Protein AF-0000000085374683 (afdb_homodimer)

Foldseek 3Di:
DPPPPPPDPPDPPPPPPPPVDKDKDWDADPVGHTAWIWIWDPDDPHDIDIDIDGDPPPDDVVVVVVPLQDFPPPPVQWDPLVVVLLVLVLVLLLLLLLLVVLLVVLLCVLLQVVNPPHDPVSSVVLVVLLVVLLVVLLVVLLQFFLLQCLQQLLLLLLVLLVLLLVLSVLSNCLNVDDNVVSSVSSSSSSSSNSNSVSSNVSSVLSVLVQTGPPPPSVRNVSSSVVSSVVSSVVSVVVSVVVVVVVPDSVVSVVSSVVSSVSSSVSSNSSSLSDQGQEDELQLLLQQLLCCVPVVDHDFSNRSSNLDDSDDPPSNQFHDHNSDDTQEGEAAQADVVVVLCQQLVNQDDPPDGDGDDDDPVNQCVLCVVAQKTKAKAADLPDPDSHHRIYMYIHGAPPHFLLRSSLSSSLVNQLSVVLSPDDSVLNVCCNVPVVSRVVSSSVSNVVSVVCSVVSVVSNVVNRHDSRDHSHDRDDHDHDDDDDPPPPPD/DPPPPPPDPPPPPPPPPPPVDKDKDWDADPVGHTAWIWIWDPDDPHDIDIDIDGDPPPDDVVVVVVPLQDFPPPPVQWDPLVVVLLVLVLVLLLLLLLLVVLLVVLLCVLLQVVNPVHDPVSSVVLVVLLVVLLVVLLVVLLAFFLLQCLQQLLLLLLVLLVLLLVLSVLSNCLNVDDNVVSSVSSSSSSSSNSNSVSSNVSSVLSVLVQTGPPPPSVRNVSSSVVSSVVSSVVSVVVSVVVVVVVPDSVVSVVSSVVSSVSSSVSSNSSSLSDQGQEDELQLLLQQLLCCVPVVDHDFSNRSSNLDDSDDPPSNQFHDHNSDDTQEGEAAQADVVVVLCQQLVNQDDPPDGDGDDDDPVNQCVLCVVAQKTKAKAADLPDPDSHHRIYMYIHGAPPHFLLRSSLRSSLVNQLSVVLSPDDSVLNVCCNVPVVSRVVSSSVSNVVSVVCSVVSVVSNVVNRHDSRDHSHDRDDHDHDDDDDPPPPVD

Sequence (974 aa):
MSTGSTQTVLETPTMLRKRSGFLVLAEYDKAGALKTKYIESAPIAGSSRVDLTLPPKRKKPCQELLDIFLPDGYPHSVTDDYAEYQIYDSLQAFAGTIAGMISSRAVWQGLGVGDSLASPTGAMLIQVTRESMGRLATITFAHLFATSIEAECKAYRMACDLLTDTAMVLDCASPYFPQEARFMVLCLSSILYSASGVVGNASKSSLSGHFAKWNNLGELNAKDASQETAISLIGMLTGTCLLYFLTDETLSWIVLFILLGVHLLLNWRGVRAVHSRQLNRQRANIALSALFSKDEVLTPLKVSQRELIFERRGGEVFRWNSGPVFGHCKYGAPLKTLLEALASGKSHEMSFQLSSVDLYTLMDVFDGEQYILWCQVSAASNDAASRVKVVVVLKEGVTPRSQLKAWFHGLLLARRLSGQEEANLVRAEFDQQAMLGHVEESLQIANEKYELYARRLASVGWNIEVPVLETRAGSRIIREPDEMRSHMSTGSTQTVLETPTMLRKRSGFLVLAEYDKAGALKTKYIESAPIAGSSRVDLTLPPKRKKPCQELLDIFLPDGYPHSVTDDYAEYQIYDSLQAFAGTIAGMISSRAVWQGLGVGDSLASPTGAMLIQVTRESMGRLATITFAHLFATSIEAECKAYRMACDLLTDTAMVLDCASPYFPQEARFMVLCLSSILYSASGVVGNASKSSLSGHFAKWNNLGELNAKDASQETAISLIGMLTGTCLLYFLTDETLSWIVLFILLGVHLLLNWRGVRAVHSRQLNRQRANIALSALFSKDEVLTPLKVSQRELIFERRGGEVFRWNSGPVFGHCKYGAPLKTLLEALASGKSHEMSFQLSSVDLYTLMDVFDGEQYILWCQVSAASNDAASRVKVVVVLKEGVTPRSQLKAWFHGLLLARRLSGQEEANLVRAEFDQQAMLGHVEESLQIANEKYELYARRLASVGWNIEVPVLETRAGSRIIREPDEMRSH

Secondary structure (DSSP, 8-state):
--------------------S-EEEEEEETTS-EEEEEEEEEEETTEEEEEEE-----S-HHHHHHHHHS-TTTTTTB-TTHHHHHHHHHHHHHHHHHHHHHHHHHHHHHTTBT-TT--HHHHHHHHHHHHHHHHHHHHHHHHHHHHHHHHTHHHHHHHHHHHHHHHHHHHHHGGGS-HHHHHHHHHHHHHHHHHHHHHHHHHHHHHHHHHBSSS-HHHHHHHHHHHHHHHHHHHHHHHHHHHHH--SHHHHHHHHHHHHHHHHHHHHHHHHH----B--HHHHHHHHHHHHHH-----HHHHHTT--SS-GGGGTEEESTT--EEEEEEET--HHHHHHHHHTT-EETTEEEE-SS-HHHHHHHTTTSSEEEEEEE-TT-SSHHHHEEEEEEEBTT--HHHHHHHHHHHHHHHHHHHTS-HHHHHHHHH-HHHHHHHHHHHHHHHHHHHHHHHHHHHHTT-BTTS-----S--EEEEEEP--TT--/--------------------S-EEEEEEETTS-EEEEEEEEEEETTEEEEEEE-----S-HHHHHHHHHS-TTTTTTB-TTHHHHHHHHHHHHHHHHHHHHHHHHHHHHHTTBT-TT--HHHHHHHHHHHHHHHHHHHHHHHHHHHHHHHHTHHHHHHHHHHHHHHHHHHHHHGGGS-HHHHHHHHHHHHHHHHHHHHHHHHHHHHHHHHHBSSS-HHHHHHHHHHHHHHHHHHHHHHHHHHHHH--SHHHHHHHHHHHHHHHHHHHHHHHHH----B--HHHHHHHHHHHHHH-----HHHHHTT--SS-GGGGTEEESTT--EEEEEEET--HHHHHHHHHTT-EETTEEEE-SS-HHHHHHHTTTSSEEEEEEE-TT-SSHHHHEEEEEEEETT--HHHHHHHHHHHHHHHHHHHTS-HHHHHHHHH-HHHHHHHHHHHHHHHHHHHHHHHHHHHHTT-BTTS-----S--EEEEEEP---TT-

InterPro domains:
  IPR006968 Root UVB sensitive family [PTHR12770] (57-472)
  IPR054549 Protein root UVB sensitive/RUS domain [PF04884] (57-294)
  IPR055412 Root UVB sensitive protein, C-terminal [PF24160] (388-470)

Structure (mmCIF, N/CA/C/O backbone):
data_AF-0000000085374683-model_v1
#
loop_
_entity.id
_entity.type
_entity.pdbx_description
1 polymer 'Vitamin B6 photo-protection and homoeostasis-domain-containing protein'
#
loop_
_atom_site.group_PDB
_atom_site.id
_atom_site.type_symbol
_atom_site.label_atom_id
_atom_site.label_alt_id
_atom_site.label_comp_id
_atom_site.label_asym_id
_atom_site.label_entity_id
_atom_site.label_seq_id
_atom_site.pdbx_PDB_ins_code
_atom_site.Cartn_x
_atom_site.Cartn_y
_atom_site.Cartn_z
_atom_site.occupancy
_atom_site.B_iso_or_equiv
_atom_site.auth_seq_id
_atom_site.auth_comp_id
_atom_site.auth_asym_id
_atom_site.auth_atom_id
_atom_site.pdbx_PDB_model_num
ATOM 1 N N . MET A 1 1 ? -59.25 64.188 33.562 1 25.34 1 MET A N 1
ATOM 2 C CA . MET A 1 1 ? -58.188 63.719 34.469 1 25.34 1 MET A CA 1
ATOM 3 C C . MET A 1 1 ? -57.875 62.25 34.312 1 25.34 1 MET A C 1
ATOM 5 O O . MET A 1 1 ? -58.312 61.406 35.094 1 25.34 1 MET A O 1
ATOM 9 N N . SER A 1 2 ? -57.906 61.688 33.062 1 29.52 2 SER A N 1
ATOM 10 C CA . SER A 1 2 ? -57.781 60.312 32.594 1 29.52 2 SER A CA 1
ATOM 11 C C . SER A 1 2 ? -56.406 59.719 32.906 1 29.52 2 SER A C 1
ATOM 13 O O . SER A 1 2 ? -55.375 60.312 32.5 1 29.52 2 SER A O 1
ATOM 15 N N . THR A 1 3 ? -56.188 59 34.094 1 30.16 3 THR A N 1
ATOM 16 C CA . THR A 1 3 ? -55.062 58.406 34.781 1 30.16 3 THR A CA 1
ATOM 17 C C . THR A 1 3 ? -54.469 57.281 33.906 1 30.16 3 THR A C 1
ATOM 19 O O . THR A 1 3 ? -55.156 56.281 33.625 1 30.16 3 THR A O 1
ATOM 22 N N . GLY A 1 4 ? -53.625 57.5 32.875 1 28.64 4 GLY A N 1
ATOM 23 C CA . GLY A 1 4 ? -52.938 56.594 31.984 1 28.64 4 GLY A CA 1
ATOM 24 C C . GLY A 1 4 ? -52.031 55.625 32.719 1 28.64 4 GLY A C 1
ATOM 25 O O . GLY A 1 4 ? -51.094 56.062 33.406 1 28.64 4 GLY A O 1
ATOM 26 N N . SER A 1 5 ? -52.438 54.375 33.156 1 31.25 5 SER A N 1
ATOM 27 C CA . SER A 1 5 ? -51.75 53.344 33.938 1 31.25 5 SER A CA 1
ATOM 28 C C . SER A 1 5 ? -50.531 52.812 33.188 1 31.25 5 SER A C 1
ATOM 30 O O . SER A 1 5 ? -50.625 52.375 32.031 1 31.25 5 SER A O 1
ATOM 32 N N . THR A 1 6 ? -49.281 53.312 33.406 1 30.36 6 THR A N 1
ATOM 33 C CA . THR A 1 6 ? -47.969 52.906 32.938 1 30.36 6 THR A CA 1
ATOM 34 C C . THR A 1 6 ? -47.656 51.469 33.344 1 30.36 6 THR A C 1
ATOM 36 O O . THR A 1 6 ? -47.438 51.188 34.531 1 30.36 6 THR A O 1
ATOM 39 N N . GLN A 1 7 ? -48.188 50.344 32.781 1 29.47 7 GLN A N 1
ATOM 40 C CA . GLN A 1 7 ? -47.812 49 33.125 1 29.47 7 GLN A CA 1
ATOM 41 C C . GLN A 1 7 ? -46.312 48.75 32.906 1 29.47 7 GLN A C 1
ATOM 43 O O . GLN A 1 7 ? -45.812 48.938 31.781 1 29.47 7 GLN A O 1
ATOM 48 N N . THR A 1 8 ? -45.438 48.812 33.906 1 31.83 8 THR A N 1
ATOM 49 C CA . THR A 1 8 ? -44.031 48.469 33.969 1 31.83 8 THR A CA 1
ATOM 50 C C . THR A 1 8 ? -43.812 47.031 33.594 1 31.83 8 THR A C 1
ATOM 52 O O . THR A 1 8 ? -44.344 46.125 34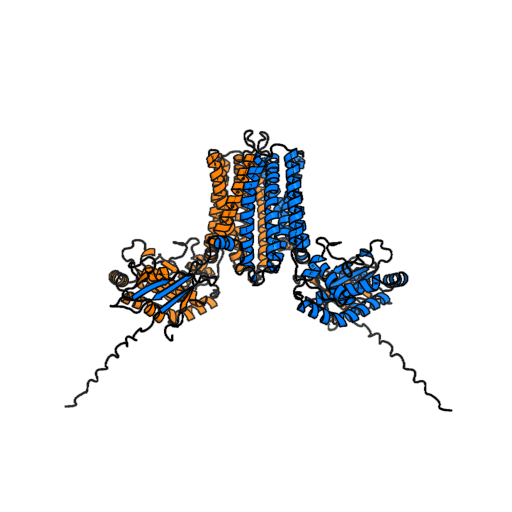.219 1 31.83 8 THR A O 1
ATOM 55 N N . VAL A 1 9 ? -43.562 46.688 32.344 1 32.81 9 VAL A N 1
ATOM 56 C CA . VAL A 1 9 ? -43.125 45.344 31.906 1 32.81 9 VAL A CA 1
ATOM 57 C C . VAL A 1 9 ? -41.938 44.875 32.75 1 32.81 9 VAL A C 1
ATOM 59 O O . VAL A 1 9 ? -40.875 45.5 32.719 1 32.81 9 VAL A O 1
ATOM 62 N N . LEU A 1 10 ? -42.094 44.219 33.938 1 30.72 10 LEU A N 1
ATOM 63 C CA . LEU A 1 10 ? -41.094 43.531 34.75 1 30.72 10 LEU A CA 1
ATOM 64 C C . LEU A 1 10 ? -40.219 42.625 33.906 1 30.72 10 LEU A C 1
ATOM 66 O O . LEU A 1 10 ? -40.719 41.781 33.125 1 30.72 10 LEU A O 1
ATOM 70 N N . GLU A 1 11 ? -39.062 43 33.656 1 30.12 11 GLU A N 1
ATOM 71 C CA . GLU A 1 11 ? -37.938 42.25 33.062 1 30.12 11 GLU A CA 1
ATOM 72 C C . GLU A 1 11 ? -37.781 40.906 33.75 1 30.12 11 GLU A C 1
ATOM 74 O O . GLU A 1 11 ? -37.688 40.812 34.969 1 30.12 11 GLU A O 1
ATOM 79 N N . THR A 1 12 ? -38.438 39.781 33.312 1 32.44 12 THR A N 1
ATOM 80 C CA . THR A 1 12 ? -38.25 38.406 33.781 1 32.44 12 THR A CA 1
ATOM 81 C C . THR A 1 12 ? -36.781 38.156 34.094 1 32.44 12 THR A C 1
ATOM 83 O O . THR A 1 12 ? -35.906 38.375 33.25 1 32.44 12 THR A O 1
ATOM 86 N N . PRO A 1 13 ? -36.344 38.188 35.406 1 32.03 13 PRO A N 1
ATOM 87 C CA . PRO A 1 13 ? -34.969 37.781 35.75 1 32.03 13 PRO A CA 1
ATOM 88 C C . PRO A 1 13 ? -34.5 36.531 35.031 1 32.03 13 PRO A C 1
ATOM 90 O O . PRO A 1 13 ? -35.312 35.656 34.719 1 32.03 13 PRO A O 1
ATOM 93 N N . THR A 1 14 ? -33.688 36.625 34.156 1 34.62 14 THR A N 1
ATOM 94 C CA . THR A 1 14 ? -32.938 35.531 33.625 1 34.62 14 THR A CA 1
ATOM 95 C C . THR A 1 14 ? -32.719 34.469 34.688 1 34.62 14 THR A C 1
ATOM 97 O O . THR A 1 14 ? -32.125 34.75 35.75 1 34.62 14 THR A O 1
ATOM 100 N N . MET A 1 15 ? -33.75 33.594 34.969 1 31.66 15 MET A N 1
ATOM 101 C CA . MET A 1 15 ? -33.656 32.406 35.812 1 31.66 15 MET A CA 1
ATOM 102 C C . MET A 1 15 ? -32.219 31.828 35.812 1 31.66 15 MET A C 1
ATOM 104 O O . MET A 1 15 ? -31.719 31.438 34.781 1 31.66 15 MET A O 1
ATOM 108 N N . LEU A 1 16 ? -31.375 32.281 36.625 1 33.66 16 LEU A N 1
ATOM 109 C CA . LEU A 1 16 ? -30.203 31.469 37 1 33.66 16 LEU A CA 1
ATOM 110 C C . LEU A 1 16 ? -30.609 30.016 37.219 1 33.66 16 LEU A C 1
ATOM 112 O O . LEU A 1 16 ? -31.25 29.703 38.25 1 33.66 16 LEU A O 1
ATOM 116 N N . ARG A 1 17 ? -31.016 29.266 36.312 1 38.19 17 ARG A N 1
ATOM 117 C CA . ARG A 1 17 ? -31.172 27.828 36.531 1 38.19 17 ARG A CA 1
ATOM 118 C C . ARG A 1 17 ? -30.125 27.312 37.5 1 38.19 17 ARG A C 1
ATOM 120 O O . ARG A 1 17 ? -28.922 27.531 37.281 1 38.19 17 ARG A O 1
ATOM 127 N N . LYS A 1 18 ? -30.453 27.172 38.75 1 42.53 18 LYS A N 1
ATOM 128 C CA . LYS A 1 18 ? -29.719 26.438 39.781 1 42.53 18 LYS A CA 1
ATOM 129 C C . LYS A 1 18 ? -28.906 25.297 39.156 1 42.53 18 LYS A C 1
ATOM 131 O O . LYS A 1 18 ? -29.484 24.375 38.594 1 42.53 18 LYS A O 1
ATOM 136 N N . ARG A 1 19 ? -27.672 25.422 38.781 1 55.28 19 ARG A N 1
ATOM 137 C CA . ARG A 1 19 ? -26.734 24.453 38.219 1 55.28 19 ARG A CA 1
ATOM 138 C C . ARG A 1 19 ? -26.531 23.281 39.188 1 55.28 19 ARG A C 1
ATOM 140 O O . ARG A 1 19 ? -25.734 23.359 40.125 1 55.28 19 ARG A O 1
ATOM 147 N N . SER A 1 20 ? -27.531 22.688 39.75 1 52.44 20 SER A N 1
ATOM 148 C CA . SER A 1 20 ? -27.344 21.703 40.812 1 52.44 20 SER A CA 1
ATOM 149 C C . SER A 1 20 ? -26.359 20.609 40.406 1 52.44 20 SER A C 1
ATOM 151 O O . SER A 1 20 ? -25.938 19.812 41.25 1 52.44 20 SER A O 1
ATOM 153 N N . GLY A 1 21 ? -25.969 20.312 39.094 1 62.09 21 GLY A N 1
ATOM 154 C CA . GLY A 1 21 ? -25.328 19.031 38.875 1 62.09 21 GLY A CA 1
ATOM 155 C C . GLY A 1 21 ? -23.938 19.141 38.312 1 62.09 21 GLY A C 1
ATOM 156 O O . GLY A 1 21 ? -23.453 20.234 38.031 1 62.09 21 GLY A O 1
ATOM 157 N N . PHE A 1 22 ? -23.094 18.094 38.531 1 79.56 22 PHE A N 1
ATOM 158 C CA . PHE A 1 22 ? -21.75 17.844 38.031 1 79.56 22 PHE A CA 1
ATOM 159 C C . PHE A 1 22 ? -21.734 17.625 36.531 1 79.56 22 PHE A C 1
ATOM 161 O O . PHE A 1 22 ? -22.688 17.094 35.969 1 79.56 22 PHE A O 1
ATOM 168 N N . LEU A 1 23 ? -20.891 18.422 35.875 1 88.94 23 LEU A N 1
ATOM 169 C CA . LEU A 1 23 ? -20.656 18.156 34.438 1 88.94 23 LEU A CA 1
ATOM 170 C C . LEU A 1 23 ? -19.453 17.234 34.281 1 88.94 23 LEU A C 1
ATOM 172 O O . LEU A 1 23 ? -18.375 17.5 34.812 1 88.94 23 LEU A O 1
ATOM 176 N N . VAL A 1 24 ? -19.75 16.078 33.656 1 91.31 24 VAL A N 1
ATOM 177 C CA . VAL A 1 24 ? -18.672 15.141 33.375 1 91.31 24 VAL A CA 1
ATOM 178 C C . VAL A 1 24 ? -18.484 15.008 31.875 1 91.31 24 VAL A C 1
ATOM 180 O O . VAL A 1 24 ? -19.438 14.688 31.141 1 91.31 24 VAL A O 1
ATOM 183 N N . LEU A 1 25 ? -17.266 15.344 31.438 1 94 25 LEU A N 1
ATOM 184 C CA . LEU A 1 25 ? -16.906 15.172 30.031 1 94 25 LEU A CA 1
ATOM 185 C C . LEU A 1 25 ? -15.789 14.148 29.875 1 94 25 LEU A C 1
ATOM 187 O O . LEU A 1 25 ? -14.805 14.18 30.625 1 94 25 LEU A O 1
ATOM 191 N N . ALA A 1 26 ? -16.016 13.203 28.969 1 93.31 26 ALA A N 1
ATOM 192 C CA . ALA A 1 26 ? -14.977 12.219 28.656 1 93.31 26 ALA A CA 1
ATOM 193 C C . ALA A 1 26 ? -14.352 12.484 27.297 1 93.31 26 ALA A C 1
ATOM 195 O O . ALA A 1 26 ? -15.062 12.797 26.328 1 93.31 26 ALA A O 1
ATOM 196 N N . GLU A 1 27 ? -13.102 12.484 27.266 1 93.62 27 GLU A N 1
ATOM 197 C CA . GLU A 1 27 ? -12.359 12.703 26.016 1 93.62 27 GLU A CA 1
ATOM 198 C C . GLU A 1 27 ? -11.734 11.406 25.516 1 93.62 27 GLU A C 1
ATOM 200 O O . GLU A 1 27 ? -11.047 10.711 26.266 1 93.62 27 GLU A O 1
ATOM 205 N N . TYR A 1 28 ? -12.008 11.125 24.219 1 87.75 28 TYR A N 1
ATOM 206 C CA . TYR A 1 28 ? -11.508 9.898 23.609 1 87.75 28 TYR A CA 1
ATOM 207 C C . TYR A 1 28 ? -10.578 10.203 22.438 1 87.75 28 TYR A C 1
ATOM 209 O O . TYR A 1 28 ? -10.672 11.273 21.828 1 87.75 28 TYR A O 1
ATOM 217 N N . ASP A 1 29 ? -9.664 9.297 22.234 1 80.12 29 ASP A N 1
ATOM 218 C CA . ASP A 1 29 ? -8.844 9.43 21.031 1 80.12 29 ASP A CA 1
ATOM 219 C C . ASP A 1 29 ? -9.57 8.867 19.812 1 80.12 29 ASP A C 1
ATOM 221 O O . ASP A 1 29 ? -10.703 8.406 19.906 1 80.12 29 ASP A O 1
ATOM 225 N N . LYS A 1 30 ? -8.969 9.117 18.656 1 70.5 30 LYS A N 1
ATOM 226 C CA . LYS A 1 30 ? -9.602 8.711 17.406 1 70.5 30 LYS A CA 1
ATOM 227 C C . LYS A 1 30 ? -9.883 7.207 17.391 1 70.5 30 LYS A C 1
ATOM 229 O O . LYS A 1 30 ? -10.789 6.742 16.703 1 70.5 30 LYS A O 1
ATOM 234 N N . ALA A 1 31 ? -9.109 6.492 18.156 1 63.62 31 ALA A N 1
ATOM 235 C CA . ALA A 1 31 ? -9.297 5.047 18.234 1 63.62 31 ALA A CA 1
ATOM 236 C C . ALA A 1 31 ? -10.406 4.688 19.234 1 63.62 31 ALA A C 1
ATOM 238 O O . ALA A 1 31 ? -10.75 3.516 19.375 1 63.62 31 ALA A O 1
ATOM 239 N N . GLY A 1 32 ? -10.938 5.652 19.906 1 73.12 32 GLY A N 1
ATOM 240 C CA . GLY A 1 32 ? -12.031 5.426 20.844 1 73.12 32 GLY A CA 1
ATOM 241 C C . GLY A 1 32 ? -11.555 5.141 22.25 1 73.12 32 GLY A C 1
ATOM 242 O O . GLY A 1 32 ? -12.344 4.723 23.109 1 73.12 32 GLY A O 1
ATOM 243 N N . ALA A 1 33 ? -10.328 5.305 22.453 1 75.19 33 ALA A N 1
ATOM 244 C CA . ALA A 1 33 ? -9.789 5.086 23.797 1 75.19 33 ALA A CA 1
ATOM 245 C C . ALA A 1 33 ? -9.953 6.336 24.656 1 75.19 33 ALA A C 1
ATOM 247 O O . ALA A 1 33 ? -9.727 7.453 24.188 1 75.19 33 ALA A O 1
ATOM 248 N N . LEU A 1 34 ? -10.375 6.059 25.922 1 85 34 LEU A N 1
ATOM 249 C CA . LEU A 1 34 ? -10.547 7.172 26.844 1 85 34 LEU A CA 1
ATOM 250 C C . LEU A 1 34 ? -9.203 7.824 27.172 1 85 34 LEU A C 1
ATOM 252 O O . LEU A 1 34 ? -8.258 7.137 27.547 1 85 34 LEU A O 1
ATOM 256 N N . LYS A 1 35 ? -9.07 9.086 26.938 1 85.44 35 LYS A N 1
ATOM 257 C CA . LYS A 1 35 ? -7.844 9.828 27.219 1 85.44 35 LYS A CA 1
ATOM 258 C C . LYS A 1 35 ? -7.914 10.5 28.594 1 85.44 35 LYS A C 1
ATOM 260 O O . LYS A 1 35 ? -7 10.359 29.406 1 85.44 35 LYS A O 1
ATOM 265 N N . THR A 1 36 ? -8.93 11.266 28.812 1 90.25 36 THR A N 1
ATOM 266 C CA . THR A 1 36 ? -9.078 12.055 30.031 1 90.25 36 THR A CA 1
ATOM 267 C C . THR A 1 36 ? -10.547 12.328 30.312 1 90.25 36 THR A C 1
ATOM 269 O O . THR A 1 36 ? -11.352 12.477 29.391 1 90.25 36 THR A O 1
ATOM 272 N N . LYS A 1 37 ? -10.859 12.195 31.594 1 91.81 37 LYS A N 1
ATOM 273 C CA . LYS A 1 37 ? -12.18 12.617 32.031 1 91.81 37 LYS A CA 1
ATOM 274 C C . LYS A 1 37 ? -12.109 13.953 32.781 1 91.81 37 LYS A C 1
ATOM 276 O O . LYS A 1 37 ? -11.188 14.195 33.562 1 91.81 37 LYS A O 1
ATOM 281 N N . TYR A 1 38 ? -12.961 14.828 32.438 1 93.12 38 TYR A N 1
ATOM 282 C CA . TYR A 1 38 ? -13.055 16.141 33.031 1 93.12 38 TYR A CA 1
ATOM 283 C C . TYR A 1 38 ? -14.32 16.266 33.875 1 93.12 38 TYR A C 1
ATOM 285 O O . TYR A 1 38 ? -15.43 16.047 33.375 1 93.12 38 TYR A O 1
ATOM 293 N N . ILE A 1 39 ? -14.172 16.594 35.125 1 91.19 39 ILE A N 1
ATOM 294 C CA . ILE A 1 39 ? -15.312 16.734 36.031 1 91.19 39 ILE A CA 1
ATOM 295 C C . ILE A 1 39 ? -15.367 18.156 36.562 1 91.19 39 ILE A C 1
ATOM 297 O O . ILE A 1 39 ? -14.438 18.609 37.25 1 91.19 39 ILE A O 1
ATOM 301 N N . GLU A 1 40 ? -16.344 18.828 36.188 1 91.69 40 GLU A N 1
ATOM 302 C CA . GLU A 1 40 ? -16.547 20.172 36.719 1 91.69 40 GLU A CA 1
ATOM 303 C C . GLU A 1 40 ? -17.484 20.141 37.938 1 91.69 40 GLU A C 1
ATOM 305 O O . GLU A 1 40 ? -18.594 19.625 37.844 1 91.69 40 GLU A O 1
ATOM 310 N N . SER A 1 41 ? -16.984 20.703 39.031 1 84.56 41 SER A N 1
ATOM 311 C CA . SER A 1 41 ? -17.781 20.781 40.25 1 84.56 41 SER A CA 1
ATOM 312 C C . SER A 1 41 ? -18.641 22.047 40.281 1 84.56 41 SER A C 1
ATOM 314 O O . SER A 1 41 ? -18.344 23.016 39.562 1 84.56 41 SER A O 1
ATOM 316 N N . ALA A 1 42 ? -19.766 22.062 41.031 1 77 42 ALA A N 1
ATOM 317 C CA . ALA A 1 42 ? -20.625 23.219 41.156 1 77 42 ALA A CA 1
ATOM 318 C C . ALA A 1 42 ? -19.859 24.422 41.688 1 77 42 ALA A C 1
ATOM 320 O O . ALA A 1 42 ? -18.984 24.281 42.531 1 77 42 ALA A O 1
ATOM 321 N N . PRO A 1 43 ? -20.109 25.578 41 1 74.94 43 PRO A N 1
ATOM 322 C CA . PRO A 1 43 ? -19.359 26.766 41.406 1 74.94 43 PRO A CA 1
ATOM 323 C C . PRO A 1 43 ? -19.531 27.094 42.906 1 74.94 43 PRO A C 1
ATOM 325 O O . PRO A 1 43 ? -20.625 26.953 43.438 1 74.94 43 PRO A O 1
ATOM 328 N N . ILE A 1 44 ? -18.438 27.156 43.625 1 65.12 44 ILE A N 1
ATOM 329 C CA . ILE A 1 44 ? -18.406 27.703 44.969 1 65.12 44 ILE A CA 1
ATOM 330 C C . ILE A 1 44 ? -17.906 29.141 44.938 1 65.12 44 ILE A C 1
ATOM 332 O O . ILE A 1 44 ? -16.781 29.406 44.5 1 65.12 44 ILE A O 1
ATOM 336 N N . ALA A 1 45 ? -18.594 30.156 45.5 1 64.88 45 ALA A N 1
ATOM 337 C CA . ALA A 1 45 ? -18.266 31.578 45.625 1 64.88 45 ALA A CA 1
ATOM 338 C C . ALA A 1 45 ? -17.891 32.156 44.25 1 64.88 45 ALA A C 1
ATOM 340 O O . ALA A 1 45 ? -16.922 32.906 44.156 1 64.88 45 ALA A O 1
ATOM 341 N N . GLY A 1 46 ? -18.484 31.656 43.062 1 66.69 46 GLY A N 1
ATOM 342 C CA . GLY A 1 46 ? -18.344 32.312 41.781 1 66.69 46 GLY A CA 1
ATOM 343 C C . GLY A 1 46 ? -17.344 31.609 40.875 1 66.69 46 GLY A C 1
ATOM 344 O O . GLY A 1 46 ? -17.219 31.953 39.688 1 66.69 46 GLY A O 1
ATOM 345 N N . SER A 1 47 ? -16.453 30.75 41.375 1 79.25 47 SER A N 1
ATOM 346 C CA . SER A 1 47 ? -15.469 30.062 40.562 1 79.25 47 SER A CA 1
ATOM 347 C C . SER A 1 47 ? -15.742 28.562 40.5 1 79.25 47 SER A C 1
ATOM 349 O O . SER A 1 47 ? -16.234 27.984 41.469 1 79.25 47 SER A O 1
ATOM 351 N N . SER A 1 48 ? -15.75 28.047 39.281 1 85.19 48 SER A N 1
ATOM 352 C CA . SER A 1 48 ? -15.93 26.609 39.156 1 85.19 48 SER A CA 1
ATOM 353 C C . SER A 1 48 ? -14.586 25.906 38.969 1 85.19 48 SER A C 1
ATOM 355 O O . SER A 1 48 ? -13.609 26.516 38.531 1 85.19 48 SER A O 1
ATOM 357 N N . ARG A 1 49 ? -14.555 24.719 39.5 1 87.5 49 ARG A N 1
ATOM 358 C CA . ARG A 1 49 ? -13.344 23.906 39.406 1 87.5 49 ARG A CA 1
ATOM 359 C C . ARG A 1 49 ? -13.555 22.688 38.531 1 87.5 49 ARG A C 1
ATOM 361 O O . ARG A 1 49 ? -14.617 22.062 38.562 1 87.5 49 ARG A O 1
ATOM 368 N N . VAL A 1 50 ? -12.609 22.484 37.594 1 91.75 50 VAL A N 1
ATOM 369 C CA . VAL A 1 50 ? -12.641 21.297 36.75 1 91.75 50 VAL A CA 1
ATOM 370 C C . VAL A 1 50 ? -11.477 20.375 37.094 1 91.75 50 VAL A C 1
ATOM 372 O O . VAL A 1 50 ? -10.32 20.797 37.062 1 91.75 50 VAL A O 1
ATOM 375 N N . ASP A 1 51 ? -11.742 19.141 37.438 1 91 51 ASP A N 1
ATOM 376 C CA . ASP A 1 51 ? -10.727 18.156 37.781 1 91 51 ASP A CA 1
ATOM 377 C C . ASP A 1 51 ? -10.523 17.156 36.656 1 91 51 ASP A C 1
ATOM 379 O O . ASP A 1 51 ? -11.492 16.75 36 1 91 51 ASP A O 1
ATOM 383 N N . LEU A 1 52 ? -9.273 16.953 36.406 1 92.19 52 LEU A N 1
ATOM 384 C CA . LEU A 1 52 ? -8.898 15.961 35.406 1 92.19 52 LEU A CA 1
ATOM 385 C C . LEU A 1 52 ? -8.656 14.594 36.031 1 92.19 52 LEU A C 1
ATOM 387 O O . LEU A 1 52 ? -7.984 14.5 37.062 1 92.19 52 LEU A O 1
ATOM 391 N N . THR A 1 53 ? -9.281 13.555 35.5 1 86.56 53 THR A N 1
ATOM 392 C CA . THR A 1 53 ? -9.016 12.188 35.938 1 86.56 53 THR A CA 1
ATOM 393 C C . THR A 1 53 ? -8.453 11.367 34.781 1 86.56 53 THR A C 1
ATOM 395 O O . THR A 1 53 ? -9.078 11.25 33.719 1 86.56 53 THR A O 1
ATOM 398 N N . LEU A 1 54 ? -7.277 10.961 34.938 1 83.81 54 LEU A N 1
ATOM 399 C CA . LEU A 1 54 ? -6.645 10.117 33.938 1 83.81 54 LEU A CA 1
ATOM 400 C C . LEU A 1 54 ? -7.082 8.664 34.094 1 83.81 54 LEU A C 1
ATOM 402 O O . LEU A 1 54 ? -7.355 8.203 35.188 1 83.81 54 LEU A O 1
ATOM 406 N N . PRO A 1 55 ? -7.312 8.148 32.844 1 75.69 55 PRO A N 1
ATOM 407 C CA . PRO A 1 55 ? -7.637 6.723 33 1 75.69 55 PRO A CA 1
ATOM 408 C C . PRO A 1 55 ? -6.543 5.934 33.688 1 75.69 55 PRO A C 1
ATOM 410 O O . PRO A 1 55 ? -5.371 6.312 33.656 1 75.69 55 PRO A O 1
ATOM 413 N N . PRO A 1 56 ? -6.949 5.078 34.656 1 59.22 56 PRO A N 1
ATOM 414 C CA . PRO A 1 56 ? -5.926 4.312 35.375 1 59.22 56 PRO A CA 1
ATOM 415 C C . PRO A 1 56 ? -4.957 3.602 34.438 1 59.22 56 PRO A C 1
ATOM 417 O O . PRO A 1 56 ? -5.363 3.102 33.375 1 59.22 56 PRO A O 1
ATOM 420 N N . LYS A 1 57 ? -3.869 4.051 34.5 1 57.94 57 LYS A N 1
ATOM 421 C CA . LYS A 1 57 ? -2.768 3.426 33.781 1 57.94 57 LYS A CA 1
ATOM 422 C C . LYS A 1 57 ? -2.75 1.916 34 1 57.94 57 LYS A C 1
ATOM 424 O O . LYS A 1 57 ? -2.154 1.435 34.969 1 57.94 57 LYS A O 1
ATOM 429 N N . ARG A 1 58 ? -3.701 1.206 33.875 1 51.91 58 ARG A N 1
ATOM 430 C CA . ARG A 1 58 ? -3.652 -0.158 34.406 1 51.91 58 ARG A CA 1
ATOM 431 C C . ARG A 1 58 ? -2.561 -0.966 33.688 1 51.91 58 ARG A C 1
ATOM 433 O O . ARG A 1 58 ? -2.297 -2.111 34.062 1 51.91 58 ARG A O 1
ATOM 440 N N . LYS A 1 59 ? -2.119 -0.514 32.469 1 58.75 59 LYS A N 1
ATOM 441 C CA . LYS A 1 59 ? -1.416 -1.659 31.906 1 58.75 59 LYS A CA 1
ATOM 442 C C . LYS A 1 59 ? 0.044 -1.686 32.344 1 58.75 59 LYS A C 1
ATOM 444 O O . LYS A 1 59 ? 0.671 -0.636 32.5 1 58.75 59 LYS A O 1
ATOM 449 N N . LYS A 1 60 ? 0.641 -2.697 32.844 1 62.53 60 LYS A N 1
ATOM 450 C CA . LYS A 1 60 ? 2.045 -2.971 33.156 1 62.53 60 LYS A CA 1
ATOM 451 C C . LYS A 1 60 ? 2.938 -2.57 31.969 1 62.53 60 LYS A C 1
ATOM 453 O O . LYS A 1 60 ? 2.555 -2.727 30.812 1 62.53 60 LYS A O 1
ATOM 458 N N . PRO A 1 61 ? 4.102 -1.845 32.188 1 59.81 61 PRO A N 1
ATOM 459 C CA . PRO A 1 61 ? 5.023 -1.431 31.141 1 59.81 61 PRO A CA 1
ATOM 460 C C . PRO A 1 61 ? 5.27 -2.529 30.109 1 59.81 61 PRO A C 1
ATOM 462 O O . PRO A 1 61 ? 5.359 -2.246 28.906 1 59.81 61 PRO A O 1
ATOM 465 N N . CYS A 1 62 ? 5.484 -3.734 30.547 1 62 62 CYS A N 1
ATOM 466 C CA . CYS A 1 62 ? 5.676 -4.848 29.625 1 62 62 CYS A CA 1
ATOM 467 C C . CYS A 1 62 ? 4.469 -5.012 28.703 1 62 62 CYS A C 1
ATOM 469 O O . CYS A 1 62 ? 4.617 -5.309 27.531 1 62 62 CYS A O 1
ATOM 471 N N . GLN A 1 63 ? 3.41 -4.754 29.297 1 65.62 63 GLN A N 1
ATOM 472 C CA . GLN A 1 63 ? 2.197 -4.859 28.5 1 65.62 63 GLN A CA 1
ATOM 473 C C . GLN A 1 63 ? 2.121 -3.742 27.453 1 65.62 63 GLN A C 1
ATOM 475 O O . GLN A 1 63 ? 1.669 -3.961 26.328 1 65.62 63 GLN A O 1
ATOM 480 N N . GLU A 1 64 ? 2.66 -2.693 27.922 1 66.38 64 GLU A N 1
ATOM 481 C CA . GLU A 1 64 ? 2.693 -1.572 26.984 1 66.38 64 GLU A CA 1
ATOM 482 C C . GLU A 1 64 ? 3.609 -1.868 25.812 1 66.38 64 GLU A C 1
ATOM 484 O O . GLU A 1 64 ? 3.299 -1.506 24.672 1 66.38 64 GLU A O 1
ATOM 489 N N . LEU A 1 65 ? 4.684 -2.471 26.094 1 66.12 65 LEU A N 1
ATOM 490 C CA . LEU A 1 65 ? 5.621 -2.832 25.047 1 66.12 65 LEU A CA 1
ATOM 491 C C . LEU A 1 65 ? 5.012 -3.879 24.109 1 66.12 65 LEU A C 1
ATOM 493 O O . LEU A 1 65 ? 5.184 -3.807 22.891 1 66.12 65 LEU A O 1
ATOM 497 N N . LEU A 1 66 ? 4.336 -4.758 24.75 1 71.19 66 LEU A N 1
ATOM 498 C CA . LEU A 1 66 ? 3.693 -5.797 23.938 1 71.19 66 LEU A CA 1
ATOM 499 C C . LEU A 1 66 ? 2.582 -5.207 23.078 1 71.19 66 LEU A C 1
ATOM 501 O O . LEU A 1 66 ? 2.33 -5.688 21.969 1 71.19 66 LEU A O 1
ATOM 505 N N . ASP A 1 67 ? 2.08 -4.211 23.625 1 73.25 67 ASP A N 1
ATOM 506 C CA . ASP A 1 67 ? 0.98 -3.562 22.906 1 73.25 67 ASP A CA 1
ATOM 507 C C . ASP A 1 67 ? 1.473 -2.877 21.641 1 73.25 67 ASP A C 1
ATOM 509 O O . ASP A 1 67 ? 0.692 -2.637 20.719 1 73.25 67 ASP A O 1
ATOM 513 N N . ILE A 1 68 ? 2.666 -2.709 21.656 1 72.12 68 ILE A N 1
ATOM 514 C CA . ILE A 1 68 ? 3.254 -2.09 20.469 1 72.12 68 ILE A CA 1
ATOM 515 C C . ILE A 1 68 ? 3.395 -3.127 19.359 1 72.12 68 ILE A C 1
ATOM 517 O O . ILE A 1 68 ? 3.332 -2.791 18.172 1 72.12 68 ILE A O 1
ATOM 521 N N . PHE A 1 69 ? 3.475 -4.32 19.781 1 81.5 69 PHE A N 1
ATOM 522 C CA . PHE A 1 69 ? 3.803 -5.348 18.812 1 81.5 69 PHE A CA 1
ATOM 523 C C . PHE A 1 69 ? 2.59 -6.223 18.516 1 81.5 69 PHE A C 1
ATOM 525 O O . PHE A 1 69 ? 2.539 -6.895 17.484 1 81.5 69 PHE A O 1
ATOM 532 N N . LEU A 1 70 ? 1.628 -6.23 19.391 1 81.62 70 LEU A N 1
ATOM 533 C CA . LEU A 1 70 ? 0.477 -7.105 19.203 1 81.62 70 LEU A CA 1
ATOM 534 C C . LEU A 1 70 ? -0.741 -6.312 18.75 1 81.62 70 LEU A C 1
ATOM 536 O O . LEU A 1 70 ? -0.912 -5.152 19.125 1 81.62 70 LEU A O 1
ATOM 540 N N . PRO A 1 71 ? -1.588 -6.949 17.938 1 82.88 71 PRO A N 1
ATOM 541 C CA . PRO A 1 71 ? -2.797 -6.262 17.469 1 82.88 71 PRO A CA 1
ATOM 542 C C . PRO A 1 71 ? -3.746 -5.91 18.625 1 82.88 71 PRO A C 1
ATOM 544 O O . PRO A 1 71 ? -3.793 -6.621 19.625 1 82.88 71 PRO A O 1
ATOM 547 N N . ASP A 1 72 ? -4.453 -4.867 18.438 1 77.19 72 ASP A N 1
ATOM 548 C CA . ASP A 1 72 ? -5.473 -4.484 19.406 1 77.19 72 ASP A CA 1
ATOM 549 C C . ASP A 1 72 ? -6.559 -5.555 19.516 1 77.19 72 ASP A C 1
ATOM 551 O O . ASP A 1 72 ? -7.047 -6.059 18.5 1 77.19 72 ASP A O 1
ATOM 555 N N . GLY A 1 73 ? -6.805 -5.863 20.781 1 77.94 73 GLY A N 1
ATOM 556 C CA . GLY A 1 73 ? -7.824 -6.883 20.984 1 77.94 73 GLY A CA 1
ATOM 557 C C . GLY A 1 73 ? -7.27 -8.297 20.953 1 77.94 73 GLY A C 1
ATOM 558 O O . GLY A 1 73 ? -8.023 -9.266 21.047 1 77.94 73 GLY A O 1
ATOM 559 N N . TYR A 1 74 ? -6.035 -8.383 20.641 1 82 74 TYR A N 1
ATOM 560 C CA . TYR A 1 74 ? -5.426 -9.711 20.688 1 82 74 TYR A CA 1
ATOM 561 C C . TYR A 1 74 ? -5.82 -10.453 21.953 1 82 74 TYR A C 1
ATOM 563 O O . TYR A 1 74 ? -5.848 -9.875 23.031 1 82 74 TYR A O 1
ATOM 571 N N . PRO A 1 75 ? -6.168 -11.703 21.812 1 85.75 75 PRO A N 1
ATOM 572 C CA . PRO A 1 75 ? -6.09 -12.609 20.656 1 85.75 75 PRO A CA 1
ATOM 573 C C . PRO A 1 75 ? -7.41 -12.711 19.891 1 85.75 75 PRO A C 1
ATOM 575 O O . PRO A 1 75 ? -7.473 -13.359 18.859 1 85.75 75 PRO A O 1
ATOM 578 N N . HIS A 1 76 ? -8.383 -11.969 20.297 1 86.25 76 HIS A N 1
ATOM 579 C CA . HIS A 1 76 ? -9.719 -12.148 19.734 1 86.25 76 HIS A CA 1
ATOM 580 C C . HIS A 1 76 ? -9.836 -11.438 18.375 1 86.25 76 HIS A C 1
ATOM 582 O O . HIS A 1 76 ? -10.742 -11.734 17.594 1 86.25 76 HIS A O 1
ATOM 588 N N . SER A 1 77 ? -8.953 -10.516 18.188 1 88.81 77 SER A N 1
ATOM 589 C CA . SER A 1 77 ? -9.031 -9.695 16.969 1 88.81 77 SER A CA 1
ATOM 590 C C . SER A 1 77 ? -8.344 -10.391 15.797 1 88.81 77 SER A C 1
ATOM 592 O O . SER A 1 77 ? -8.406 -9.906 14.664 1 88.81 77 SER A O 1
ATOM 594 N N . VAL A 1 78 ? -7.699 -11.562 16.109 1 92.56 78 VAL A N 1
ATOM 595 C CA . VAL A 1 78 ? -6.961 -12.273 15.062 1 92.56 78 VAL A CA 1
ATOM 596 C C . VAL A 1 78 ? -7.324 -13.758 15.094 1 92.56 78 VAL A C 1
ATOM 598 O O . VAL A 1 78 ? -7.941 -14.234 16.047 1 92.56 78 VAL A O 1
ATOM 601 N N . THR A 1 79 ? -6.996 -14.445 14.008 1 93.94 79 THR A N 1
ATOM 602 C CA . THR A 1 79 ? -7.25 -15.875 13.93 1 93.94 79 THR A CA 1
ATOM 603 C C . THR A 1 79 ? -6.332 -16.641 14.867 1 93.94 79 THR A C 1
ATOM 605 O O . THR A 1 79 ? -5.312 -16.109 15.32 1 93.94 79 THR A O 1
ATOM 608 N N . ASP A 1 80 ? -6.629 -17.859 15.133 1 92.69 80 ASP A N 1
ATOM 609 C CA . ASP A 1 80 ? -5.938 -18.672 16.125 1 92.69 80 ASP A CA 1
ATOM 610 C C . ASP A 1 80 ? -4.527 -19.031 15.656 1 92.69 80 ASP A C 1
ATOM 612 O O . ASP A 1 80 ? -3.646 -19.297 16.484 1 92.69 80 ASP A O 1
ATOM 616 N N . ASP A 1 81 ? -4.328 -19.047 14.414 1 95.44 81 ASP A N 1
ATOM 617 C CA . ASP A 1 81 ? -3.033 -19.453 13.883 1 95.44 81 ASP A CA 1
ATOM 618 C C . ASP A 1 81 ? -2.08 -18.266 13.781 1 95.44 81 ASP A C 1
ATOM 620 O O . ASP A 1 81 ? -0.924 -18.422 13.383 1 95.44 81 ASP A O 1
ATOM 624 N N . TYR A 1 82 ? -2.463 -17.078 14.219 1 95.5 82 TYR A N 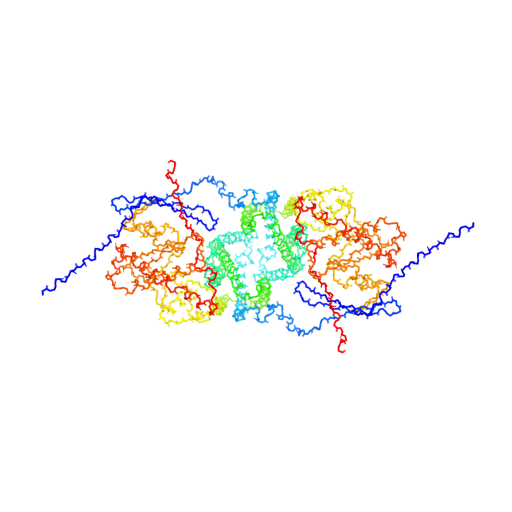1
ATOM 625 C CA . TYR A 1 82 ? -1.68 -15.859 14.094 1 95.5 82 TYR A CA 1
ATOM 626 C C . TYR A 1 82 ? -0.404 -15.938 14.922 1 95.5 82 TYR A C 1
ATOM 628 O O . TYR A 1 82 ? 0.688 -15.664 14.422 1 95.5 82 TYR A O 1
ATOM 636 N N . ALA A 1 83 ? -0.54 -16.328 16.125 1 94.62 83 ALA A N 1
ATOM 637 C CA . ALA A 1 83 ? 0.591 -16.312 17.047 1 94.62 83 ALA A CA 1
ATOM 638 C C . ALA A 1 83 ? 1.68 -17.281 16.609 1 94.62 83 ALA A C 1
ATOM 640 O O . ALA A 1 83 ? 2.863 -16.938 16.594 1 94.62 83 ALA A O 1
ATOM 641 N N . GLU A 1 84 ? 1.278 -18.438 16.312 1 96.19 84 GLU A N 1
ATOM 642 C CA . GLU A 1 84 ? 2.242 -19.438 15.867 1 96.19 84 GLU A CA 1
ATOM 643 C C . GLU A 1 84 ? 2.973 -18.984 14.609 1 96.19 84 GLU A C 1
ATOM 645 O O . GLU A 1 84 ? 4.199 -19.078 14.523 1 96.19 84 GLU A O 1
ATOM 650 N N . TYR A 1 85 ? 2.238 -18.5 13.695 1 96.69 85 TYR A N 1
ATOM 651 C CA . TYR A 1 85 ? 2.848 -17.984 12.469 1 96.69 85 TYR A CA 1
ATOM 652 C C . TYR A 1 85 ? 3.832 -16.859 12.773 1 96.69 85 TYR A C 1
ATOM 654 O O . TYR A 1 85 ? 4.949 -16.859 12.25 1 96.69 85 TYR A O 1
ATOM 662 N N . GLN A 1 86 ? 3.434 -15.93 13.609 1 95.12 86 GLN A N 1
ATOM 663 C CA . GLN A 1 86 ? 4.238 -14.742 13.898 1 95.12 86 GLN A CA 1
ATOM 664 C C . GLN A 1 86 ? 5.539 -15.117 14.602 1 95.12 86 GLN A C 1
ATOM 666 O O . GLN A 1 86 ? 6.57 -14.477 14.398 1 95.12 86 GLN A O 1
ATOM 671 N N . ILE A 1 87 ? 5.492 -16.094 15.391 1 96.38 87 ILE A N 1
ATOM 672 C CA . ILE A 1 87 ? 6.695 -16.547 16.078 1 96.38 87 ILE A CA 1
ATOM 673 C C . ILE A 1 87 ? 7.703 -17.078 15.07 1 96.38 87 ILE A C 1
ATOM 675 O O . ILE A 1 87 ? 8.867 -16.688 15.07 1 96.38 87 ILE A O 1
ATOM 679 N N . TYR A 1 88 ? 7.258 -17.969 14.234 1 97.5 88 TYR A N 1
ATOM 680 C CA . TYR A 1 88 ? 8.148 -18.516 13.211 1 97.5 88 TYR A CA 1
ATOM 681 C C . TYR A 1 88 ? 8.633 -17.422 12.266 1 97.5 88 TYR A C 1
ATOM 683 O O . TYR A 1 88 ? 9.805 -17.406 11.875 1 97.5 88 TYR A O 1
ATOM 691 N N . ASP A 1 89 ? 7.711 -16.547 11.93 1 96.31 89 ASP A N 1
ATOM 692 C CA . ASP A 1 89 ? 8.055 -15.461 11.031 1 96.31 89 ASP A CA 1
ATOM 693 C C . ASP A 1 89 ? 9.125 -14.562 11.633 1 96.31 89 ASP A C 1
ATOM 695 O O . ASP A 1 89 ? 10.055 -14.133 10.938 1 96.31 89 ASP A O 1
ATOM 699 N N . SER A 1 90 ? 9.039 -14.305 12.914 1 95.81 90 SER A N 1
ATOM 700 C CA . SER A 1 90 ? 10.016 -13.461 13.609 1 95.81 90 SER A CA 1
ATOM 701 C C . SER A 1 90 ? 11.383 -14.141 13.68 1 95.81 90 SER A C 1
ATOM 703 O O . SER A 1 90 ? 12.406 -13.516 13.406 1 95.81 90 SER A O 1
ATOM 705 N N . LEU A 1 91 ? 11.367 -15.367 13.992 1 97.25 91 LEU A N 1
ATOM 706 C CA . LEU A 1 91 ? 12.617 -16.109 14.078 1 97.25 91 LEU A CA 1
ATOM 707 C C . LEU A 1 91 ? 13.266 -16.25 12.703 1 97.25 91 LEU A C 1
ATOM 709 O O . LEU A 1 91 ? 14.492 -16.172 12.586 1 97.25 91 LEU A O 1
ATOM 713 N N . GLN A 1 92 ? 12.438 -16.484 11.742 1 97.38 92 GLN A N 1
ATOM 714 C CA . GLN A 1 92 ? 12.914 -16.562 10.367 1 97.38 92 GLN A CA 1
ATOM 715 C C . GLN A 1 92 ? 13.555 -15.25 9.93 1 97.38 92 GLN A C 1
ATOM 717 O O . GLN A 1 92 ? 14.617 -15.25 9.312 1 97.38 92 GLN A O 1
ATOM 722 N N . ALA A 1 93 ? 12.875 -14.133 10.266 1 95.75 93 ALA A N 1
ATOM 723 C CA . ALA A 1 93 ? 13.391 -12.812 9.922 1 95.75 93 ALA A CA 1
ATOM 724 C C . ALA A 1 93 ? 14.734 -12.547 10.602 1 95.75 93 ALA A C 1
ATOM 726 O O . ALA A 1 93 ? 15.617 -11.914 10.016 1 95.75 93 ALA A O 1
ATOM 727 N N . PHE A 1 94 ? 14.891 -13.055 11.789 1 96.44 94 PHE A N 1
ATOM 728 C CA . PHE A 1 94 ? 16.141 -12.938 12.539 1 96.44 94 PHE A CA 1
ATOM 729 C C . PHE A 1 94 ? 17.281 -13.617 11.797 1 96.44 94 PHE A C 1
ATOM 731 O O . PHE A 1 94 ? 18.312 -13 11.531 1 96.44 94 PHE A O 1
ATOM 738 N N . ALA A 1 95 ? 17.047 -14.797 11.453 1 97.5 95 ALA A N 1
ATOM 739 C CA . ALA A 1 95 ? 18.047 -15.555 10.719 1 97.5 95 ALA A CA 1
ATOM 740 C C . ALA A 1 95 ? 18.312 -14.922 9.352 1 97.5 95 ALA A C 1
ATOM 742 O O . ALA A 1 95 ? 19.469 -14.82 8.922 1 97.5 95 ALA A O 1
ATOM 743 N N . GLY A 1 96 ? 17.281 -14.547 8.719 1 96.81 96 GLY A N 1
ATOM 744 C CA . GLY A 1 96 ? 17.406 -13.938 7.406 1 96.81 96 GLY A CA 1
ATOM 745 C C . GLY A 1 96 ? 18.188 -12.633 7.426 1 96.81 96 GLY A C 1
ATOM 746 O O . GLY A 1 96 ? 18.953 -12.352 6.508 1 96.81 96 GLY A O 1
ATOM 747 N N . THR A 1 97 ? 18 -11.844 8.438 1 94.12 97 THR A N 1
ATOM 748 C CA . THR A 1 97 ? 18.703 -10.57 8.562 1 94.12 97 THR A CA 1
ATOM 749 C C . THR A 1 97 ? 20.203 -10.797 8.688 1 94.12 97 THR A C 1
ATOM 751 O O . THR A 1 97 ? 21 -10.125 8.023 1 94.12 97 THR A O 1
ATOM 754 N N . ILE A 1 98 ? 20.594 -11.719 9.461 1 95.75 98 ILE A N 1
ATOM 755 C CA . ILE A 1 98 ? 22 -12.023 9.648 1 95.75 98 ILE A CA 1
ATOM 756 C C . ILE A 1 98 ? 22.594 -12.547 8.344 1 95.75 98 ILE A C 1
ATOM 758 O O . ILE A 1 98 ? 23.672 -12.117 7.926 1 95.75 98 ILE A O 1
ATOM 762 N N . ALA A 1 99 ? 21.891 -13.5 7.742 1 97.06 99 ALA A N 1
ATOM 763 C CA . ALA A 1 99 ? 22.344 -14.008 6.449 1 97.06 99 ALA A CA 1
ATOM 764 C C . ALA A 1 99 ? 22.484 -12.875 5.438 1 97.06 99 ALA A C 1
ATOM 766 O O . ALA A 1 99 ? 23.422 -12.867 4.641 1 97.06 99 ALA A O 1
ATOM 767 N N . GLY A 1 100 ? 21.531 -11.969 5.484 1 94.88 100 GLY A N 1
ATOM 768 C CA . GLY A 1 100 ? 21.594 -10.812 4.602 1 94.88 100 GLY A CA 1
ATOM 769 C C . GLY A 1 100 ? 22.828 -9.961 4.805 1 94.88 100 GLY A C 1
ATOM 770 O O . GLY A 1 100 ? 23.375 -9.406 3.846 1 94.88 100 GLY A O 1
ATOM 771 N N . MET A 1 101 ? 23.297 -9.875 5.988 1 93.19 101 MET A N 1
ATOM 772 C CA . MET A 1 101 ? 24.5 -9.102 6.281 1 93.19 101 MET A CA 1
ATOM 773 C C . MET A 1 101 ? 25.734 -9.781 5.703 1 93.19 101 MET A C 1
ATOM 775 O O . MET A 1 101 ? 26.625 -9.109 5.188 1 93.19 101 MET A O 1
ATOM 779 N N . ILE A 1 102 ? 25.797 -11.031 5.797 1 94 102 ILE A N 1
ATOM 780 C CA . ILE A 1 102 ? 26.891 -11.781 5.211 1 94 102 ILE A CA 1
ATOM 781 C C . ILE A 1 102 ? 26.922 -11.57 3.699 1 94 102 ILE A C 1
ATOM 783 O O . ILE A 1 102 ? 27.984 -11.305 3.119 1 94 102 ILE A O 1
ATOM 787 N N . SER A 1 103 ? 25.766 -11.688 3.145 1 94.25 103 SER A N 1
ATOM 788 C CA . SER A 1 103 ? 25.609 -11.461 1.711 1 94.25 103 SER A CA 1
ATOM 789 C C . SER A 1 103 ? 26.016 -10.039 1.333 1 94.25 103 SER A C 1
ATOM 791 O O . SER A 1 103 ? 26.703 -9.828 0.338 1 94.25 103 SER A O 1
ATOM 793 N N . SER A 1 104 ? 25.562 -9.102 2.094 1 91.5 104 SER A N 1
ATOM 794 C CA . SER A 1 104 ? 25.859 -7.695 1.832 1 91.5 104 SER A CA 1
ATOM 795 C C . SER A 1 104 ? 27.359 -7.43 1.867 1 91.5 104 SER A C 1
ATOM 797 O O . SER A 1 104 ? 27.891 -6.676 1.044 1 91.5 104 SER A O 1
ATOM 799 N N . ARG A 1 105 ? 28.109 -7.973 2.773 1 91.06 105 ARG A N 1
ATOM 800 C CA . ARG A 1 105 ? 29.562 -7.828 2.852 1 91.06 105 ARG A CA 1
ATOM 801 C C . ARG A 1 105 ? 30.234 -8.297 1.562 1 91.06 105 ARG A C 1
ATOM 803 O O . ARG A 1 105 ? 31.125 -7.629 1.049 1 91.06 105 ARG A O 1
ATOM 810 N N . ALA A 1 106 ? 29.734 -9.383 1.099 1 90.06 106 ALA A N 1
ATOM 811 C CA . ALA A 1 106 ? 30.281 -9.922 -0.14 1 90.06 106 ALA A CA 1
ATOM 812 C C . ALA A 1 106 ? 30.016 -8.992 -1.315 1 90.06 106 ALA A C 1
ATOM 814 O O . ALA A 1 106 ? 30.859 -8.844 -2.207 1 90.06 106 ALA A O 1
ATOM 815 N N . VAL A 1 107 ? 28.859 -8.422 -1.331 1 89.75 107 VAL A N 1
ATOM 816 C CA . VAL A 1 107 ? 28.5 -7.496 -2.398 1 89.75 107 VAL A CA 1
ATOM 817 C C . VAL A 1 107 ? 29.422 -6.281 -2.367 1 89.75 107 VAL A C 1
ATOM 819 O O . VAL A 1 107 ? 29.906 -5.832 -3.41 1 89.75 107 VAL A O 1
ATOM 822 N N . TRP A 1 108 ? 29.719 -5.77 -1.196 1 88.56 108 TRP A N 1
ATOM 823 C CA . TRP A 1 108 ? 30.609 -4.621 -1.065 1 88.56 108 TRP A CA 1
ATOM 824 C C . TRP A 1 108 ? 32.031 -4.965 -1.535 1 88.56 108 TRP A C 1
ATOM 826 O O . TRP A 1 108 ? 32.688 -4.152 -2.186 1 88.56 108 TRP A O 1
ATOM 836 N N . GLN A 1 109 ? 32.438 -6.113 -1.25 1 85.62 109 GLN A N 1
ATOM 837 C CA . GLN A 1 109 ? 33.719 -6.59 -1.751 1 85.62 109 GLN A CA 1
ATOM 838 C C . GLN A 1 109 ? 33.719 -6.676 -3.273 1 85.62 109 GLN A C 1
ATOM 840 O O . GLN A 1 109 ? 34.688 -6.273 -3.924 1 85.62 109 GLN A O 1
ATOM 845 N N . GLY A 1 110 ? 32.656 -7.152 -3.738 1 84.25 110 GLY A N 1
ATOM 846 C CA . GLY A 1 110 ? 32.5 -7.297 -5.18 1 84.25 110 GLY A CA 1
ATOM 847 C C . GLY A 1 110 ? 32.438 -5.969 -5.906 1 84.25 110 GLY A C 1
ATOM 848 O O . GLY A 1 110 ? 32.844 -5.867 -7.07 1 84.25 110 GLY A O 1
ATOM 849 N N . LEU A 1 111 ? 31.969 -4.98 -5.23 1 85.88 111 LEU A N 1
ATOM 850 C CA . LEU A 1 111 ? 31.812 -3.666 -5.84 1 85.88 111 LEU A CA 1
ATOM 851 C C . LEU A 1 111 ? 33.125 -2.865 -5.742 1 85.88 111 LEU A C 1
ATOM 853 O O . LEU A 1 111 ? 33.219 -1.76 -6.281 1 85.88 111 LEU A O 1
ATOM 857 N N . GLY A 1 112 ? 34.125 -3.408 -5.059 1 83.12 112 GLY A N 1
ATOM 858 C CA . GLY A 1 112 ? 35.469 -2.84 -5.125 1 83.12 112 GLY A CA 1
ATOM 859 C C . GLY A 1 112 ? 35.875 -2.113 -3.855 1 83.12 112 GLY A C 1
ATOM 860 O O . GLY A 1 112 ? 36.812 -1.322 -3.863 1 83.12 112 GLY A O 1
ATOM 861 N N . VAL A 1 113 ? 35.094 -2.309 -2.832 1 83.69 113 VAL A N 1
ATOM 862 C CA . VAL A 1 113 ? 35.531 -1.719 -1.57 1 83.69 113 VAL A CA 1
ATOM 863 C C . VAL A 1 113 ? 36.844 -2.367 -1.117 1 83.69 113 VAL A C 1
ATOM 865 O O . VAL A 1 113 ? 36.938 -3.594 -1.076 1 83.69 113 VAL A O 1
ATOM 868 N N . GLY A 1 114 ? 37.812 -1.577 -0.875 1 81.25 114 GLY A N 1
ATOM 869 C CA . GLY A 1 114 ? 39.094 -2.07 -0.485 1 81.25 114 GLY A CA 1
ATOM 870 C C . GLY A 1 114 ? 40.031 -2.352 -1.667 1 81.25 114 GLY A C 1
ATOM 871 O O . GLY A 1 114 ? 41.156 -2.766 -1.489 1 81.25 114 GLY A O 1
ATOM 872 N N . ASP A 1 115 ? 39.438 -2.176 -2.807 1 83.44 115 ASP A N 1
ATOM 873 C CA . ASP A 1 115 ? 40.188 -2.385 -4.043 1 83.44 115 ASP A CA 1
ATOM 874 C C . ASP A 1 115 ? 40.625 -1.054 -4.648 1 83.44 115 ASP A C 1
ATOM 876 O O . ASP A 1 115 ? 39.812 -0.286 -5.141 1 83.44 115 ASP A O 1
ATOM 880 N N . SER A 1 116 ? 41.906 -0.828 -4.738 1 84.81 116 SER A N 1
ATOM 881 C CA . SER A 1 116 ? 42.438 0.439 -5.219 1 84.81 116 SER A CA 1
ATOM 882 C C . SER A 1 116 ? 42.188 0.625 -6.707 1 84.81 116 SER A C 1
ATOM 884 O O . SER A 1 116 ? 42.219 1.749 -7.211 1 84.81 116 SER A O 1
ATOM 886 N N . LEU A 1 117 ? 41.875 -0.429 -7.367 1 82 117 LEU A N 1
ATOM 887 C CA . LEU A 1 117 ? 41.656 -0.343 -8.805 1 82 117 LEU A CA 1
ATOM 888 C C . LEU A 1 117 ? 40.188 -0.057 -9.109 1 82 117 LEU A C 1
ATOM 890 O O . LEU A 1 117 ? 39.844 0.268 -10.25 1 82 117 LEU A O 1
ATOM 894 N N . ALA A 1 118 ? 39.406 -0.168 -8.039 1 84.62 118 ALA A N 1
ATOM 895 C CA . ALA A 1 118 ? 37.969 0.062 -8.258 1 84.62 118 ALA A CA 1
ATOM 896 C C . ALA A 1 118 ? 37.656 1.554 -8.328 1 84.62 118 ALA A C 1
ATOM 898 O O . ALA A 1 118 ? 38.344 2.365 -7.684 1 84.62 118 ALA A O 1
ATOM 899 N N . SER A 1 119 ? 36.719 1.962 -9.195 1 85.56 119 SER A N 1
ATOM 900 C CA . SER A 1 119 ? 36.281 3.348 -9.367 1 85.56 119 SER A CA 1
ATOM 901 C C . SER A 1 119 ? 34.906 3.576 -8.758 1 85.56 119 SER A C 1
ATOM 903 O O . SER A 1 119 ? 34 2.758 -8.938 1 85.56 119 SER A O 1
ATOM 905 N N . PRO A 1 120 ? 34.75 4.656 -8.039 1 84 120 PRO A N 1
ATOM 906 C CA . PRO A 1 120 ? 33.438 4.996 -7.516 1 84 120 PRO A CA 1
ATOM 907 C C . PRO A 1 120 ? 32.375 5.113 -8.609 1 84 120 PRO A C 1
ATOM 909 O O . PRO A 1 120 ? 31.219 4.73 -8.406 1 84 120 PRO A O 1
ATOM 912 N N . THR A 1 121 ? 32.75 5.586 -9.742 1 84 121 THR A N 1
ATOM 913 C CA . THR A 1 121 ? 31.844 5.691 -10.867 1 84 121 THR A CA 1
ATOM 914 C C . THR A 1 121 ? 31.406 4.309 -11.344 1 84 121 THR A C 1
ATOM 916 O O . THR A 1 121 ? 30.234 4.082 -11.633 1 84 121 THR A O 1
ATOM 919 N N . GLY A 1 122 ? 32.375 3.457 -11.406 1 84.31 122 GLY A N 1
ATOM 920 C CA . GLY A 1 122 ? 32.031 2.092 -11.781 1 84.31 122 GLY A CA 1
ATOM 921 C C . GLY A 1 122 ? 31.078 1.418 -10.82 1 84.31 122 GLY A C 1
ATOM 922 O O . GLY A 1 122 ? 30.125 0.771 -11.242 1 84.31 122 GLY A O 1
ATOM 923 N N . ALA A 1 123 ? 31.344 1.584 -9.531 1 85.62 123 ALA A N 1
ATOM 924 C CA . ALA A 1 123 ? 30.469 1.012 -8.516 1 85.62 123 ALA A CA 1
ATOM 925 C C . ALA A 1 123 ? 29.062 1.588 -8.617 1 85.62 123 ALA A C 1
ATOM 927 O O . ALA A 1 123 ? 28.078 0.855 -8.508 1 85.62 123 ALA A O 1
ATOM 928 N N . MET A 1 124 ? 28.984 2.82 -8.812 1 85.69 124 MET A N 1
ATOM 929 C CA . MET A 1 124 ? 27.703 3.488 -8.961 1 85.69 124 MET A CA 1
ATOM 930 C C . MET A 1 124 ? 26.938 2.943 -10.164 1 85.69 124 MET A C 1
ATOM 932 O O . MET A 1 124 ? 25.734 2.688 -10.086 1 85.69 124 MET A O 1
ATOM 936 N N . LEU A 1 125 ? 27.609 2.799 -11.234 1 83.81 125 LEU A N 1
ATOM 937 C CA . LEU A 1 125 ? 26.969 2.32 -12.453 1 83.81 125 LEU A CA 1
ATOM 938 C C . LEU A 1 125 ? 26.438 0.902 -12.266 1 83.81 125 LEU A C 1
ATOM 940 O O . LEU A 1 125 ? 25.344 0.577 -12.734 1 83.81 125 LEU A O 1
ATOM 944 N N . ILE A 1 126 ? 27.234 0.11 -11.57 1 85.38 126 ILE A N 1
ATOM 945 C CA . ILE A 1 126 ? 26.797 -1.248 -11.289 1 85.38 126 ILE A CA 1
ATOM 946 C C . ILE A 1 126 ? 25.547 -1.204 -10.398 1 85.38 126 ILE A C 1
ATOM 948 O O . ILE A 1 126 ? 24.562 -1.894 -10.672 1 85.38 126 ILE A O 1
ATOM 952 N N . GLN A 1 127 ? 25.609 -0.375 -9.445 1 86.12 127 GLN A N 1
ATOM 953 C CA . GLN A 1 127 ? 24.516 -0.296 -8.492 1 86.12 127 GLN A CA 1
ATOM 954 C C . GLN A 1 127 ? 23.25 0.234 -9.164 1 86.12 127 GLN A C 1
ATOM 956 O O . GLN A 1 127 ? 22.156 -0.272 -8.922 1 86.12 127 GLN A O 1
ATOM 961 N N . VAL A 1 128 ? 23.406 1.198 -9.961 1 82.81 128 VAL A N 1
ATOM 962 C CA . VAL A 1 128 ? 22.266 1.797 -10.633 1 82.81 128 VAL A CA 1
ATOM 963 C C . VAL A 1 128 ? 21.641 0.792 -11.609 1 82.81 128 VAL A C 1
ATOM 965 O O . VAL A 1 128 ? 20.422 0.683 -11.703 1 82.81 128 VAL A O 1
ATOM 968 N N . THR A 1 129 ? 22.453 0.161 -12.336 1 83.94 129 THR A N 1
ATOM 969 C CA . THR A 1 129 ? 21.953 -0.856 -13.258 1 83.94 129 THR A CA 1
ATOM 970 C C . THR A 1 129 ? 21.25 -1.973 -12.492 1 83.94 129 THR A C 1
ATOM 972 O O . THR A 1 129 ? 20.172 -2.43 -12.898 1 83.94 129 THR A O 1
ATOM 975 N N . ARG A 1 130 ? 21.922 -2.346 -11.43 1 88.69 130 ARG A N 1
ATOM 976 C CA . ARG A 1 130 ? 21.344 -3.354 -10.547 1 88.69 130 ARG A CA 1
ATOM 977 C C . ARG A 1 130 ? 19.969 -2.924 -10.047 1 88.69 130 ARG A C 1
ATOM 979 O O . ARG A 1 130 ? 19.016 -3.705 -10.086 1 88.69 130 ARG A O 1
ATOM 986 N N . GLU A 1 131 ? 19.844 -1.784 -9.641 1 83.62 131 GLU A N 1
ATOM 987 C CA . GLU A 1 131 ? 18.594 -1.238 -9.141 1 83.62 131 GLU A CA 1
ATOM 988 C C . GLU A 1 131 ? 17.547 -1.142 -10.258 1 83.62 131 GLU A C 1
ATOM 990 O O . GLU A 1 131 ? 16.375 -1.417 -10.039 1 83.62 131 GLU A O 1
ATOM 995 N N . SER A 1 132 ? 18 -0.748 -11.398 1 82.69 132 SER A N 1
ATOM 996 C CA . SER A 1 132 ? 17.094 -0.63 -12.539 1 82.69 132 SER A CA 1
ATOM 997 C C . SER A 1 132 ? 16.531 -1.989 -12.938 1 82.69 132 SER A C 1
ATOM 999 O O . SER A 1 132 ? 15.336 -2.115 -13.219 1 82.69 132 SER A O 1
ATOM 1001 N N . MET A 1 133 ? 17.406 -2.906 -12.961 1 86.88 133 MET A N 1
ATOM 1002 C CA . MET A 1 133 ? 16.953 -4.262 -13.273 1 86.88 133 MET A CA 1
ATOM 1003 C C . MET A 1 133 ? 15.953 -4.762 -12.234 1 86.88 133 MET A C 1
ATOM 1005 O O . MET A 1 133 ? 14.984 -5.445 -12.578 1 86.88 133 MET A O 1
ATOM 1009 N N . GLY A 1 134 ? 16.234 -4.469 -11.023 1 89.12 134 GLY A N 1
ATOM 1010 C CA . GLY A 1 134 ? 15.297 -4.82 -9.969 1 89.12 134 GLY A CA 1
ATOM 1011 C C . GLY A 1 134 ? 13.945 -4.156 -10.125 1 89.12 134 GLY A C 1
ATOM 1012 O O . GLY A 1 134 ? 12.906 -4.801 -9.961 1 89.12 134 GLY A O 1
ATOM 1013 N N . ARG A 1 135 ? 13.938 -2.957 -10.477 1 84 135 ARG A N 1
ATOM 1014 C CA . ARG A 1 135 ? 12.695 -2.219 -10.656 1 84 135 ARG A CA 1
ATOM 1015 C C . ARG A 1 135 ? 11.883 -2.789 -11.82 1 84 135 ARG A C 1
ATOM 1017 O O . ARG A 1 135 ? 10.664 -2.943 -11.719 1 84 135 ARG A O 1
ATOM 1024 N N . LEU A 1 136 ? 12.547 -3.012 -12.867 1 84.75 136 LEU A N 1
ATOM 1025 C CA . LEU A 1 136 ? 11.883 -3.609 -14.016 1 84.75 136 LEU A CA 1
ATOM 1026 C C . LEU A 1 136 ? 11.297 -4.973 -13.656 1 84.75 136 LEU A C 1
ATOM 1028 O O . LEU A 1 136 ? 10.172 -5.289 -14.047 1 84.75 136 LEU A O 1
ATOM 1032 N N . ALA A 1 137 ? 12.062 -5.668 -12.945 1 90.25 137 ALA A N 1
ATOM 1033 C CA . ALA A 1 137 ? 11.602 -6.984 -12.516 1 90.25 137 ALA A CA 1
ATOM 1034 C C . ALA A 1 137 ? 10.375 -6.863 -11.609 1 90.25 137 ALA A C 1
ATOM 1036 O O . ALA A 1 137 ? 9.445 -7.66 -11.703 1 90.25 137 ALA A O 1
ATOM 1037 N N . THR A 1 138 ? 10.422 -5.953 -10.781 1 87.19 138 THR A N 1
ATOM 1038 C CA . THR A 1 138 ? 9.297 -5.742 -9.875 1 87.19 138 THR A CA 1
ATOM 1039 C C . THR A 1 138 ? 8.008 -5.5 -10.648 1 87.19 138 THR A C 1
ATOM 1041 O O . THR A 1 138 ? 6.98 -6.113 -10.359 1 87.19 138 THR A O 1
ATOM 1044 N N . ILE A 1 139 ? 8.023 -4.699 -11.625 1 79.38 139 ILE A N 1
ATOM 1045 C CA . ILE A 1 139 ? 6.852 -4.375 -12.43 1 79.38 139 ILE A CA 1
ATOM 1046 C C . ILE A 1 139 ? 6.391 -5.617 -13.188 1 79.38 139 ILE A C 1
ATOM 1048 O O . ILE A 1 139 ? 5.199 -5.941 -13.203 1 79.38 139 ILE A O 1
ATOM 1052 N N . THR A 1 140 ? 7.324 -6.266 -13.75 1 85.19 140 THR A N 1
ATOM 1053 C CA . THR A 1 140 ? 7.012 -7.445 -14.539 1 85.19 140 THR A CA 1
ATOM 1054 C C . THR A 1 140 ? 6.387 -8.531 -13.672 1 85.19 140 THR A C 1
ATOM 1056 O O . THR A 1 140 ? 5.34 -9.086 -14.016 1 85.19 140 THR A O 1
ATOM 1059 N N . PHE A 1 141 ? 6.965 -8.758 -12.547 1 87.81 141 PHE A N 1
ATOM 1060 C CA . PHE A 1 141 ? 6.512 -9.859 -11.695 1 87.81 141 PHE A CA 1
ATOM 1061 C C . PHE A 1 141 ? 5.211 -9.5 -10.992 1 87.81 141 PHE A C 1
ATOM 1063 O O . PHE A 1 141 ? 4.391 -10.375 -10.711 1 87.81 141 PHE A O 1
ATOM 1070 N N . ALA A 1 142 ? 5.039 -8.258 -10.688 1 81 142 ALA A N 1
ATOM 1071 C CA . ALA A 1 142 ? 3.777 -7.836 -10.086 1 81 142 ALA A CA 1
ATOM 1072 C C . ALA A 1 142 ? 2.602 -8.148 -11.008 1 81 142 ALA A C 1
ATOM 1074 O O . ALA A 1 142 ? 1.536 -8.562 -10.547 1 81 142 ALA A O 1
ATOM 1075 N N . HIS A 1 143 ? 2.742 -8.008 -12.227 1 76.88 143 HIS A N 1
ATOM 1076 C CA . HIS A 1 143 ? 1.699 -8.258 -13.219 1 76.88 143 HIS A CA 1
ATOM 1077 C C . HIS A 1 143 ? 1.512 -9.758 -13.445 1 76.88 143 HIS A C 1
ATOM 1079 O O . HIS A 1 143 ? 0.383 -10.227 -13.602 1 76.88 143 HIS A O 1
ATOM 1085 N N . LEU A 1 144 ? 2.502 -10.445 -13.367 1 81.25 144 LEU A N 1
ATOM 1086 C CA . LEU A 1 144 ? 2.471 -11.844 -13.773 1 81.25 144 LEU A CA 1
ATOM 1087 C C . LEU A 1 144 ? 1.932 -12.727 -12.648 1 81.25 144 LEU A C 1
ATOM 1089 O O . LEU A 1 144 ? 1.24 -13.719 -12.906 1 81.25 144 LEU A O 1
ATOM 1093 N N . PHE A 1 145 ? 2.164 -12.32 -11.375 1 83.38 145 PHE A N 1
ATOM 1094 C CA . PHE A 1 145 ? 1.944 -13.312 -10.328 1 83.38 145 PHE A CA 1
ATOM 1095 C C . PHE A 1 145 ? 0.803 -12.891 -9.414 1 83.38 145 PHE A C 1
ATOM 1097 O O . PHE A 1 145 ? 0.419 -13.633 -8.508 1 83.38 145 PHE A O 1
ATOM 1104 N N . ALA A 1 146 ? 0.205 -11.883 -9.609 1 79.56 146 ALA A N 1
ATOM 1105 C CA . ALA A 1 146 ? -0.771 -11.352 -8.664 1 79.56 146 ALA A CA 1
ATOM 1106 C C . ALA A 1 146 ? -1.893 -12.352 -8.406 1 79.56 146 ALA A C 1
ATOM 1108 O O . ALA A 1 146 ? -2.184 -12.688 -7.258 1 79.56 146 ALA A O 1
ATOM 1109 N N . THR A 1 147 ? -2.502 -12.891 -9.414 1 80.81 147 THR A N 1
ATOM 1110 C CA . THR A 1 147 ? -3.633 -13.805 -9.281 1 80.81 147 THR A CA 1
ATOM 1111 C C . THR A 1 147 ? -3.18 -15.141 -8.711 1 80.81 147 THR A C 1
ATOM 1113 O O . THR A 1 147 ? -3.867 -15.734 -7.875 1 80.81 147 THR A O 1
ATOM 1116 N N . SER A 1 148 ? -2.105 -15.516 -9.109 1 88.94 148 SER A N 1
ATOM 1117 C CA . SER A 1 148 ? -1.597 -16.812 -8.656 1 88.94 148 SER A CA 1
ATOM 1118 C C . SER A 1 148 ? -1.255 -16.781 -7.172 1 88.94 148 SER A C 1
ATOM 1120 O O . SER A 1 148 ? -1.433 -17.781 -6.469 1 88.94 148 SER A O 1
ATOM 1122 N N . ILE A 1 149 ? -0.769 -15.719 -6.723 1 89.88 149 ILE A N 1
ATOM 1123 C CA . ILE A 1 149 ? -0.348 -15.594 -5.332 1 89.88 149 ILE A CA 1
ATOM 1124 C C . ILE A 1 149 ? -1.562 -15.695 -4.414 1 89.88 149 ILE A C 1
ATOM 1126 O O . ILE A 1 149 ? -1.501 -16.328 -3.359 1 89.88 149 ILE A O 1
ATOM 1130 N N . GLU A 1 150 ? -2.609 -15.141 -4.844 1 87.25 150 GLU A N 1
ATOM 1131 C CA . GLU A 1 150 ? -3.828 -15.195 -4.039 1 87.25 150 GLU A CA 1
ATOM 1132 C C . GLU A 1 150 ? -4.355 -16.625 -3.939 1 87.25 150 GLU A C 1
ATOM 1134 O O . GLU A 1 150 ? -4.832 -17.047 -2.883 1 87.25 150 GLU A O 1
ATOM 1139 N N . ALA A 1 151 ? -4.223 -17.266 -4.992 1 91 151 ALA A N 1
ATOM 1140 C CA . ALA A 1 151 ? -4.758 -18.625 -5.047 1 91 151 ALA A CA 1
ATOM 1141 C C . ALA A 1 151 ? -3.84 -19.609 -4.32 1 91 151 ALA A C 1
ATOM 1143 O O . ALA A 1 151 ? -4.309 -20.547 -3.682 1 91 151 ALA A O 1
ATOM 1144 N N . GLU A 1 152 ? -2.568 -19.391 -4.461 1 94.5 152 GLU A N 1
ATOM 1145 C CA . GLU A 1 152 ? -1.571 -20.281 -3.865 1 94.5 152 GLU A CA 1
ATOM 1146 C C . GLU A 1 152 ? -0.651 -19.516 -2.916 1 94.5 152 GLU A C 1
ATOM 1148 O O . GLU A 1 152 ? 0.573 -19.594 -3.035 1 94.5 152 GLU A O 1
ATOM 1153 N N . CYS A 1 153 ? -1.187 -18.891 -1.957 1 94.44 153 CYS A N 1
ATOM 1154 C CA . CYS A 1 153 ? -0.492 -17.969 -1.065 1 94.44 153 CYS A CA 1
ATOM 1155 C C . CYS A 1 153 ? 0.62 -18.672 -0.303 1 94.44 153 CYS A C 1
ATOM 1157 O O . CYS A 1 153 ? 1.734 -18.172 -0.198 1 94.44 153 CYS A O 1
ATOM 1159 N N . LYS A 1 154 ? 0.361 -19.906 0.246 1 95.19 154 LYS A N 1
ATOM 1160 C CA . LYS A 1 154 ? 1.346 -20.641 1.033 1 95.19 154 LYS A CA 1
ATOM 1161 C C . LYS A 1 154 ? 2.564 -21 0.19 1 95.19 154 LYS A C 1
ATOM 1163 O O . LYS A 1 154 ? 3.703 -20.859 0.644 1 95.19 154 LYS A O 1
ATOM 1168 N N . ALA A 1 155 ? 2.324 -21.422 -0.971 1 95.81 155 ALA A N 1
ATOM 1169 C CA . ALA A 1 155 ? 3.414 -21.781 -1.871 1 95.81 155 ALA A CA 1
ATOM 1170 C C . ALA A 1 155 ? 4.281 -20.578 -2.201 1 95.81 155 ALA A C 1
ATOM 1172 O O . ALA A 1 155 ? 5.512 -20.672 -2.201 1 95.81 155 ALA A O 1
ATOM 1173 N N . TYR A 1 156 ? 3.662 -19.516 -2.469 1 94.94 156 TYR A N 1
ATOM 1174 C CA . TYR A 1 156 ? 4.406 -18.328 -2.873 1 94.94 156 TYR A CA 1
ATOM 1175 C C . TYR A 1 156 ? 5.113 -17.688 -1.682 1 94.94 156 TYR A C 1
ATOM 1177 O O . TYR A 1 156 ? 6.184 -17.094 -1.831 1 94.94 156 TYR A O 1
ATOM 1185 N N . ARG A 1 157 ? 4.535 -17.844 -0.493 1 95.94 157 ARG A N 1
ATOM 1186 C CA . ARG A 1 157 ? 5.238 -17.375 0.701 1 95.94 157 ARG A CA 1
ATOM 1187 C C . ARG A 1 157 ? 6.543 -18.141 0.897 1 95.94 157 ARG A C 1
ATOM 1189 O O . ARG A 1 157 ? 7.562 -17.562 1.27 1 95.94 157 ARG A O 1
ATOM 1196 N N . MET A 1 158 ? 6.469 -19.391 0.64 1 96.25 158 MET A N 1
ATOM 1197 C CA . MET A 1 158 ? 7.676 -20.219 0.715 1 96.25 158 MET A CA 1
ATOM 1198 C C . MET A 1 158 ? 8.633 -19.875 -0.426 1 96.25 158 MET A C 1
ATOM 1200 O O . MET A 1 158 ? 9.844 -19.781 -0.219 1 96.25 158 MET A O 1
ATOM 1204 N N . ALA A 1 159 ? 8.094 -19.719 -1.578 1 95.38 159 ALA A N 1
ATOM 1205 C CA . ALA A 1 159 ? 8.906 -19.391 -2.748 1 95.38 159 ALA A CA 1
ATOM 1206 C C . ALA A 1 159 ? 9.641 -18.078 -2.549 1 95.38 159 ALA A C 1
ATOM 1208 O O . ALA A 1 159 ? 10.766 -17.906 -3.037 1 95.38 159 ALA A O 1
ATOM 1209 N N . CYS A 1 160 ? 9.047 -17.141 -1.873 1 96.06 160 CYS A N 1
ATOM 1210 C CA . CYS A 1 160 ? 9.648 -15.844 -1.574 1 96.06 160 CYS A CA 1
ATOM 1211 C C . CYS A 1 160 ? 11.023 -16.016 -0.934 1 96.06 160 CYS A C 1
ATOM 1213 O O . CYS A 1 160 ? 12.008 -15.422 -1.384 1 96.06 160 CYS A O 1
ATOM 1215 N N . ASP A 1 161 ? 11.062 -16.859 0.04 1 96.31 161 ASP A N 1
ATOM 1216 C CA . ASP A 1 161 ? 12.305 -17.047 0.785 1 96.31 161 ASP A CA 1
ATOM 1217 C C . ASP A 1 161 ? 13.312 -17.875 -0.02 1 96.31 161 ASP A C 1
ATOM 1219 O O . ASP A 1 161 ? 14.523 -17.672 0.097 1 96.31 161 ASP A O 1
ATOM 1223 N N . LEU A 1 162 ? 12.836 -18.75 -0.836 1 96.81 162 LEU A N 1
ATOM 1224 C CA . LEU A 1 162 ? 13.742 -19.484 -1.717 1 96.81 162 LEU A CA 1
ATOM 1225 C C . LEU A 1 162 ? 14.422 -18.531 -2.699 1 96.81 162 LEU A C 1
ATOM 1227 O O . LEU A 1 162 ? 15.625 -18.656 -2.955 1 96.81 162 LEU A O 1
ATOM 1231 N N . LEU A 1 163 ? 13.625 -17.641 -3.225 1 97.44 163 LEU A N 1
ATOM 1232 C CA . LEU A 1 163 ? 14.172 -16.641 -4.137 1 97.44 163 LEU A CA 1
ATOM 1233 C C . LEU A 1 163 ? 15.195 -15.758 -3.432 1 97.44 163 LEU A C 1
ATOM 1235 O O . LEU A 1 163 ? 16.281 -15.523 -3.955 1 97.44 163 LEU A O 1
ATOM 1239 N N . THR A 1 164 ? 14.859 -15.273 -2.254 1 97.44 164 THR A N 1
ATOM 1240 C CA . THR A 1 164 ? 15.75 -14.422 -1.478 1 97.44 164 THR A CA 1
ATOM 1241 C C . THR A 1 164 ? 17.047 -15.156 -1.142 1 97.44 164 THR A C 1
ATOM 1243 O O . THR A 1 164 ? 18.141 -14.602 -1.289 1 97.44 164 THR A O 1
ATOM 1246 N N . ASP A 1 165 ? 16.906 -16.375 -0.672 1 98.25 165 ASP A N 1
ATOM 1247 C CA . ASP A 1 165 ? 18.062 -17.172 -0.286 1 98.25 165 ASP A CA 1
ATOM 1248 C C . ASP A 1 165 ? 18.984 -17.438 -1.484 1 98.25 165 ASP A C 1
ATOM 1250 O O . ASP A 1 165 ? 20.203 -17.359 -1.367 1 98.25 165 ASP A O 1
ATOM 1254 N N . THR A 1 166 ? 18.375 -17.734 -2.604 1 98.12 166 THR A N 1
ATOM 1255 C CA . THR A 1 166 ? 19.156 -17.938 -3.816 1 98.12 166 THR A CA 1
ATOM 1256 C C . THR A 1 166 ? 19.891 -16.656 -4.199 1 98.12 166 THR A C 1
ATOM 1258 O O . THR A 1 166 ? 21.062 -16.703 -4.598 1 98.12 166 THR A O 1
ATOM 1261 N N . ALA A 1 167 ? 19.219 -15.539 -4.082 1 97.69 167 ALA A N 1
ATOM 1262 C CA . ALA A 1 167 ? 19.844 -14.25 -4.352 1 97.69 167 ALA A CA 1
ATOM 1263 C C . ALA A 1 167 ? 21.047 -14.023 -3.43 1 97.69 167 ALA A C 1
ATOM 1265 O O . ALA A 1 167 ? 22.094 -13.562 -3.873 1 97.69 167 ALA A O 1
ATOM 1266 N N . MET A 1 168 ? 20.938 -14.359 -2.18 1 97.5 168 MET A N 1
ATOM 1267 C CA . MET A 1 168 ? 22.016 -14.18 -1.208 1 97.5 168 MET A CA 1
ATOM 1268 C C . MET A 1 168 ? 23.203 -15.055 -1.552 1 97.5 168 MET A C 1
ATOM 1270 O O . MET A 1 168 ? 24.359 -14.625 -1.422 1 97.5 168 MET A O 1
ATOM 1274 N N . VAL A 1 169 ? 22.938 -16.234 -1.957 1 98 169 VAL A N 1
ATOM 1275 C CA . VAL A 1 169 ? 24 -17.141 -2.35 1 98 169 VAL A CA 1
ATOM 1276 C C . VAL A 1 169 ? 24.734 -16.578 -3.566 1 98 169 VAL A C 1
ATOM 1278 O O . VAL A 1 169 ? 25.969 -16.609 -3.621 1 98 169 VAL A O 1
ATOM 1281 N N . LEU A 1 170 ? 24 -16.078 -4.508 1 97.06 170 LEU A N 1
ATOM 1282 C CA . LEU A 1 170 ? 24.609 -15.461 -5.684 1 97.06 170 LEU A CA 1
ATOM 1283 C C . LEU A 1 170 ? 25.469 -14.266 -5.289 1 97.06 170 LEU A C 1
ATOM 1285 O O . LEU A 1 170 ? 26.578 -14.094 -5.793 1 97.06 170 LEU A O 1
ATOM 1289 N N . ASP A 1 171 ? 24.938 -13.453 -4.422 1 95.44 171 ASP A N 1
ATOM 1290 C CA . ASP A 1 171 ? 25.688 -12.305 -3.93 1 95.44 171 ASP A CA 1
ATOM 1291 C C . ASP A 1 171 ? 27 -12.742 -3.299 1 95.44 171 ASP A C 1
ATOM 1293 O O . ASP A 1 171 ? 28.062 -12.156 -3.574 1 95.44 171 ASP A O 1
ATOM 1297 N N . CYS A 1 172 ? 26.984 -13.75 -2.496 1 95.38 172 CYS A N 1
ATOM 1298 C CA . CYS A 1 172 ? 28.172 -14.234 -1.801 1 95.38 172 CYS A CA 1
ATOM 1299 C C . CYS A 1 172 ? 29.156 -14.867 -2.777 1 95.38 172 CYS A C 1
ATOM 1301 O O . CYS A 1 172 ? 30.359 -14.836 -2.551 1 95.38 172 CYS A O 1
ATOM 1303 N N . ALA A 1 173 ? 28.656 -15.375 -3.885 1 95.31 173 ALA A N 1
ATOM 1304 C CA . ALA A 1 173 ? 29.5 -16.016 -4.883 1 95.31 173 ALA A CA 1
ATOM 1305 C C . ALA A 1 173 ? 30.062 -15 -5.867 1 95.31 173 ALA A C 1
ATOM 1307 O O . ALA A 1 173 ? 30.984 -15.297 -6.621 1 95.31 173 ALA A O 1
ATOM 1308 N N . SER A 1 174 ? 29.547 -13.812 -5.879 1 92.25 174 SER A N 1
ATOM 1309 C CA . SER A 1 174 ? 29.844 -12.812 -6.898 1 92.25 174 SER A CA 1
ATOM 1310 C C . SER A 1 174 ? 31.344 -12.516 -6.965 1 92.25 174 SER A C 1
ATOM 1312 O O . SER A 1 174 ? 31.906 -12.359 -8.055 1 92.25 174 SER A O 1
ATOM 1314 N N . PRO A 1 175 ? 32.125 -12.5 -5.836 1 88.75 175 PRO A N 1
ATOM 1315 C CA . PRO A 1 175 ? 33.562 -12.172 -5.898 1 88.75 175 PRO A CA 1
ATOM 1316 C C . PRO A 1 175 ? 34.375 -13.242 -6.605 1 88.75 175 PRO A C 1
ATOM 1318 O O . PRO A 1 175 ? 35.5 -12.984 -7.008 1 88.75 175 PRO A O 1
ATOM 1321 N N . TYR A 1 176 ? 33.812 -14.414 -6.762 1 90.94 176 TYR A N 1
ATOM 1322 C CA . TYR A 1 176 ? 34.531 -15.508 -7.383 1 90.94 176 TYR A CA 1
ATOM 1323 C C . TYR A 1 176 ? 34.469 -15.414 -8.898 1 90.94 176 TYR A C 1
ATOM 1325 O O . TYR A 1 176 ? 35.25 -16.094 -9.602 1 90.94 176 TYR A O 1
ATOM 1333 N N . PHE A 1 177 ? 33.656 -14.578 -9.422 1 91 177 PHE A N 1
ATOM 1334 C CA . PHE A 1 177 ? 33.469 -14.445 -10.867 1 91 177 PHE A CA 1
ATOM 1335 C C . PHE A 1 177 ? 34.344 -13.312 -11.414 1 91 177 PHE A C 1
ATOM 1337 O O . PHE A 1 177 ? 34.625 -12.352 -10.695 1 91 177 PHE A O 1
ATOM 1344 N N . PRO A 1 178 ? 34.75 -13.547 -12.68 1 88.38 178 PRO A N 1
ATOM 1345 C CA . PRO A 1 178 ? 35.438 -12.414 -13.305 1 88.38 178 PRO A CA 1
ATOM 1346 C C . PRO A 1 178 ? 34.594 -11.156 -13.375 1 88.38 178 PRO A C 1
ATOM 1348 O O . PRO A 1 178 ? 33.375 -11.234 -13.195 1 88.38 178 PRO A O 1
ATOM 1351 N N . GLN A 1 179 ? 35.156 -10.031 -13.562 1 80.62 179 GLN A N 1
ATOM 1352 C CA . GLN A 1 179 ? 34.5 -8.727 -13.461 1 80.62 179 GLN A CA 1
ATOM 1353 C C . GLN A 1 179 ? 33.281 -8.656 -14.367 1 80.62 179 GLN A C 1
ATOM 1355 O O . GLN A 1 179 ? 32.219 -8.156 -13.953 1 80.62 179 GLN A O 1
ATOM 1360 N N . GLU A 1 180 ? 33.406 -9.117 -15.539 1 80.88 180 GLU A N 1
ATOM 1361 C CA . GLU A 1 180 ? 32.312 -9.039 -16.484 1 80.88 180 GLU A CA 1
ATOM 1362 C C . GLU A 1 180 ? 31.125 -9.914 -16.047 1 80.88 180 GLU A C 1
ATOM 1364 O O . GLU A 1 180 ? 29.969 -9.523 -16.172 1 80.88 180 GLU A O 1
ATOM 1369 N N . ALA A 1 181 ? 31.469 -11.039 -15.508 1 90.56 181 ALA A N 1
ATOM 1370 C CA . ALA A 1 181 ? 30.438 -11.969 -15.078 1 90.56 181 ALA A CA 1
ATOM 1371 C C . ALA A 1 181 ? 29.844 -11.555 -13.734 1 90.56 181 ALA A C 1
ATOM 1373 O O . ALA A 1 181 ? 28.703 -11.883 -13.422 1 90.56 181 ALA A O 1
ATOM 1374 N N . ARG A 1 182 ? 30.688 -10.859 -12.992 1 90.38 182 ARG A N 1
ATOM 1375 C CA . ARG A 1 182 ? 30.25 -10.406 -11.68 1 90.38 182 ARG A CA 1
ATOM 1376 C C . ARG A 1 182 ? 29.062 -9.461 -11.797 1 90.38 182 ARG A C 1
ATOM 1378 O O . ARG A 1 182 ? 28.109 -9.547 -11.016 1 90.38 182 ARG A O 1
ATOM 1385 N N . PHE A 1 183 ? 29.188 -8.641 -12.75 1 87.88 183 PHE A N 1
ATOM 1386 C CA . PHE A 1 183 ? 28.109 -7.684 -13.008 1 87.88 183 PHE A CA 1
ATOM 1387 C C . PHE A 1 183 ? 26.797 -8.406 -13.312 1 87.88 183 PHE A C 1
ATOM 1389 O O . PHE A 1 183 ? 25.75 -8.055 -12.766 1 87.88 183 PHE A O 1
ATOM 1396 N N . MET A 1 184 ? 26.875 -9.414 -14.102 1 92.25 184 MET A N 1
ATOM 1397 C CA . MET A 1 184 ? 25.688 -10.164 -14.484 1 92.25 184 MET A CA 1
ATOM 1398 C C . MET A 1 184 ? 25.109 -10.914 -13.289 1 92.25 184 MET A C 1
ATOM 1400 O O . MET A 1 184 ? 23.891 -10.992 -13.141 1 92.25 184 MET A O 1
ATOM 1404 N N . VAL A 1 185 ? 25.938 -11.406 -12.453 1 94.62 185 VAL A N 1
ATOM 1405 C CA . VAL A 1 185 ? 25.5 -12.148 -11.273 1 94.62 185 VAL A CA 1
ATOM 1406 C C . VAL A 1 185 ? 24.766 -11.211 -10.32 1 94.62 185 VAL A C 1
ATOM 1408 O O . VAL A 1 185 ? 23.703 -11.57 -9.789 1 94.62 185 VAL A O 1
ATOM 1411 N N . LEU A 1 186 ? 25.281 -10.031 -10.203 1 92.31 186 LEU A N 1
ATOM 1412 C CA . LEU A 1 186 ? 24.672 -9.07 -9.305 1 92.31 186 LEU A CA 1
ATOM 1413 C C . LEU A 1 186 ? 23.328 -8.594 -9.859 1 92.31 186 LEU A C 1
ATOM 1415 O O . LEU A 1 186 ? 22.375 -8.367 -9.094 1 92.31 186 LEU A O 1
ATOM 1419 N N . CYS A 1 187 ? 23.234 -8.5 -11.141 1 91.69 187 CYS A N 1
ATOM 1420 C CA . CYS A 1 187 ? 21.969 -8.133 -11.758 1 91.69 187 CYS A CA 1
ATOM 1421 C C . CYS A 1 187 ? 20.938 -9.234 -11.578 1 91.69 187 CYS A C 1
ATOM 1423 O O . CYS A 1 187 ? 19.766 -8.953 -11.289 1 91.69 187 CYS A O 1
ATOM 1425 N N . LEU A 1 188 ? 21.391 -10.438 -11.727 1 95.75 188 LEU A N 1
ATOM 1426 C CA . LEU A 1 188 ? 20.484 -11.57 -11.531 1 95.75 188 LEU A CA 1
ATOM 1427 C C . LEU A 1 188 ? 20 -11.625 -10.086 1 95.75 188 LEU A C 1
ATOM 1429 O O . LEU A 1 188 ? 18.812 -11.891 -9.836 1 95.75 188 LEU A O 1
ATOM 1433 N N . SER A 1 189 ? 20.922 -11.398 -9.156 1 96.31 189 SER A N 1
ATOM 1434 C CA . SER A 1 189 ? 20.516 -11.391 -7.758 1 96.31 189 SER A CA 1
ATOM 1435 C C . SER A 1 189 ? 19.469 -10.305 -7.492 1 96.31 189 SER A C 1
ATOM 1437 O O . SER A 1 189 ? 18.516 -10.523 -6.742 1 96.31 189 SER A O 1
ATOM 1439 N N . SER A 1 190 ? 19.641 -9.227 -8.109 1 95 190 SER A N 1
ATOM 1440 C CA . SER A 1 190 ? 18.688 -8.133 -7.941 1 95 190 SER A CA 1
ATOM 1441 C C . SER A 1 190 ? 17.312 -8.508 -8.477 1 95 190 SER A C 1
ATOM 1443 O O . SER A 1 190 ? 16.297 -8.164 -7.875 1 95 190 SER A O 1
ATOM 1445 N N . ILE A 1 191 ? 17.297 -9.141 -9.57 1 95.81 191 ILE A N 1
ATOM 1446 C CA . ILE A 1 191 ? 16.047 -9.609 -10.156 1 95.81 191 ILE A CA 1
ATOM 1447 C C . ILE A 1 191 ? 15.359 -10.578 -9.195 1 95.81 191 ILE A C 1
ATOM 1449 O O . ILE A 1 191 ? 14.148 -10.484 -8.969 1 95.81 191 ILE A O 1
ATOM 1453 N N . LEU A 1 192 ? 16.125 -11.438 -8.641 1 97.31 192 LEU A N 1
ATOM 1454 C CA . LEU A 1 192 ? 15.57 -12.406 -7.703 1 97.31 192 LEU A CA 1
ATOM 1455 C C . LEU A 1 192 ? 15.047 -11.719 -6.449 1 97.31 192 LEU A C 1
ATOM 1457 O O . LEU A 1 192 ? 13.977 -12.078 -5.945 1 97.31 192 LEU A O 1
ATOM 1461 N N . TYR A 1 193 ? 15.781 -10.719 -5.945 1 96.31 193 TYR A N 1
ATOM 1462 C CA . TYR A 1 193 ? 15.305 -9.945 -4.805 1 96.31 193 TYR A CA 1
ATOM 1463 C C . TYR A 1 193 ? 13.984 -9.258 -5.129 1 96.31 193 TYR A C 1
ATOM 1465 O O . TYR A 1 193 ? 13.078 -9.211 -4.293 1 96.31 193 TYR A O 1
ATOM 1473 N N . SER A 1 194 ? 13.914 -8.75 -6.297 1 94.12 194 SER A N 1
ATOM 1474 C CA . SER A 1 194 ? 12.703 -8.055 -6.723 1 94.12 194 SER A CA 1
ATOM 1475 C C . SER A 1 194 ? 11.516 -9.016 -6.812 1 94.12 194 SER A C 1
ATOM 1477 O O . SER A 1 194 ? 10.422 -8.695 -6.352 1 94.12 194 SER A O 1
ATOM 1479 N N . ALA A 1 195 ? 11.773 -10.094 -7.441 1 94.88 195 ALA A N 1
ATOM 1480 C CA . ALA A 1 195 ? 10.734 -11.117 -7.512 1 94.88 195 ALA A CA 1
ATOM 1481 C C . ALA A 1 195 ? 10.266 -11.523 -6.117 1 94.88 195 ALA A C 1
ATOM 1483 O O . ALA A 1 195 ? 9.062 -11.609 -5.859 1 94.88 195 ALA A O 1
ATOM 1484 N N . SER A 1 196 ? 11.219 -11.742 -5.27 1 96.5 196 SER A N 1
ATOM 1485 C CA . SER A 1 196 ? 10.906 -12.102 -3.891 1 96.5 196 SER A CA 1
ATOM 1486 C C . SER A 1 196 ? 10.102 -11 -3.199 1 96.5 196 SER A C 1
ATOM 1488 O O . SER A 1 196 ? 9.156 -11.289 -2.459 1 96.5 196 SER A O 1
ATOM 1490 N N . GLY A 1 197 ? 10.492 -9.828 -3.438 1 93.94 197 GLY A N 1
ATOM 1491 C CA . GLY A 1 197 ? 9.773 -8.703 -2.852 1 93.94 197 GLY A CA 1
ATOM 1492 C C . GLY A 1 197 ? 8.312 -8.641 -3.273 1 93.94 197 GLY A C 1
ATOM 1493 O O . GLY A 1 197 ? 7.43 -8.438 -2.439 1 93.94 197 GLY A O 1
ATOM 1494 N N . VAL A 1 198 ? 8.07 -8.844 -4.492 1 90.75 198 VAL A N 1
ATOM 1495 C CA . VAL A 1 198 ? 6.711 -8.812 -5.027 1 90.75 198 VAL A CA 1
ATOM 1496 C C . VAL A 1 198 ? 5.895 -9.953 -4.426 1 90.75 198 VAL A C 1
ATOM 1498 O O . VAL A 1 198 ? 4.809 -9.727 -3.883 1 90.75 198 VAL A O 1
ATOM 1501 N N . VAL A 1 199 ? 6.465 -11.086 -4.516 1 94.12 199 VAL A N 1
ATOM 1502 C CA . VAL A 1 199 ? 5.785 -12.281 -4.031 1 94.12 199 VAL A CA 1
ATOM 1503 C C . VAL A 1 199 ? 5.578 -12.18 -2.52 1 94.12 199 VAL A C 1
ATOM 1505 O O . VAL A 1 199 ? 4.512 -12.523 -2.01 1 94.12 199 VAL A O 1
ATOM 1508 N N . GLY A 1 200 ? 6.551 -11.719 -1.868 1 94.81 200 GLY A N 1
ATOM 1509 C CA . GLY A 1 200 ? 6.488 -11.594 -0.421 1 94.81 200 GLY A CA 1
ATOM 1510 C C . GLY A 1 200 ? 5.438 -10.602 0.047 1 94.81 200 GLY A C 1
ATOM 1511 O O . GLY A 1 200 ? 4.648 -10.906 0.941 1 94.81 200 GLY A O 1
ATOM 1512 N N . ASN A 1 201 ? 5.43 -9.477 -0.527 1 90.19 201 ASN A N 1
ATOM 1513 C CA . ASN A 1 201 ? 4.461 -8.453 -0.153 1 90.19 201 ASN A CA 1
ATOM 1514 C C . ASN A 1 201 ? 3.033 -8.898 -0.453 1 90.19 201 ASN A C 1
ATOM 1516 O O . ASN A 1 201 ? 2.133 -8.703 0.365 1 90.19 201 ASN A O 1
ATOM 1520 N N . ALA A 1 202 ? 2.867 -9.43 -1.597 1 90.62 202 ALA A N 1
ATOM 1521 C CA . ALA A 1 202 ? 1.531 -9.875 -1.982 1 90.62 202 ALA A CA 1
ATOM 1522 C C . ALA A 1 202 ? 1.041 -10.992 -1.069 1 90.62 202 ALA A C 1
ATOM 1524 O O . ALA A 1 202 ? -0.112 -10.984 -0.633 1 90.62 202 ALA A O 1
ATOM 1525 N N . SER A 1 203 ? 1.854 -11.984 -0.827 1 94.31 203 SER A N 1
ATOM 1526 C CA . SER A 1 203 ? 1.46 -13.078 0.054 1 94.31 203 SER A CA 1
ATOM 1527 C C . SER A 1 203 ? 1.224 -12.586 1.478 1 94.31 203 SER A C 1
ATOM 1529 O O . SER A 1 203 ? 0.312 -13.062 2.16 1 94.31 203 SER A O 1
ATOM 1531 N N . LYS A 1 204 ? 2.074 -11.68 1.906 1 93.44 204 LYS A N 1
ATOM 1532 C CA . LYS A 1 204 ? 1.877 -11.094 3.229 1 93.44 204 LYS A CA 1
ATOM 1533 C C . LYS A 1 204 ? 0.525 -10.391 3.322 1 93.44 204 LYS A C 1
ATOM 1535 O O . LYS A 1 204 ? -0.159 -10.484 4.344 1 93.44 204 LYS A O 1
ATOM 1540 N N . SER A 1 205 ? 0.194 -9.633 2.395 1 89.5 205 SER A N 1
ATOM 1541 C CA . SER A 1 205 ? -1.101 -8.961 2.355 1 89.5 205 SER A CA 1
ATOM 1542 C C . SER A 1 205 ? -2.248 -9.961 2.438 1 89.5 205 SER A C 1
ATOM 1544 O O . SER A 1 205 ? -3.215 -9.75 3.17 1 89.5 205 SER A O 1
ATOM 1546 N N . SER A 1 206 ? -2.137 -11.031 1.688 1 91.38 206 SER A N 1
ATOM 1547 C CA . SER A 1 206 ? -3.148 -12.078 1.717 1 91.38 206 SER A CA 1
ATOM 1548 C C . SER A 1 206 ? -3.258 -12.711 3.102 1 91.38 206 SER A C 1
ATOM 1550 O O . SER A 1 206 ? -4.363 -12.914 3.613 1 91.38 206 SER A O 1
ATOM 1552 N N . LEU A 1 207 ? -2.184 -12.977 3.723 1 94.56 207 LEU A N 1
ATOM 1553 C CA . LEU A 1 207 ? -2.17 -13.57 5.055 1 94.56 207 LEU A CA 1
ATOM 1554 C C . LEU A 1 207 ? -2.746 -12.609 6.086 1 94.56 207 LEU A C 1
ATOM 1556 O O . LEU A 1 207 ? -3.471 -13.023 6.992 1 94.56 207 LEU A O 1
ATOM 1560 N N . SER A 1 208 ? -2.375 -11.328 5.953 1 93.44 208 SER A N 1
ATOM 1561 C CA . SER A 1 208 ? -2.945 -10.328 6.852 1 93.44 208 SER A CA 1
ATOM 1562 C C . SER A 1 208 ? -4.469 -10.32 6.77 1 93.44 208 SER A C 1
ATOM 1564 O O . SER A 1 208 ? -5.148 -10.18 7.789 1 93.44 208 SER A O 1
ATOM 1566 N N . GLY A 1 209 ? -4.988 -10.445 5.559 1 91.19 209 GLY A N 1
ATOM 1567 C CA . GLY A 1 209 ? -6.426 -10.562 5.383 1 91.19 209 GLY A CA 1
ATOM 1568 C C . GLY A 1 209 ? -7.016 -11.773 6.082 1 91.19 209 GLY A C 1
ATOM 1569 O O . GLY A 1 209 ? -8.102 -11.695 6.656 1 91.19 209 GLY A O 1
ATOM 1570 N N . HIS A 1 210 ? -6.324 -12.789 6.043 1 92.88 210 HIS A N 1
ATOM 1571 C CA . HIS A 1 210 ? -6.746 -14.008 6.715 1 92.88 210 HIS A CA 1
ATOM 1572 C C . HIS A 1 210 ? -6.75 -13.836 8.227 1 92.88 210 HIS A C 1
ATOM 1574 O O . HIS A 1 210 ? -7.676 -14.281 8.906 1 92.88 210 HIS A O 1
ATOM 1580 N N . PHE A 1 211 ? -5.812 -13.172 8.781 1 94.81 211 PHE A N 1
ATOM 1581 C CA . PHE A 1 211 ? -5.637 -13.055 10.227 1 94.81 211 PHE A CA 1
ATOM 1582 C C . PHE A 1 211 ? -6.609 -12.039 10.812 1 94.81 211 PHE A C 1
ATOM 1584 O O . PHE A 1 211 ? -6.969 -12.125 11.984 1 94.81 211 PHE A O 1
ATOM 1591 N N . ALA A 1 212 ? -6.977 -11.07 10.023 1 91.44 212 ALA A N 1
ATOM 1592 C CA . ALA A 1 212 ? -7.797 -9.961 10.508 1 91.44 212 ALA A CA 1
ATOM 1593 C C . ALA A 1 212 ? -9.242 -10.414 10.727 1 91.44 212 ALA A C 1
ATOM 1595 O O . ALA A 1 212 ? -10.023 -10.492 9.781 1 91.44 212 ALA A O 1
ATOM 1596 N N . LYS A 1 213 ? -9.617 -10.594 11.93 1 88 213 LYS A N 1
ATOM 1597 C CA . LYS A 1 213 ? -10.977 -11.023 12.242 1 88 213 LYS A CA 1
ATOM 1598 C C . LYS A 1 213 ? -11.914 -9.82 12.344 1 88 213 LYS A C 1
ATOM 1600 O O . LYS A 1 213 ? -13.102 -9.922 12.008 1 88 213 LYS A O 1
ATOM 1605 N N . TRP A 1 214 ? -11.312 -8.711 12.82 1 79.12 214 TRP A N 1
ATOM 1606 C CA . TRP A 1 214 ? -12.133 -7.543 13.094 1 79.12 214 TRP A CA 1
ATOM 1607 C C . TRP A 1 214 ? -11.969 -6.492 11.992 1 79.12 214 TRP A C 1
ATOM 1609 O O . TRP A 1 214 ? -11.977 -5.293 12.273 1 79.12 214 TRP A O 1
ATOM 1619 N N . ASN A 1 215 ? -11.695 -6.848 10.867 1 79.81 215 ASN A N 1
ATOM 1620 C CA . ASN A 1 215 ? -11.445 -5.91 9.781 1 79.81 215 ASN A CA 1
ATOM 1621 C C . ASN A 1 215 ? -10.43 -4.848 10.188 1 79.81 215 ASN A C 1
ATOM 1623 O O . ASN A 1 215 ? -10.617 -3.66 9.914 1 79.81 215 ASN A O 1
ATOM 1627 N N . ASN A 1 216 ? -9.5 -5.219 10.891 1 81.62 216 ASN A N 1
ATOM 1628 C CA . ASN A 1 216 ? -8.43 -4.371 11.398 1 81.62 216 ASN A CA 1
ATOM 1629 C C . ASN A 1 216 ? -7.148 -4.535 10.594 1 81.62 216 ASN A C 1
ATOM 1631 O O . ASN A 1 216 ? -6.055 -4.605 11.156 1 81.62 216 ASN A O 1
ATOM 1635 N N . LEU A 1 217 ? -7.309 -4.656 9.297 1 84.19 217 LEU A N 1
ATOM 1636 C CA . LEU A 1 217 ? -6.199 -4.934 8.391 1 84.19 217 LEU A CA 1
ATOM 1637 C C . LEU A 1 217 ? -5.105 -3.881 8.531 1 84.19 217 LEU A C 1
ATOM 1639 O O . LEU A 1 217 ? -3.922 -4.215 8.602 1 84.19 217 LEU A O 1
ATOM 1643 N N . GLY A 1 218 ? -5.469 -2.59 8.617 1 80.06 218 GLY A N 1
ATOM 1644 C CA . GLY A 1 218 ? -4.496 -1.517 8.734 1 80.06 218 GLY A CA 1
ATOM 1645 C C . GLY A 1 218 ? -3.699 -1.575 10.023 1 80.06 218 GLY A C 1
ATOM 1646 O O . GLY A 1 218 ? -2.473 -1.438 10.008 1 80.06 218 GLY A O 1
ATOM 1647 N N . GLU A 1 219 ? -4.402 -1.764 11.062 1 79.81 219 GLU A N 1
ATOM 1648 C CA . GLU A 1 219 ? -3.762 -1.858 12.367 1 79.81 219 GLU A CA 1
ATOM 1649 C C . GLU A 1 219 ? -2.854 -3.084 12.453 1 79.81 219 GLU A C 1
ATOM 1651 O O . GLU A 1 219 ? -1.751 -3.01 13 1 79.81 219 GLU A O 1
ATOM 1656 N N . LEU A 1 220 ? -3.303 -4.133 11.898 1 87.12 220 LEU A N 1
ATOM 1657 C CA . LEU A 1 220 ? -2.521 -5.363 11.891 1 87.12 220 LEU A CA 1
ATOM 1658 C C . LEU A 1 220 ? -1.239 -5.191 11.086 1 87.12 220 LEU A C 1
ATOM 1660 O O . LEU A 1 220 ? -0.167 -5.621 11.516 1 87.12 220 LEU A O 1
ATOM 1664 N N . ASN A 1 221 ? -1.309 -4.574 10 1 85.88 221 ASN A N 1
ATOM 1665 C CA . ASN A 1 221 ? -0.144 -4.332 9.156 1 85.88 221 ASN A CA 1
ATOM 1666 C C . ASN A 1 221 ? 0.864 -3.412 9.844 1 85.88 221 ASN A C 1
ATOM 1668 O O . ASN A 1 221 ? 2.074 -3.596 9.703 1 85.88 221 ASN A O 1
ATOM 1672 N N . ALA A 1 222 ? 0.369 -2.477 10.531 1 79.38 222 ALA A N 1
ATOM 1673 C CA . ALA A 1 222 ? 1.251 -1.567 11.258 1 79.38 222 ALA A CA 1
ATOM 1674 C C . ALA A 1 222 ? 2.02 -2.307 12.352 1 79.38 222 ALA A C 1
ATOM 1676 O O . ALA A 1 222 ? 3.221 -2.092 12.523 1 79.38 222 ALA A O 1
ATOM 1677 N N . LYS A 1 223 ? 1.355 -3.127 13.055 1 83.62 223 LYS A N 1
ATOM 1678 C CA . LYS A 1 223 ? 1.993 -3.912 14.109 1 83.62 223 LYS A CA 1
ATOM 1679 C C . LYS A 1 223 ? 3.014 -4.887 13.523 1 83.62 223 LYS A C 1
ATOM 1681 O O . LYS A 1 223 ? 4.098 -5.066 14.086 1 83.62 223 LYS A O 1
ATOM 1686 N N . ASP A 1 224 ? 2.637 -5.469 12.406 1 88.62 224 ASP A N 1
ATOM 1687 C CA . ASP A 1 224 ? 3.553 -6.375 11.727 1 88.62 224 ASP A CA 1
ATOM 1688 C C . ASP A 1 224 ? 4.82 -5.648 11.281 1 88.62 224 ASP A C 1
ATOM 1690 O O . ASP A 1 224 ? 5.926 -6.18 11.422 1 88.62 224 ASP A O 1
ATOM 1694 N N . ALA A 1 225 ? 4.707 -4.477 10.812 1 83.44 225 ALA A N 1
ATOM 1695 C CA . ALA A 1 225 ? 5.852 -3.676 10.391 1 83.44 225 ALA A CA 1
ATOM 1696 C C . ALA A 1 225 ? 6.766 -3.359 11.57 1 83.44 225 ALA A C 1
ATOM 1698 O O . ALA A 1 225 ? 7.992 -3.41 11.445 1 83.44 225 ALA A O 1
ATOM 1699 N N . SER A 1 226 ? 6.145 -3.037 12.664 1 81.62 226 SER A N 1
ATOM 1700 C CA . SER A 1 226 ? 6.91 -2.762 13.875 1 81.62 226 SER A CA 1
ATOM 1701 C C . SER A 1 226 ? 7.676 -3.996 14.344 1 81.62 226 SER A C 1
ATOM 1703 O O . SER A 1 226 ? 8.836 -3.898 14.75 1 81.62 226 SER A O 1
ATOM 1705 N N . GLN A 1 227 ? 7.023 -5.086 14.258 1 87.5 227 GLN A N 1
ATOM 1706 C CA . GLN A 1 227 ? 7.676 -6.336 14.633 1 87.5 227 GLN A CA 1
ATOM 1707 C C . GLN A 1 227 ? 8.852 -6.641 13.703 1 87.5 227 GLN A C 1
ATOM 1709 O O . GLN A 1 227 ? 9.945 -6.973 14.172 1 87.5 227 GLN A O 1
ATOM 1714 N N . GLU A 1 228 ? 8.633 -6.527 12.438 1 87.25 228 GLU A N 1
ATOM 1715 C CA . GLU A 1 228 ? 9.68 -6.781 11.453 1 87.25 228 GLU A CA 1
ATOM 1716 C C . GLU A 1 228 ? 10.875 -5.867 11.672 1 87.25 228 GLU A C 1
ATOM 1718 O O . GLU A 1 228 ? 12.023 -6.309 11.57 1 87.25 228 GLU A O 1
ATOM 1723 N N . THR A 1 229 ? 10.617 -4.695 11.977 1 83.44 229 THR A N 1
ATOM 1724 C CA . THR A 1 229 ? 11.688 -3.729 12.211 1 83.44 229 THR A CA 1
ATOM 1725 C C . THR A 1 229 ? 12.477 -4.082 13.469 1 83.44 229 THR A C 1
ATOM 1727 O O . THR A 1 229 ? 13.711 -4.09 13.453 1 83.44 229 THR A O 1
ATOM 1730 N N . ALA A 1 230 ? 11.75 -4.309 14.531 1 84.75 230 ALA A N 1
ATOM 1731 C CA . ALA A 1 230 ? 12.414 -4.652 15.789 1 84.75 230 ALA A CA 1
ATOM 1732 C C . ALA A 1 230 ? 13.297 -5.883 15.625 1 84.75 230 ALA A C 1
ATOM 1734 O O . ALA A 1 230 ? 14.445 -5.895 16.062 1 84.75 230 ALA A O 1
ATOM 1735 N N . ILE A 1 231 ? 12.781 -6.863 14.984 1 91.25 231 ILE A N 1
ATOM 1736 C CA . ILE A 1 231 ? 13.508 -8.109 14.789 1 91.25 231 ILE A CA 1
ATOM 1737 C C . ILE A 1 231 ? 14.711 -7.867 13.883 1 91.25 231 ILE A C 1
ATOM 1739 O O . ILE A 1 231 ? 15.797 -8.414 14.109 1 91.25 231 ILE A O 1
ATOM 1743 N N . SER A 1 232 ? 14.508 -7.121 12.859 1 89 232 SER A N 1
ATOM 1744 C CA . SER A 1 232 ? 15.609 -6.797 11.961 1 89 232 SER A CA 1
ATOM 1745 C C . SER A 1 232 ? 16.734 -6.062 12.695 1 89 232 SER A C 1
ATOM 1747 O O . SER A 1 232 ? 17.906 -6.312 12.445 1 89 232 SER A O 1
ATOM 1749 N N . LEU A 1 233 ? 16.375 -5.176 13.602 1 86.12 233 LEU A N 1
ATOM 1750 C CA . LEU A 1 233 ? 17.375 -4.441 14.375 1 86.12 233 LEU A CA 1
ATOM 1751 C C . LEU A 1 233 ? 18.172 -5.379 15.281 1 86.12 233 LEU A C 1
ATOM 1753 O O . LEU A 1 233 ? 19.391 -5.293 15.359 1 86.12 233 LEU A O 1
ATOM 1757 N N . ILE A 1 234 ? 17.453 -6.199 15.922 1 91.31 234 ILE A N 1
ATOM 1758 C CA . ILE A 1 234 ? 18.125 -7.184 16.766 1 91.31 234 ILE A CA 1
ATOM 1759 C C . ILE A 1 234 ? 19.016 -8.086 15.914 1 91.31 234 ILE A C 1
ATOM 1761 O O . ILE A 1 234 ? 20.125 -8.422 16.312 1 91.31 234 ILE A O 1
ATOM 1765 N N . GLY A 1 235 ? 18.453 -8.516 14.781 1 93.06 235 GLY A N 1
ATOM 1766 C CA . GLY A 1 235 ? 19.25 -9.305 13.852 1 93.06 235 GLY A CA 1
ATOM 1767 C C . GLY A 1 235 ? 20.5 -8.602 13.391 1 93.06 235 GLY A C 1
ATOM 1768 O O . GLY A 1 235 ? 21.578 -9.211 13.312 1 93.06 235 GLY A O 1
ATOM 1769 N N . MET A 1 236 ? 20.391 -7.387 13.117 1 88.69 236 MET A N 1
ATOM 1770 C CA . MET A 1 236 ? 21.547 -6.605 12.672 1 88.69 236 MET A CA 1
ATOM 1771 C C . MET A 1 236 ? 22.594 -6.508 13.773 1 88.69 236 MET A C 1
ATOM 1773 O O . MET A 1 236 ? 23.797 -6.617 13.508 1 88.69 236 MET A O 1
ATOM 1777 N N . LEU A 1 237 ? 22.172 -6.234 14.984 1 88.38 237 LEU A N 1
ATOM 1778 C CA . LEU A 1 237 ? 23.094 -6.18 16.109 1 88.38 237 LEU A CA 1
ATOM 1779 C C . LEU A 1 237 ? 23.812 -7.512 16.297 1 88.38 237 LEU A C 1
ATOM 1781 O O . LEU A 1 237 ? 25.031 -7.551 16.438 1 88.38 237 LEU A O 1
ATOM 1785 N N . THR A 1 238 ? 23.031 -8.508 16.266 1 94 238 THR A N 1
ATOM 1786 C CA . THR A 1 238 ? 23.609 -9.844 16.391 1 94 238 THR A CA 1
ATOM 1787 C C . THR A 1 238 ? 24.516 -10.164 15.219 1 94 238 THR A C 1
ATOM 1789 O O . THR A 1 238 ? 25.594 -10.742 15.406 1 94 238 THR A O 1
ATOM 1792 N N . GLY A 1 239 ? 24.031 -9.852 14.031 1 93.06 239 GLY A N 1
ATOM 1793 C CA . GLY A 1 239 ? 24.844 -10.07 12.844 1 93.06 239 GLY A CA 1
ATOM 1794 C C . GLY A 1 239 ? 26.172 -9.328 12.883 1 93.06 239 GLY A C 1
ATOM 1795 O O . GLY A 1 239 ? 27.203 -9.859 12.469 1 93.06 239 GLY A O 1
ATOM 1796 N N . THR A 1 240 ? 26.219 -8.133 13.383 1 88.25 240 THR A N 1
ATOM 1797 C CA . THR A 1 240 ? 27.438 -7.352 13.516 1 88.25 240 THR A CA 1
ATOM 1798 C C . THR A 1 240 ? 28.438 -8.055 14.43 1 88.25 240 THR A C 1
ATOM 1800 O O . THR A 1 240 ? 29.625 -8.156 14.102 1 88.25 240 THR A O 1
ATOM 1803 N N . CYS A 1 241 ? 27.953 -8.531 15.484 1 90.75 241 CYS A N 1
ATOM 1804 C CA . CYS A 1 241 ? 28.812 -9.266 16.406 1 90.75 241 CYS A CA 1
ATOM 1805 C C . CYS A 1 241 ? 29.344 -10.539 15.766 1 90.75 241 CYS A C 1
ATOM 1807 O O . CYS A 1 241 ? 30.531 -10.844 15.883 1 90.75 241 CYS A O 1
ATOM 1809 N N . LEU A 1 242 ? 28.531 -11.203 15.062 1 92.75 242 LEU A N 1
ATOM 1810 C CA . LEU A 1 242 ? 28.906 -12.453 14.422 1 92.75 242 LEU A CA 1
ATOM 1811 C C . LEU A 1 242 ? 29.953 -12.219 13.344 1 92.75 242 LEU A C 1
ATOM 1813 O O . LEU A 1 242 ? 30.906 -13 13.211 1 92.75 242 LEU A O 1
ATOM 1817 N N . LEU A 1 243 ? 29.797 -11.258 12.609 1 89.75 243 LEU A N 1
ATOM 1818 C CA . LEU A 1 243 ? 30.688 -10.969 11.484 1 89.75 243 LEU A CA 1
ATOM 1819 C C . LEU A 1 243 ? 32.094 -10.633 11.977 1 89.75 243 LEU A C 1
ATOM 1821 O O . LEU A 1 243 ? 33.062 -10.797 11.242 1 89.75 243 LEU A O 1
ATOM 1825 N N . TYR A 1 244 ? 32.188 -10.102 13.18 1 86.31 244 TYR A N 1
ATOM 1826 C CA . TYR A 1 244 ? 33.469 -9.836 13.781 1 86.31 244 TYR A CA 1
ATOM 1827 C C . TYR A 1 244 ? 34.312 -11.109 13.891 1 86.31 244 TYR A C 1
ATOM 1829 O O . TYR A 1 244 ? 35.531 -11.07 13.797 1 86.31 244 TYR A O 1
ATOM 1837 N N . PHE A 1 245 ? 33.625 -12.133 13.992 1 88.19 245 PHE A N 1
ATOM 1838 C CA . PHE A 1 245 ? 34.312 -13.398 14.18 1 88.19 245 PHE A CA 1
ATOM 1839 C C . PHE A 1 245 ? 34.438 -14.156 12.859 1 88.19 245 PHE A C 1
ATOM 1841 O O . PHE A 1 245 ? 35.156 -15.156 12.773 1 88.19 245 PHE A O 1
ATOM 1848 N N . LEU A 1 246 ? 33.688 -13.75 11.859 1 89.81 246 LEU A N 1
ATOM 1849 C CA . LEU A 1 246 ? 33.688 -14.453 10.578 1 89.81 246 LEU A CA 1
ATOM 1850 C C . LEU A 1 246 ? 34.781 -13.922 9.664 1 89.81 246 LEU A C 1
ATOM 1852 O O . LEU A 1 246 ? 34.5 -13.242 8.672 1 89.81 246 LEU A O 1
ATOM 1856 N N . THR A 1 247 ? 36.031 -14.305 9.945 1 85.31 247 THR A N 1
ATOM 1857 C CA . THR A 1 247 ? 37.156 -13.805 9.172 1 85.31 247 THR A CA 1
ATOM 1858 C C . THR A 1 247 ? 37.531 -14.797 8.086 1 85.31 247 THR A C 1
ATOM 1860 O O . THR A 1 247 ? 38.156 -14.414 7.078 1 85.31 247 THR A O 1
ATOM 1863 N N . ASP A 1 248 ? 37.125 -15.969 8.25 1 90.94 248 ASP A N 1
ATOM 1864 C CA . ASP A 1 248 ? 37.438 -17.031 7.301 1 90.94 248 ASP A CA 1
ATOM 1865 C C . ASP A 1 248 ? 36.312 -17.203 6.281 1 90.94 248 ASP A C 1
ATOM 1867 O O . ASP A 1 248 ? 35.125 -17.203 6.641 1 90.94 248 ASP A O 1
ATOM 1871 N N . GLU A 1 249 ? 36.688 -17.375 5.027 1 91.06 249 GLU A N 1
ATOM 1872 C CA . GLU A 1 249 ? 35.719 -17.5 3.939 1 91.06 249 GLU A CA 1
ATOM 1873 C C . GLU A 1 249 ? 34.938 -18.797 4.055 1 91.06 249 GLU A C 1
ATOM 1875 O O . GLU A 1 249 ? 33.719 -18.797 3.863 1 91.06 249 GLU A O 1
ATOM 1880 N N . THR A 1 250 ? 35.625 -19.844 4.316 1 94.44 250 THR A N 1
ATOM 1881 C CA . THR A 1 250 ? 34.969 -21.141 4.445 1 94.44 250 THR A CA 1
ATOM 1882 C C . THR A 1 250 ? 33.969 -21.109 5.594 1 94.44 250 THR A C 1
ATOM 1884 O O . THR A 1 250 ? 32.844 -21.609 5.453 1 94.44 250 THR A O 1
ATOM 1887 N N . LEU A 1 251 ? 34.375 -20.531 6.648 1 94.5 251 LEU A N 1
ATOM 1888 C CA . LEU A 1 251 ? 33.469 -20.422 7.793 1 94.5 251 LEU A CA 1
ATOM 1889 C C . LEU A 1 251 ? 32.25 -19.562 7.441 1 94.5 251 LEU A C 1
ATOM 1891 O O . LEU A 1 251 ? 31.141 -19.859 7.875 1 94.5 251 LEU A O 1
ATOM 1895 N N . SER A 1 252 ? 32.469 -18.516 6.68 1 94.56 252 SER A N 1
ATOM 1896 C CA . SER A 1 252 ? 31.375 -17.656 6.258 1 94.56 252 SER A CA 1
ATOM 1897 C C . SER A 1 252 ? 30.344 -18.438 5.449 1 94.56 252 SER A C 1
ATOM 1899 O O . SER A 1 252 ? 29.141 -18.281 5.656 1 94.56 252 SER A O 1
ATOM 1901 N N . TRP A 1 253 ? 30.797 -19.344 4.57 1 96.62 253 TRP A N 1
ATOM 1902 C CA . TRP A 1 253 ? 29.891 -20.141 3.758 1 96.62 253 TRP A CA 1
ATOM 1903 C C . TRP A 1 253 ? 29.125 -21.141 4.621 1 96.62 253 TRP A C 1
ATOM 1905 O O . TRP A 1 253 ? 27.922 -21.344 4.434 1 96.62 253 TRP A O 1
ATOM 1915 N N . ILE A 1 254 ? 29.812 -21.688 5.551 1 97.31 254 ILE A N 1
ATOM 1916 C CA . ILE A 1 254 ? 29.172 -22.672 6.43 1 97.31 254 ILE A CA 1
ATOM 1917 C C . ILE A 1 254 ? 28.078 -21.984 7.246 1 97.31 254 ILE A C 1
ATOM 1919 O O . ILE A 1 254 ? 26.953 -22.484 7.312 1 97.31 254 ILE A O 1
ATOM 1923 N N . VAL A 1 255 ? 28.406 -20.859 7.809 1 97.31 255 VAL A N 1
ATOM 1924 C CA . VAL A 1 255 ? 27.438 -20.141 8.625 1 97.31 255 VAL A CA 1
ATOM 1925 C C . VAL A 1 255 ? 26.281 -19.672 7.762 1 97.31 255 VAL A C 1
ATOM 1927 O O . VAL A 1 255 ? 25.109 -19.75 8.172 1 97.31 255 VAL A O 1
ATOM 1930 N N . LEU A 1 256 ? 26.562 -19.219 6.559 1 97.62 256 LEU A N 1
ATOM 1931 C CA . LEU A 1 256 ? 25.531 -18.781 5.641 1 97.62 256 LEU A CA 1
ATOM 1932 C C . LEU A 1 256 ? 24.547 -19.906 5.359 1 97.62 256 LEU A C 1
ATOM 1934 O O . LEU A 1 256 ? 23.328 -19.734 5.477 1 97.62 256 LEU A O 1
ATOM 1938 N N . PHE A 1 257 ? 25.078 -21.094 5.059 1 98.19 257 PHE A N 1
ATOM 1939 C CA . PHE A 1 257 ? 24.203 -22.203 4.688 1 98.19 257 PHE A CA 1
ATOM 1940 C C . PHE A 1 257 ? 23.406 -22.688 5.887 1 98.19 257 PHE A C 1
ATOM 1942 O O . PHE A 1 257 ? 22.25 -23.109 5.742 1 98.19 257 PHE A O 1
ATOM 1949 N N . ILE A 1 258 ? 23.953 -22.594 7.059 1 98.31 258 ILE A N 1
ATOM 1950 C CA . ILE A 1 258 ? 23.219 -22.938 8.266 1 98.31 258 ILE A CA 1
ATOM 1951 C C . ILE A 1 258 ? 22.078 -21.953 8.477 1 98.31 258 ILE A C 1
ATOM 1953 O O . ILE A 1 258 ? 20.938 -22.344 8.719 1 98.31 258 ILE A O 1
ATOM 1957 N N . LEU A 1 259 ? 22.375 -20.688 8.367 1 98.25 259 LEU A N 1
ATOM 1958 C CA . LEU A 1 259 ? 21.375 -19.656 8.547 1 98.25 259 LEU A CA 1
ATOM 1959 C C . LEU A 1 259 ? 20.266 -19.781 7.512 1 98.25 259 LEU A C 1
ATOM 1961 O O . LEU A 1 259 ? 19.078 -19.656 7.84 1 98.25 259 LEU A O 1
ATOM 1965 N N . LEU A 1 260 ? 20.625 -20.078 6.25 1 98.44 260 LEU A N 1
ATOM 1966 C CA . LEU A 1 260 ? 19.625 -20.234 5.195 1 98.44 260 LEU A CA 1
ATOM 1967 C C . LEU A 1 260 ? 18.766 -21.469 5.434 1 98.44 260 LEU A C 1
ATOM 1969 O O . LEU A 1 260 ? 17.547 -21.438 5.184 1 98.44 260 LEU A O 1
ATOM 1973 N N . GLY A 1 261 ? 19.391 -22.547 5.883 1 98.38 261 GLY A N 1
ATOM 1974 C CA . GLY A 1 261 ? 18.625 -23.719 6.25 1 98.38 261 GLY A CA 1
ATOM 1975 C C . GLY A 1 261 ? 17.609 -23.453 7.344 1 98.38 261 GLY A C 1
ATOM 1976 O O . GLY A 1 261 ? 16.453 -23.859 7.234 1 98.38 261 GLY A O 1
ATOM 1977 N N . VAL A 1 262 ? 18.062 -22.734 8.336 1 98.38 262 VAL A N 1
ATOM 1978 C CA . VAL A 1 262 ? 17.172 -22.359 9.43 1 98.38 262 VAL A CA 1
ATOM 1979 C C . VAL A 1 262 ? 16.078 -21.438 8.906 1 98.38 262 VAL A C 1
ATOM 1981 O O . VAL A 1 262 ? 14.898 -21.594 9.266 1 98.38 262 VAL A O 1
ATOM 1984 N N . HIS A 1 263 ? 16.453 -20.484 8.086 1 98.12 263 HIS A N 1
ATOM 1985 C CA . HIS A 1 263 ? 15.523 -19.531 7.48 1 98.12 263 HIS A CA 1
ATOM 1986 C C . HIS A 1 263 ? 14.406 -20.234 6.727 1 98.12 263 HIS A C 1
ATOM 1988 O O . HIS A 1 263 ? 13.227 -19.953 6.934 1 98.12 263 HIS A O 1
ATOM 1994 N N . LEU A 1 264 ? 14.75 -21.266 5.953 1 98.12 264 LEU A N 1
ATOM 1995 C CA . LEU A 1 264 ? 13.773 -21.984 5.148 1 98.12 264 LEU A CA 1
ATOM 1996 C C . LEU A 1 264 ? 12.938 -22.922 6.016 1 98.12 264 LEU A C 1
ATOM 1998 O O . LEU A 1 264 ? 11.727 -23.062 5.797 1 98.12 264 LEU A O 1
ATOM 2002 N N . LEU A 1 265 ? 13.57 -23.547 6.984 1 98.19 265 LEU A N 1
ATOM 2003 C CA . LEU A 1 265 ? 12.852 -24.453 7.879 1 98.19 265 LEU A CA 1
ATOM 2004 C C . LEU A 1 265 ? 11.797 -23.688 8.68 1 98.19 265 LEU A C 1
ATOM 2006 O O . LEU A 1 265 ? 10.664 -24.156 8.82 1 98.19 265 LEU A O 1
ATOM 2010 N N . LEU A 1 266 ? 12.156 -22.578 9.172 1 98.12 266 LEU A N 1
ATOM 2011 C CA . LEU A 1 266 ? 11.227 -21.781 9.969 1 98.12 266 LEU A CA 1
ATOM 2012 C C . LEU A 1 266 ? 10.094 -21.234 9.109 1 98.12 266 LEU A C 1
ATOM 2014 O O . LEU A 1 266 ? 8.953 -21.141 9.562 1 98.12 266 LEU A O 1
ATOM 2018 N N . ASN A 1 267 ? 10.406 -20.812 7.879 1 97.31 267 ASN A N 1
ATOM 2019 C CA . ASN A 1 267 ? 9.352 -20.406 6.957 1 97.31 267 ASN A CA 1
ATOM 2020 C C . ASN A 1 267 ? 8.375 -21.562 6.691 1 97.31 267 ASN A C 1
ATOM 2022 O O . ASN A 1 267 ? 7.16 -21.359 6.68 1 97.31 267 ASN A O 1
ATOM 2026 N N . TRP A 1 268 ? 8.914 -22.75 6.492 1 97.12 268 TRP A N 1
ATOM 2027 C CA . TRP A 1 268 ? 8.094 -23.938 6.27 1 97.12 268 TRP A CA 1
ATOM 2028 C C . TRP A 1 268 ? 7.152 -24.172 7.445 1 97.12 268 TRP A C 1
ATOM 2030 O O . TRP A 1 268 ? 5.961 -24.406 7.254 1 97.12 268 TRP A O 1
ATOM 2040 N N . ARG A 1 269 ? 7.664 -24.062 8.594 1 97.5 269 ARG A N 1
ATOM 2041 C CA . ARG A 1 269 ? 6.852 -24.266 9.797 1 97.5 269 ARG A CA 1
ATOM 2042 C C . ARG A 1 269 ? 5.793 -23.172 9.914 1 97.5 269 ARG A C 1
ATOM 2044 O O . ARG A 1 269 ? 4.656 -23.438 10.312 1 97.5 269 ARG A O 1
ATOM 2051 N N . GLY A 1 270 ? 6.203 -21.953 9.609 1 96.94 270 GLY A N 1
ATOM 2052 C CA . GLY A 1 270 ? 5.258 -20.859 9.664 1 96.94 270 GLY A CA 1
ATOM 2053 C C . GLY A 1 270 ? 4.105 -21 8.688 1 96.94 270 GLY A C 1
ATOM 2054 O O . GLY A 1 270 ? 2.941 -20.859 9.062 1 96.94 270 GLY A O 1
ATOM 2055 N N . VAL A 1 271 ? 4.398 -21.328 7.469 1 96.56 271 VAL A N 1
ATOM 2056 C CA . VAL A 1 271 ? 3.391 -21.469 6.422 1 96.56 271 VAL A CA 1
ATOM 2057 C C . VAL A 1 271 ? 2.463 -22.641 6.754 1 96.56 271 VAL A C 1
ATOM 2059 O O . VAL A 1 271 ? 1.253 -22.547 6.531 1 96.56 271 VAL A O 1
ATOM 2062 N N . ARG A 1 272 ? 3.002 -23.656 7.305 1 96.38 272 ARG A N 1
ATOM 2063 C CA . ARG A 1 272 ? 2.213 -24.828 7.652 1 96.38 272 ARG A CA 1
ATOM 2064 C C . ARG A 1 272 ? 1.29 -24.547 8.836 1 96.38 272 ARG A C 1
ATOM 2066 O O . ARG A 1 272 ? 0.275 -25.219 9.016 1 96.38 272 ARG A O 1
ATOM 2073 N N . ALA A 1 273 ? 1.652 -23.594 9.594 1 96.5 273 ALA A N 1
ATOM 2074 C CA . ALA A 1 273 ? 0.847 -23.234 10.758 1 96.5 273 ALA A CA 1
ATOM 2075 C C . ALA A 1 273 ? -0.428 -22.516 10.336 1 96.5 273 ALA A C 1
ATOM 2077 O O . ALA A 1 273 ? -1.399 -22.469 11.094 1 96.5 273 ALA A O 1
ATOM 2078 N N . VAL A 1 274 ? -0.491 -21.969 9.195 1 97.06 274 VAL A N 1
ATOM 2079 C CA . VAL A 1 274 ? -1.633 -21.188 8.711 1 97.06 274 VAL A CA 1
ATOM 2080 C C . VAL A 1 274 ? -2.73 -22.141 8.227 1 97.06 274 VAL A C 1
ATOM 2082 O O . VAL A 1 274 ? -2.467 -23.047 7.445 1 97.06 274 VAL A O 1
ATOM 2085 N N . HIS A 1 275 ? -3.844 -22.016 8.75 1 96.12 275 HIS A N 1
ATOM 2086 C CA . HIS A 1 275 ? -4.984 -22.766 8.234 1 96.12 275 HIS A CA 1
ATOM 2087 C C . HIS A 1 275 ? -5.98 -21.844 7.539 1 96.12 275 HIS A C 1
ATOM 2089 O O . HIS A 1 275 ? -6.938 -21.375 8.164 1 96.12 275 HIS A O 1
ATOM 2095 N N . SER A 1 276 ? -5.805 -21.703 6.293 1 95.19 276 SER A N 1
ATOM 2096 C CA . SER A 1 276 ? -6.621 -20.812 5.465 1 95.19 276 SER A CA 1
ATOM 2097 C C . SER A 1 276 ? -8.055 -21.328 5.359 1 95.19 276 SER A C 1
ATOM 2099 O O . SER A 1 276 ? -8.289 -22.531 5.285 1 95.19 276 SER A O 1
ATOM 2101 N N . ARG A 1 277 ? -8.961 -20.422 5.277 1 96 277 ARG A N 1
ATOM 2102 C CA . ARG A 1 277 ? -10.383 -20.766 5.246 1 96 277 ARG A CA 1
ATOM 2103 C C . ARG A 1 277 ? -10.914 -20.734 3.816 1 96 277 ARG A C 1
ATOM 2105 O O . ARG A 1 277 ? -12.078 -21.078 3.576 1 96 277 ARG A O 1
ATOM 2112 N N . GLN A 1 278 ? -10.133 -20.344 2.953 1 95.38 278 GLN A N 1
ATOM 2113 C CA . GLN A 1 278 ? -10.539 -20.328 1.552 1 95.38 278 GLN A CA 1
ATOM 2114 C C . GLN A 1 278 ? -10.219 -21.656 0.874 1 95.38 278 GLN A C 1
ATOM 2116 O O . GLN A 1 278 ? -9.266 -22.344 1.25 1 95.38 278 GLN A O 1
ATOM 2121 N N . LEU A 1 279 ? -11.016 -21.969 -0.091 1 96.75 279 LEU A N 1
ATOM 2122 C CA . LEU A 1 279 ? -10.82 -23.219 -0.8 1 96.75 279 LEU A CA 1
ATOM 2123 C C . LEU A 1 279 ? -10.102 -23 -2.127 1 96.75 279 LEU A C 1
ATOM 2125 O O . LEU A 1 279 ? -10.734 -22.656 -3.131 1 96.75 279 LEU A O 1
ATOM 2129 N N . ASN A 1 280 ? -8.781 -23.172 -2.021 1 95.94 280 ASN A N 1
ATOM 2130 C CA . ASN A 1 280 ? -8.078 -23.219 -3.299 1 95.94 280 ASN A CA 1
ATOM 2131 C C . ASN A 1 280 ? -8.203 -24.594 -3.953 1 95.94 280 ASN A C 1
ATOM 2133 O O . ASN A 1 280 ? -8.977 -25.438 -3.5 1 95.94 280 ASN A O 1
ATOM 2137 N N . ARG A 1 281 ? -7.531 -24.859 -4.984 1 97.06 281 ARG A N 1
ATOM 2138 C CA . ARG A 1 281 ? -7.68 -26.094 -5.758 1 97.06 281 ARG A CA 1
ATOM 2139 C C . ARG A 1 281 ? -7.336 -27.312 -4.918 1 97.06 281 ARG A C 1
ATOM 2141 O O . ARG A 1 281 ? -8.109 -28.266 -4.848 1 97.06 281 ARG A O 1
ATOM 2148 N N . GLN A 1 282 ? -6.246 -27.266 -4.238 1 96.88 282 GLN A N 1
ATOM 2149 C CA . GLN A 1 282 ? -5.805 -28.391 -3.424 1 96.88 282 GLN A CA 1
ATOM 2150 C C . GLN A 1 282 ? -6.766 -28.656 -2.268 1 96.88 282 GLN A C 1
ATOM 2152 O O . GLN A 1 282 ? -7.148 -29.797 -2.012 1 96.88 282 GLN A O 1
ATOM 2157 N N . ARG A 1 283 ? -7.137 -27.625 -1.589 1 97.31 283 ARG A N 1
ATOM 2158 C CA . ARG A 1 283 ? -8.047 -27.766 -0.455 1 97.31 283 ARG A CA 1
ATOM 2159 C C . ARG A 1 283 ? -9.422 -28.234 -0.911 1 97.31 283 ARG A C 1
ATOM 2161 O O . ARG A 1 283 ? -10.07 -29.016 -0.218 1 97.31 283 ARG A O 1
ATOM 2168 N N . ALA A 1 284 ? -9.836 -27.734 -2.018 1 97.94 284 ALA A N 1
ATOM 2169 C CA . ALA A 1 284 ? -11.102 -28.188 -2.576 1 97.94 284 ALA A CA 1
ATOM 2170 C C . ALA A 1 284 ? -11.062 -29.688 -2.887 1 97.94 284 ALA A C 1
ATOM 2172 O O . ALA A 1 284 ? -12.023 -30.406 -2.613 1 97.94 284 ALA A O 1
ATOM 2173 N N . ASN A 1 285 ? -9.961 -30.141 -3.477 1 98.12 285 ASN A N 1
ATOM 2174 C CA . ASN A 1 285 ? -9.781 -31.562 -3.711 1 98.12 285 ASN A CA 1
ATOM 2175 C C . ASN A 1 285 ? -9.984 -32.375 -2.432 1 98.12 285 ASN A C 1
ATOM 2177 O O . ASN A 1 285 ? -10.734 -33.344 -2.428 1 98.12 285 ASN A O 1
ATOM 2181 N N . ILE A 1 286 ? -9.352 -31.938 -1.383 1 98 286 ILE A N 1
ATOM 2182 C CA . ILE A 1 286 ? -9.336 -32.688 -0.126 1 98 286 ILE A CA 1
ATOM 2183 C C . ILE A 1 286 ? -10.719 -32.656 0.514 1 98 286 ILE A C 1
ATOM 2185 O O . ILE A 1 286 ? -11.281 -33.688 0.852 1 98 286 ILE A O 1
ATOM 2189 N N . ALA A 1 287 ? -11.305 -31.484 0.645 1 98.12 287 ALA A N 1
ATOM 2190 C CA . ALA A 1 287 ? -12.57 -31.297 1.357 1 98.12 287 ALA A CA 1
ATOM 2191 C C . ALA A 1 287 ? -13.727 -31.953 0.61 1 98.12 287 ALA A C 1
ATOM 2193 O O . ALA A 1 287 ? -14.523 -32.688 1.204 1 98.12 287 ALA A O 1
ATOM 2194 N N . LEU A 1 288 ? -13.797 -31.75 -0.678 1 98.19 288 LEU A N 1
ATOM 2195 C CA . LEU A 1 288 ? -14.945 -32.219 -1.445 1 98.19 288 LEU A CA 1
ATOM 2196 C C . LEU A 1 288 ? -14.867 -33.719 -1.675 1 98.19 288 LEU A C 1
ATOM 2198 O O . LEU A 1 288 ? -15.891 -34.406 -1.669 1 98.19 288 LEU A O 1
ATOM 2202 N N . SER A 1 289 ? -13.695 -34.25 -1.921 1 98 289 SER A N 1
ATOM 2203 C CA . SER A 1 289 ? -13.57 -35.688 -2.086 1 98 289 SER A CA 1
ATOM 2204 C C . SER A 1 289 ? -13.906 -36.406 -0.792 1 98 289 SER A C 1
ATOM 2206 O O . SER A 1 289 ? -14.531 -37.469 -0.817 1 98 289 SER A O 1
ATOM 2208 N N . ALA A 1 290 ? -13.461 -35.844 0.338 1 97.75 290 ALA A N 1
ATOM 2209 C CA . ALA A 1 290 ? -13.781 -36.469 1.629 1 97.75 290 ALA A CA 1
ATOM 2210 C C . ALA A 1 290 ? -15.289 -36.438 1.882 1 97.75 290 ALA A C 1
ATOM 2212 O O . ALA A 1 290 ? -15.844 -37.438 2.389 1 97.75 290 ALA A O 1
ATOM 2213 N N . LEU A 1 291 ? -15.898 -35.375 1.576 1 97.31 291 LEU A N 1
ATOM 2214 C CA . LEU A 1 291 ? -17.344 -35.25 1.743 1 97.31 291 LEU A CA 1
ATOM 2215 C C . LEU A 1 291 ? -18.078 -36.25 0.842 1 97.31 291 LEU A C 1
ATOM 2217 O O . LEU A 1 291 ? -19.016 -36.906 1.279 1 97.31 291 LEU A O 1
ATOM 2221 N N . PHE A 1 292 ? -17.672 -36.312 -0.368 1 97.31 292 PHE A N 1
ATOM 2222 C CA . PHE A 1 292 ? -18.344 -37.156 -1.363 1 97.31 292 PHE A CA 1
ATOM 2223 C C . PHE A 1 292 ? -18.109 -38.625 -1.072 1 97.31 292 PHE A C 1
ATOM 2225 O O . PHE A 1 292 ? -19.047 -39.438 -1.151 1 97.31 292 PHE A O 1
ATOM 2232 N N . SER A 1 293 ? -16.938 -39.031 -0.734 1 96.56 293 SER A N 1
ATOM 2233 C CA . SER A 1 293 ? -16.578 -40.438 -0.615 1 96.56 293 SER A CA 1
ATOM 2234 C C . SER A 1 293 ? -16.875 -40.969 0.786 1 96.56 293 SER A C 1
ATOM 2236 O O . SER A 1 293 ? -17.312 -42.125 0.948 1 96.56 293 SER A O 1
ATOM 2238 N N . LYS A 1 294 ? -16.594 -40.094 1.805 1 96.62 294 LYS A N 1
ATOM 2239 C CA . LYS A 1 294 ? -16.672 -40.594 3.178 1 96.62 294 LYS A CA 1
ATOM 2240 C C . LYS A 1 294 ? -17.734 -39.844 3.969 1 96.62 294 LYS A C 1
ATOM 2242 O O . LYS A 1 294 ? -17.969 -40.125 5.145 1 96.62 294 LYS A O 1
ATOM 2247 N N . ASP A 1 295 ? -18.391 -38.906 3.393 1 97 295 ASP A N 1
ATOM 2248 C CA . ASP A 1 295 ? -19.359 -38.031 4.066 1 97 295 ASP A CA 1
ATOM 2249 C C . ASP A 1 295 ? -18.75 -37.375 5.289 1 97 295 ASP A C 1
ATOM 2251 O O . ASP A 1 295 ? -19.391 -37.25 6.336 1 97 295 ASP A O 1
ATOM 2255 N N . GLU A 1 296 ? -17.531 -37.062 5.105 1 97.06 296 GLU A N 1
ATOM 2256 C CA . GLU A 1 296 ? -16.797 -36.406 6.18 1 97.06 296 GLU A CA 1
ATOM 2257 C C . GLU A 1 296 ? -16.594 -34.906 5.879 1 97.06 296 GLU A C 1
ATOM 2259 O O . GLU A 1 296 ? -16.062 -34.562 4.828 1 97.06 296 GLU A O 1
ATOM 2264 N N . VAL A 1 297 ? -17.047 -34.125 6.797 1 97.69 297 VAL A N 1
ATOM 2265 C CA . VAL A 1 297 ? -16.859 -32.688 6.66 1 97.69 297 VAL A CA 1
ATOM 2266 C C . VAL A 1 297 ? -15.57 -32.25 7.367 1 97.69 297 VAL A C 1
ATOM 2268 O O . VAL A 1 297 ? -15.492 -32.281 8.594 1 97.69 297 VAL A O 1
ATOM 2271 N N . LEU A 1 298 ? -14.578 -31.922 6.668 1 97.75 298 LEU A N 1
ATOM 2272 C CA . LEU A 1 298 ? -13.281 -31.547 7.227 1 97.75 298 LEU A CA 1
ATOM 2273 C C . LEU A 1 298 ? -13.211 -30.047 7.484 1 97.75 298 LEU A C 1
ATOM 2275 O O . LEU A 1 298 ? -13.625 -29.25 6.641 1 97.75 298 LEU A O 1
ATOM 2279 N N . THR A 1 299 ? -12.695 -29.719 8.594 1 97.31 299 THR A N 1
ATOM 2280 C CA . THR A 1 299 ? -12.484 -28.312 8.945 1 97.31 299 THR A CA 1
ATOM 2281 C C . THR A 1 299 ? -11.211 -27.781 8.297 1 97.31 299 THR A C 1
ATOM 2283 O O . THR A 1 299 ? -10.367 -28.547 7.848 1 97.31 299 THR A O 1
ATOM 2286 N N . PRO A 1 300 ? -11.078 -26.438 8.281 1 97 300 PRO A N 1
ATOM 2287 C CA . PRO A 1 300 ? -9.844 -25.875 7.734 1 97 300 PRO A CA 1
ATOM 2288 C C . PRO A 1 300 ? -8.594 -26.375 8.445 1 97 300 PRO A C 1
ATOM 2290 O O . PRO A 1 300 ? -7.57 -26.625 7.805 1 97 300 PRO A O 1
ATOM 2293 N N . LEU A 1 301 ? -8.664 -26.562 9.68 1 96.44 301 LEU A N 1
ATOM 2294 C CA . LEU A 1 301 ? -7.527 -27.047 10.453 1 96.44 301 LEU A CA 1
ATOM 2295 C C . LEU A 1 301 ? -7.133 -28.453 10.016 1 96.44 301 LEU A C 1
ATOM 2297 O O . LEU A 1 301 ? -5.953 -28.734 9.789 1 96.44 301 LEU A O 1
ATOM 2301 N N . LYS A 1 302 ? -8.125 -29.312 9.836 1 96.69 302 LYS A N 1
ATOM 2302 C CA . LYS A 1 302 ? -7.859 -30.703 9.438 1 96.69 302 LYS A CA 1
ATOM 2303 C C . LYS A 1 302 ? -7.289 -30.766 8.023 1 96.69 302 LYS A C 1
ATOM 2305 O O . LYS A 1 302 ? -6.383 -31.547 7.746 1 96.69 302 LYS A O 1
ATOM 2310 N N . VAL A 1 303 ? -7.797 -29.938 7.16 1 97.25 303 VAL A N 1
ATOM 2311 C CA . VAL A 1 303 ? -7.316 -29.938 5.781 1 97.25 303 VAL A CA 1
ATOM 2312 C C . VAL A 1 303 ? -5.895 -29.375 5.734 1 97.25 303 VAL A C 1
ATOM 2314 O O . VAL A 1 303 ? -5.059 -29.859 4.965 1 97.25 303 VAL A O 1
ATOM 2317 N N . SER A 1 304 ? -5.566 -28.344 6.559 1 96.12 304 SER A N 1
ATOM 2318 C CA . SER A 1 304 ? -4.25 -27.719 6.574 1 96.12 304 SER A CA 1
ATOM 2319 C C . SER A 1 304 ? -3.164 -28.734 6.949 1 96.12 304 SER A C 1
ATOM 2321 O O . SER A 1 304 ? -2.016 -28.594 6.52 1 96.12 304 SER A O 1
ATOM 2323 N N . GLN A 1 305 ? -3.535 -29.781 7.641 1 95.44 305 GLN A N 1
ATOM 2324 C CA . GLN A 1 305 ? -2.582 -30.797 8.062 1 95.44 305 GLN A CA 1
ATOM 2325 C C . GLN A 1 305 ? -2.275 -31.766 6.922 1 95.44 305 GLN A C 1
ATOM 2327 O O . GLN A 1 305 ? -1.262 -32.469 6.949 1 95.44 305 GLN A O 1
ATOM 2332 N N . ARG A 1 306 ? -3.121 -31.719 5.918 1 95.12 306 ARG A N 1
ATOM 2333 C CA . ARG A 1 306 ? -2.963 -32.625 4.805 1 95.12 306 ARG A CA 1
ATOM 2334 C C . ARG A 1 306 ? -2.414 -31.922 3.57 1 95.12 306 ARG A C 1
ATOM 2336 O O . ARG A 1 306 ? -1.955 -32.562 2.627 1 95.12 306 ARG A O 1
ATOM 2343 N N . GLU A 1 307 ? -2.441 -30.688 3.645 1 93.81 307 GLU A N 1
ATOM 2344 C CA . GLU A 1 307 ? -2.07 -29.875 2.484 1 93.81 307 GLU A CA 1
ATOM 2345 C C . GLU A 1 307 ? -0.563 -29.906 2.25 1 93.81 307 GLU A C 1
ATOM 2347 O O . GLU A 1 307 ? 0.217 -29.953 3.201 1 93.81 307 GLU A O 1
ATOM 2352 N N . LEU A 1 308 ? -0.212 -29.906 1.008 1 94.69 308 LEU A N 1
ATOM 2353 C CA . LEU A 1 308 ? 1.169 -29.703 0.587 1 94.69 308 LEU A CA 1
ATOM 2354 C C . LEU A 1 308 ? 1.423 -28.234 0.269 1 94.69 308 LEU A C 1
ATOM 2356 O O . LEU A 1 308 ? 0.544 -27.547 -0.256 1 94.69 308 LEU A O 1
ATOM 2360 N N . ILE A 1 309 ? 2.584 -27.781 0.6 1 94.75 309 ILE A N 1
ATOM 2361 C CA . ILE A 1 309 ? 2.908 -26.391 0.289 1 94.75 309 ILE A CA 1
ATOM 2362 C C . ILE A 1 309 ? 3.1 -26.234 -1.218 1 94.75 309 ILE A C 1
ATOM 2364 O O . ILE A 1 309 ? 2.514 -25.344 -1.832 1 94.75 309 ILE A O 1
ATOM 2368 N N . PHE A 1 310 ? 3.861 -27.172 -1.749 1 93.69 310 PHE A N 1
ATOM 2369 C CA . PHE A 1 310 ? 4.051 -27.188 -3.195 1 93.69 310 PHE A CA 1
ATOM 2370 C C . PHE A 1 310 ? 3.332 -28.375 -3.824 1 93.69 310 PHE A C 1
ATOM 2372 O O . PHE A 1 310 ? 3.686 -29.516 -3.564 1 93.69 310 PHE A O 1
ATOM 2379 N N . GLU A 1 311 ? 2.297 -28.016 -4.559 1 93.56 311 GLU A N 1
ATOM 2380 C CA . GLU A 1 311 ? 1.574 -29.047 -5.297 1 93.56 311 GLU A CA 1
ATOM 2381 C C . GLU A 1 311 ? 2.105 -29.172 -6.723 1 93.56 311 GLU A C 1
ATOM 2383 O O . GLU A 1 311 ? 2.713 -28.234 -7.25 1 93.56 311 GLU A O 1
ATOM 2388 N N . ARG A 1 312 ? 1.845 -30.328 -7.242 1 91.94 312 ARG A N 1
ATOM 2389 C CA . ARG A 1 312 ? 2.297 -30.578 -8.609 1 91.94 312 ARG A CA 1
ATOM 2390 C C . ARG A 1 312 ? 1.58 -29.672 -9.594 1 91.94 312 ARG A C 1
ATOM 2392 O O . ARG A 1 312 ? 0.406 -29.344 -9.406 1 91.94 312 ARG A O 1
ATOM 2399 N N . ARG A 1 313 ? 2.336 -29.219 -10.57 1 91.75 313 ARG A N 1
ATOM 2400 C CA . ARG A 1 313 ? 1.812 -28.422 -11.672 1 91.75 313 ARG A CA 1
ATOM 2401 C C . ARG A 1 313 ? 1.123 -27.156 -11.148 1 91.75 313 ARG A C 1
ATOM 2403 O O . ARG A 1 313 ? 0.034 -26.812 -11.609 1 91.75 313 ARG A O 1
ATOM 2410 N N . GLY A 1 314 ? 1.666 -26.641 -10.086 1 88.19 314 GLY A N 1
ATOM 2411 C CA . GLY A 1 314 ? 1.129 -25.391 -9.562 1 88.19 314 GLY A CA 1
ATOM 2412 C C . GLY A 1 314 ? -0.265 -25.531 -8.984 1 88.19 314 GLY A C 1
ATOM 2413 O O . GLY A 1 314 ? -1.024 -24.562 -8.922 1 88.19 314 GLY A O 1
ATOM 2414 N N . GLY A 1 315 ? -0.651 -26.703 -8.727 1 90.06 315 GLY A N 1
ATOM 2415 C CA . GLY A 1 315 ? -1.937 -26.922 -8.086 1 90.06 315 GLY A CA 1
ATOM 2416 C C . GLY A 1 315 ? -3.041 -27.281 -9.062 1 90.06 315 GLY A C 1
ATOM 2417 O O . GLY A 1 315 ? -4.199 -27.438 -8.672 1 90.06 315 GLY A O 1
ATOM 2418 N N . GLU A 1 316 ? -2.693 -27.531 -10.266 1 94.25 316 GLU A N 1
ATOM 2419 C CA . GLU A 1 316 ? -3.719 -27.766 -11.273 1 94.25 316 GLU A CA 1
ATOM 2420 C C . GLU A 1 316 ? -4.145 -29.234 -11.297 1 94.25 316 GLU A C 1
ATOM 2422 O O . GLU A 1 316 ? -4.988 -29.625 -12.102 1 94.25 316 GLU A O 1
ATOM 2427 N N . VAL A 1 317 ? -3.707 -30 -10.391 1 96.62 317 VAL A N 1
ATOM 2428 C CA . VAL A 1 317 ? -3.918 -31.453 -10.461 1 96.62 317 VAL A CA 1
ATOM 2429 C C . VAL A 1 317 ? -5.137 -31.844 -9.625 1 96.62 317 VAL A C 1
ATOM 2431 O O . VAL A 1 317 ? -5.512 -31.125 -8.695 1 96.62 317 VAL A O 1
ATOM 2434 N N . PHE A 1 318 ? -5.758 -32.906 -9.977 1 97.5 318 PHE A N 1
ATOM 2435 C CA . PHE A 1 318 ? -6.824 -33.531 -9.195 1 97.5 318 PHE A CA 1
ATOM 2436 C C . PHE A 1 318 ? -6.273 -34.625 -8.305 1 97.5 318 PHE A C 1
ATOM 2438 O O . PHE A 1 318 ? -5.465 -35.438 -8.75 1 97.5 318 PHE A O 1
ATOM 2445 N N . ARG A 1 319 ? -6.672 -34.594 -7.109 1 96.56 319 ARG A N 1
ATOM 2446 C CA . ARG A 1 319 ? -6.406 -35.656 -6.152 1 96.56 319 ARG A CA 1
ATOM 2447 C C . ARG A 1 319 ? -7.676 -36.062 -5.402 1 96.56 319 ARG A C 1
ATOM 2449 O O . ARG A 1 319 ? -8.516 -35.188 -5.102 1 96.56 319 ARG A O 1
ATOM 2456 N N . TRP A 1 320 ? -7.773 -37.281 -5.207 1 95.94 320 TRP A N 1
ATOM 2457 C CA . TRP A 1 320 ? -8.883 -37.812 -4.426 1 95.94 320 TRP A CA 1
ATOM 2458 C C . TRP A 1 320 ? -8.43 -38.219 -3.027 1 95.94 320 TRP A C 1
ATOM 2460 O O . TRP A 1 320 ? -7.574 -39.094 -2.879 1 95.94 320 TRP A O 1
ATOM 2470 N N . ASN A 1 321 ? -8.953 -37.531 -2.014 1 94.69 321 ASN A N 1
ATOM 2471 C CA . ASN A 1 321 ? -8.609 -37.781 -0.619 1 94.69 321 ASN A CA 1
ATOM 2472 C C . ASN A 1 321 ? -7.102 -37.781 -0.399 1 94.69 321 ASN A C 1
ATOM 2474 O O . ASN A 1 321 ? -6.551 -38.688 0.196 1 94.69 321 ASN A O 1
ATOM 2478 N N . SER A 1 322 ? -6.445 -36.875 -0.943 1 93.25 322 SER A N 1
ATOM 2479 C CA . SER A 1 322 ? -5.008 -36.656 -0.796 1 93.25 322 SER A CA 1
ATOM 2480 C C . SER A 1 322 ? -4.215 -37.812 -1.393 1 93.25 322 SER A C 1
ATOM 2482 O O . SER A 1 322 ? -3.096 -38.094 -0.958 1 93.25 322 SER A O 1
ATOM 2484 N N . GLY A 1 323 ? -4.805 -38.5 -2.283 1 94.44 323 GLY A N 1
ATOM 2485 C CA . GLY A 1 323 ? -4.16 -39.625 -2.936 1 94.44 323 GLY A CA 1
ATOM 2486 C C . GLY A 1 323 ? -3.33 -39.219 -4.137 1 94.44 323 GLY A C 1
ATOM 2487 O O . GLY A 1 323 ? -2.92 -38.062 -4.258 1 94.44 323 GLY A O 1
ATOM 2488 N N . PRO A 1 324 ? -3.016 -40.188 -4.969 1 95.12 324 PRO A N 1
ATOM 2489 C CA . PRO A 1 324 ? -2.203 -39.906 -6.156 1 95.12 324 PRO A CA 1
ATOM 2490 C C . PRO A 1 324 ? -2.928 -39.031 -7.168 1 95.12 324 PRO A C 1
ATOM 2492 O O . PRO A 1 324 ? -4.16 -38.969 -7.18 1 95.12 324 PRO A O 1
ATOM 2495 N N . VAL A 1 325 ? -2.17 -38.375 -7.973 1 96.38 325 VAL A N 1
ATOM 2496 C CA . VAL A 1 325 ? -2.703 -37.531 -9.031 1 96.38 325 VAL A CA 1
ATOM 2497 C C . VAL A 1 325 ? -3.387 -38.375 -10.094 1 96.38 325 VAL A C 1
ATOM 2499 O O . VAL A 1 325 ? -2.881 -39.438 -10.461 1 96.38 325 VAL A O 1
ATOM 2502 N N . PHE A 1 326 ? -4.574 -37.969 -10.547 1 95 326 PHE A N 1
ATOM 2503 C CA . PHE A 1 326 ? -5.266 -38.781 -11.539 1 95 326 PHE A CA 1
ATOM 2504 C C . PHE A 1 326 ? -5.785 -37.906 -12.68 1 95 326 PHE A C 1
ATOM 2506 O O . PHE A 1 326 ? -6.539 -38.406 -13.531 1 95 326 PHE A O 1
ATOM 2513 N N . GLY A 1 327 ? -5.371 -36.688 -12.75 1 96.19 327 GLY A N 1
ATOM 2514 C CA . GLY A 1 327 ? -5.738 -35.75 -13.797 1 96.19 327 GLY A CA 1
ATOM 2515 C C . GLY A 1 327 ? -5.387 -34.312 -13.461 1 96.19 327 GLY A C 1
ATOM 2516 O O . GLY A 1 327 ? -4.852 -34.031 -12.383 1 96.19 327 GLY A O 1
ATOM 2517 N N . HIS A 1 328 ? -5.613 -33.406 -14.398 1 96.94 328 HIS A N 1
ATOM 2518 C CA . HIS A 1 328 ? -5.383 -32 -14.141 1 96.94 328 HIS A CA 1
ATOM 2519 C C . HIS A 1 328 ? -6.457 -31.141 -14.797 1 96.94 328 HIS A C 1
ATOM 2521 O O . HIS A 1 328 ? -7.27 -31.641 -15.578 1 96.94 328 HIS A O 1
ATOM 2527 N N . CYS A 1 329 ? -6.496 -29.938 -14.367 1 97.19 329 CYS A N 1
ATOM 2528 C CA . CYS A 1 329 ? -7.555 -29.047 -14.82 1 97.19 329 CYS A CA 1
ATOM 2529 C C . CYS A 1 329 ? -6.988 -27.688 -15.227 1 97.19 329 CYS A C 1
ATOM 2531 O O . CYS A 1 329 ? -6.23 -27.078 -14.477 1 97.19 329 CYS A O 1
ATOM 2533 N N . LYS A 1 330 ? -7.27 -27.328 -16.469 1 96.19 330 LYS A N 1
ATOM 2534 C CA . LYS A 1 330 ? -7.078 -25.922 -16.859 1 96.19 330 LYS A CA 1
ATOM 2535 C C . LYS A 1 330 ? -8.297 -25.094 -16.5 1 96.19 330 LYS A C 1
ATOM 2537 O O . LYS A 1 330 ? -9.242 -24.984 -17.281 1 96.19 330 LYS A O 1
ATOM 2542 N N . TYR A 1 331 ? -8.219 -24.5 -15.305 1 96.19 331 TYR A N 1
ATOM 2543 C CA . TYR A 1 331 ? -9.359 -23.812 -14.719 1 96.19 331 TYR A CA 1
ATOM 2544 C C . TYR A 1 331 ? -9.398 -22.344 -15.164 1 96.19 331 TYR A C 1
ATOM 2546 O O . TYR A 1 331 ? -8.391 -21.641 -15.094 1 96.19 331 TYR A O 1
ATOM 2554 N N . GLY A 1 332 ? -10.523 -21.891 -15.555 1 94.31 332 GLY A N 1
ATOM 2555 C CA . GLY A 1 332 ? -10.664 -20.516 -16.047 1 94.31 332 GLY A CA 1
ATOM 2556 C C . GLY A 1 332 ? -9.906 -20.266 -17.344 1 94.31 332 GLY A C 1
ATOM 2557 O O . GLY A 1 332 ? -9.289 -19.219 -17.5 1 94.31 332 GLY A O 1
ATOM 2558 N N . ALA A 1 333 ? -9.891 -21.188 -18.188 1 94.44 333 ALA A N 1
ATOM 2559 C CA . ALA A 1 333 ? -9.148 -21.109 -19.438 1 94.44 333 ALA A CA 1
ATOM 2560 C C . ALA A 1 333 ? -9.938 -20.328 -20.5 1 94.44 333 ALA A C 1
ATOM 2562 O O . ALA A 1 333 ? -11.164 -20.203 -20.406 1 94.44 333 ALA A O 1
ATOM 2563 N N . PRO A 1 334 ? -9.172 -19.812 -21.422 1 93.88 334 PRO A N 1
ATOM 2564 C CA . PRO A 1 334 ? -9.883 -19.219 -22.562 1 93.88 334 PRO A CA 1
ATOM 2565 C C . PRO A 1 334 ? -10.68 -20.234 -23.359 1 93.88 334 PRO A C 1
ATOM 2567 O O . PRO A 1 334 ? -10.328 -21.422 -23.391 1 93.88 334 PRO A O 1
ATOM 2570 N N . LEU A 1 335 ? -11.703 -19.719 -23.984 1 95.38 335 LEU A N 1
ATOM 2571 C CA . LEU A 1 335 ? -12.57 -20.594 -24.766 1 95.38 335 LEU A CA 1
ATOM 2572 C C . LEU A 1 335 ? -11.781 -21.297 -25.875 1 95.38 335 LEU A C 1
ATOM 2574 O O . LEU A 1 335 ? -12.094 -22.422 -26.25 1 95.38 335 LEU A O 1
ATOM 2578 N N . LYS A 1 336 ? -10.781 -20.641 -26.359 1 93.75 336 LYS A N 1
ATOM 2579 C CA . LYS A 1 336 ? -9.922 -21.219 -27.391 1 93.75 336 LYS A CA 1
ATOM 2580 C C . LYS A 1 336 ? -9.367 -22.562 -26.953 1 93.75 336 LYS A C 1
ATOM 2582 O O . LYS A 1 336 ? -9.273 -23.5 -27.766 1 93.75 336 LYS A O 1
ATOM 2587 N N . THR A 1 337 ? -8.984 -22.688 -25.719 1 93.56 337 THR A N 1
ATOM 2588 C CA . THR A 1 337 ? -8.43 -23.922 -25.188 1 93.56 337 THR A CA 1
ATOM 2589 C C . THR A 1 337 ? -9.469 -25.031 -25.219 1 93.56 337 THR A C 1
ATOM 2591 O O . THR A 1 337 ? -9.148 -26.188 -25.547 1 93.56 337 THR A O 1
ATOM 2594 N N . LEU A 1 338 ? -10.648 -24.688 -24.859 1 94.94 338 LEU A N 1
ATOM 2595 C CA . LEU A 1 338 ? -11.727 -25.656 -24.891 1 94.94 338 LEU A CA 1
ATOM 2596 C C . LEU A 1 338 ? -12.023 -26.094 -26.328 1 94.94 338 LEU A C 1
ATOM 2598 O O . LEU A 1 338 ? -12.234 -27.281 -26.594 1 94.94 338 LEU A O 1
ATOM 2602 N N . LEU A 1 339 ? -12.031 -25.172 -27.266 1 93.88 339 LEU A N 1
ATOM 2603 C CA . LEU A 1 339 ? -12.289 -25.453 -28.672 1 93.88 339 LEU A CA 1
ATOM 2604 C C . LEU A 1 339 ? -11.188 -26.344 -29.25 1 93.88 339 LEU A C 1
ATOM 2606 O O . LEU A 1 339 ? -11.453 -27.188 -30.109 1 93.88 339 LEU A O 1
ATOM 2610 N N . GLU A 1 340 ? -10.008 -26.078 -28.844 1 92.69 340 GLU A N 1
ATOM 2611 C CA . GLU A 1 340 ? -8.906 -26.922 -29.281 1 92.69 340 GLU A CA 1
ATOM 2612 C C . GLU A 1 340 ? -9.117 -28.375 -28.844 1 92.69 340 GLU A C 1
ATOM 2614 O O . GLU A 1 340 ? -8.805 -29.312 -29.594 1 92.69 340 GLU A O 1
ATOM 2619 N N . ALA A 1 341 ? -9.602 -28.531 -27.641 1 90.75 341 ALA A N 1
ATOM 2620 C CA . ALA A 1 341 ? -9.875 -29.875 -27.125 1 90.75 341 ALA A CA 1
ATOM 2621 C C . ALA A 1 341 ? -11.008 -30.547 -27.891 1 90.75 341 ALA A C 1
ATOM 2623 O O . ALA A 1 341 ? -10.969 -31.75 -28.125 1 90.75 341 ALA A O 1
ATOM 2624 N N . LEU A 1 342 ? -12.016 -29.781 -28.297 1 90.81 342 LEU A N 1
ATOM 2625 C CA . LEU A 1 342 ? -13.164 -30.312 -29.016 1 90.81 342 LEU A CA 1
ATOM 2626 C C . LEU A 1 342 ? -12.797 -30.625 -30.469 1 90.81 342 LEU A C 1
ATOM 2628 O O . LEU A 1 342 ? -13.344 -31.547 -31.062 1 90.81 342 LEU A O 1
ATOM 2632 N N . ALA A 1 343 ? -11.969 -29.766 -31.031 1 88.56 343 ALA A N 1
ATOM 2633 C CA . ALA A 1 343 ? -11.609 -29.906 -32.438 1 88.56 343 ALA A CA 1
ATOM 2634 C C . ALA A 1 343 ? -10.648 -31.078 -32.656 1 88.56 343 ALA A C 1
ATOM 2636 O O . ALA A 1 343 ? -10.492 -31.562 -33.781 1 88.56 343 ALA A O 1
ATOM 2637 N N . SER A 1 344 ? -10.148 -31.641 -31.641 1 76.25 344 SER A N 1
ATOM 2638 C CA . SER A 1 344 ? -9.266 -32.812 -31.688 1 76.25 344 SER A CA 1
ATOM 2639 C C . SER A 1 344 ? -8.219 -32.656 -32.781 1 76.25 344 SER A C 1
ATOM 2641 O O . SER A 1 344 ? -8.062 -33.562 -33.625 1 76.25 344 SER A O 1
ATOM 2643 N N . GLY A 1 345 ? -7.609 -31.516 -32.906 1 72.69 345 GLY A N 1
ATOM 2644 C CA . GLY A 1 345 ? -6.484 -31.328 -33.812 1 72.69 345 GLY A CA 1
ATOM 2645 C C . GLY A 1 345 ? -6.871 -30.641 -35.125 1 72.69 345 GLY A C 1
ATOM 2646 O O . GLY A 1 345 ? -6 -30.25 -35.906 1 72.69 345 GLY A O 1
ATOM 2647 N N . LYS A 1 346 ? -8.156 -30.516 -35.469 1 77.81 346 LYS A N 1
ATOM 2648 C CA . LYS A 1 346 ? -8.578 -29.844 -36.719 1 77.81 346 LYS A CA 1
ATOM 2649 C C . LYS A 1 346 ? -8.789 -28.344 -36.469 1 77.81 346 LYS A C 1
ATOM 2651 O O . LYS A 1 346 ? -9.922 -27.859 -36.469 1 77.81 346 LYS A O 1
ATOM 2656 N N . SER A 1 347 ? -7.676 -27.781 -36.125 1 81.69 347 SER A N 1
ATOM 2657 C CA . SER A 1 347 ? -7.738 -26.344 -35.812 1 81.69 347 SER A CA 1
ATOM 2658 C C . SER A 1 347 ? -6.828 -25.547 -36.75 1 81.69 347 SER A C 1
ATOM 2660 O O . SER A 1 347 ? -5.781 -26.047 -37.188 1 81.69 347 SER A O 1
ATOM 2662 N N . HIS A 1 348 ? -7.32 -24.469 -37.219 1 81.38 348 HIS A N 1
ATOM 2663 C CA . HIS A 1 348 ? -6.539 -23.453 -37.938 1 81.38 348 HIS A CA 1
ATOM 2664 C C . HIS A 1 348 ? -6.355 -22.203 -37.094 1 81.38 348 HIS A C 1
ATOM 2666 O O . HIS A 1 348 ? -6.84 -22.141 -35.938 1 81.38 348 HIS A O 1
ATOM 2672 N N . GLU A 1 349 ? -5.57 -21.359 -37.594 1 76.88 349 GLU A N 1
ATOM 2673 C CA . GLU A 1 349 ? -5.199 -20.172 -36.844 1 76.88 349 GLU A CA 1
ATOM 2674 C C . GLU A 1 349 ? -6.434 -19.406 -36.375 1 76.88 349 GLU A C 1
ATOM 2676 O O . GLU A 1 349 ? -6.488 -18.938 -35.25 1 76.88 349 GLU A O 1
ATOM 2681 N N . MET A 1 350 ? -7.48 -19.406 -37.156 1 84.44 350 MET A N 1
ATOM 2682 C CA . MET A 1 350 ? -8.617 -18.578 -36.812 1 84.44 350 MET A CA 1
ATOM 2683 C C . MET A 1 350 ? -9.922 -19.344 -36.938 1 84.44 350 MET A C 1
ATOM 2685 O O . MET A 1 350 ? -11 -18.75 -37.062 1 84.44 350 MET A O 1
ATOM 2689 N N . SER A 1 351 ? -9.773 -20.672 -36.906 1 88.81 351 SER A N 1
ATOM 2690 C CA . SER A 1 351 ? -10.992 -21.453 -37 1 88.81 351 SER A CA 1
ATOM 2691 C C . SER A 1 351 ? -10.805 -22.844 -36.438 1 88.81 351 SER A C 1
ATOM 2693 O O . SER A 1 351 ? -9.68 -23.375 -36.406 1 88.81 351 SER A O 1
ATOM 2695 N N . PHE A 1 352 ? -11.867 -23.359 -35.938 1 91 352 PHE A N 1
ATOM 2696 C CA . PHE A 1 352 ? -11.898 -24.719 -35.406 1 91 352 PHE A CA 1
ATOM 2697 C C . PHE A 1 352 ? -13 -25.547 -36.094 1 91 352 PHE A C 1
ATOM 2699 O O . PHE A 1 352 ? -14.102 -25.047 -36.312 1 91 352 PHE A O 1
ATOM 2706 N N . GLN A 1 353 ? -12.625 -26.719 -36.5 1 88.81 353 GLN A N 1
ATOM 2707 C CA . GLN A 1 353 ? -13.625 -27.656 -36.969 1 88.81 353 GLN A CA 1
ATOM 2708 C C . GLN A 1 353 ? -14.016 -28.656 -35.875 1 88.81 353 GLN A C 1
ATOM 2710 O O . GLN A 1 353 ? -13.188 -29.438 -35.438 1 88.81 353 GLN A O 1
ATOM 2715 N N . LEU A 1 354 ? -15.219 -28.547 -35.531 1 88.56 354 LEU A N 1
ATOM 2716 C CA . LEU A 1 354 ? -15.672 -29.406 -34.438 1 88.56 354 LEU A CA 1
ATOM 2717 C C . LEU A 1 354 ? -16.297 -30.672 -34.969 1 88.56 354 LEU A C 1
ATOM 2719 O O . LEU A 1 354 ? -16.906 -30.672 -36.062 1 88.56 354 LEU A O 1
ATOM 2723 N N . SER A 1 355 ? -16.078 -31.703 -34.312 1 79.69 355 SER A N 1
ATOM 2724 C CA . SER A 1 355 ? -16.5 -33.031 -34.781 1 79.69 355 SER A CA 1
ATOM 2725 C C . SER A 1 355 ? -17.938 -33.312 -34.375 1 79.69 355 SER A C 1
ATOM 2727 O O . SER A 1 355 ? -18.875 -32.625 -34.812 1 79.69 355 SER A O 1
ATOM 2729 N N . SER A 1 356 ? -18.156 -34.219 -33.469 1 82.12 356 SER A N 1
ATOM 2730 C CA . SER A 1 356 ? -19.469 -34.75 -33.156 1 82.12 356 SER A CA 1
ATOM 2731 C C . SER A 1 356 ? -20.203 -33.844 -32.156 1 82.12 356 SER A C 1
ATOM 2733 O O . SER A 1 356 ? -21.438 -33.75 -32.188 1 82.12 356 SER A O 1
ATOM 2735 N N . VAL A 1 357 ? -19.469 -33.281 -31.25 1 89.56 357 VAL A N 1
ATOM 2736 C CA . VAL A 1 357 ? -20.078 -32.375 -30.281 1 89.56 357 VAL A CA 1
ATOM 2737 C C . VAL A 1 357 ? -19.703 -30.922 -30.625 1 89.56 357 VAL A C 1
ATOM 2739 O O . VAL A 1 357 ? -18.531 -30.562 -30.641 1 89.56 357 VAL A O 1
ATOM 2742 N N . ASP A 1 358 ? -20.672 -30.156 -30.891 1 89.25 358 ASP A N 1
ATOM 2743 C CA . ASP A 1 358 ? -20.375 -28.766 -31.25 1 89.25 358 ASP A CA 1
ATOM 2744 C C . ASP A 1 358 ? -20.547 -27.859 -30.031 1 89.25 358 ASP A C 1
ATOM 2746 O O . ASP A 1 358 ? -20.906 -28.312 -28.953 1 89.25 358 ASP A O 1
ATOM 2750 N N . LEU A 1 359 ? -20.203 -26.641 -30.234 1 92.19 359 LEU A N 1
ATOM 2751 C CA . LEU A 1 359 ? -20.203 -25.656 -29.156 1 92.19 359 LEU A CA 1
ATOM 2752 C C . LEU A 1 359 ? -21.625 -25.359 -28.703 1 92.19 359 LEU A C 1
ATOM 2754 O O . LEU A 1 359 ? -21.875 -25.109 -27.516 1 92.19 359 LEU A O 1
ATOM 2758 N N . TYR A 1 360 ? -22.531 -25.328 -29.594 1 90.75 360 TYR A N 1
ATOM 2759 C CA . TYR A 1 360 ? -23.938 -25.078 -29.297 1 90.75 360 TYR A CA 1
ATOM 2760 C C . TYR A 1 360 ? -24.469 -26.125 -28.328 1 90.75 360 TYR A C 1
ATOM 2762 O O . TYR A 1 360 ? -25.172 -25.797 -27.359 1 90.75 360 TYR A O 1
ATOM 2770 N N . THR A 1 361 ? -24.219 -27.391 -28.656 1 91.69 361 THR A N 1
ATOM 2771 C CA . THR A 1 361 ? -24.656 -28.5 -27.797 1 91.69 361 THR A CA 1
ATOM 2772 C C . THR A 1 361 ? -24.094 -28.344 -26.391 1 91.69 361 THR A C 1
ATOM 2774 O O . THR A 1 361 ? -24.812 -28.531 -25.391 1 91.69 361 THR A O 1
ATOM 2777 N N . LEU A 1 362 ? -22.859 -28.047 -26.328 1 94.38 362 LEU A N 1
ATOM 2778 C CA . LEU A 1 362 ? -22.234 -27.859 -25.031 1 94.38 362 LEU A CA 1
ATOM 2779 C C . LEU A 1 362 ? -22.859 -26.703 -24.266 1 94.38 362 LEU A C 1
ATOM 2781 O O . LEU A 1 362 ? -23.109 -26.812 -23.062 1 94.38 362 LEU A O 1
ATOM 2785 N N . MET A 1 363 ? -23.062 -25.562 -24.953 1 94.75 363 MET A N 1
ATOM 2786 C CA . MET A 1 363 ? -23.672 -24.406 -24.328 1 94.75 363 MET A CA 1
ATOM 2787 C C . MET A 1 363 ? -25.078 -24.719 -23.844 1 94.75 363 MET A C 1
ATOM 2789 O O . MET A 1 363 ? -25.531 -24.188 -22.828 1 94.75 363 MET A O 1
ATOM 2793 N N . ASP A 1 364 ? -25.688 -25.578 -24.5 1 93.81 364 ASP A N 1
ATOM 2794 C CA . ASP A 1 364 ? -27.031 -25.984 -24.125 1 93.81 364 ASP A CA 1
ATOM 2795 C C . ASP A 1 364 ? -27.016 -26.859 -22.859 1 93.81 364 ASP A C 1
ATOM 2797 O O . ASP A 1 364 ? -27.844 -26.688 -21.969 1 93.81 364 ASP A O 1
ATOM 2801 N N . VAL A 1 365 ? -26.141 -27.781 -22.859 1 96.31 365 VAL A N 1
ATOM 2802 C CA . VAL A 1 365 ? -26 -28.656 -21.688 1 96.31 365 VAL A CA 1
ATOM 2803 C C . VAL A 1 365 ? -25.719 -27.828 -20.453 1 96.31 365 VAL A C 1
ATOM 2805 O O . VAL A 1 365 ? -26.234 -28.109 -19.375 1 96.31 365 VAL A O 1
ATOM 2808 N N . PHE A 1 366 ? -24.953 -26.75 -20.562 1 97.81 366 PHE A N 1
ATOM 2809 C CA . PHE A 1 366 ? -24.531 -25.938 -19.422 1 97.81 366 PHE A CA 1
ATOM 2810 C C . PHE A 1 366 ? -25.359 -24.656 -19.359 1 97.81 366 PHE A C 1
ATOM 2812 O O . PHE A 1 366 ? -24.906 -23.656 -18.797 1 97.81 366 PHE A O 1
ATOM 2819 N N . ASP A 1 367 ? -26.453 -24.594 -19.906 1 95.44 367 ASP A N 1
ATOM 2820 C CA . ASP A 1 367 ? -27.281 -23.406 -19.969 1 95.44 367 ASP A CA 1
ATOM 2821 C C . ASP A 1 367 ? -27.625 -22.891 -18.562 1 95.44 367 ASP A C 1
ATOM 2823 O O . ASP A 1 367 ? -27.656 -21.688 -18.328 1 95.44 367 ASP A O 1
ATOM 2827 N N . GLY A 1 368 ? -27.812 -23.781 -17.625 1 95.56 368 GLY A N 1
ATOM 2828 C CA . GLY A 1 368 ? -28.172 -23.391 -16.266 1 95.56 368 GLY A CA 1
ATOM 2829 C C . GLY A 1 368 ? -26.969 -23.172 -15.375 1 95.56 368 GLY A C 1
ATOM 2830 O O . GLY A 1 368 ? -27.125 -22.844 -14.188 1 95.56 368 GLY A O 1
ATOM 2831 N N . GLU A 1 369 ? -25.859 -23.391 -15.992 1 97.5 369 GLU A N 1
ATOM 2832 C CA . GLU A 1 369 ? -24.625 -23.266 -15.219 1 97.5 369 GLU A CA 1
ATOM 2833 C C . GLU A 1 369 ? -23.875 -21.984 -15.586 1 97.5 369 GLU A C 1
ATOM 2835 O O . GLU A 1 369 ? -24.094 -21.406 -16.656 1 97.5 369 GLU A O 1
ATOM 2840 N N . GLN A 1 370 ? -23.016 -21.531 -14.727 1 98 370 GLN A N 1
ATOM 2841 C CA . GLN A 1 370 ? -22.25 -20.312 -14.977 1 98 370 GLN A CA 1
ATOM 2842 C C . GLN A 1 370 ? -20.844 -20.641 -15.461 1 98 370 GLN A C 1
ATOM 2844 O O . GLN A 1 370 ? -19.906 -19.859 -15.281 1 98 370 GLN A O 1
ATOM 2849 N N . TYR A 1 371 ? -20.688 -21.828 -15.93 1 98.12 371 TYR A N 1
ATOM 2850 C CA . TYR A 1 371 ? -19.438 -22.297 -16.516 1 98.12 371 TYR A CA 1
ATOM 2851 C C . TYR A 1 371 ? -19.719 -23.344 -17.594 1 98.12 371 TYR A C 1
ATOM 2853 O O . TYR A 1 371 ? -20.844 -23.797 -17.75 1 98.12 371 TYR A O 1
ATOM 2861 N N . ILE A 1 372 ? -18.75 -23.609 -18.422 1 98 372 ILE A N 1
ATOM 2862 C CA . ILE A 1 372 ? -18.766 -24.75 -19.328 1 98 372 ILE A CA 1
ATOM 2863 C C . ILE A 1 372 ? -17.531 -25.609 -19.078 1 98 372 ILE A C 1
ATOM 2865 O O . ILE A 1 372 ? -16.5 -25.109 -18.594 1 98 372 ILE A O 1
ATOM 2869 N N . LEU A 1 373 ? -17.656 -26.844 -19.344 1 97.81 373 LEU A N 1
ATOM 2870 C CA . LEU A 1 373 ? -16.594 -27.781 -19.016 1 97.81 373 LEU A CA 1
ATOM 2871 C C . LEU A 1 373 ? -16.484 -28.859 -20.094 1 97.81 373 LEU A C 1
ATOM 2873 O O . LEU A 1 373 ? -17.484 -29.297 -20.656 1 97.81 373 LEU A O 1
ATOM 2877 N N . TRP A 1 374 ? -15.297 -29.156 -20.453 1 96.88 374 TRP A N 1
ATOM 2878 C CA . TRP A 1 374 ? -15.008 -30.281 -21.344 1 96.88 374 TRP A CA 1
ATOM 2879 C C . TRP A 1 374 ? -13.781 -31.047 -20.859 1 96.88 374 TRP A C 1
ATOM 2881 O O . TRP A 1 374 ? -13.102 -30.625 -19.938 1 96.88 374 TRP A O 1
ATOM 2891 N N . CYS A 1 375 ? -13.617 -32.219 -21.391 1 96 375 CYS A N 1
ATOM 2892 C CA . CYS A 1 375 ? -12.508 -33.062 -20.938 1 96 375 CYS A CA 1
ATOM 2893 C C . CYS A 1 375 ? -11.836 -33.75 -22.125 1 96 375 CYS A C 1
ATOM 2895 O O . CYS A 1 375 ? -12.5 -34.094 -23.094 1 96 375 CYS A O 1
ATOM 2897 N N . GLN A 1 376 ? -10.562 -33.844 -22.062 1 93.44 376 GLN A N 1
ATOM 2898 C CA . GLN A 1 376 ? -9.75 -34.594 -23 1 93.44 376 GLN A CA 1
ATOM 2899 C C . GLN A 1 376 ? -9 -35.75 -22.312 1 93.44 376 GLN A C 1
ATOM 2901 O O . GLN A 1 376 ? -8.398 -35.531 -21.25 1 93.44 376 GLN A O 1
ATOM 2906 N N . VAL A 1 377 ? -9.156 -36.875 -22.875 1 94 377 VAL A N 1
ATOM 2907 C CA . VAL A 1 377 ? -8.492 -38.062 -22.297 1 94 377 VAL A CA 1
ATOM 2908 C C . VAL A 1 377 ? -7.336 -38.5 -23.203 1 94 377 VAL A C 1
ATOM 2910 O O . VAL A 1 377 ? -7.453 -38.469 -24.438 1 94 377 VAL A O 1
ATOM 2913 N N . SER A 1 378 ? -6.223 -38.719 -22.609 1 91.5 378 SER A N 1
ATOM 2914 C CA . SER A 1 378 ? -5.078 -39.344 -23.266 1 91.5 378 SER A CA 1
ATOM 2915 C C . SER A 1 378 ? -4.711 -40.656 -22.594 1 91.5 378 SER A C 1
ATOM 2917 O O . SER A 1 378 ? -3.818 -40.719 -21.75 1 91.5 378 SER A O 1
ATOM 2919 N N . ALA A 1 379 ? -5.281 -41.656 -23.094 1 86.25 379 ALA A N 1
ATOM 2920 C CA . ALA A 1 379 ? -5.148 -42.969 -22.469 1 86.25 379 ALA A CA 1
ATOM 2921 C C . ALA A 1 379 ? -3.707 -43.469 -22.547 1 86.25 379 ALA A C 1
ATOM 2923 O O . ALA A 1 379 ? -3.25 -44.219 -21.672 1 86.25 379 ALA A O 1
ATOM 2924 N N . ALA A 1 380 ? -2.965 -43 -23.531 1 85.38 380 ALA A N 1
ATOM 2925 C CA . ALA A 1 380 ? -1.616 -43.531 -23.781 1 85.38 380 ALA A CA 1
ATOM 2926 C C . ALA A 1 380 ? -0.586 -42.75 -22.953 1 85.38 380 ALA A C 1
ATOM 2928 O O . ALA A 1 380 ? 0.579 -43.156 -22.875 1 85.38 380 ALA A O 1
ATOM 2929 N N . SER A 1 381 ? -1.025 -41.781 -22.25 1 88.81 381 SER A N 1
ATOM 2930 C CA . SER A 1 381 ? -0.07 -40.969 -21.5 1 88.81 381 SER A CA 1
ATOM 2931 C C . SER A 1 381 ? 0.476 -41.719 -20.297 1 88.81 381 SER A C 1
ATOM 2933 O O . SER A 1 381 ? -0.273 -42.406 -19.594 1 88.81 381 SER A O 1
ATOM 2935 N N . ASN A 1 382 ? 1.765 -41.594 -20.062 1 87.38 382 ASN A N 1
ATOM 2936 C CA . ASN A 1 382 ? 2.414 -42.25 -18.922 1 87.38 382 ASN A CA 1
ATOM 2937 C C . ASN A 1 382 ? 2.309 -41.406 -17.656 1 87.38 382 ASN A C 1
ATOM 2939 O O . ASN A 1 382 ? 2.512 -41.906 -16.562 1 87.38 382 ASN A O 1
ATOM 2943 N N . ASP A 1 383 ? 2.023 -40.219 -17.812 1 89.06 383 ASP A N 1
ATOM 2944 C CA . ASP A 1 383 ? 1.833 -39.312 -16.688 1 89.06 383 ASP A CA 1
ATOM 2945 C C . ASP A 1 383 ? 0.372 -39.281 -16.25 1 89.06 383 ASP A C 1
ATOM 2947 O O . ASP A 1 383 ? -0.502 -38.875 -17 1 89.06 383 ASP A O 1
ATOM 2951 N N . ALA A 1 384 ? 0.128 -39.781 -15.016 1 86.38 384 ALA A N 1
ATOM 2952 C CA . ALA A 1 384 ? -1.227 -39.906 -14.477 1 86.38 384 ALA A CA 1
ATOM 2953 C C . ALA A 1 384 ? -1.936 -38.531 -14.531 1 86.38 384 ALA A C 1
ATOM 2955 O O . ALA A 1 384 ? -3.145 -38.469 -14.766 1 86.38 384 ALA A O 1
ATOM 2956 N N . ALA A 1 385 ? -1.163 -37.562 -14.398 1 88.62 385 ALA A N 1
ATOM 2957 C CA . ALA A 1 385 ? -1.731 -36.188 -14.391 1 88.62 385 ALA A CA 1
ATOM 2958 C C . ALA A 1 385 ? -2.199 -35.812 -15.789 1 88.62 385 ALA A C 1
ATOM 2960 O O . ALA A 1 385 ? -3.066 -34.938 -15.93 1 88.62 385 ALA A O 1
ATOM 2961 N N . SER A 1 386 ? -1.654 -36.438 -16.766 1 90.88 386 SER A N 1
ATOM 2962 C CA . SER A 1 386 ? -1.927 -36.031 -18.141 1 90.88 386 SER A CA 1
ATOM 2963 C C . SER A 1 386 ? -2.965 -36.938 -18.797 1 90.88 386 SER A C 1
ATOM 2965 O O . SER A 1 386 ? -3.408 -36.656 -19.922 1 90.88 386 SER A O 1
ATOM 2967 N N . ARG A 1 387 ? -3.404 -37.938 -18.109 1 91.81 387 ARG A N 1
ATOM 2968 C CA . ARG A 1 387 ? -4.352 -38.875 -18.688 1 91.81 387 ARG A CA 1
ATOM 2969 C C . ARG A 1 387 ? -5.719 -38.219 -18.875 1 91.81 387 ARG A C 1
ATOM 2971 O O . ARG A 1 387 ? -6.422 -38.531 -19.844 1 91.81 387 ARG A O 1
ATOM 2978 N N . VAL A 1 388 ? -6.039 -37.406 -17.891 1 95.31 388 VAL A N 1
ATOM 2979 C CA . VAL A 1 388 ? -7.32 -36.719 -17.953 1 95.31 388 VAL A CA 1
ATOM 2980 C C . VAL A 1 388 ? -7.09 -35.219 -17.844 1 95.31 388 VAL A C 1
ATOM 2982 O O . VAL A 1 388 ? -6.52 -34.75 -16.859 1 95.31 388 VAL A O 1
ATOM 2985 N N . LYS A 1 389 ? -7.441 -34.5 -18.875 1 96.62 389 LYS A N 1
ATOM 2986 C CA . LYS A 1 389 ? -7.34 -33.062 -18.891 1 96.62 389 LYS A CA 1
ATOM 2987 C C . LYS A 1 389 ? -8.719 -32.406 -18.938 1 96.62 389 LYS A C 1
ATOM 2989 O O . LYS A 1 389 ? -9.422 -32.5 -19.953 1 96.62 389 LYS A O 1
ATOM 2994 N N . VAL A 1 390 ? -9.086 -31.781 -17.844 1 97.88 390 VAL A N 1
ATOM 2995 C CA . VAL A 1 390 ? -10.367 -31.078 -17.781 1 97.88 390 VAL A CA 1
ATOM 2996 C C . VAL A 1 390 ? -10.148 -29.594 -18.062 1 97.88 390 VAL A C 1
ATOM 2998 O O . VAL A 1 390 ? -9.18 -29 -17.594 1 97.88 390 VAL A O 1
ATOM 3001 N N . VAL A 1 391 ? -10.961 -29 -18.906 1 97.62 391 VAL A N 1
ATOM 3002 C CA . VAL A 1 391 ? -10.906 -27.578 -19.234 1 97.62 391 VAL A CA 1
ATOM 3003 C C . VAL A 1 391 ? -12.188 -26.891 -18.766 1 97.62 391 VAL A C 1
ATOM 3005 O O . VAL A 1 391 ? -13.289 -27.312 -19.125 1 97.62 391 VAL A O 1
ATOM 3008 N N . VAL A 1 392 ? -12.039 -25.938 -17.953 1 98 392 VAL A N 1
ATOM 3009 C CA . VAL A 1 392 ? -13.188 -25.203 -17.438 1 98 392 VAL A CA 1
ATOM 3010 C C . VAL A 1 392 ? -13.141 -23.766 -17.938 1 98 392 VAL A C 1
ATOM 3012 O O . VAL A 1 392 ? -12.133 -23.078 -17.781 1 98 392 VAL A O 1
ATOM 3015 N N . VAL A 1 393 ? -14.18 -23.297 -18.531 1 97.81 393 VAL A N 1
ATOM 3016 C CA . VAL A 1 393 ? -14.352 -21.922 -19 1 97.81 393 VAL A CA 1
ATOM 3017 C C . VAL A 1 393 ? -15.477 -21.25 -18.219 1 97.81 393 VAL A C 1
ATOM 3019 O O . VAL A 1 393 ? -16.547 -21.844 -18.016 1 97.81 393 VAL A O 1
ATOM 3022 N N . LEU A 1 394 ? -15.258 -20.109 -17.797 1 97.5 394 LEU A N 1
ATOM 3023 C CA . LEU A 1 394 ? -16.203 -19.422 -16.922 1 97.5 394 LEU A CA 1
ATOM 3024 C C . LEU A 1 394 ? -17.016 -18.391 -17.688 1 97.5 394 LEU A C 1
ATOM 3026 O O . LEU A 1 394 ? -16.484 -17.703 -18.562 1 97.5 394 LEU A O 1
ATOM 3030 N N . LYS A 1 395 ? -18.281 -18.297 -17.328 1 97.06 395 LYS A N 1
ATOM 3031 C CA . LYS A 1 395 ? -19.188 -17.328 -17.953 1 97.06 395 LYS A CA 1
ATOM 3032 C C . LYS A 1 395 ? -19.141 -15.992 -17.219 1 97.06 395 LYS A C 1
ATOM 3034 O O . LYS A 1 395 ? -18.656 -15.922 -16.078 1 97.06 395 LYS A O 1
ATOM 3039 N N . GLU A 1 396 ? -19.578 -14.984 -17.891 1 94.38 396 GLU A N 1
ATOM 3040 C CA . GLU A 1 396 ? -19.688 -13.672 -17.266 1 94.38 396 GLU A CA 1
ATOM 3041 C C . GLU A 1 396 ? -20.656 -13.703 -16.094 1 94.38 396 GLU A C 1
ATOM 3043 O O . GLU A 1 396 ? -21.75 -14.289 -16.188 1 94.38 396 GLU A O 1
ATOM 3048 N N . GLY A 1 397 ? -20.281 -13.117 -14.977 1 91.31 397 GLY A N 1
ATOM 3049 C CA . GLY A 1 397 ? -21.141 -13.055 -13.805 1 91.31 397 GLY A CA 1
ATOM 3050 C C . GLY A 1 397 ? -21.016 -14.273 -12.906 1 91.31 397 GLY A C 1
ATOM 3051 O O . GLY A 1 397 ? -21.797 -14.438 -11.969 1 91.31 397 GLY A O 1
ATOM 3052 N N . VAL A 1 398 ? -20.109 -15.102 -13.18 1 95.19 398 VAL A N 1
ATOM 3053 C CA . VAL A 1 398 ? -19.938 -16.312 -12.391 1 95.19 398 VAL A CA 1
ATOM 3054 C C . VAL A 1 398 ? -19.719 -15.953 -10.922 1 95.19 398 VAL A C 1
ATOM 3056 O O . VAL A 1 398 ? -18.984 -15.016 -10.609 1 95.19 398 VAL A O 1
ATOM 3059 N N . THR A 1 399 ? -20.406 -16.562 -10.031 1 95.5 399 THR A N 1
ATOM 3060 C CA . THR A 1 399 ? -20.281 -16.359 -8.594 1 95.5 399 THR A CA 1
ATOM 3061 C C . THR A 1 399 ? -19.203 -17.266 -8.008 1 95.5 399 THR A C 1
ATOM 3063 O O . THR A 1 399 ? -18.828 -18.281 -8.617 1 95.5 399 THR A O 1
ATOM 3066 N N . PRO A 1 400 ? -18.75 -16.906 -6.84 1 95.06 400 PRO A N 1
ATOM 3067 C CA . PRO A 1 400 ? -17.766 -17.766 -6.176 1 95.06 400 PRO A CA 1
ATOM 3068 C C . PRO A 1 400 ? -18.297 -19.188 -5.918 1 95.06 400 PRO A C 1
ATOM 3070 O O . PRO A 1 400 ? -17.547 -20.156 -6.082 1 95.06 400 PRO A O 1
ATOM 3073 N N . ARG A 1 401 ? -19.484 -19.25 -5.633 1 95.88 401 ARG A N 1
ATOM 3074 C CA . ARG A 1 401 ? -20.094 -20.562 -5.383 1 95.88 401 ARG A CA 1
ATOM 3075 C C . ARG A 1 401 ? -20.109 -21.406 -6.648 1 95.88 401 ARG A C 1
ATOM 3077 O O . ARG A 1 401 ? -19.828 -22.609 -6.605 1 95.88 401 ARG A O 1
ATOM 3084 N N . SER A 1 402 ? -20.438 -20.75 -7.699 1 96.94 402 SER A N 1
ATOM 3085 C CA . SER A 1 402 ? -20.484 -21.469 -8.969 1 96.94 402 SER A CA 1
ATOM 3086 C C . SER A 1 402 ? -19.078 -21.859 -9.43 1 96.94 402 SER A C 1
ATOM 3088 O O . SER A 1 402 ? -18.906 -22.891 -10.086 1 96.94 402 SER A O 1
ATOM 3090 N N . GLN A 1 403 ? -18.141 -21.078 -9.133 1 97.31 403 GLN A N 1
ATOM 3091 C CA . GLN A 1 403 ? -16.766 -21.422 -9.453 1 97.31 403 GLN A CA 1
ATOM 3092 C C . GLN A 1 403 ? -16.328 -22.688 -8.727 1 97.31 403 GLN A C 1
ATOM 3094 O O . GLN A 1 403 ? -15.672 -23.547 -9.312 1 97.31 403 GLN A O 1
ATOM 3099 N N . LEU A 1 404 ? -16.625 -22.75 -7.492 1 97.88 404 LEU A N 1
ATOM 3100 C CA . LEU A 1 404 ? -16.297 -23.938 -6.719 1 97.88 404 LEU A CA 1
ATOM 3101 C C . LEU A 1 404 ? -17.047 -25.156 -7.262 1 97.88 404 LEU A C 1
ATOM 3103 O O . LEU A 1 404 ? -16.5 -26.266 -7.281 1 97.88 404 LEU A O 1
ATOM 3107 N N . LYS A 1 405 ? -18.266 -24.938 -7.668 1 98.31 405 LYS A N 1
ATOM 3108 C CA . LYS A 1 405 ? -19.047 -26.031 -8.266 1 98.31 405 LYS A CA 1
ATOM 3109 C C . LYS A 1 405 ? -18.359 -26.562 -9.523 1 98.31 405 LYS A C 1
ATOM 3111 O O . LYS A 1 405 ? -18.344 -27.766 -9.766 1 98.31 405 LYS A O 1
ATOM 3116 N N . ALA A 1 406 ? -17.875 -25.641 -10.312 1 98.44 406 ALA A N 1
ATOM 3117 C CA . ALA A 1 406 ? -17.188 -26.031 -11.531 1 98.44 406 ALA A CA 1
ATOM 3118 C C . ALA A 1 406 ? -15.992 -26.938 -11.219 1 98.44 406 ALA A C 1
ATOM 3120 O O . ALA A 1 406 ? -15.766 -27.938 -11.914 1 98.44 406 ALA A O 1
ATOM 3121 N N . TRP A 1 407 ? -15.234 -26.578 -10.211 1 98.25 407 TRP A N 1
ATOM 3122 C CA . TRP A 1 407 ? -14.102 -27.406 -9.812 1 98.25 407 TRP A CA 1
ATOM 3123 C C . TRP A 1 407 ? -14.578 -28.766 -9.32 1 98.25 407 TRP A C 1
ATOM 3125 O O . TRP A 1 407 ? -13.992 -29.797 -9.672 1 98.25 407 TRP A O 1
ATOM 3135 N N . PHE A 1 408 ? -15.625 -28.797 -8.539 1 98.31 408 PHE A N 1
ATOM 3136 C CA . PHE A 1 408 ? -16.188 -30.031 -8.023 1 98.31 408 PHE A CA 1
ATOM 3137 C C . PHE A 1 408 ? -16.625 -30.938 -9.172 1 98.31 408 PHE A C 1
ATOM 3139 O O . PHE A 1 408 ? -16.344 -32.156 -9.148 1 98.31 408 PHE A O 1
ATOM 3146 N N . HIS A 1 409 ? -17.312 -30.312 -10.07 1 98.62 409 HIS A N 1
ATOM 3147 C CA . HIS A 1 409 ? -17.75 -31.047 -11.258 1 98.62 409 HIS A CA 1
ATOM 3148 C C . HIS A 1 409 ? -16.562 -31.672 -11.977 1 98.62 409 HIS A C 1
ATOM 3150 O O . HIS A 1 409 ? -16.594 -32.844 -12.352 1 98.62 409 HIS A O 1
ATOM 3156 N N . GLY A 1 410 ? -15.539 -30.859 -12.227 1 98.56 410 GLY A N 1
ATOM 3157 C CA . GLY A 1 410 ? -14.328 -31.391 -12.844 1 98.56 410 GLY A CA 1
ATOM 3158 C C . GLY A 1 410 ? -13.711 -32.531 -12.07 1 98.56 410 GLY A C 1
ATOM 3159 O O . GLY A 1 410 ? -13.25 -33.5 -12.656 1 98.56 410 GLY A O 1
ATOM 3160 N N . LEU A 1 411 ? -13.664 -32.406 -10.781 1 98.25 411 LEU A N 1
ATOM 3161 C CA . LEU A 1 411 ? -13.125 -33.438 -9.898 1 98.25 411 LEU A CA 1
ATOM 3162 C C . LEU A 1 411 ? -13.898 -34.75 -10.047 1 98.25 411 LEU A C 1
ATOM 3164 O O . LEU A 1 411 ? -13.305 -35.812 -10.148 1 98.25 411 LEU A O 1
ATOM 3168 N N . LEU A 1 412 ? -15.242 -34.625 -10.047 1 98.12 412 LEU A N 1
ATOM 3169 C CA . LEU A 1 412 ? -16.109 -35.781 -10.195 1 98.12 412 LEU A CA 1
ATOM 3170 C C . LEU A 1 412 ? -15.891 -36.438 -11.547 1 98.12 412 LEU A C 1
ATOM 3172 O O . LEU A 1 412 ? -15.805 -37.688 -11.633 1 98.12 412 LEU A O 1
ATOM 3176 N N . LEU A 1 413 ? -15.828 -35.625 -12.555 1 98.12 413 LEU A N 1
ATOM 3177 C CA . LEU A 1 413 ? -15.641 -36.156 -13.906 1 98.12 413 LEU A CA 1
ATOM 3178 C C . LEU A 1 413 ? -14.312 -36.906 -14.023 1 98.12 413 LEU A C 1
ATOM 3180 O O . LEU A 1 413 ? -14.273 -38 -14.562 1 98.12 413 LEU A O 1
ATOM 3184 N N . ALA A 1 414 ? -13.273 -36.281 -13.555 1 97.31 414 ALA A N 1
ATOM 3185 C CA . ALA A 1 414 ? -11.953 -36.906 -13.602 1 97.31 414 ALA A CA 1
ATOM 3186 C C . ALA A 1 414 ? -11.938 -38.219 -12.836 1 97.31 414 ALA A C 1
ATOM 3188 O O . ALA A 1 414 ? -11.336 -39.188 -13.273 1 97.31 414 ALA A O 1
ATOM 3189 N N . ARG A 1 415 ? -12.555 -38.219 -11.688 1 95.94 415 ARG A N 1
ATOM 3190 C CA . ARG A 1 415 ? -12.617 -39.438 -10.875 1 95.94 415 ARG A CA 1
ATOM 3191 C C . ARG A 1 415 ? -13.367 -40.562 -11.609 1 95.94 415 ARG A C 1
ATOM 3193 O O . ARG A 1 415 ? -12.945 -41.719 -11.578 1 95.94 415 ARG A O 1
ATOM 3200 N N . ARG A 1 416 ? -14.492 -40.188 -12.227 1 94.81 416 ARG A N 1
ATOM 3201 C CA . ARG A 1 416 ? -15.297 -41.125 -12.992 1 94.81 416 ARG A CA 1
ATOM 3202 C C . ARG A 1 416 ? -14.492 -41.75 -14.133 1 94.81 416 ARG A C 1
ATOM 3204 O O . ARG A 1 416 ? -14.508 -42.969 -14.336 1 94.81 416 ARG A O 1
ATOM 3211 N N . LEU A 1 417 ? -13.781 -40.938 -14.789 1 95.06 417 LEU A N 1
ATOM 3212 C CA . LEU A 1 417 ? -13.016 -41.375 -15.953 1 95.06 417 LEU A CA 1
ATOM 3213 C C . LEU A 1 417 ? -11.805 -42.188 -15.523 1 95.06 417 LEU A C 1
ATOM 3215 O O . LEU A 1 417 ? -11.461 -43.188 -16.172 1 95.06 417 LEU A O 1
ATOM 3219 N N . SER A 1 418 ? -11.133 -41.75 -14.492 1 90.44 418 SER A N 1
ATOM 3220 C CA . SER A 1 418 ? -9.938 -42.438 -14.016 1 90.44 418 SER A CA 1
ATOM 3221 C C . SER A 1 418 ? -10.281 -43.844 -13.5 1 90.44 418 SER A C 1
ATOM 3223 O O . SER A 1 418 ? -9.43 -44.75 -13.484 1 90.44 418 SER A O 1
ATOM 3225 N N . GLY A 1 419 ? -11.484 -44.062 -13.07 1 86.69 419 GLY A N 1
ATOM 3226 C CA . GLY A 1 419 ? -11.914 -45.344 -12.547 1 86.69 419 GLY A CA 1
ATOM 3227 C C . GLY A 1 419 ? -12.398 -46.312 -13.633 1 86.69 419 GLY A C 1
ATOM 3228 O O . GLY A 1 419 ? -12.648 -47.469 -13.367 1 86.69 419 GLY A O 1
ATOM 3229 N N . GLN A 1 420 ? -12.477 -45.812 -14.828 1 86.94 420 GLN A N 1
ATOM 3230 C CA . GLN A 1 420 ? -12.969 -46.625 -15.938 1 86.94 420 GLN A CA 1
ATOM 3231 C C . GLN A 1 420 ? -11.898 -47.625 -16.391 1 86.94 420 GLN A C 1
ATOM 3233 O O . GLN A 1 420 ? -10.703 -47.375 -16.219 1 86.94 420 GLN A O 1
ATOM 3238 N N . GLU A 1 421 ? -12.406 -48.719 -16.969 1 87.38 421 GLU A N 1
ATOM 3239 C CA . GLU A 1 421 ? -11.492 -49.656 -17.625 1 87.38 421 GLU A CA 1
ATOM 3240 C C . GLU A 1 421 ? -10.82 -49 -18.828 1 87.38 421 GLU A C 1
ATOM 3242 O O . GLU A 1 421 ? -11.328 -48.031 -19.391 1 87.38 421 GLU A O 1
ATOM 3247 N N . GLU A 1 422 ? -9.711 -49.562 -19.156 1 86.88 422 GLU A N 1
ATOM 3248 C CA . GLU A 1 422 ? -8.898 -49 -20.234 1 86.88 422 GLU A CA 1
ATOM 3249 C C . GLU A 1 422 ? -9.703 -48.906 -21.531 1 86.88 422 GLU A C 1
ATOM 3251 O O . GLU A 1 422 ? -9.602 -47.906 -22.25 1 86.88 422 GLU A O 1
ATOM 3256 N N . ALA A 1 423 ? -10.523 -49.844 -21.766 1 87.19 423 ALA A N 1
ATOM 3257 C CA . ALA A 1 423 ? -11.328 -49.875 -23 1 87.19 423 ALA A CA 1
ATOM 3258 C C . ALA A 1 423 ? -12.312 -48.719 -23.031 1 87.19 423 ALA A C 1
ATOM 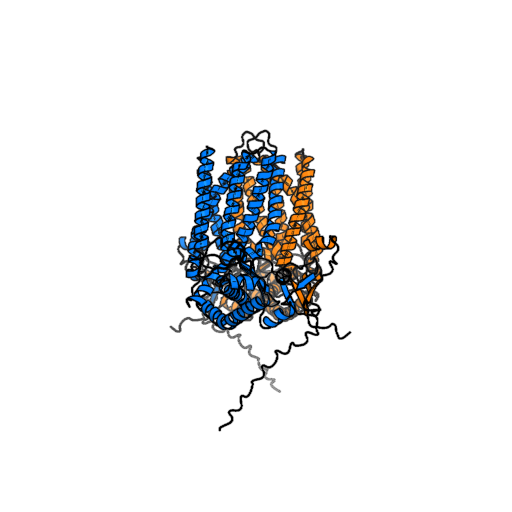3260 O O . ALA A 1 423 ? -12.523 -48.094 -24.078 1 87.19 423 ALA A O 1
ATOM 3261 N N . ASN A 1 424 ? -12.883 -48.469 -21.906 1 86.88 424 ASN A N 1
ATOM 3262 C CA . ASN A 1 424 ? -13.852 -47.406 -21.812 1 86.88 424 ASN A CA 1
ATOM 3263 C C . ASN A 1 424 ? -13.172 -46.031 -21.859 1 86.88 424 ASN A C 1
ATOM 3265 O O . ASN A 1 424 ? -13.742 -45.062 -22.375 1 86.88 424 ASN A O 1
ATOM 3269 N N . LEU A 1 425 ? -12.008 -46 -21.359 1 89 425 LEU A N 1
ATOM 3270 C CA . LEU A 1 425 ? -11.258 -44.75 -21.422 1 89 425 LEU A CA 1
ATOM 3271 C C . LEU A 1 425 ? -10.867 -44.406 -22.844 1 89 425 LEU A C 1
ATOM 3273 O O . LEU A 1 425 ? -10.906 -43.25 -23.25 1 89 425 LEU A O 1
ATOM 3277 N N . VAL A 1 426 ? -10.453 -45.438 -23.547 1 89 426 VAL A N 1
ATOM 3278 C CA . VAL A 1 426 ? -10.102 -45.25 -24.953 1 89 426 VAL A CA 1
ATOM 3279 C C . VAL A 1 426 ? -11.336 -44.812 -25.75 1 89 426 VAL A C 1
ATOM 3281 O O . VAL A 1 426 ? -11.234 -43.969 -26.625 1 89 426 VAL A O 1
ATOM 3284 N N . ARG A 1 427 ? -12.438 -45.344 -25.422 1 88.5 427 ARG A N 1
ATOM 3285 C CA . ARG A 1 427 ? -13.68 -44.938 -26.062 1 88.5 427 ARG A CA 1
ATOM 3286 C C . ARG A 1 427 ? -13.961 -43.469 -25.797 1 88.5 427 ARG A C 1
ATOM 3288 O O . ARG A 1 427 ? -14.375 -42.719 -26.703 1 88.5 427 ARG A O 1
ATOM 3295 N N . ALA A 1 428 ? -13.805 -43.094 -24.578 1 88.38 428 ALA A N 1
ATOM 3296 C CA . ALA A 1 428 ? -14.039 -41.719 -24.203 1 88.38 428 ALA A CA 1
ATOM 3297 C C . ALA A 1 428 ? -13.07 -40.781 -24.922 1 88.38 428 ALA A C 1
ATOM 3299 O O . ALA A 1 428 ? -13.391 -39.594 -25.156 1 88.38 428 ALA A O 1
ATOM 3300 N N . GLU A 1 429 ? -11.914 -41.219 -25.219 1 89.25 429 GLU A N 1
ATOM 3301 C CA . GLU A 1 429 ? -10.906 -40.438 -25.906 1 89.25 429 GLU A CA 1
ATOM 3302 C C . GLU A 1 429 ? -11.32 -40.156 -27.344 1 89.25 429 GLU A C 1
ATOM 3304 O O . GLU A 1 429 ? -11.117 -39.031 -27.844 1 89.25 429 GLU A O 1
ATOM 3309 N N . PHE A 1 430 ? -11.984 -41.125 -28 1 87.88 430 PHE A N 1
ATOM 3310 C CA . PHE A 1 430 ? -12.203 -41 -29.438 1 87.88 430 PHE A CA 1
ATOM 3311 C C . PHE A 1 430 ? -13.68 -40.75 -29.734 1 87.88 430 PHE A C 1
ATOM 3313 O O . PHE A 1 430 ? -14.023 -40.25 -30.812 1 87.88 430 PHE A O 1
ATOM 3320 N N . ASP A 1 431 ? -14.516 -41.094 -28.797 1 91.19 431 ASP A N 1
ATOM 3321 C CA . ASP A 1 431 ? -15.945 -40.875 -28.969 1 91.19 431 ASP A CA 1
ATOM 3322 C C . ASP A 1 431 ? -16.422 -39.656 -28.156 1 91.19 431 ASP A C 1
ATOM 3324 O O . ASP A 1 431 ? -16.703 -39.812 -26.953 1 91.19 431 ASP A O 1
ATOM 3328 N N . GLN A 1 432 ? -16.703 -38.594 -28.781 1 91.88 432 GLN A N 1
ATOM 3329 C CA . GLN A 1 432 ? -17.094 -37.375 -28.109 1 91.88 432 GLN A CA 1
ATOM 3330 C C . GLN A 1 432 ? -18.5 -37.469 -27.5 1 91.88 432 GLN A C 1
ATOM 3332 O O . GLN A 1 432 ? -18.781 -36.875 -26.484 1 91.88 432 GLN A O 1
ATOM 3337 N N . GLN A 1 433 ? -19.281 -38.219 -28.172 1 92 433 GLN A N 1
ATOM 3338 C CA . GLN A 1 433 ? -20.609 -38.406 -27.625 1 92 433 GLN A CA 1
ATOM 3339 C C . GLN A 1 433 ? -20.562 -39.188 -26.312 1 92 433 GLN A C 1
ATOM 3341 O O . GLN A 1 433 ? -21.344 -38.906 -25.391 1 92 433 GLN A O 1
ATOM 3346 N N . ALA A 1 434 ? -19.703 -40.156 -26.281 1 93.25 434 ALA A N 1
ATOM 3347 C CA . ALA A 1 434 ? -19.516 -40.875 -25.031 1 93.25 434 ALA A CA 1
ATOM 3348 C C . ALA A 1 434 ? -19 -39.938 -23.938 1 93.25 434 ALA A C 1
ATOM 3350 O O . ALA A 1 434 ? -19.438 -40.031 -22.797 1 93.25 434 ALA A O 1
ATOM 3351 N N . MET A 1 435 ? -18.062 -39.125 -24.312 1 94.75 435 MET A N 1
ATOM 3352 C CA . MET A 1 435 ? -17.531 -38.156 -23.359 1 94.75 435 MET A CA 1
ATOM 3353 C C . MET A 1 435 ? -18.625 -37.219 -22.875 1 94.75 435 MET A C 1
ATOM 3355 O O . MET A 1 435 ? -18.703 -36.906 -21.688 1 94.75 435 MET A O 1
ATOM 3359 N N . LEU A 1 436 ? -19.438 -36.719 -23.828 1 95.94 436 LEU A N 1
ATOM 3360 C CA . LEU A 1 436 ? -20.547 -35.844 -23.453 1 95.94 436 LEU A CA 1
ATOM 3361 C C . LEU A 1 436 ? -21.453 -36.5 -22.438 1 95.94 436 LEU A C 1
ATOM 3363 O O . LEU A 1 436 ? -21.953 -35.875 -21.516 1 95.94 436 LEU A O 1
ATOM 3367 N N . GLY A 1 437 ? -21.656 -37.781 -22.625 1 95.69 437 GLY A N 1
ATOM 3368 C CA . GLY A 1 437 ? -22.422 -38.531 -21.641 1 95.69 437 GLY A CA 1
ATOM 3369 C C . GLY A 1 437 ? -21.812 -38.5 -20.25 1 95.69 437 GLY A C 1
ATOM 3370 O O . GLY A 1 437 ? -22.531 -38.344 -19.266 1 95.69 437 GLY A O 1
ATOM 3371 N N . HIS A 1 438 ? -20.547 -38.719 -20.188 1 96.69 438 HIS A N 1
ATOM 3372 C CA . HIS A 1 438 ? -19.844 -38.656 -18.906 1 96.69 438 HIS A CA 1
ATOM 3373 C C . HIS A 1 438 ? -19.953 -37.281 -18.297 1 96.69 438 HIS A C 1
ATOM 3375 O O . HIS A 1 438 ? -20.141 -37.125 -17.094 1 96.69 438 HIS A O 1
ATOM 3381 N N . VAL A 1 439 ? -19.797 -36.219 -19.125 1 97.88 439 VAL A N 1
ATOM 3382 C CA . VAL A 1 439 ? -19.891 -34.844 -18.688 1 97.88 439 VAL A CA 1
ATOM 3383 C C . VAL A 1 439 ? -21.297 -34.562 -18.109 1 97.88 439 VAL A C 1
ATOM 3385 O O . VAL A 1 439 ? -21.422 -34 -17.031 1 97.88 439 VAL A O 1
ATOM 3388 N N . GLU A 1 440 ? -22.297 -35 -18.812 1 97.69 440 GLU A N 1
ATOM 3389 C CA . GLU A 1 440 ? -23.672 -34.781 -18.391 1 97.69 440 GLU A CA 1
ATOM 3390 C C . GLU A 1 440 ? -23.984 -35.531 -17.094 1 97.69 440 GLU A C 1
ATOM 3392 O O . GLU A 1 440 ? -24.656 -35 -16.203 1 97.69 440 GLU A O 1
ATOM 3397 N N . GLU A 1 441 ? -23.531 -36.75 -17.031 1 97.12 441 GLU A N 1
ATOM 3398 C CA . GLU A 1 441 ? -23.766 -37.531 -15.82 1 97.12 441 GLU A CA 1
ATOM 3399 C C . GLU A 1 441 ? -23.094 -36.906 -14.609 1 97.12 441 GLU A C 1
ATOM 3401 O O . GLU A 1 441 ? -23.688 -36.844 -13.523 1 97.12 441 GLU A O 1
ATOM 3406 N N . SER A 1 442 ? -21.859 -36.562 -14.758 1 97.81 442 SER A N 1
ATOM 3407 C CA . SER A 1 442 ? -21.156 -35.906 -13.648 1 97.81 442 SER A CA 1
ATOM 3408 C C . SER A 1 442 ? -21.812 -34.562 -13.297 1 97.81 442 SER A C 1
ATOM 3410 O O . SER A 1 442 ? -21.828 -34.188 -12.125 1 97.81 442 SER A O 1
ATOM 3412 N N . LEU A 1 443 ? -22.281 -33.812 -14.281 1 98.44 443 LEU A N 1
ATOM 3413 C CA . LEU A 1 443 ? -22.984 -32.562 -14.039 1 98.44 443 LEU A CA 1
ATOM 3414 C C . LEU A 1 443 ? -24.25 -32.812 -13.203 1 98.44 443 LEU A C 1
ATOM 3416 O O . LEU A 1 443 ? -24.547 -32.031 -12.297 1 98.44 443 LEU A O 1
ATOM 3420 N N . GLN A 1 444 ? -24.938 -33.844 -13.531 1 98.06 444 GLN A N 1
ATOM 3421 C CA . GLN A 1 444 ? -26.141 -34.188 -12.773 1 98.06 444 GLN A CA 1
ATOM 3422 C C . GLN A 1 444 ? -25.812 -34.438 -11.312 1 98.06 444 GLN A C 1
ATOM 3424 O O . GLN A 1 444 ? -26.516 -33.969 -10.414 1 98.06 444 GLN A O 1
ATOM 3429 N N . ILE A 1 445 ? -24.828 -35.188 -11.117 1 97.94 445 ILE A N 1
ATOM 3430 C CA . ILE A 1 445 ? -24.406 -35.5 -9.75 1 97.94 445 ILE A CA 1
ATOM 3431 C C . ILE A 1 445 ? -24 -34.188 -9.039 1 97.94 445 ILE A C 1
ATOM 3433 O O . ILE A 1 445 ? -24.359 -33.969 -7.883 1 97.94 445 ILE A O 1
ATOM 3437 N N . ALA A 1 446 ? -23.172 -33.375 -9.672 1 98.12 446 ALA A N 1
ATOM 3438 C CA . ALA A 1 446 ? -22.766 -32.094 -9.102 1 98.12 446 ALA A CA 1
ATOM 3439 C C . ALA A 1 446 ? -23.969 -31.234 -8.742 1 98.12 446 ALA A C 1
ATOM 3441 O O . ALA A 1 446 ? -23.984 -30.609 -7.688 1 98.12 446 ALA A O 1
ATOM 3442 N N . ASN A 1 447 ? -24.938 -31.172 -9.633 1 97.81 447 ASN A N 1
ATOM 3443 C CA . ASN A 1 447 ? -26.141 -30.391 -9.398 1 97.81 447 ASN A CA 1
ATOM 3444 C C . ASN A 1 447 ? -26.906 -30.906 -8.188 1 97.81 447 ASN A C 1
ATOM 3446 O O . ASN A 1 447 ? -27.5 -30.109 -7.449 1 97.81 447 ASN A O 1
ATOM 3450 N N . GLU A 1 448 ? -26.844 -32.094 -8.016 1 97.62 448 GLU A N 1
ATOM 3451 C CA . GLU A 1 448 ? -27.609 -32.719 -6.945 1 97.62 448 GLU A CA 1
ATOM 3452 C C . GLU A 1 448 ? -26.922 -32.531 -5.594 1 97.62 448 GLU A C 1
ATOM 3454 O O . GLU A 1 448 ? -27.594 -32.312 -4.582 1 97.62 448 GLU A O 1
ATOM 3459 N N . LYS A 1 449 ? -25.672 -32.562 -5.582 1 97.56 449 LYS A N 1
ATOM 3460 C CA . LYS A 1 449 ? -24.969 -32.719 -4.309 1 97.56 449 LYS A CA 1
ATOM 3461 C C . LYS A 1 449 ? -24.281 -31.406 -3.904 1 97.56 449 LYS A C 1
ATOM 3463 O O . LYS A 1 449 ? -24.109 -31.141 -2.717 1 97.56 449 LYS A O 1
ATOM 3468 N N . TYR A 1 450 ? -23.922 -30.578 -4.762 1 97.56 450 TYR A N 1
ATOM 3469 C CA . TYR A 1 450 ? -23 -29.469 -4.523 1 97.56 450 TYR A CA 1
ATOM 3470 C C . TYR A 1 450 ? -23.578 -28.5 -3.498 1 97.56 450 TYR A C 1
ATOM 3472 O O . TYR A 1 450 ? -22.859 -28.047 -2.59 1 97.56 450 TYR A O 1
ATOM 3480 N N . GLU A 1 451 ? -24.844 -28.125 -3.645 1 97.12 451 GLU A N 1
ATOM 3481 C CA . GLU A 1 451 ? -25.422 -27.125 -2.752 1 97.12 451 GLU A CA 1
ATOM 3482 C C . GLU A 1 451 ? -25.359 -27.594 -1.299 1 97.12 451 GLU A C 1
ATOM 3484 O O . GLU A 1 451 ? -25.062 -26.797 -0.402 1 97.12 451 GLU A O 1
ATOM 3489 N N . LEU A 1 452 ? -25.688 -28.797 -1.138 1 97.25 452 LEU A N 1
ATOM 3490 C CA . LEU A 1 452 ? -25.609 -29.359 0.205 1 97.25 452 LEU A CA 1
ATOM 3491 C C . LEU A 1 452 ? -24.172 -29.344 0.714 1 97.25 452 LEU A C 1
ATOM 3493 O O . LEU A 1 452 ? -23.922 -28.984 1.865 1 97.25 452 LEU A O 1
ATOM 3497 N N . TYR A 1 453 ? -23.297 -29.781 -0.084 1 97.75 453 TYR A N 1
ATOM 3498 C CA . TYR A 1 453 ? -21.891 -29.844 0.295 1 97.75 453 TYR A CA 1
ATOM 3499 C C . TYR A 1 453 ? -21.359 -28.453 0.613 1 97.75 453 TYR A C 1
ATOM 3501 O O . TYR A 1 453 ? -20.625 -28.266 1.592 1 97.75 453 TYR A O 1
ATOM 3509 N N . ALA A 1 454 ? -21.688 -27.484 -0.209 1 97.38 454 ALA A N 1
ATOM 3510 C CA . ALA A 1 454 ? -21.266 -26.094 0.011 1 97.38 454 ALA A CA 1
ATOM 3511 C C . ALA A 1 454 ? -21.766 -25.578 1.355 1 97.38 454 ALA A C 1
ATOM 3513 O O . ALA A 1 454 ? -21.016 -24.922 2.088 1 97.38 454 ALA A O 1
ATOM 3514 N N . ARG A 1 455 ? -22.953 -25.844 1.712 1 96.81 455 ARG A N 1
ATOM 3515 C CA . ARG A 1 455 ? -23.531 -25.422 2.977 1 96.81 455 ARG A CA 1
ATOM 3516 C C . ARG A 1 455 ? -22.844 -26.094 4.156 1 96.81 455 ARG A C 1
ATOM 3518 O O . ARG A 1 455 ? -22.578 -25.453 5.18 1 96.81 455 ARG A O 1
ATOM 3525 N N . ARG A 1 456 ? -22.625 -27.328 3.977 1 97.5 456 ARG A N 1
ATOM 3526 C CA . ARG A 1 456 ? -21.969 -28.078 5.043 1 97.5 456 ARG A CA 1
ATOM 3527 C C . ARG A 1 456 ? -20.547 -27.547 5.27 1 97.5 456 ARG A C 1
ATOM 3529 O O . ARG A 1 456 ? -20.109 -27.438 6.414 1 97.5 456 ARG A O 1
ATOM 3536 N N . LEU A 1 457 ? -19.891 -27.281 4.238 1 97.81 457 LEU A N 1
ATOM 3537 C CA . LEU A 1 457 ? -18.547 -26.719 4.363 1 97.81 457 LEU A CA 1
ATOM 3538 C C . LEU A 1 457 ? -18.578 -25.344 5.023 1 97.81 457 LEU A C 1
ATOM 3540 O O . LEU A 1 457 ? -17.75 -25.047 5.891 1 97.81 457 LEU A O 1
ATOM 3544 N N . ALA A 1 458 ? -19.516 -24.547 4.586 1 97.06 458 ALA A N 1
ATOM 3545 C CA . ALA A 1 458 ? -19.656 -23.219 5.172 1 97.06 458 ALA A CA 1
ATOM 3546 C C . ALA A 1 458 ? -19.938 -23.312 6.668 1 97.06 458 ALA A C 1
ATOM 3548 O O . ALA A 1 458 ? -19.469 -22.469 7.445 1 97.06 458 ALA A O 1
ATOM 3549 N N . SER A 1 459 ? -20.594 -24.281 7.102 1 96.5 459 SER A N 1
ATOM 3550 C CA . SER A 1 459 ? -21.016 -24.422 8.492 1 96.5 459 SER A CA 1
ATOM 3551 C C . SER A 1 459 ? -19.828 -24.75 9.398 1 96.5 459 SER A C 1
ATOM 3553 O O . SER A 1 459 ? -19.875 -24.5 10.602 1 96.5 459 SER A O 1
ATOM 3555 N N . VAL A 1 460 ? -18.828 -25.281 8.789 1 96.5 460 VAL A N 1
ATOM 3556 C CA . VAL A 1 460 ? -17.703 -25.672 9.625 1 96.5 460 VAL A CA 1
ATOM 3557 C C . VAL A 1 460 ? -16.594 -24.641 9.516 1 96.5 460 VAL A C 1
ATOM 3559 O O . VAL A 1 460 ? -15.461 -24.891 9.93 1 96.5 460 VAL A O 1
ATOM 3562 N N . GLY A 1 461 ? -16.781 -23.562 8.82 1 94.81 461 GLY A N 1
ATOM 3563 C CA . GLY A 1 461 ? -15.844 -22.453 8.914 1 94.81 461 GLY A CA 1
ATOM 3564 C C . GLY A 1 461 ? -15.219 -22.094 7.582 1 94.81 461 GLY A C 1
ATOM 3565 O O . GLY A 1 461 ? -14.453 -21.125 7.488 1 94.81 461 GLY A O 1
ATOM 3566 N N . TRP A 1 462 ? -15.57 -22.812 6.508 1 96.88 462 TRP A N 1
ATOM 3567 C CA . TRP A 1 462 ? -15.016 -22.484 5.199 1 96.88 462 TRP A CA 1
ATOM 3568 C C . TRP A 1 462 ? -15.672 -21.219 4.637 1 96.88 462 TRP A C 1
ATOM 3570 O O . TRP A 1 462 ? -16.875 -21.031 4.773 1 96.88 462 TRP A O 1
ATOM 3580 N N . ASN A 1 463 ? -14.836 -20.391 4.105 1 95.06 463 ASN A N 1
ATOM 3581 C CA . ASN A 1 463 ? -15.336 -19.234 3.381 1 95.06 463 ASN A CA 1
ATOM 3582 C C . ASN A 1 463 ? -15.562 -19.547 1.903 1 95.06 463 ASN A C 1
ATOM 3584 O O . ASN A 1 463 ? -14.617 -19.516 1.11 1 95.06 463 ASN A O 1
ATOM 3588 N N . ILE A 1 464 ? -16.703 -19.703 1.491 1 94.5 464 ILE A N 1
ATOM 3589 C CA . ILE A 1 464 ? -17 -20.141 0.129 1 94.5 464 ILE A CA 1
ATOM 3590 C C . ILE A 1 464 ? -17.344 -18.922 -0.727 1 94.5 464 ILE A C 1
ATOM 3592 O O . ILE A 1 464 ? -17.641 -19.047 -1.917 1 94.5 464 ILE A O 1
ATOM 3596 N N . GLU A 1 465 ? -17.219 -17.75 -0.18 1 92.25 465 GLU A N 1
ATOM 3597 C CA . GLU A 1 465 ? -17.594 -16.531 -0.886 1 92.25 465 GLU A CA 1
ATOM 3598 C C . GLU A 1 465 ? -16.391 -15.859 -1.532 1 92.25 465 GLU A C 1
ATOM 3600 O O . GLU A 1 465 ? -16.516 -14.867 -2.248 1 92.25 465 GLU A O 1
ATOM 3605 N N . VAL A 1 466 ? -15.281 -16.391 -1.287 1 88.44 466 VAL A N 1
ATOM 3606 C CA . VAL A 1 466 ? -14.07 -15.844 -1.878 1 88.44 466 VAL A CA 1
ATOM 3607 C C . VAL A 1 466 ? -13.5 -16.828 -2.9 1 88.44 466 VAL A C 1
ATOM 3609 O O . VAL A 1 466 ? -13.094 -17.938 -2.545 1 88.44 466 VAL A O 1
ATOM 3612 N N . PRO A 1 467 ? -13.492 -16.359 -4.152 1 89.56 467 PRO A N 1
ATOM 3613 C CA . PRO A 1 467 ? -12.992 -17.25 -5.199 1 89.56 467 PRO A CA 1
ATOM 3614 C C . PRO A 1 467 ? -11.469 -17.281 -5.289 1 89.56 467 PRO A C 1
ATOM 3616 O O . PRO A 1 467 ? -10.852 -16.234 -5.496 1 89.56 467 PRO A O 1
ATOM 3619 N N . VAL A 1 468 ? -10.82 -18.469 -5.07 1 92.5 468 VAL A N 1
ATOM 3620 C CA . VAL A 1 468 ? -9.367 -18.547 -5.156 1 92.5 468 VAL A CA 1
ATOM 3621 C C . VAL A 1 468 ? -8.961 -19.75 -6 1 92.5 468 VAL A C 1
ATOM 3623 O O . VAL A 1 468 ? -7.98 -20.438 -5.695 1 92.5 468 VAL A O 1
ATOM 3626 N N . LEU A 1 469 ? -9.719 -20 -7.055 1 95.12 469 LEU A N 1
ATOM 3627 C CA . LEU A 1 469 ? -9.43 -21.172 -7.871 1 95.12 469 LEU A CA 1
ATOM 3628 C C . LEU A 1 469 ? -8.688 -20.781 -9.141 1 95.12 469 LEU A C 1
ATOM 3630 O O . LEU A 1 469 ? -8.023 -21.609 -9.766 1 95.12 469 LEU A O 1
ATOM 3634 N N . GLU A 1 470 ? -8.828 -19.594 -9.547 1 92.56 470 GLU A N 1
ATOM 3635 C CA . GLU A 1 470 ? -8.125 -19.109 -10.734 1 92.56 470 GLU A CA 1
ATOM 3636 C C . GLU A 1 470 ? -6.699 -18.672 -10.398 1 92.56 470 GLU A C 1
ATOM 3638 O O . GLU A 1 470 ? -6.473 -17.969 -9.406 1 92.56 470 GLU A O 1
ATOM 3643 N N . THR A 1 471 ? -5.723 -19.094 -11.164 1 89.38 471 THR A N 1
ATOM 3644 C CA . THR A 1 471 ? -4.328 -18.734 -10.93 1 89.38 471 THR A CA 1
ATOM 3645 C C . THR A 1 471 ? -3.824 -17.797 -12.016 1 89.38 471 THR A C 1
ATOM 3647 O O . THR A 1 471 ? -2.658 -17.391 -12 1 89.38 471 THR A O 1
ATOM 3650 N N . ARG A 1 472 ? -4.59 -17.547 -12.922 1 83.12 472 ARG A N 1
ATOM 3651 C CA . ARG A 1 472 ? -4.285 -16.562 -13.969 1 83.12 472 ARG A CA 1
ATOM 3652 C C . ARG A 1 472 ? -5.457 -15.617 -14.188 1 83.12 472 ARG A C 1
ATOM 3654 O O . ARG A 1 472 ? -6.582 -15.906 -13.766 1 83.12 472 ARG A O 1
ATOM 3661 N N . ALA A 1 473 ? -5.059 -14.492 -14.773 1 77.94 473 ALA A N 1
ATOM 3662 C CA . ALA A 1 473 ? -6.141 -13.57 -15.117 1 77.94 473 ALA A CA 1
ATOM 3663 C C . ALA A 1 473 ? -7.109 -14.219 -16.094 1 77.94 473 ALA A C 1
ATOM 3665 O O . ALA A 1 473 ? -6.711 -14.641 -17.188 1 77.94 473 ALA A O 1
ATOM 3666 N N . GLY A 1 474 ? -8.242 -14.531 -15.641 1 76.25 474 GLY A N 1
ATOM 3667 C CA . GLY A 1 474 ? -9.164 -15.336 -16.422 1 76.25 474 GLY A CA 1
ATOM 3668 C C . GLY A 1 474 ? -9.977 -14.508 -17.406 1 76.25 474 GLY A C 1
ATOM 3669 O O . GLY A 1 474 ? -9.781 -13.305 -17.531 1 76.25 474 GLY A O 1
ATOM 3670 N N . SER A 1 475 ? -10.625 -15.234 -18.281 1 88.06 475 SER A N 1
ATOM 3671 C CA . SER A 1 475 ? -11.555 -14.664 -19.25 1 88.06 475 SER A CA 1
ATOM 3672 C C . SER A 1 475 ? -12.984 -15.109 -18.969 1 88.06 475 SER A C 1
ATOM 3674 O O . SER A 1 475 ? -13.211 -16.078 -18.25 1 88.06 475 SER A O 1
ATOM 3676 N N . ARG A 1 476 ? -13.883 -14.289 -19.391 1 94.62 476 ARG A N 1
ATOM 3677 C CA . ARG A 1 476 ? -15.305 -14.57 -19.234 1 94.62 476 ARG A CA 1
ATOM 3678 C C . ARG A 1 476 ? -16.016 -14.609 -20.578 1 94.62 476 ARG A C 1
ATOM 3680 O O . ARG A 1 476 ? -15.734 -13.789 -21.453 1 94.62 476 ARG A O 1
ATOM 3687 N N . ILE A 1 477 ? -16.906 -15.523 -20.688 1 95.5 477 ILE A N 1
ATOM 3688 C CA . ILE A 1 477 ? -17.641 -15.625 -21.953 1 95.5 477 ILE A CA 1
ATOM 3689 C C . ILE A 1 477 ? -19.094 -15.211 -21.75 1 95.5 477 ILE A C 1
ATOM 3691 O O . ILE A 1 477 ? -19.656 -15.398 -20.656 1 95.5 477 ILE A O 1
ATOM 3695 N N . ILE A 1 478 ? -19.609 -14.648 -22.812 1 94.62 478 ILE A N 1
ATOM 3696 C CA . ILE A 1 478 ? -21 -14.227 -22.844 1 94.62 478 ILE A CA 1
ATOM 3697 C C . ILE A 1 478 ? -21.641 -14.656 -24.156 1 94.62 478 ILE A C 1
ATOM 3699 O O . ILE A 1 478 ? -21.016 -14.539 -25.219 1 94.62 478 ILE A O 1
ATOM 3703 N N . ARG A 1 479 ? -22.844 -15.18 -24.047 1 92.62 479 ARG A N 1
ATOM 3704 C CA . ARG A 1 479 ? -23.609 -15.5 -25.25 1 92.62 479 ARG A CA 1
ATOM 3705 C C . ARG A 1 479 ? -24.312 -14.266 -25.797 1 92.62 479 ARG A C 1
ATOM 3707 O O . ARG A 1 479 ? -25.078 -13.609 -25.078 1 92.62 479 ARG A O 1
ATOM 3714 N N . GLU A 1 480 ? -23.984 -13.883 -26.953 1 88.94 480 GLU A N 1
ATOM 3715 C CA . GLU A 1 480 ? -24.656 -12.734 -27.578 1 88.94 480 GLU A CA 1
ATOM 3716 C C . GLU A 1 480 ? -25.953 -13.156 -28.25 1 88.94 480 GLU A C 1
ATOM 3718 O O . GLU A 1 480 ? -26.047 -14.234 -28.844 1 88.94 480 GLU A O 1
ATOM 3723 N N . PRO A 1 481 ? -27.016 -12.203 -28.109 1 78.88 481 PRO A N 1
ATOM 3724 C CA . PRO A 1 481 ? -28.297 -12.531 -28.734 1 78.88 481 PRO A CA 1
ATOM 3725 C C . PRO A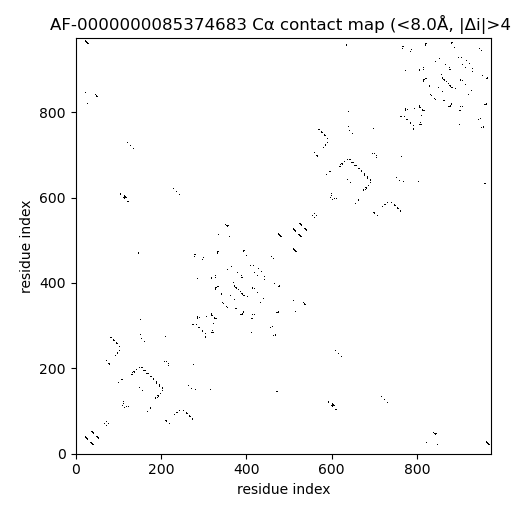 1 481 ? -28.234 -12.539 -30.25 1 78.88 481 PRO A C 1
ATOM 3727 O O . PRO A 1 481 ? -27.391 -11.859 -30.844 1 78.88 481 PRO A O 1
ATOM 3730 N N . ASP A 1 482 ? -28.969 -13.344 -31 1 62.5 482 ASP A N 1
ATOM 3731 C CA . ASP A 1 482 ? -29.078 -13.516 -32.438 1 62.5 482 ASP A CA 1
ATOM 3732 C C . ASP A 1 482 ? -29.516 -12.219 -33.125 1 62.5 482 ASP A C 1
ATOM 3734 O O . ASP A 1 482 ? -30.656 -11.789 -32.969 1 62.5 482 ASP A O 1
ATOM 3738 N N . GLU A 1 483 ? -29.016 -11.117 -33 1 52.62 483 GLU A N 1
ATOM 3739 C CA . GLU A 1 483 ? -29.562 -9.984 -33.75 1 52.62 483 GLU A CA 1
ATOM 3740 C C . GLU A 1 483 ? -29.422 -10.18 -35.25 1 52.62 483 GLU A C 1
ATOM 3742 O O . GLU A 1 483 ? -29.844 -9.336 -36.031 1 52.62 483 GLU A O 1
ATOM 3747 N N . MET A 1 484 ? -28.672 -11.016 -35.906 1 43.44 484 MET A N 1
ATOM 3748 C CA . MET A 1 484 ? -28.469 -10.766 -37.344 1 43.44 484 MET A CA 1
ATOM 3749 C C . MET A 1 484 ? -29.781 -10.867 -38.125 1 43.44 484 MET A C 1
ATOM 3751 O O . MET A 1 484 ? -29.797 -10.727 -39.344 1 43.44 484 MET A O 1
ATOM 3755 N N . ARG A 1 485 ? -30.922 -11.562 -37.781 1 38.72 485 ARG A N 1
ATOM 3756 C CA . ARG A 1 485 ? -31.844 -11.562 -38.906 1 38.72 485 ARG A CA 1
ATOM 3757 C C . ARG A 1 485 ? -32.375 -10.164 -39.188 1 38.72 485 ARG A C 1
ATOM 3759 O O . ARG A 1 485 ? -33.125 -9.953 -40.156 1 38.72 485 ARG A O 1
ATOM 3766 N N . SER A 1 486 ? -32.625 -9.305 -38.156 1 35.78 486 SER A N 1
ATOM 3767 C CA . SER A 1 486 ? -33.594 -8.383 -38.688 1 35.78 486 SER A CA 1
ATOM 3768 C C . SER A 1 486 ? -32.969 -7.426 -39.719 1 35.78 486 SER A C 1
ATOM 3770 O O . SER A 1 486 ? -33.656 -6.543 -40.25 1 35.78 486 SER A O 1
ATOM 3772 N N . HIS A 1 487 ? -31.641 -7.305 -39.969 1 30.62 487 HIS A N 1
ATOM 3773 C CA . HIS A 1 487 ? -31.516 -6.512 -41.188 1 30.62 487 HIS A CA 1
ATOM 3774 C C . HIS A 1 487 ? -31.5 -7.406 -42.438 1 30.62 487 HIS A C 1
ATOM 3776 O O . HIS A 1 487 ? -30.938 -8.508 -42.375 1 30.62 487 HIS A O 1
ATOM 3782 N N . MET B 1 1 ? -59.281 -66.875 -24.266 1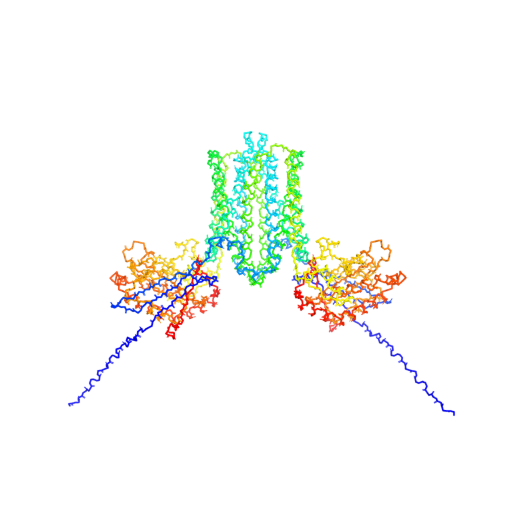 25.64 1 MET B N 1
ATOM 3783 C CA . MET B 1 1 ? -58.531 -66.438 -25.422 1 25.64 1 MET B CA 1
ATOM 3784 C C . MET B 1 1 ? -58.312 -64.938 -25.328 1 25.64 1 MET B C 1
ATOM 3786 O O . MET B 1 1 ? -59 -64.125 -26.016 1 25.64 1 MET B O 1
ATOM 3790 N N . SER B 1 2 ? -58 -64.312 -24.172 1 30.03 2 SER B N 1
ATOM 3791 C CA . SER B 1 2 ? -57.906 -62.906 -23.781 1 30.03 2 SER B CA 1
ATOM 3792 C C . SER B 1 2 ? -56.719 -62.25 -24.469 1 30.03 2 SER B C 1
ATOM 3794 O O . SER B 1 2 ? -55.594 -62.719 -24.375 1 30.03 2 SER B O 1
ATOM 3796 N N . THR B 1 3 ? -56.938 -61.531 -25.656 1 30.44 3 THR B N 1
ATOM 3797 C CA . THR B 1 3 ? -56.062 -60.844 -26.594 1 30.44 3 THR B CA 1
ATOM 3798 C C . THR B 1 3 ? -55.344 -59.688 -25.906 1 30.44 3 THR B C 1
ATOM 3800 O O . THR B 1 3 ? -56 -58.75 -25.438 1 30.44 3 THR B O 1
ATOM 3803 N N . GLY B 1 4 ? -54.25 -59.875 -25.125 1 28.89 4 GLY B N 1
ATOM 3804 C CA . GLY B 1 4 ? -53.406 -58.906 -24.422 1 28.89 4 GLY B CA 1
ATOM 3805 C C . GLY B 1 4 ? -52.781 -57.875 -25.344 1 28.89 4 GLY B C 1
ATOM 3806 O O . GLY B 1 4 ? -52 -58.25 -26.234 1 28.89 4 GLY B O 1
ATOM 3807 N N . SER B 1 5 ? -53.375 -56.719 -25.656 1 31.56 5 SER B N 1
ATOM 3808 C CA . SER B 1 5 ? -52.969 -55.625 -26.562 1 31.56 5 SER B CA 1
ATOM 3809 C C . SER B 1 5 ? -51.625 -55.031 -26.125 1 31.56 5 SER B C 1
ATOM 3811 O O . SER B 1 5 ? -51.469 -54.656 -24.969 1 31.56 5 SER B O 1
ATOM 3813 N N . THR B 1 6 ? -50.469 -55.406 -26.719 1 30.06 6 THR B N 1
ATOM 3814 C CA . THR B 1 6 ? -49.094 -54.938 -26.609 1 30.06 6 THR B CA 1
ATOM 3815 C C . THR B 1 6 ? -48.969 -53.469 -27 1 30.06 6 THR B C 1
ATOM 3817 O O . THR B 1 6 ? -49.094 -53.125 -28.172 1 30.06 6 THR B O 1
ATOM 3820 N N . GLN B 1 7 ? -49.469 -52.438 -26.266 1 29.41 7 GLN B N 1
ATOM 3821 C CA . GLN B 1 7 ? -49.25 -51.062 -26.625 1 29.41 7 GLN B CA 1
ATOM 3822 C C . GLN B 1 7 ? -47.75 -50.719 -26.734 1 29.41 7 GLN B C 1
ATOM 3824 O O . GLN B 1 7 ? -47.031 -50.906 -25.75 1 29.41 7 GLN B O 1
ATOM 3829 N N . THR B 1 8 ? -47.156 -50.781 -27.922 1 32.03 8 THR B N 1
ATOM 3830 C CA . THR B 1 8 ? -45.812 -50.344 -28.281 1 32.03 8 THR B CA 1
ATOM 3831 C C . THR B 1 8 ? -45.562 -48.875 -27.922 1 32.03 8 THR B C 1
ATOM 3833 O O . THR B 1 8 ? -46.281 -48 -28.391 1 32.03 8 THR B O 1
ATOM 3836 N N . VAL B 1 9 ? -45.094 -48.562 -26.75 1 32.5 9 VAL B N 1
ATOM 3837 C CA . VAL B 1 9 ? -44.625 -47.219 -26.359 1 32.5 9 VAL B CA 1
ATOM 3838 C C . VAL B 1 9 ? -43.656 -46.688 -27.391 1 32.5 9 VAL B C 1
ATOM 3840 O O . VAL B 1 9 ? -42.562 -47.281 -27.594 1 32.5 9 VAL B O 1
ATOM 3843 N N . LEU B 1 10 ? -44.094 -46.062 -28.547 1 31.09 10 LEU B N 1
ATOM 3844 C CA . LEU B 1 10 ? -43.312 -45.344 -29.516 1 31.09 10 LEU B CA 1
ATOM 3845 C C . LEU B 1 10 ? -42.375 -44.375 -28.828 1 31.09 10 LEU B C 1
ATOM 3847 O O . LEU B 1 10 ? -42.812 -43.531 -28.016 1 31.09 10 LEU B O 1
ATOM 3851 N N . GLU B 1 11 ? -41.156 -44.688 -28.688 1 30.25 11 GLU B N 1
ATOM 3852 C CA . GLU B 1 11 ? -40.031 -43.875 -28.281 1 30.25 11 GLU B CA 1
ATOM 3853 C C . GLU B 1 11 ? -40.031 -42.531 -29.031 1 30.25 11 GLU B C 1
ATOM 3855 O O . GLU B 1 11 ? -40.094 -42.531 -30.266 1 30.25 11 GLU B O 1
ATOM 3860 N N . THR B 1 12 ? -40.688 -41.438 -28.562 1 32.53 12 THR B N 1
ATOM 3861 C CA . THR B 1 12 ? -40.656 -40.094 -29.125 1 32.53 12 THR B CA 1
ATOM 3862 C C . THR B 1 12 ? -39.25 -39.781 -29.609 1 32.53 12 THR B C 1
ATOM 3864 O O . THR B 1 12 ? -38.281 -39.906 -28.875 1 32.53 12 THR B O 1
ATOM 3867 N N . PRO B 1 13 ? -39 -39.812 -30.969 1 31.8 13 PRO B N 1
ATOM 3868 C CA . PRO B 1 13 ? -37.688 -39.375 -31.5 1 31.8 13 PRO B CA 1
ATOM 3869 C C . PRO B 1 13 ? -37.219 -38.094 -30.844 1 31.8 13 PRO B C 1
ATOM 3871 O O . PRO B 1 13 ? -38 -37.25 -30.453 1 31.8 13 PRO B O 1
ATOM 3874 N N . THR B 1 14 ? -36.281 -38.094 -30.078 1 34.47 14 THR B N 1
ATOM 3875 C CA . THR B 1 14 ? -35.531 -36.938 -29.672 1 34.47 14 THR B CA 1
ATOM 3876 C C . THR B 1 14 ? -35.5 -35.906 -30.797 1 34.47 14 THR B C 1
ATOM 3878 O O . THR B 1 14 ? -35 -36.188 -31.891 1 34.47 14 THR B O 1
ATOM 3881 N N . MET B 1 15 ? -36.594 -35.094 -31 1 31.81 15 MET B N 1
ATOM 3882 C CA . MET B 1 15 ? -36.656 -33.938 -31.891 1 31.81 15 MET B CA 1
ATOM 3883 C C . MET B 1 15 ? -35.281 -33.281 -32.031 1 31.81 15 MET B C 1
ATOM 3885 O O . MET B 1 15 ? -34.719 -32.844 -31.047 1 31.81 15 MET B O 1
ATOM 3889 N N . LEU B 1 16 ? -34.5 -33.656 -32.938 1 34.06 16 LEU B N 1
ATOM 3890 C CA . LEU B 1 16 ? -33.406 -32.812 -33.438 1 34.06 16 LEU B CA 1
ATOM 3891 C C . LEU B 1 16 ? -33.906 -31.375 -33.625 1 34.06 16 LEU B C 1
ATOM 3893 O O . LEU B 1 16 ? -34.656 -31.094 -34.562 1 34.06 16 LEU B O 1
ATOM 3897 N N . ARG B 1 17 ? -34.219 -30.625 -32.656 1 37.72 17 ARG B N 1
ATOM 3898 C CA . ARG B 1 17 ? -34.438 -29.188 -32.844 1 37.72 17 ARG B CA 1
ATOM 3899 C C . ARG B 1 17 ? -33.5 -28.625 -33.938 1 37.72 17 ARG B C 1
ATOM 3901 O O . ARG B 1 17 ? -32.312 -28.828 -33.875 1 37.72 17 ARG B O 1
ATOM 3908 N N . LYS B 1 18 ? -34 -28.484 -35.156 1 42.38 18 LYS B N 1
ATOM 3909 C CA . LYS B 1 18 ? -33.375 -27.719 -36.25 1 42.38 18 LYS B CA 1
ATOM 3910 C C . LYS B 1 18 ? -32.562 -26.547 -35.719 1 42.38 18 LYS B C 1
ATOM 3912 O O . LYS B 1 18 ? -33.094 -25.641 -35.094 1 42.38 18 LYS B O 1
ATOM 3917 N N . ARG B 1 19 ? -31.297 -26.641 -35.469 1 55.16 19 ARG B N 1
ATOM 3918 C CA . ARG B 1 19 ? -30.328 -25.625 -35.031 1 55.16 19 ARG B CA 1
ATOM 3919 C C . ARG B 1 19 ? -30.297 -24.453 -36 1 55.16 19 ARG B C 1
ATOM 3921 O O . ARG B 1 19 ? -29.609 -24.516 -37 1 55.16 19 ARG B O 1
ATOM 3928 N N . SER B 1 20 ? -31.359 -23.859 -36.438 1 52.5 20 SER B N 1
ATOM 3929 C CA . SER B 1 20 ? -31.328 -22.875 -37.5 1 52.5 20 SER B CA 1
ATOM 3930 C C . SER B 1 20 ? -30.359 -21.75 -37.188 1 52.5 20 SER B C 1
ATOM 3932 O O . SER B 1 20 ? -30.062 -20.906 -38.062 1 52.5 20 SER B O 1
ATOM 3934 N N . GLY B 1 21 ? -29.797 -21.484 -35.969 1 62.16 21 GLY B N 1
ATOM 3935 C CA . GLY B 1 21 ? -29.188 -20.172 -35.781 1 62.16 21 GLY B CA 1
ATOM 3936 C C . GLY B 1 21 ? -27.734 -20.25 -35.375 1 62.16 21 GLY B C 1
ATOM 3937 O O . GLY B 1 21 ? -27.188 -21.344 -35.188 1 62.16 21 GLY B O 1
ATOM 3938 N N . PHE B 1 22 ? -26.953 -19.188 -35.719 1 79.75 22 PHE B N 1
ATOM 3939 C CA . PHE B 1 22 ? -25.547 -18.906 -35.375 1 79.75 22 PHE B CA 1
ATOM 3940 C C . PHE B 1 22 ? -25.375 -18.688 -33.906 1 79.75 22 PHE B C 1
ATOM 3942 O O . PHE B 1 22 ? -26.25 -18.156 -33.219 1 79.75 22 PHE B O 1
ATOM 3949 N N . LEU B 1 23 ? -24.422 -19.469 -33.344 1 89 23 LEU B N 1
ATOM 3950 C CA . LEU B 1 23 ? -24.031 -19.188 -31.953 1 89 23 LEU B CA 1
ATOM 3951 C C . LEU B 1 23 ? -22.844 -18.234 -31.922 1 89 23 LEU B C 1
ATOM 3953 O O . LEU B 1 23 ? -21.828 -18.469 -32.594 1 89 23 LEU B O 1
ATOM 3957 N N . VAL B 1 24 ? -23.109 -17.078 -31.266 1 91.31 24 VAL B N 1
ATOM 3958 C CA . VAL B 1 24 ? -22.031 -16.109 -31.109 1 91.31 24 VAL B CA 1
ATOM 3959 C C . VAL B 1 24 ? -21.656 -15.969 -29.641 1 91.31 24 VAL B C 1
ATOM 3961 O O . VAL B 1 24 ? -22.516 -15.68 -28.812 1 91.31 24 VAL B O 1
ATOM 3964 N N . LEU B 1 25 ? -20.391 -16.281 -29.359 1 94.06 25 LEU B N 1
ATOM 3965 C CA . LEU B 1 25 ? -19.875 -16.109 -28.016 1 94.06 25 LEU B CA 1
ATOM 3966 C C . LEU B 1 25 ? -18.766 -15.039 -28 1 94.06 25 LEU B C 1
ATOM 3968 O O . LEU B 1 25 ? -17.891 -15.047 -28.844 1 94.06 25 LEU B O 1
ATOM 3972 N N . ALA B 1 26 ? -18.906 -14.102 -27.047 1 93.44 26 ALA B N 1
ATOM 3973 C CA . ALA B 1 26 ? -17.875 -13.086 -26.859 1 93.44 26 ALA B CA 1
ATOM 3974 C C . ALA B 1 26 ? -17.094 -13.336 -25.578 1 93.44 26 ALA B C 1
ATOM 3976 O O . ALA B 1 26 ? -17.672 -13.664 -24.547 1 93.44 26 ALA B O 1
ATOM 3977 N N . GLU B 1 27 ? -15.836 -13.297 -25.703 1 93.69 27 GLU B N 1
ATOM 3978 C CA . GLU B 1 27 ? -14.953 -13.492 -24.562 1 93.69 27 GLU B CA 1
ATOM 3979 C C . GLU B 1 27 ? -14.305 -12.18 -24.125 1 93.69 27 GLU B C 1
ATOM 3981 O O . GLU B 1 27 ? -13.734 -11.469 -24.953 1 93.69 27 GLU B O 1
ATOM 3986 N N . TYR B 1 28 ? -14.43 -11.906 -22.812 1 87.81 28 TYR B N 1
ATOM 3987 C CA . TYR B 1 28 ? -13.898 -10.664 -22.25 1 87.81 28 TYR B CA 1
ATOM 3988 C C . TYR B 1 28 ? -12.828 -10.945 -21.203 1 87.81 28 TYR B C 1
ATOM 3990 O O . TYR B 1 28 ? -12.82 -12.008 -20.594 1 87.81 28 TYR B O 1
ATOM 3998 N N . ASP B 1 29 ? -11.922 -10.016 -21.109 1 80.25 29 ASP B N 1
ATOM 3999 C CA . ASP B 1 29 ? -10.961 -10.125 -20.016 1 80.25 29 ASP B CA 1
ATOM 4000 C C . ASP B 1 29 ? -11.547 -9.586 -18.703 1 80.25 29 ASP B C 1
ATOM 4002 O O . ASP B 1 29 ? -12.703 -9.164 -18.672 1 80.25 29 ASP B O 1
ATOM 4006 N N . LYS B 1 30 ? -10.805 -9.828 -17.641 1 70.44 30 LYS B N 1
ATOM 4007 C CA . LYS B 1 30 ? -11.289 -9.438 -16.312 1 70.44 30 LYS B CA 1
ATOM 4008 C C . LYS B 1 30 ? -11.609 -7.945 -16.266 1 70.44 30 LYS B C 1
ATOM 4010 O O . LYS B 1 30 ? -12.438 -7.508 -15.461 1 70.44 30 LYS B O 1
ATOM 4015 N N . ALA B 1 31 ? -10.961 -7.211 -17.125 1 63.66 31 ALA B N 1
ATOM 4016 C CA . ALA B 1 31 ? -11.188 -5.77 -17.172 1 63.66 31 ALA B CA 1
ATOM 4017 C C . ALA B 1 31 ? -12.414 -5.438 -18.016 1 63.66 31 ALA B C 1
ATOM 4019 O O . ALA B 1 31 ? -12.805 -4.273 -18.125 1 63.66 31 ALA B O 1
ATOM 4020 N N . GLY B 1 32 ? -13 -6.422 -18.641 1 73.38 32 GLY B N 1
ATOM 4021 C CA . GLY B 1 32 ? -14.203 -6.223 -19.422 1 73.38 32 GLY B CA 1
ATOM 4022 C C . GLY B 1 32 ? -13.914 -5.922 -20.891 1 73.38 32 GLY B C 1
ATOM 4023 O O . GLY B 1 32 ? -14.812 -5.52 -21.625 1 73.38 32 GLY B O 1
ATOM 4024 N N . ALA B 1 33 ? -12.711 -6.035 -21.234 1 75.19 33 ALA B N 1
ATOM 4025 C CA . ALA B 1 33 ? -12.352 -5.801 -22.625 1 75.19 33 ALA B CA 1
ATOM 4026 C C . ALA B 1 33 ? -12.578 -7.055 -23.469 1 75.19 33 ALA B C 1
ATOM 4028 O O . ALA B 1 33 ? -12.258 -8.164 -23.031 1 75.19 33 ALA B O 1
ATOM 4029 N N . LEU B 1 34 ? -13.164 -6.785 -24.672 1 85.12 34 LEU B N 1
ATOM 4030 C CA . LEU B 1 34 ? -13.406 -7.902 -25.578 1 85.12 34 LEU B CA 1
ATOM 4031 C C . LEU B 1 34 ? -12.102 -8.516 -26.062 1 85.12 34 LEU B C 1
ATOM 4033 O O . LEU B 1 34 ? -11.219 -7.801 -26.547 1 85.12 34 LEU B O 1
ATOM 4037 N N . LYS B 1 35 ? -11.898 -9.781 -25.859 1 85.44 35 LYS B N 1
ATOM 4038 C CA . LYS B 1 35 ? -10.695 -10.492 -26.281 1 85.44 35 LYS B CA 1
ATOM 4039 C C . LYS B 1 35 ? -10.914 -11.164 -27.641 1 85.44 35 LYS B C 1
ATOM 4041 O O . LYS B 1 35 ? -10.117 -10.992 -28.562 1 85.44 35 LYS B O 1
ATOM 4046 N N . THR B 1 36 ? -11.93 -11.953 -27.734 1 90.38 36 THR B N 1
ATOM 4047 C CA . THR B 1 36 ? -12.195 -12.742 -28.938 1 90.38 36 THR B CA 1
ATOM 4048 C C . THR B 1 36 ? -13.688 -13.062 -29.047 1 90.38 36 THR B C 1
ATOM 4050 O O . THR B 1 36 ? -14.367 -13.242 -28.031 1 90.38 36 THR B O 1
ATOM 4053 N N . LYS B 1 37 ? -14.141 -12.938 -30.281 1 91.94 37 LYS B N 1
ATOM 4054 C CA . LYS B 1 37 ? -15.5 -13.406 -30.562 1 91.94 37 LYS B CA 1
ATOM 4055 C C . LYS B 1 37 ? -15.477 -14.742 -31.297 1 91.94 37 LYS B C 1
ATOM 4057 O O . LYS B 1 37 ? -14.648 -14.953 -32.188 1 91.94 37 LYS B O 1
ATOM 4062 N N . TYR B 1 38 ? -16.266 -15.641 -30.844 1 93.12 38 TYR B N 1
ATOM 4063 C CA . TYR B 1 38 ? -16.391 -16.953 -31.453 1 93.12 38 TYR B CA 1
ATOM 4064 C C . TYR B 1 38 ? -17.734 -17.125 -32.125 1 93.12 38 TYR B C 1
ATOM 4066 O O . TYR B 1 38 ? -18.781 -16.938 -31.5 1 93.12 38 TYR B O 1
ATOM 4074 N N . ILE B 1 39 ? -17.734 -17.438 -33.406 1 91.12 39 ILE B N 1
ATOM 4075 C CA . ILE B 1 39 ? -18.953 -17.594 -34.156 1 91.12 39 ILE B CA 1
ATOM 4076 C C . ILE B 1 39 ? -19.047 -19.016 -34.719 1 91.12 39 ILE B C 1
ATOM 4078 O O . ILE B 1 39 ? -18.188 -19.453 -35.5 1 91.12 39 ILE B O 1
ATOM 4082 N N . GLU B 1 40 ? -19.953 -19.734 -34.188 1 91.75 40 GLU B N 1
ATOM 4083 C CA . GLU B 1 40 ? -20.172 -21.078 -34.719 1 91.75 40 GLU B CA 1
ATOM 4084 C C . GLU B 1 40 ? -21.25 -21.078 -35.812 1 91.75 40 GLU B C 1
ATOM 4086 O O . GLU B 1 40 ? -22.359 -20.578 -35.594 1 91.75 40 GLU B O 1
ATOM 4091 N N . SER B 1 41 ? -20.875 -21.609 -36.969 1 84.62 41 SER B N 1
ATOM 4092 C CA . SER B 1 41 ? -21.797 -21.719 -38.094 1 84.62 41 SER B CA 1
ATOM 4093 C C . SER B 1 41 ? -22.609 -23.016 -38 1 84.62 41 SER B C 1
ATOM 4095 O O . SER B 1 41 ? -22.203 -23.969 -37.344 1 84.62 41 SER B O 1
ATOM 4097 N N . ALA B 1 42 ? -23.797 -23.062 -38.594 1 77.31 42 ALA B N 1
ATOM 4098 C CA . ALA B 1 42 ? -24.656 -24.25 -38.656 1 77.31 42 ALA B CA 1
ATOM 4099 C C . ALA B 1 42 ? -23.906 -25.438 -39.25 1 77.31 42 ALA B C 1
ATOM 4101 O O . ALA B 1 42 ? -23.141 -25.266 -40.219 1 77.31 42 ALA B O 1
ATOM 4102 N N . PRO B 1 43 ? -24.047 -26.594 -38.562 1 75.31 43 PRO B N 1
ATOM 4103 C CA . PRO B 1 43 ? -23.328 -27.766 -39.062 1 75.31 43 PRO B CA 1
ATOM 4104 C C . PRO B 1 43 ? -23.656 -28.109 -40.5 1 75.31 43 PRO B C 1
ATOM 4106 O O . PRO B 1 43 ? -24.797 -28 -40.938 1 75.31 43 PRO B O 1
ATOM 4109 N N . ILE B 1 44 ? -22.656 -28.125 -41.344 1 65.25 44 ILE B N 1
ATOM 4110 C CA . ILE B 1 44 ? -22.766 -28.672 -42.719 1 65.25 44 ILE B CA 1
ATOM 4111 C C . ILE B 1 44 ? -22.234 -30.094 -42.75 1 65.25 44 ILE B C 1
ATOM 4113 O O . ILE B 1 44 ? -21.062 -30.328 -42.438 1 65.25 44 ILE B O 1
ATOM 4117 N N . ALA B 1 45 ? -22.969 -31.141 -43.219 1 64.88 45 ALA B N 1
ATOM 4118 C CA . ALA B 1 45 ? -22.625 -32.562 -43.344 1 64.88 45 ALA B CA 1
ATOM 4119 C C . ALA B 1 45 ? -22.062 -33.125 -42.062 1 64.88 45 ALA B C 1
ATOM 4121 O O . ALA B 1 45 ? -21.062 -33.844 -42.062 1 64.88 45 ALA B O 1
ATOM 4122 N N . GLY B 1 46 ? -22.531 -32.625 -40.812 1 66.75 46 GLY B N 1
ATOM 4123 C CA . GLY B 1 46 ? -22.203 -33.25 -39.562 1 66.75 46 GLY B CA 1
ATOM 4124 C C . GLY B 1 46 ? -21.125 -32.531 -38.781 1 66.75 46 GLY B C 1
ATOM 4125 O O . GLY B 1 46 ? -20.859 -32.875 -37.625 1 66.75 46 GLY B O 1
ATOM 4126 N N . SER B 1 47 ? -20.344 -31.656 -39.375 1 79.12 47 SER B N 1
ATOM 4127 C CA . SER B 1 47 ? -19.266 -30.938 -38.688 1 79.12 47 SER B CA 1
ATOM 4128 C C . SER B 1 47 ? -19.594 -29.438 -38.594 1 79.12 47 SER B C 1
ATOM 4130 O O . SER B 1 47 ? -20.203 -28.875 -39.5 1 79.12 47 SER B O 1
ATOM 4132 N N . SER B 1 48 ? -19.453 -28.922 -37.406 1 85.38 48 SER B N 1
ATOM 4133 C CA . SER B 1 48 ? -19.656 -27.484 -37.219 1 85.38 48 SER B CA 1
ATOM 4134 C C . SER B 1 48 ? -18.328 -26.75 -37.188 1 85.38 48 SER B C 1
ATOM 4136 O O . SER B 1 48 ? -17.281 -27.328 -36.875 1 85.38 48 SER B O 1
ATOM 4138 N N . ARG B 1 49 ? -18.391 -25.547 -37.75 1 87.69 49 ARG B N 1
ATOM 4139 C CA . ARG B 1 49 ? -17.203 -24.703 -37.812 1 87.69 49 ARG B CA 1
ATOM 4140 C C . ARG B 1 49 ? -17.344 -23.5 -36.875 1 87.69 49 ARG B C 1
ATOM 4142 O O . ARG B 1 49 ? -18.422 -22.906 -36.812 1 87.69 49 ARG B O 1
ATOM 4149 N N . VAL B 1 50 ? -16.297 -23.266 -36.062 1 91.75 50 VAL B N 1
ATOM 4150 C CA . VAL B 1 50 ? -16.266 -22.078 -35.219 1 91.75 50 VAL B CA 1
ATOM 4151 C C . VAL B 1 50 ? -15.188 -21.125 -35.719 1 91.75 50 VAL B C 1
ATOM 4153 O O . VAL B 1 50 ? -14.016 -21.516 -35.812 1 91.75 50 VAL B O 1
ATOM 4156 N N . ASP B 1 51 ? -15.531 -19.906 -36 1 91.06 51 ASP B N 1
ATOM 4157 C CA . ASP B 1 51 ? -14.594 -18.875 -36.469 1 91.06 51 ASP B CA 1
ATOM 4158 C C . ASP B 1 51 ? -14.289 -17.875 -35.344 1 91.06 51 ASP B C 1
ATOM 4160 O O . ASP B 1 51 ? -15.18 -17.5 -34.594 1 91.06 51 ASP B O 1
ATOM 4164 N N . LEU B 1 52 ? -13.016 -17.625 -35.281 1 92.25 52 LEU B N 1
ATOM 4165 C CA . LEU B 1 52 ? -12.562 -16.641 -34.312 1 92.25 52 LEU B CA 1
ATOM 4166 C C . LEU B 1 52 ? -12.438 -15.266 -34.969 1 92.25 52 LEU B C 1
ATOM 4168 O O . LEU B 1 52 ? -11.906 -15.141 -36.062 1 92.25 52 LEU B O 1
ATOM 4172 N N . THR B 1 53 ? -13.016 -14.234 -34.344 1 86.69 53 THR B N 1
ATOM 4173 C CA . THR B 1 53 ? -12.852 -12.852 -34.781 1 86.69 53 THR B CA 1
ATOM 4174 C C . THR B 1 53 ? -12.172 -12.016 -33.719 1 86.69 53 THR B C 1
ATOM 4176 O O . THR B 1 53 ? -12.672 -11.922 -32.594 1 86.69 53 THR B O 1
ATOM 4179 N N . LEU B 1 54 ? -11.039 -11.594 -34 1 83.88 54 LEU B N 1
ATOM 4180 C CA . LEU B 1 54 ? -10.312 -10.734 -33.062 1 83.88 54 LEU B CA 1
ATOM 4181 C C . LEU B 1 54 ? -10.805 -9.289 -33.156 1 83.88 54 LEU B C 1
ATOM 4183 O O . LEU B 1 54 ? -11.227 -8.844 -34.219 1 83.88 54 LEU B O 1
ATOM 4187 N N . PRO B 1 55 ? -10.93 -8.781 -31.922 1 75.31 55 PRO B N 1
ATOM 4188 C CA . PRO B 1 55 ? -11.305 -7.367 -32 1 75.31 55 PRO B CA 1
ATOM 4189 C C . PRO B 1 55 ? -10.328 -6.547 -32.844 1 75.31 55 PRO B C 1
ATOM 4191 O O . PRO B 1 55 ? -9.148 -6.895 -32.938 1 75.31 55 PRO B O 1
ATOM 4194 N N . PRO B 1 56 ? -10.859 -5.715 -33.75 1 58.56 56 PRO B N 1
ATOM 4195 C CA . PRO B 1 56 ? -9.953 -4.926 -34.594 1 58.56 56 PRO B CA 1
ATOM 4196 C C . PRO B 1 56 ? -8.875 -4.203 -33.781 1 58.56 56 PRO B C 1
ATOM 4198 O O . PRO B 1 56 ? -9.156 -3.691 -32.719 1 58.56 56 PRO B O 1
ATOM 4201 N N . LYS B 1 57 ? -7.816 -4.613 -33.906 1 57.78 57 LYS B N 1
ATOM 4202 C CA . LYS B 1 57 ? -6.633 -3.984 -33.312 1 57.78 57 LYS B CA 1
ATOM 4203 C C . LYS B 1 57 ? -6.625 -2.48 -33.594 1 57.78 57 LYS B C 1
ATOM 4205 O O . LYS B 1 57 ? -6.121 -2.027 -34.625 1 57.78 57 LYS B O 1
ATOM 4210 N N . ARG B 1 58 ? -7.551 -1.79 -33.375 1 53.94 58 ARG B N 1
ATOM 4211 C CA . ARG B 1 58 ? -7.512 -0.446 -33.938 1 53.94 58 ARG B CA 1
ATOM 4212 C C . ARG B 1 58 ? -6.359 0.364 -33.375 1 53.94 58 ARG B C 1
ATOM 4214 O O . ARG B 1 58 ? -6.156 1.522 -33.719 1 53.94 58 ARG B O 1
ATOM 4221 N N . LYS B 1 59 ? -5.867 -0.071 -32.156 1 58.53 59 LYS B N 1
ATOM 4222 C CA . LYS B 1 59 ? -5.125 1.089 -31.656 1 58.53 59 LYS B CA 1
ATOM 4223 C C . LYS B 1 59 ? -3.729 1.145 -32.281 1 58.53 59 LYS B C 1
ATOM 4225 O O . LYS B 1 59 ? -3.113 0.107 -32.531 1 58.53 59 LYS B O 1
ATOM 4230 N N . LYS B 1 60 ? -3.295 2.201 -32.844 1 61.53 60 LYS B N 1
ATOM 4231 C CA . LYS B 1 60 ? -1.943 2.527 -33.312 1 61.53 60 LYS B CA 1
ATOM 4232 C C . LYS B 1 60 ? -0.911 2.182 -32.219 1 61.53 60 LYS B C 1
ATOM 4234 O O . LYS B 1 60 ? -1.172 2.336 -31.031 1 61.53 60 LYS B O 1
ATOM 4239 N N . PRO B 1 61 ? 0.219 1.464 -32.594 1 59.62 61 PRO B N 1
ATOM 4240 C CA . PRO B 1 61 ? 1.271 1.09 -31.641 1 59.62 61 PRO B CA 1
ATOM 4241 C C . PRO B 1 61 ? 1.59 2.203 -30.641 1 59.62 61 PRO B C 1
ATOM 4243 O O . PRO B 1 61 ? 1.822 1.933 -29.469 1 59.62 61 PRO B O 1
ATOM 4246 N N . CYS B 1 62 ? 1.711 3.41 -31.109 1 61.75 62 CYS B N 1
ATOM 4247 C CA . CYS B 1 62 ? 1.969 4.535 -30.219 1 61.75 62 CYS B CA 1
ATOM 4248 C C . CYS B 1 62 ? 0.867 4.664 -29.172 1 61.75 62 CYS B C 1
ATOM 4250 O O . CYS B 1 62 ? 1.141 4.977 -28.016 1 61.75 62 CYS B O 1
ATOM 4252 N N . GLN B 1 63 ? -0.246 4.375 -29.656 1 64.94 63 GLN B N 1
ATOM 4253 C CA . GLN B 1 63 ? -1.361 4.453 -28.719 1 64.94 63 GLN B CA 1
ATOM 4254 C C . GLN B 1 63 ? -1.281 3.336 -27.672 1 64.94 63 GLN B C 1
ATOM 4256 O O . GLN B 1 63 ? -1.606 3.547 -26.5 1 64.94 63 GLN B O 1
ATOM 4261 N N . GLU B 1 64 ? -0.774 2.295 -28.203 1 65.81 64 GLU B N 1
ATOM 4262 C CA . GLU B 1 64 ? -0.601 1.181 -27.281 1 65.81 64 GLU B CA 1
ATOM 4263 C C . GLU B 1 64 ? 0.438 1.508 -26.203 1 65.81 64 GLU B C 1
ATOM 4265 O O . GLU B 1 64 ? 0.272 1.145 -25.047 1 65.81 64 GLU B O 1
ATOM 4270 N N . LEU B 1 65 ? 1.454 2.139 -26.625 1 65.69 65 LEU B N 1
ATOM 4271 C CA . LEU B 1 65 ? 2.496 2.529 -25.688 1 65.69 65 LEU B CA 1
ATOM 4272 C C . LEU B 1 65 ? 1.971 3.561 -24.688 1 65.69 65 LEU B C 1
ATOM 4274 O O . LEU B 1 65 ? 2.287 3.5 -23.5 1 65.69 65 LEU B O 1
ATOM 4278 N N . LEU B 1 66 ? 1.194 4.414 -25.25 1 70.62 66 LEU B N 1
ATOM 4279 C CA . LEU B 1 66 ? 0.617 5.434 -24.375 1 70.62 66 LEU B CA 1
ATOM 4280 C C . LEU B 1 66 ? -0.366 4.812 -23.391 1 70.62 66 LEU B C 1
ATOM 4282 O O . LEU B 1 66 ? -0.503 5.289 -22.25 1 70.62 66 LEU B O 1
ATOM 4286 N N . ASP B 1 67 ? -0.902 3.797 -23.875 1 72.56 67 ASP B N 1
ATOM 4287 C CA . ASP B 1 67 ? -1.892 3.115 -23.047 1 72.56 67 ASP B CA 1
ATOM 4288 C C . ASP B 1 67 ? -1.234 2.449 -21.828 1 72.56 67 ASP B C 1
ATOM 4290 O O . ASP B 1 67 ? -1.896 2.182 -20.828 1 72.56 67 ASP B O 1
ATOM 4294 N N . ILE B 1 68 ? -0.041 2.332 -22 1 71.88 68 ILE B N 1
ATOM 4295 C CA . ILE B 1 68 ? 0.699 1.732 -20.891 1 71.88 68 ILE B CA 1
ATOM 4296 C C . ILE B 1 68 ? 0.936 2.775 -19.797 1 71.88 68 ILE B C 1
ATOM 4298 O O . ILE B 1 68 ? 1.02 2.439 -18.609 1 71.88 68 ILE B O 1
ATOM 4302 N N . PHE B 1 69 ? 0.931 3.969 -20.219 1 81.12 69 PHE B N 1
ATOM 4303 C CA . PHE B 1 69 ? 1.341 5.004 -19.281 1 81.12 69 PHE B CA 1
ATOM 4304 C C . PHE B 1 69 ? 0.144 5.84 -18.844 1 81.12 69 PHE B C 1
ATOM 4306 O O . PHE B 1 69 ? 0.195 6.516 -17.812 1 81.12 69 PHE B O 1
ATOM 4313 N N . LEU B 1 70 ? -0.913 5.816 -19.609 1 81.06 70 LEU B N 1
ATOM 4314 C CA . LEU B 1 70 ? -2.059 6.656 -19.281 1 81.06 70 LEU B CA 1
ATOM 4315 C C . LEU B 1 70 ? -3.188 5.828 -18.688 1 81.06 70 LEU B C 1
ATOM 4317 O O . LEU B 1 70 ? -3.365 4.66 -19.047 1 81.06 70 LEU B O 1
ATOM 4321 N N . PRO B 1 71 ? -3.955 6.434 -17.781 1 82.44 71 PRO B N 1
ATOM 4322 C CA . PRO B 1 71 ? -5.078 5.707 -17.188 1 82.44 71 PRO B CA 1
ATOM 4323 C C . PRO B 1 71 ? -6.148 5.328 -18.203 1 82.44 71 PRO B C 1
ATOM 4325 O O . PRO B 1 71 ? -6.336 6.035 -19.203 1 82.44 71 PRO B O 1
ATOM 4328 N N . ASP B 1 72 ? -6.785 4.266 -17.938 1 77.06 72 ASP B N 1
ATOM 4329 C CA . ASP B 1 72 ? -7.898 3.85 -18.781 1 77.06 72 ASP B CA 1
ATOM 4330 C C . ASP B 1 72 ? -9.023 4.887 -18.766 1 77.06 72 ASP B C 1
ATOM 4332 O O . ASP B 1 72 ? -9.406 5.375 -17.703 1 77.06 72 ASP B O 1
ATOM 4336 N N . GLY B 1 73 ? -9.422 5.191 -19.984 1 77.88 73 GLY B N 1
ATOM 4337 C CA . GLY B 1 73 ? -10.492 6.18 -20.078 1 77.88 73 GLY B CA 1
ATOM 4338 C C . GLY B 1 73 ? -9.984 7.605 -20.094 1 77.88 73 GLY B C 1
ATOM 4339 O O . GLY B 1 73 ? -10.773 8.555 -20.094 1 77.88 73 GLY B O 1
ATOM 4340 N N . TYR B 1 74 ? -8.727 7.727 -19.938 1 81.94 74 TYR B N 1
ATOM 4341 C CA . TYR B 1 74 ? -8.164 9.07 -20.047 1 81.94 74 TYR B CA 1
ATOM 4342 C C . TYR B 1 74 ? -8.734 9.805 -21.25 1 81.94 74 TYR B C 1
ATOM 4344 O O . TYR B 1 74 ? -8.875 9.219 -22.328 1 81.94 74 TYR B O 1
ATOM 4352 N N . PRO B 1 75 ? -9.109 11.031 -21.062 1 85.31 75 PRO B N 1
ATOM 4353 C CA . PRO B 1 75 ? -8.922 11.938 -19.938 1 85.31 75 PRO B CA 1
ATOM 4354 C C . PRO B 1 75 ? -10.141 12 -19.016 1 85.31 75 PRO B C 1
ATOM 4356 O O . PRO B 1 75 ? -10.102 12.648 -17.969 1 85.31 75 PRO B O 1
ATOM 4359 N N . HIS B 1 76 ? -11.141 11.25 -19.297 1 86.12 76 HIS B N 1
ATOM 4360 C CA . HIS B 1 76 ? -12.398 11.383 -18.578 1 86.12 76 HIS B CA 1
ATOM 4361 C C . HIS B 1 76 ? -12.336 10.672 -17.219 1 86.12 76 HIS B C 1
ATOM 4363 O O . HIS B 1 76 ? -13.141 10.945 -16.328 1 86.12 76 HIS B O 1
ATOM 4369 N N . SER B 1 77 ? -11.406 9.773 -17.125 1 88.5 77 SER B N 1
ATOM 4370 C CA . SER B 1 77 ? -11.312 8.953 -15.922 1 88.5 77 SER B CA 1
ATOM 4371 C C . SER B 1 77 ? -10.508 9.672 -14.836 1 88.5 77 SER B C 1
ATOM 4373 O O . SER B 1 77 ? -10.422 9.188 -13.711 1 88.5 77 SER B O 1
ATOM 4375 N N . VAL B 1 78 ? -9.938 10.867 -15.219 1 92.44 78 VAL B N 1
ATOM 4376 C CA . VAL B 1 78 ? -9.102 11.594 -14.273 1 92.44 78 VAL B CA 1
ATOM 4377 C C . VAL B 1 78 ? -9.508 13.07 -14.25 1 92.44 78 VAL B C 1
ATOM 4379 O O . VAL B 1 78 ? -10.25 13.523 -15.125 1 92.44 78 VAL B O 1
ATOM 4382 N N . THR B 1 79 ? -9.078 13.766 -13.219 1 93.88 79 THR B N 1
ATOM 4383 C CA . THR B 1 79 ? -9.367 15.195 -13.109 1 93.88 79 THR B CA 1
ATOM 4384 C C . THR B 1 79 ? -8.586 15.984 -14.156 1 93.88 79 THR B C 1
ATOM 4386 O O . THR B 1 79 ? -7.617 15.484 -14.727 1 93.88 79 THR B O 1
ATOM 4389 N N . ASP B 1 80 ? -8.953 17.188 -14.375 1 92.69 80 ASP B N 1
ATOM 4390 C CA . ASP B 1 80 ? -8.406 18.031 -15.438 1 92.69 80 ASP B CA 1
ATOM 4391 C C . ASP B 1 80 ? -6.965 18.438 -15.148 1 92.69 80 ASP B C 1
ATOM 4393 O O . ASP B 1 80 ? -6.199 18.734 -16.062 1 92.69 80 ASP B O 1
ATOM 4397 N N . ASP B 1 81 ? -6.621 18.453 -13.938 1 95.44 81 ASP B N 1
ATOM 4398 C CA . ASP B 1 81 ? -5.281 18.906 -13.57 1 95.44 81 ASP B CA 1
ATOM 4399 C C . ASP B 1 81 ? -4.289 17.75 -13.586 1 95.44 81 ASP B C 1
ATOM 4401 O O . ASP B 1 81 ? -3.098 17.938 -13.328 1 95.44 81 ASP B O 1
ATOM 4405 N N . TYR B 1 82 ? -4.688 16.547 -13.969 1 95.44 82 TYR B N 1
ATOM 4406 C CA . TYR B 1 82 ? -3.859 15.344 -13.938 1 95.44 82 TYR B CA 1
ATOM 4407 C C . TYR B 1 82 ? -2.693 15.461 -14.914 1 95.44 82 TYR B C 1
ATOM 4409 O O . TYR B 1 82 ? -1.542 15.219 -14.547 1 95.44 82 TYR B O 1
ATOM 4417 N N . ALA B 1 83 ? -2.988 15.852 -16.078 1 94.5 83 ALA B N 1
ATOM 4418 C CA . ALA B 1 83 ? -1.976 15.859 -17.141 1 94.5 83 ALA B CA 1
ATOM 4419 C C . ALA B 1 83 ? -0.871 16.875 -16.828 1 94.5 83 ALA B C 1
ATOM 4421 O O . ALA B 1 83 ? 0.315 16.562 -16.969 1 94.5 83 ALA B O 1
ATOM 4422 N N . GLU B 1 84 ? -1.272 18.016 -16.5 1 96.06 84 GLU B N 1
ATOM 4423 C CA . GLU B 1 84 ? -0.292 19.047 -16.172 1 96.06 84 GLU B CA 1
ATOM 4424 C C . GLU B 1 84 ? 0.597 18.609 -15 1 96.06 84 GLU B C 1
ATOM 4426 O O . GLU B 1 84 ? 1.82 18.75 -15.07 1 96.06 84 GLU B O 1
ATOM 4431 N N . TYR B 1 85 ? -0.01 18.109 -14 1 96.62 85 TYR B N 1
ATOM 4432 C CA . TYR B 1 85 ? 0.758 17.625 -12.859 1 96.62 85 TYR B CA 1
ATOM 4433 C C . TYR B 1 85 ? 1.731 16.531 -13.281 1 96.62 85 TYR B C 1
ATOM 4435 O O . TYR B 1 85 ? 2.904 16.547 -12.898 1 96.62 85 TYR B O 1
ATOM 4443 N N . GLN B 1 86 ? 1.267 15.57 -14.07 1 95.06 86 GLN B N 1
ATOM 4444 C CA . GLN B 1 86 ? 2.064 14.414 -14.453 1 95.06 86 GLN B CA 1
ATOM 4445 C C . GLN B 1 86 ? 3.262 14.828 -15.305 1 95.06 86 GLN B C 1
ATOM 4447 O O . GLN B 1 86 ? 4.328 14.219 -15.227 1 95.06 86 GLN B O 1
ATOM 4452 N N . ILE B 1 87 ? 3.098 15.805 -16.094 1 96.31 87 ILE B N 1
ATOM 4453 C CA . ILE B 1 87 ? 4.195 16.297 -16.922 1 96.31 87 ILE B CA 1
ATOM 4454 C C . ILE B 1 87 ? 5.297 16.859 -16.031 1 96.31 87 ILE B C 1
ATOM 4456 O O . ILE B 1 87 ? 6.465 16.5 -16.172 1 96.31 87 ILE B O 1
ATOM 4460 N N . TYR B 1 88 ? 4.93 17.734 -15.141 1 97.5 88 TYR B N 1
ATOM 4461 C CA . TYR B 1 88 ? 5.918 18.312 -14.234 1 97.5 88 TYR B CA 1
ATOM 4462 C C . TYR B 1 88 ? 6.547 17.234 -13.359 1 97.5 88 TYR B C 1
ATOM 4464 O O . TYR B 1 88 ? 7.754 17.266 -13.109 1 97.5 88 TYR B O 1
ATOM 4472 N N . ASP B 1 89 ? 5.695 16.344 -12.922 1 96.38 89 ASP B N 1
ATOM 4473 C CA . ASP B 1 89 ? 6.172 15.266 -12.062 1 96.38 89 ASP B CA 1
ATOM 4474 C C . ASP B 1 89 ? 7.195 14.398 -12.789 1 96.38 89 ASP B C 1
ATOM 4476 O O . ASP B 1 89 ? 8.211 14 -12.211 1 96.38 89 ASP B O 1
ATOM 4480 N N . SER B 1 90 ? 6.961 14.133 -14.055 1 95.75 90 SER B N 1
ATOM 4481 C CA . SER B 1 90 ? 7.871 13.32 -14.852 1 95.75 90 SER B CA 1
ATOM 4482 C C . SER B 1 90 ? 9.195 14.039 -15.086 1 95.75 90 SER B C 1
ATOM 4484 O O . SER B 1 90 ? 10.266 13.445 -14.938 1 95.75 90 SER B O 1
ATOM 4486 N N . LEU B 1 91 ? 9.109 15.266 -15.398 1 97.19 91 LEU B N 1
ATOM 4487 C CA . LEU B 1 91 ? 10.32 16.047 -15.633 1 97.19 91 LEU B CA 1
ATOM 4488 C C . LEU B 1 91 ? 11.125 16.203 -14.344 1 97.19 91 LEU B C 1
ATOM 4490 O O . LEU B 1 91 ? 12.359 16.172 -14.367 1 97.19 91 LEU B O 1
ATOM 4494 N N . GLN B 1 92 ? 10.398 16.422 -13.289 1 97.44 92 GLN B N 1
ATOM 4495 C CA . GLN B 1 92 ? 11.031 16.516 -11.977 1 97.44 92 GLN B CA 1
ATOM 4496 C C . GLN B 1 92 ? 11.758 15.227 -11.625 1 97.44 92 GLN B C 1
ATOM 4498 O O . GLN B 1 92 ? 12.891 15.258 -11.141 1 97.44 92 GLN B O 1
ATOM 4503 N N . ALA B 1 93 ? 11.094 14.086 -11.875 1 95.75 93 ALA B N 1
ATOM 4504 C CA . ALA B 1 93 ? 11.688 12.781 -11.602 1 95.75 93 ALA B CA 1
ATOM 4505 C C . ALA B 1 93 ? 12.945 12.562 -12.43 1 95.75 93 ALA B C 1
ATOM 4507 O O . ALA B 1 93 ? 13.914 11.961 -11.961 1 95.75 93 ALA B O 1
ATOM 4508 N N . PHE B 1 94 ? 12.945 13.07 -13.625 1 96.44 94 PHE B N 1
ATOM 4509 C CA . PHE B 1 94 ? 14.094 12.984 -14.516 1 96.44 94 PHE B CA 1
ATOM 4510 C C . PHE B 1 94 ? 15.297 13.703 -13.922 1 96.44 94 PHE B C 1
ATOM 4512 O O . PHE B 1 94 ? 16.375 13.117 -13.781 1 96.44 94 PHE B O 1
ATOM 4519 N N . ALA B 1 95 ? 15.062 14.875 -13.555 1 97.5 95 ALA B N 1
ATOM 4520 C CA . ALA B 1 95 ? 16.125 15.664 -12.938 1 97.5 95 ALA B CA 1
ATOM 4521 C C . ALA B 1 95 ? 16.578 15.047 -11.617 1 97.5 95 ALA B C 1
ATOM 4523 O O . ALA B 1 95 ? 17.766 14.984 -11.336 1 97.5 95 ALA B O 1
ATOM 4524 N N . GLY B 1 96 ? 15.633 14.633 -10.875 1 96.81 96 GLY B N 1
ATOM 4525 C CA . GLY B 1 96 ? 15.938 14.031 -9.586 1 96.81 96 GLY B CA 1
ATOM 4526 C C . GLY B 1 96 ? 16.75 12.758 -9.703 1 96.81 96 GLY B C 1
ATOM 4527 O O . GLY B 1 96 ? 17.641 12.5 -8.883 1 96.81 96 GLY B O 1
ATOM 4528 N N . THR B 1 97 ? 16.453 11.961 -10.68 1 94.19 97 THR B N 1
ATOM 4529 C CA . THR B 1 97 ? 17.188 10.711 -10.891 1 94.19 97 THR B CA 1
ATOM 4530 C C . THR B 1 97 ? 18.656 10.984 -11.188 1 94.19 97 THR B C 1
ATOM 4532 O O . THR B 1 97 ? 19.547 10.344 -10.625 1 94.19 97 THR B O 1
ATOM 4535 N N . ILE B 1 98 ? 18.922 11.914 -12 1 95.75 98 ILE B N 1
ATOM 4536 C CA . ILE B 1 98 ? 20.281 12.258 -12.359 1 95.75 98 ILE B CA 1
ATOM 4537 C C . ILE B 1 98 ? 21.016 12.812 -11.141 1 95.75 98 ILE B C 1
ATOM 4539 O O . ILE B 1 98 ? 22.156 12.414 -10.852 1 95.75 98 ILE B O 1
ATOM 4543 N N . ALA B 1 99 ? 20.359 13.734 -10.453 1 97.06 99 ALA B N 1
ATOM 4544 C CA . ALA B 1 99 ? 20.938 14.258 -9.227 1 97.06 99 ALA B CA 1
ATOM 4545 C C . ALA B 1 99 ? 21.234 13.141 -8.234 1 97.06 99 ALA B C 1
ATOM 4547 O O . ALA B 1 99 ? 22.266 13.156 -7.559 1 97.06 99 ALA B O 1
ATOM 4548 N N . GLY B 1 100 ? 20.312 12.195 -8.164 1 94.94 100 GLY B N 1
ATOM 4549 C CA . GLY B 1 100 ? 20.516 11.047 -7.297 1 94.94 100 GLY B CA 1
ATOM 4550 C C . GLY B 1 100 ? 21.75 10.227 -7.648 1 94.94 100 GLY B C 1
ATOM 4551 O O . GLY B 1 100 ? 22.422 9.695 -6.762 1 94.94 100 GLY B O 1
ATOM 4552 N N . MET B 1 101 ? 22.062 10.156 -8.883 1 93.25 101 MET B N 1
ATOM 4553 C CA . MET B 1 101 ? 23.25 9.43 -9.32 1 93.25 101 MET B CA 1
ATOM 4554 C C . MET B 1 101 ? 24.531 10.148 -8.891 1 93.25 101 MET B C 1
ATOM 4556 O O . MET B 1 101 ? 25.5 9.508 -8.492 1 93.25 101 MET B O 1
ATOM 4560 N N . ILE B 1 102 ? 24.531 11.398 -8.992 1 94.06 102 ILE B N 1
ATOM 4561 C CA . ILE B 1 102 ? 25.672 12.18 -8.539 1 94.06 102 ILE B CA 1
ATOM 4562 C C . ILE B 1 102 ? 25.891 11.977 -7.039 1 94.06 102 ILE B C 1
ATOM 4564 O O . ILE B 1 102 ? 27.016 11.75 -6.59 1 94.06 102 ILE B O 1
ATOM 4568 N N . SER B 1 103 ? 24.797 12.062 -6.355 1 94.25 103 SER B N 1
ATOM 4569 C CA . SER B 1 103 ? 24.828 11.836 -4.914 1 94.25 103 SER B CA 1
ATOM 4570 C C . SER B 1 103 ? 25.312 10.43 -4.586 1 94.25 103 SER B C 1
ATOM 4572 O O . SER B 1 103 ? 26.125 10.242 -3.682 1 94.25 103 SER B O 1
ATOM 4574 N N . SER B 1 104 ? 24.812 9.477 -5.281 1 91.56 104 SER B N 1
ATOM 4575 C CA . SER B 1 104 ? 25.172 8.086 -5.059 1 91.56 104 SER B CA 1
ATOM 4576 C C . SER B 1 104 ? 26.672 7.863 -5.273 1 91.56 104 SER B C 1
ATOM 4578 O O . SER B 1 104 ? 27.312 7.129 -4.52 1 91.56 104 SER B O 1
ATOM 4580 N N . ARG B 1 105 ? 27.297 8.438 -6.262 1 91.06 105 ARG B N 1
ATOM 4581 C CA . ARG B 1 105 ? 28.719 8.336 -6.512 1 91.06 105 ARG B CA 1
ATOM 4582 C C . ARG B 1 105 ? 29.531 8.82 -5.312 1 91.06 105 ARG B C 1
ATOM 4584 O O . ARG B 1 105 ? 30.5 8.188 -4.91 1 91.06 105 ARG B O 1
ATOM 4591 N N . ALA B 1 106 ? 29.062 9.891 -4.793 1 89.81 106 ALA B N 1
ATOM 4592 C CA . ALA B 1 106 ? 29.75 10.453 -3.627 1 89.81 106 ALA B CA 1
ATOM 4593 C C . ALA B 1 106 ? 29.641 9.508 -2.432 1 89.81 106 ALA B C 1
ATOM 4595 O O . ALA B 1 106 ? 30.594 9.391 -1.646 1 89.81 106 ALA B O 1
ATOM 4596 N N . VAL B 1 107 ? 28.516 8.906 -2.271 1 89.69 107 VAL B N 1
ATOM 4597 C CA . VAL B 1 107 ? 28.312 7.965 -1.17 1 89.69 107 VAL B CA 1
ATOM 4598 C C . VAL B 1 107 ? 29.266 6.785 -1.315 1 89.69 107 VAL B C 1
ATOM 4600 O O . VAL B 1 107 ? 29.875 6.352 -0.339 1 89.69 107 VAL B O 1
ATOM 4603 N N . TRP B 1 108 ? 29.438 6.281 -2.523 1 88.56 108 TRP B N 1
ATOM 4604 C CA . TRP B 1 108 ? 30.344 5.16 -2.764 1 88.56 108 TRP B CA 1
ATOM 4605 C C . TRP B 1 108 ? 31.781 5.551 -2.463 1 88.56 108 TRP B C 1
ATOM 4607 O O . TRP B 1 108 ? 32.531 4.758 -1.897 1 88.56 108 TRP B O 1
ATOM 4617 N N . GLN B 1 109 ? 32.125 6.703 -2.785 1 85.56 109 GLN B N 1
ATOM 4618 C CA . GLN B 1 109 ? 33.438 7.219 -2.438 1 85.56 109 GLN B CA 1
ATOM 4619 C C . GLN B 1 109 ? 33.625 7.309 -0.924 1 85.56 109 GLN B C 1
ATOM 4621 O O . GLN B 1 109 ? 34.656 6.941 -0.393 1 85.56 109 GLN B O 1
ATOM 4626 N N . GLY B 1 110 ? 32.594 7.758 -0.34 1 84.12 110 GLY B N 1
ATOM 4627 C CA . GLY B 1 110 ? 32.625 7.898 1.107 1 84.12 110 GLY B CA 1
ATOM 4628 C C . GLY B 1 110 ? 32.688 6.57 1.837 1 84.12 110 GLY B C 1
ATOM 4629 O O . GLY B 1 110 ? 33.219 6.484 2.939 1 84.12 110 GLY B O 1
ATOM 4630 N N . LEU B 1 111 ? 32.156 5.566 1.22 1 85.88 111 LEU B N 1
ATOM 4631 C CA . LEU B 1 111 ? 32.125 4.246 1.84 1 85.88 111 LEU B CA 1
ATOM 4632 C C . LEU B 1 111 ? 33.438 3.492 1.588 1 85.88 111 LEU B C 1
ATOM 4634 O O . LEU B 1 111 ? 33.625 2.391 2.105 1 85.88 111 LEU B O 1
ATOM 4638 N N . GLY B 1 112 ? 34.344 4.066 0.792 1 83.12 112 GLY B N 1
ATOM 4639 C CA . GLY B 1 112 ? 35.688 3.539 0.698 1 83.12 112 GLY B CA 1
ATOM 4640 C C . GLY B 1 112 ? 35.969 2.824 -0.612 1 83.12 112 GLY B C 1
ATOM 4641 O O . GLY B 1 112 ? 36.938 2.062 -0.721 1 83.12 112 GLY B O 1
ATOM 4642 N N . VAL B 1 113 ? 35.062 3.002 -1.541 1 83.69 113 VAL B N 1
ATOM 4643 C CA . VAL B 1 113 ? 35.375 2.422 -2.846 1 83.69 113 VAL B CA 1
ATOM 4644 C C . VAL B 1 113 ? 36.594 3.107 -3.451 1 83.69 113 VAL B C 1
ATOM 4646 O O . VAL B 1 113 ? 36.656 4.336 -3.504 1 83.69 113 VAL B O 1
ATOM 4649 N N . GLY B 1 114 ? 37.562 2.35 -3.816 1 80.94 114 GLY B N 1
ATOM 4650 C CA . GLY B 1 114 ? 38.781 2.881 -4.359 1 80.94 114 GLY B CA 1
ATOM 4651 C C . GLY B 1 114 ? 39.812 3.189 -3.297 1 80.94 114 GLY B C 1
ATOM 4652 O O . GLY B 1 114 ? 40.938 3.629 -3.609 1 80.94 114 GLY B O 1
ATOM 4653 N N . ASP B 1 115 ? 39.406 3.01 -2.084 1 83.44 115 ASP B N 1
ATOM 4654 C CA . ASP B 1 115 ? 40.281 3.24 -0.95 1 83.44 115 ASP B CA 1
ATOM 4655 C C . ASP B 1 115 ? 40.844 1.923 -0.406 1 83.44 115 ASP B C 1
ATOM 4657 O O . ASP B 1 115 ? 40.094 1.129 0.176 1 83.44 115 ASP B O 1
ATOM 4661 N N . SER B 1 116 ? 42.125 1.733 -0.469 1 84.75 116 SER B N 1
ATOM 4662 C CA . SER B 1 116 ? 42.75 0.484 -0.062 1 84.75 116 SER B CA 1
ATOM 4663 C C . SER B 1 116 ? 42.656 0.29 1.449 1 84.75 116 SER B C 1
ATOM 4665 O O . SER B 1 116 ? 42.781 -0.833 1.943 1 84.75 116 SER B O 1
ATOM 4667 N N . LEU B 1 117 ? 42.406 1.34 2.145 1 81.94 117 LEU B N 1
ATOM 4668 C CA . LEU B 1 117 ? 42.375 1.247 3.6 1 81.94 117 LEU B CA 1
ATOM 4669 C C . LEU B 1 117 ? 40.969 0.914 4.078 1 81.94 117 LEU B C 1
ATOM 4671 O O . LEU B 1 117 ? 40.75 0.578 5.246 1 81.94 117 LEU B O 1
ATOM 4675 N N . ALA B 1 118 ? 40.031 0.996 3.111 1 84.62 118 ALA B N 1
ATOM 4676 C CA . ALA B 1 118 ? 38.656 0.718 3.492 1 84.62 118 ALA B CA 1
ATOM 4677 C C . ALA B 1 118 ? 38.406 -0.784 3.6 1 84.62 118 ALA B C 1
ATOM 4679 O O . ALA B 1 118 ? 39.031 -1.573 2.877 1 84.62 118 ALA B O 1
ATOM 4680 N N . SER B 1 119 ? 37.594 -1.219 4.578 1 85.62 119 SER B N 1
ATOM 4681 C CA . SER B 1 119 ? 37.219 -2.617 4.793 1 85.62 119 SER B CA 1
ATOM 4682 C C . SER B 1 119 ? 35.781 -2.891 4.355 1 85.62 119 SER B C 1
ATOM 4684 O O . SER B 1 119 ? 34.875 -2.104 4.652 1 85.62 119 SER B O 1
ATOM 4686 N N . PRO B 1 120 ? 35.594 -3.977 3.654 1 84.12 120 PRO B N 1
ATOM 4687 C CA . PRO B 1 120 ? 34.219 -4.355 3.291 1 84.12 120 PRO B CA 1
ATOM 4688 C C . PRO B 1 120 ? 33.312 -4.5 4.508 1 84.12 120 PRO B C 1
ATOM 4690 O O . PRO B 1 120 ? 32.125 -4.152 4.438 1 84.12 120 PRO B O 1
ATOM 4693 N N . THR B 1 121 ? 33.844 -4.957 5.586 1 84.12 121 THR B N 1
ATOM 4694 C CA . THR B 1 121 ? 33.062 -5.09 6.812 1 84.12 121 THR B CA 1
ATOM 4695 C C . THR B 1 121 ? 32.656 -3.719 7.344 1 84.12 121 THR B C 1
ATOM 4697 O O . THR B 1 121 ? 31.516 -3.527 7.773 1 84.12 121 THR B O 1
ATOM 4700 N N . GLY B 1 122 ? 33.594 -2.838 7.281 1 84.38 122 GLY B N 1
ATOM 4701 C CA . GLY B 1 122 ? 33.25 -1.481 7.695 1 84.38 122 GLY B CA 1
ATOM 4702 C C . GLY B 1 122 ? 32.188 -0.842 6.855 1 84.38 122 GLY B C 1
ATOM 4703 O O . GLY B 1 122 ? 31.25 -0.225 7.395 1 84.38 122 GLY B O 1
ATOM 4704 N N . ALA B 1 123 ? 32.281 -0.999 5.547 1 85.75 123 ALA B N 1
ATOM 4705 C CA . ALA B 1 123 ? 31.281 -0.456 4.645 1 85.75 123 ALA B CA 1
ATOM 4706 C C . ALA B 1 123 ? 29.906 -1.076 4.914 1 85.75 123 ALA B C 1
ATOM 4708 O O . ALA B 1 123 ? 28.891 -0.375 4.926 1 85.75 123 ALA B O 1
ATOM 4709 N N . MET B 1 124 ? 29.891 -2.312 5.117 1 85.75 124 MET B N 1
ATOM 4710 C CA . MET B 1 124 ? 28.656 -3.02 5.422 1 85.75 124 MET B CA 1
ATOM 4711 C C . MET B 1 124 ? 28.031 -2.494 6.711 1 85.75 124 MET B C 1
ATOM 4713 O O . MET B 1 124 ? 26.828 -2.275 6.773 1 85.75 124 MET B O 1
ATOM 4717 N N . LEU B 1 125 ? 28.812 -2.326 7.688 1 83.94 125 LEU B N 1
ATOM 4718 C CA . LEU B 1 125 ? 28.312 -1.863 8.977 1 83.94 125 LEU B CA 1
ATOM 4719 C C . LEU B 1 125 ? 27.719 -0.464 8.852 1 83.94 125 LEU B C 1
ATOM 4721 O O . LEU B 1 125 ? 26.672 -0.173 9.453 1 83.94 125 LEU B O 1
ATOM 4725 N N . ILE B 1 126 ? 28.406 0.35 8.062 1 85.25 126 ILE B N 1
ATOM 4726 C CA . ILE B 1 126 ? 27.875 1.692 7.836 1 85.25 126 ILE B CA 1
ATOM 4727 C C . ILE B 1 126 ? 26.547 1.606 7.105 1 85.25 126 ILE B C 1
ATOM 4729 O O . ILE B 1 126 ? 25.578 2.266 7.492 1 85.25 126 ILE B O 1
ATOM 4733 N N . GLN B 1 127 ? 26.516 0.773 6.148 1 86 127 GLN B N 1
ATOM 4734 C CA . GLN B 1 127 ? 25.312 0.656 5.336 1 86 127 GLN B CA 1
ATOM 4735 C C . GLN B 1 127 ? 24.156 0.088 6.152 1 86 127 GLN B C 1
ATOM 4737 O O . GLN B 1 127 ? 23.016 0.557 6.039 1 86 127 GLN B O 1
ATOM 4742 N N . VAL B 1 128 ? 24.438 -0.865 6.926 1 82.75 128 VAL B N 1
ATOM 4743 C CA . VAL B 1 128 ? 23.406 -1.499 7.727 1 82.75 128 VAL B CA 1
ATOM 4744 C C . VAL B 1 128 ? 22.875 -0.511 8.766 1 82.75 128 VAL B C 1
ATOM 4746 O O . VAL B 1 128 ? 21.672 -0.443 9.008 1 82.75 128 VAL B O 1
ATOM 4749 N N . THR B 1 129 ? 23.75 0.147 9.398 1 83.88 129 THR B N 1
ATOM 4750 C CA . THR B 1 129 ? 23.328 1.15 10.367 1 83.88 129 THR B CA 1
ATOM 4751 C C . THR B 1 129 ? 22.5 2.24 9.695 1 83.88 129 THR B C 1
ATOM 4753 O O . THR B 1 129 ? 21.469 2.662 10.227 1 83.88 129 THR B O 1
ATOM 4756 N N . ARG B 1 130 ? 23.016 2.631 8.57 1 88.75 130 ARG B N 1
ATOM 4757 C CA . ARG B 1 130 ? 22.312 3.617 7.762 1 88.75 130 ARG B CA 1
ATOM 4758 C C . ARG B 1 130 ? 20.906 3.141 7.43 1 88.75 130 ARG B C 1
ATOM 4760 O O . ARG B 1 130 ? 19.938 3.891 7.582 1 88.75 130 ARG B O 1
ATOM 4767 N N . GLU B 1 131 ? 20.766 2.004 7.031 1 83.62 131 GLU B N 1
ATOM 4768 C CA . GLU B 1 131 ? 19.484 1.416 6.688 1 83.62 131 GLU B CA 1
ATOM 4769 C C . GLU B 1 131 ? 18.578 1.289 7.918 1 83.62 131 GLU B C 1
ATOM 4771 O O . GLU B 1 131 ? 17.375 1.528 7.84 1 83.62 131 GLU B O 1
ATOM 4776 N N . SER B 1 132 ? 19.172 0.903 9 1 82.56 132 SER B N 1
ATOM 4777 C CA . SER B 1 132 ? 18.422 0.758 10.242 1 82.56 132 SER B CA 1
ATOM 4778 C C . SER B 1 132 ? 17.859 2.1 10.711 1 82.56 132 SER B C 1
ATOM 4780 O O . SER B 1 132 ? 16.703 2.188 11.125 1 82.56 132 SER B O 1
ATOM 4782 N N . MET B 1 133 ? 18.688 3.049 10.625 1 86.88 133 MET B N 1
ATOM 4783 C CA . MET B 1 133 ? 18.234 4.387 11 1 86.88 133 MET B CA 1
ATOM 4784 C C . MET B 1 133 ? 17.109 4.859 10.086 1 86.88 133 MET B C 1
ATOM 4786 O O . MET B 1 133 ? 16.172 5.512 10.539 1 86.88 133 MET B O 1
ATOM 4790 N N . GLY B 1 134 ? 17.266 4.57 8.844 1 89.25 134 GLY B N 1
ATOM 4791 C CA . GLY B 1 134 ? 16.203 4.891 7.906 1 89.25 134 GLY B CA 1
ATOM 4792 C C . GLY B 1 134 ? 14.898 4.188 8.219 1 89.25 134 GLY B C 1
ATOM 4793 O O . GLY B 1 134 ? 13.828 4.801 8.18 1 89.25 134 GLY B O 1
ATOM 4794 N N . ARG B 1 135 ? 14.969 2.986 8.562 1 84.06 135 ARG B N 1
ATOM 4795 C CA . ARG B 1 135 ? 13.773 2.211 8.891 1 84.06 135 ARG B CA 1
ATOM 4796 C C . ARG B 1 135 ? 13.094 2.758 10.141 1 84.06 135 ARG B C 1
ATOM 4798 O O . ARG B 1 135 ? 11.867 2.875 10.18 1 84.06 135 ARG B O 1
ATOM 4805 N N . LEU B 1 136 ? 13.867 3 11.102 1 84.94 136 LEU B N 1
ATOM 4806 C CA . LEU B 1 136 ? 13.32 3.578 12.328 1 84.94 136 LEU B CA 1
ATOM 4807 C C . LEU B 1 136 ? 12.664 4.922 12.047 1 84.94 136 LEU B C 1
ATOM 4809 O O . LEU B 1 136 ? 11.578 5.207 12.57 1 84.94 136 LEU B O 1
ATOM 4813 N N . ALA B 1 137 ? 13.32 5.648 11.242 1 90.38 137 ALA B N 1
ATOM 4814 C CA . ALA B 1 137 ? 12.766 6.949 10.875 1 90.38 137 ALA B CA 1
ATOM 4815 C C . ALA B 1 137 ? 11.445 6.789 10.117 1 90.38 137 ALA B C 1
ATOM 4817 O O . ALA B 1 137 ? 10.508 7.559 10.328 1 90.38 137 ALA B O 1
ATOM 4818 N N . THR B 1 138 ? 11.422 5.879 9.297 1 87.31 138 THR B N 1
ATOM 4819 C CA . THR B 1 138 ? 10.203 5.629 8.531 1 87.31 138 THR B CA 1
ATOM 4820 C C . THR B 1 138 ? 9.023 5.348 9.453 1 87.31 138 THR B C 1
ATOM 4822 O O . THR B 1 138 ? 7.949 5.926 9.297 1 87.31 138 THR B O 1
ATOM 4825 N N . ILE B 1 139 ? 9.18 4.555 10.406 1 79.44 139 ILE B N 1
ATOM 4826 C CA . ILE B 1 139 ? 8.125 4.195 11.344 1 79.44 139 ILE B CA 1
ATOM 4827 C C . ILE B 1 139 ? 7.719 5.422 12.156 1 79.44 139 ILE B C 1
ATOM 4829 O O . ILE B 1 139 ? 6.527 5.703 12.312 1 79.44 139 ILE B O 1
ATOM 4833 N N . THR B 1 140 ? 8.688 6.09 12.602 1 85.25 140 THR B N 1
ATOM 4834 C CA . THR B 1 140 ? 8.438 7.262 13.438 1 85.25 140 THR B CA 1
ATOM 4835 C C . THR B 1 140 ? 7.68 8.328 12.648 1 85.25 140 THR B C 1
ATOM 4837 O O . THR B 1 140 ? 6.664 8.852 13.117 1 85.25 140 THR B O 1
ATOM 4840 N N . PHE B 1 141 ? 8.109 8.57 11.461 1 88 141 PHE B N 1
ATOM 4841 C CA . PHE B 1 141 ? 7.531 9.648 10.672 1 88 141 PHE B CA 1
ATOM 4842 C C . PHE B 1 141 ? 6.168 9.25 10.125 1 88 141 PHE B C 1
ATOM 4844 O O . PHE B 1 141 ? 5.293 10.102 9.945 1 88 141 PHE B O 1
ATOM 4851 N N . ALA B 1 142 ? 5.996 8.008 9.844 1 81.19 142 ALA B N 1
ATOM 4852 C CA . ALA B 1 142 ? 4.688 7.543 9.391 1 81.19 142 ALA B CA 1
ATOM 4853 C C . ALA B 1 142 ? 3.613 7.82 10.438 1 81.19 142 ALA B C 1
ATOM 4855 O O . ALA B 1 142 ? 2.488 8.195 10.102 1 81.19 142 ALA B O 1
ATOM 4856 N N . HIS B 1 143 ? 3.895 7.699 11.641 1 77.19 143 HIS B N 1
ATOM 4857 C CA . HIS B 1 143 ? 2.963 7.922 12.734 1 77.19 143 HIS B CA 1
ATOM 4858 C C . HIS B 1 143 ? 2.762 9.414 12.992 1 77.19 143 HIS B C 1
ATOM 4860 O O . HIS B 1 143 ? 1.646 9.852 13.281 1 77.19 143 HIS B O 1
ATOM 4866 N N . LEU B 1 144 ? 3.719 10.125 12.805 1 81.44 144 LEU B N 1
ATOM 4867 C CA . LEU B 1 144 ? 3.697 11.523 13.219 1 81.44 144 LEU B CA 1
ATOM 4868 C C . LEU B 1 144 ? 3.002 12.391 12.172 1 81.44 144 LEU B C 1
ATOM 4870 O O . LEU B 1 144 ? 2.32 13.359 12.508 1 81.44 144 LEU B O 1
ATOM 4874 N N . PHE B 1 145 ? 3.088 11.992 10.875 1 83.38 145 PHE B N 1
ATOM 4875 C CA . PHE B 1 145 ? 2.715 12.977 9.859 1 83.38 145 PHE B CA 1
ATOM 4876 C C . PHE B 1 145 ? 1.484 12.516 9.086 1 83.38 145 PHE B C 1
ATOM 4878 O O . PHE B 1 145 ? 0.975 13.242 8.234 1 83.38 145 PHE B O 1
ATOM 4885 N N . ALA B 1 146 ? 0.953 11.492 9.359 1 79.44 146 ALA B N 1
ATOM 4886 C CA . ALA B 1 146 ? -0.111 10.93 8.539 1 79.44 146 ALA B CA 1
ATOM 4887 C C . ALA B 1 146 ? -1.285 11.898 8.414 1 79.44 146 ALA B C 1
ATOM 4889 O O . ALA B 1 146 ? -1.725 12.219 7.309 1 79.44 146 ALA B O 1
ATOM 4890 N N . THR B 1 147 ? -1.79 12.422 9.492 1 81.19 147 THR B N 1
ATOM 4891 C CA . THR B 1 147 ? -2.957 13.297 9.484 1 81.19 147 THR B CA 1
ATOM 4892 C C . THR B 1 147 ? -2.615 14.648 8.875 1 81.19 147 THR B C 1
ATOM 4894 O O . THR B 1 147 ? -3.412 15.211 8.125 1 81.19 147 THR B O 1
ATOM 4897 N N . SER B 1 148 ? -1.516 15.055 9.133 1 89.12 148 SER B N 1
ATOM 4898 C CA . SER B 1 148 ? -1.104 16.359 8.625 1 89.12 148 SER B CA 1
ATOM 4899 C C . SER B 1 148 ? -0.941 16.344 7.113 1 89.12 148 SER B C 1
ATOM 4901 O O . SER B 1 148 ? -1.23 17.328 6.438 1 89.12 148 SER B O 1
ATOM 4903 N N . ILE B 1 149 ? -0.475 15.289 6.613 1 90.06 149 ILE B N 1
ATOM 4904 C CA . ILE B 1 149 ? -0.22 15.172 5.18 1 90.06 149 ILE B CA 1
ATOM 4905 C C . ILE B 1 149 ? -1.54 15.227 4.414 1 90.06 149 ILE B C 1
ATOM 4907 O O . ILE B 1 149 ? -1.626 15.867 3.361 1 90.06 149 ILE B O 1
ATOM 4911 N N . GLU B 1 150 ? -2.51 14.648 4.965 1 87.44 150 GLU B N 1
ATOM 4912 C CA . GLU B 1 150 ? -3.816 14.664 4.316 1 87.44 150 GLU B CA 1
ATOM 4913 C C . GLU B 1 150 ? -4.398 16.078 4.277 1 87.44 150 GLU B C 1
ATOM 4915 O O . GLU B 1 150 ? -5.016 16.469 3.285 1 87.44 150 GLU B O 1
ATOM 4920 N N . ALA B 1 151 ? -4.16 16.734 5.305 1 91.25 151 ALA B N 1
ATOM 4921 C CA . ALA B 1 151 ? -4.727 18.078 5.422 1 91.25 151 ALA B CA 1
ATOM 4922 C C . ALA B 1 151 ? -3.934 19.078 4.59 1 91.25 151 ALA B C 1
ATOM 4924 O O . ALA B 1 151 ? -4.508 20.016 4.016 1 91.25 151 ALA B O 1
ATOM 4925 N N . GLU B 1 152 ? -2.652 18.906 4.57 1 94.62 152 GLU B N 1
ATOM 4926 C CA . GLU B 1 152 ? -1.761 19.828 3.865 1 94.62 152 GLU B CA 1
ATOM 4927 C C . GLU B 1 152 ? -0.935 19.078 2.812 1 94.62 152 GLU B C 1
ATOM 4929 O O . GLU B 1 152 ? 0.292 19.203 2.789 1 94.62 152 GLU B O 1
ATOM 4934 N N . CYS B 1 153 ? -1.562 18.438 1.929 1 94.5 153 CYS B N 1
ATOM 4935 C CA . CYS B 1 153 ? -0.949 17.531 0.961 1 94.5 153 CYS B CA 1
ATOM 4936 C C . CYS B 1 153 ? 0.043 18.281 0.073 1 94.5 153 CYS B C 1
ATOM 4938 O O . CYS B 1 153 ? 1.152 17.797 -0.162 1 94.5 153 CYS B O 1
ATOM 4940 N N . LYS B 1 154 ? -0.323 19.5 -0.438 1 95.25 154 LYS B N 1
ATOM 4941 C CA . LYS B 1 154 ? 0.539 20.266 -1.337 1 95.25 154 LYS B CA 1
ATOM 4942 C C . LYS B 1 154 ? 1.838 20.656 -0.644 1 95.25 154 LYS B C 1
ATOM 4944 O O . LYS B 1 154 ? 2.918 20.562 -1.228 1 95.25 154 LYS B O 1
ATOM 4949 N N . ALA B 1 155 ? 1.722 21.078 0.539 1 95.88 155 ALA B N 1
ATOM 4950 C CA . ALA B 1 155 ? 2.9 21.469 1.303 1 95.88 155 ALA B CA 1
ATOM 4951 C C . ALA B 1 155 ? 3.838 20.297 1.526 1 95.88 155 ALA B C 1
ATOM 4953 O O . ALA B 1 155 ? 5.055 20.422 1.381 1 95.88 155 ALA B O 1
ATOM 4954 N N . TYR B 1 156 ? 3.297 19.203 1.861 1 95 156 TYR B N 1
ATOM 4955 C CA . TYR B 1 156 ? 4.121 18.047 2.176 1 95 156 TYR B CA 1
ATOM 4956 C C . TYR B 1 156 ? 4.703 17.438 0.908 1 95 156 TYR B C 1
ATOM 4958 O O . TYR B 1 156 ? 5.805 16.875 0.928 1 95 156 TYR B O 1
ATOM 4966 N N . ARG B 1 157 ? 3.975 17.562 -0.195 1 96 157 ARG B N 1
ATOM 4967 C CA . ARG B 1 157 ? 4.547 17.125 -1.464 1 96 157 ARG B CA 1
ATOM 4968 C C . ARG B 1 157 ? 5.793 17.922 -1.812 1 96 157 ARG B C 1
ATOM 4970 O O . ARG B 1 157 ? 6.777 17.375 -2.303 1 96 157 ARG B O 1
ATOM 4977 N N . MET B 1 158 ? 5.707 19.172 -1.549 1 96.25 158 MET B N 1
ATOM 4978 C CA . MET B 1 158 ? 6.871 20.031 -1.764 1 96.25 158 MET B CA 1
ATOM 4979 C C . MET B 1 158 ? 7.961 19.734 -0.744 1 96.25 158 MET B C 1
ATOM 4981 O O . MET B 1 158 ? 9.141 19.672 -1.092 1 96.25 158 MET B O 1
ATOM 4985 N N . ALA B 1 159 ? 7.574 19.547 0.459 1 95.38 159 ALA B N 1
ATOM 4986 C CA . ALA B 1 159 ? 8.531 19.25 1.524 1 95.38 159 ALA B CA 1
ATOM 4987 C C . ALA B 1 159 ? 9.273 17.953 1.238 1 95.38 159 ALA B C 1
ATOM 4989 O O . ALA B 1 159 ? 10.453 17.812 1.587 1 95.38 159 ALA B O 1
ATOM 4990 N N . CYS B 1 160 ? 8.641 17 0.631 1 96.12 160 CYS B N 1
ATOM 4991 C CA . CYS B 1 160 ? 9.25 15.734 0.26 1 96.12 160 CYS B CA 1
ATOM 4992 C C . CYS B 1 160 ? 10.531 15.953 -0.537 1 96.12 160 CYS B C 1
ATOM 4994 O O . CYS B 1 160 ? 11.578 15.391 -0.206 1 96.12 160 CYS B O 1
ATOM 4996 N N . ASP B 1 161 ? 10.422 16.797 -1.495 1 96.38 161 ASP B N 1
ATOM 4997 C CA . ASP B 1 161 ? 11.562 17.016 -2.381 1 96.38 161 ASP B CA 1
ATOM 4998 C C . ASP B 1 161 ? 12.633 17.875 -1.694 1 96.38 161 ASP B C 1
ATOM 5000 O O . ASP B 1 161 ? 13.828 17.703 -1.952 1 96.38 161 ASP B O 1
ATOM 5004 N N . LEU B 1 162 ? 12.227 18.734 -0.834 1 96.81 162 LEU B N 1
ATOM 5005 C CA . LEU B 1 162 ? 13.203 19.5 -0.064 1 96.81 162 LEU B CA 1
ATOM 5006 C C . LEU B 1 162 ? 14.023 18.562 0.827 1 96.81 162 LEU B C 1
ATOM 5008 O O . LEU B 1 162 ? 15.242 18.734 0.938 1 96.81 162 LEU B O 1
ATOM 5012 N N . LEU B 1 163 ? 13.328 17.656 1.439 1 97.44 163 LEU B N 1
ATOM 5013 C CA . LEU B 1 163 ? 14.016 16.672 2.279 1 97.44 163 LEU B CA 1
ATOM 5014 C C . LEU B 1 163 ? 14.969 15.82 1.451 1 97.44 163 LEU B C 1
ATOM 5016 O O . LEU B 1 163 ? 16.125 15.617 1.838 1 97.44 163 LEU B O 1
ATOM 5020 N N . THR B 1 164 ? 14.516 15.32 0.322 1 97.5 164 THR B N 1
ATOM 5021 C CA . THR B 1 164 ? 15.336 14.492 -0.559 1 97.5 164 THR B CA 1
ATOM 5022 C C . THR B 1 164 ? 16.562 15.266 -1.044 1 97.5 164 THR B C 1
ATOM 5024 O O . THR B 1 164 ? 17.672 14.742 -1.029 1 97.5 164 THR B O 1
ATOM 5027 N N . ASP B 1 165 ? 16.312 16.484 -1.489 1 98.25 165 ASP B N 1
ATOM 5028 C CA . ASP B 1 165 ? 17.406 17.312 -2.01 1 98.25 165 ASP B CA 1
ATOM 5029 C C . ASP B 1 165 ? 18.438 17.609 -0.929 1 98.25 165 ASP B C 1
ATOM 5031 O O . ASP B 1 165 ? 19.641 17.578 -1.193 1 98.25 165 ASP B O 1
ATOM 5035 N N . THR B 1 166 ? 17.953 17.891 0.25 1 98.12 166 THR B N 1
ATOM 5036 C CA . THR B 1 166 ? 18.875 18.125 1.36 1 98.12 166 THR B CA 1
ATOM 5037 C C . THR B 1 166 ? 19.703 16.859 1.647 1 98.12 166 THR B C 1
ATOM 5039 O O . THR B 1 166 ? 20.906 16.953 1.904 1 98.12 166 THR B O 1
ATOM 5042 N N . ALA B 1 167 ? 19.047 15.727 1.616 1 97.69 167 ALA B N 1
ATOM 5043 C CA . ALA B 1 167 ? 19.75 14.453 1.808 1 97.69 167 ALA B CA 1
ATOM 5044 C C . ALA B 1 167 ? 20.828 14.266 0.75 1 97.69 167 ALA B C 1
ATOM 5046 O O . ALA B 1 167 ? 21.953 13.836 1.062 1 97.69 167 ALA B O 1
ATOM 5047 N N . MET B 1 168 ? 20.562 14.594 -0.474 1 97.56 168 MET B N 1
ATOM 5048 C CA . MET B 1 168 ? 21.516 14.445 -1.568 1 97.56 168 MET B CA 1
ATOM 5049 C C . MET B 1 168 ? 22.719 15.359 -1.37 1 97.56 168 MET B C 1
ATOM 5051 O O . MET B 1 168 ? 23.859 14.961 -1.638 1 97.56 168 MET B O 1
ATOM 5055 N N . VAL B 1 169 ? 22.453 16.531 -0.939 1 98 169 VAL B N 1
ATOM 5056 C CA . VAL B 1 169 ? 23.547 17.469 -0.678 1 98 169 VAL B CA 1
ATOM 5057 C C . VAL B 1 169 ? 24.438 16.938 0.441 1 98 169 VAL B C 1
ATOM 5059 O O . VAL B 1 169 ? 25.656 17 0.348 1 98 169 VAL B O 1
ATOM 5062 N N . LEU B 1 170 ? 23.828 16.406 1.463 1 97.06 170 LEU B N 1
ATOM 5063 C CA . LEU B 1 170 ? 24.594 15.812 2.557 1 97.06 170 LEU B CA 1
ATOM 5064 C C . LEU B 1 170 ? 25.438 14.641 2.062 1 97.06 170 LEU B C 1
ATOM 5066 O O . LEU B 1 170 ? 26.594 14.508 2.428 1 97.06 170 LEU B O 1
ATOM 5070 N N . ASP B 1 171 ? 24.828 13.812 1.268 1 95.44 171 ASP B N 1
ATOM 5071 C CA . ASP B 1 171 ? 25.547 12.688 0.686 1 95.44 171 ASP B CA 1
ATOM 5072 C C . ASP B 1 171 ? 26.766 13.164 -0.097 1 95.44 171 ASP B C 1
ATOM 5074 O O . ASP B 1 171 ? 27.859 12.617 0.049 1 95.44 171 ASP B O 1
ATOM 5078 N N . CYS B 1 172 ? 26.625 14.172 -0.882 1 95.38 172 CYS B N 1
ATOM 5079 C CA . CYS B 1 172 ? 27.703 14.695 -1.714 1 95.38 172 CYS B CA 1
ATOM 5080 C C . CYS B 1 172 ? 28.766 15.352 -0.86 1 95.38 172 CYS B C 1
ATOM 5082 O O . CYS B 1 172 ? 29.953 15.367 -1.232 1 95.38 172 CYS B O 1
ATOM 5084 N N . ALA B 1 173 ? 28.391 15.852 0.297 1 95.31 173 ALA B N 1
ATOM 5085 C CA . ALA B 1 173 ? 29.344 16.516 1.186 1 95.31 173 ALA B CA 1
ATOM 5086 C C . ALA B 1 173 ? 30.047 15.523 2.098 1 95.31 173 ALA B C 1
ATOM 5088 O O . ALA B 1 173 ? 31.047 15.852 2.732 1 95.31 173 ALA B O 1
ATOM 5089 N N . SER B 1 174 ? 29.578 14.32 2.16 1 92.25 174 SER B N 1
ATOM 5090 C CA . SER B 1 174 ? 30.031 13.336 3.139 1 92.25 174 SER B CA 1
ATOM 5091 C C . SER B 1 174 ? 31.531 13.086 3.025 1 92.25 174 SER B C 1
ATOM 5093 O O . SER B 1 174 ? 32.219 12.961 4.035 1 92.25 174 SER B O 1
ATOM 5095 N N . PRO B 1 175 ? 32.156 13.094 1.812 1 88.75 175 PRO B N 1
ATOM 5096 C CA . PRO B 1 175 ? 33.594 12.812 1.699 1 88.75 175 PRO B CA 1
ATOM 5097 C C . PRO B 1 175 ? 34.469 13.906 2.305 1 88.75 175 PRO B C 1
ATOM 5099 O O . PRO B 1 175 ? 35.656 13.695 2.568 1 88.75 175 PRO B O 1
ATOM 5102 N N . TYR B 1 176 ? 33.875 15.07 2.525 1 90.88 176 TYR B N 1
ATOM 5103 C CA . TYR B 1 176 ? 34.656 16.188 3.051 1 90.88 176 TYR B CA 1
ATOM 5104 C C . TYR B 1 176 ? 34.781 16.094 4.566 1 90.88 176 TYR B C 1
ATOM 5106 O O . TYR B 1 176 ? 35.594 16.797 5.172 1 90.88 176 TYR B O 1
ATOM 5114 N N . PHE B 1 177 ? 34.031 15.227 5.188 1 90.94 177 PHE B N 1
ATOM 5115 C CA . PHE B 1 177 ? 34.062 15.094 6.641 1 90.94 177 PHE B CA 1
ATOM 5116 C C . PHE B 1 177 ? 35 13.992 7.074 1 90.94 177 PHE B C 1
ATOM 5118 O O . PHE B 1 177 ? 35.25 13.039 6.324 1 90.94 177 PHE B O 1
ATOM 5125 N N . PRO B 1 178 ? 35.562 14.234 8.289 1 88.44 178 PRO B N 1
ATOM 5126 C CA . PRO B 1 178 ? 36.375 13.125 8.828 1 88.44 178 PRO B CA 1
ATOM 5127 C C . PRO B 1 178 ? 35.562 11.844 8.992 1 88.44 178 PRO B C 1
ATOM 5129 O O . PRO B 1 178 ? 34.312 11.883 8.961 1 88.44 178 PRO B O 1
ATOM 5132 N N . GLN B 1 179 ? 36.188 10.758 9.109 1 80.81 179 GLN B N 1
ATOM 5133 C CA . GLN B 1 179 ? 35.562 9.43 9.078 1 80.81 179 GLN B CA 1
ATOM 5134 C C . GLN B 1 179 ? 34.469 9.312 10.117 1 80.81 179 GLN B C 1
ATOM 5136 O O . GLN B 1 179 ? 33.375 8.781 9.828 1 80.81 179 GLN B O 1
ATOM 5141 N N . GLU B 1 180 ? 34.719 9.773 11.273 1 81.06 180 GLU B N 1
ATOM 5142 C CA . GLU B 1 180 ? 33.719 9.664 12.344 1 81.06 180 GLU B CA 1
ATOM 5143 C C . GLU B 1 180 ? 32.5 10.5 12.047 1 81.06 180 GLU B C 1
ATOM 5145 O O . GLU B 1 180 ? 31.359 10.07 12.305 1 81.06 180 GLU B O 1
ATOM 5150 N N . ALA B 1 181 ? 32.719 11.633 11.484 1 90.56 181 ALA B N 1
ATOM 5151 C CA . ALA B 1 181 ? 31.609 12.531 11.18 1 90.56 181 ALA B CA 1
ATOM 5152 C C . ALA B 1 181 ? 30.891 12.094 9.914 1 90.56 181 ALA B C 1
ATOM 5154 O O . ALA B 1 181 ? 29.703 12.391 9.75 1 90.56 181 ALA B O 1
ATOM 5155 N N . ARG B 1 182 ? 31.656 11.422 9.078 1 90.38 182 ARG B N 1
ATOM 5156 C CA . ARG B 1 182 ? 31.062 10.961 7.828 1 90.38 182 ARG B CA 1
ATOM 5157 C C . ARG B 1 182 ? 29.938 9.977 8.086 1 90.38 182 ARG B C 1
ATOM 5159 O O . ARG B 1 182 ? 28.891 10.031 7.43 1 90.38 182 ARG B O 1
ATOM 5166 N N . PHE B 1 183 ? 30.188 9.164 9.023 1 88 183 PHE B N 1
ATOM 5167 C CA . PHE B 1 183 ? 29.188 8.172 9.398 1 88 183 PHE B CA 1
ATOM 5168 C C . PHE B 1 183 ? 27.906 8.852 9.867 1 88 183 PHE B C 1
ATOM 5170 O O . PHE B 1 183 ? 26.812 8.469 9.445 1 88 183 PHE B O 1
ATOM 5177 N N . MET B 1 184 ? 28.047 9.859 10.633 1 92.19 184 MET B N 1
ATOM 5178 C CA . MET B 1 184 ? 26.891 10.578 11.164 1 92.19 184 MET B CA 1
ATOM 5179 C C . MET B 1 184 ? 26.141 11.305 10.047 1 92.19 184 MET B C 1
ATOM 5181 O O . MET B 1 184 ? 24.906 11.344 10.047 1 92.19 184 MET B O 1
ATOM 5185 N N . VAL B 1 185 ? 26.859 11.812 9.117 1 94.62 185 VAL B N 1
ATOM 5186 C CA . VAL B 1 185 ? 26.266 12.539 8 1 94.62 185 VAL B CA 1
ATOM 5187 C C . VAL B 1 185 ? 25.438 11.586 7.141 1 94.62 185 VAL B C 1
ATOM 5189 O O . VAL B 1 185 ? 24.328 11.906 6.742 1 94.62 185 VAL B O 1
ATOM 5192 N N . LEU B 1 186 ? 25.984 10.43 6.957 1 92.31 186 LEU B N 1
ATOM 5193 C CA . LEU B 1 186 ? 25.281 9.445 6.137 1 92.31 186 LEU B CA 1
ATOM 5194 C C . LEU B 1 186 ? 24.047 8.93 6.844 1 92.31 186 LEU B C 1
ATOM 5196 O O . LEU B 1 186 ? 23.016 8.672 6.203 1 92.31 186 LEU B O 1
ATOM 5200 N N . CYS B 1 187 ? 24.109 8.828 8.125 1 91.69 187 CYS B N 1
ATOM 5201 C CA . CYS B 1 187 ? 22.938 8.422 8.891 1 91.69 187 CYS B CA 1
ATOM 5202 C C . CYS B 1 187 ? 21.844 9.492 8.836 1 91.69 187 CYS B C 1
ATOM 5204 O O . CYS B 1 187 ? 20.656 9.18 8.688 1 91.69 187 CYS B O 1
ATOM 5206 N N . LEU B 1 188 ? 22.281 10.703 8.938 1 95.75 188 LEU B N 1
ATOM 5207 C CA . LEU B 1 188 ? 21.328 11.805 8.852 1 95.75 188 LEU B CA 1
ATOM 5208 C C . LEU B 1 188 ? 20.672 11.852 7.477 1 95.75 188 LEU B C 1
ATOM 5210 O O . LEU B 1 188 ? 19.453 12.078 7.371 1 95.75 188 LEU B O 1
ATOM 5214 N N . SER B 1 189 ? 21.484 11.648 6.445 1 96.38 189 SER B N 1
ATOM 5215 C CA . SER B 1 189 ? 20.906 11.625 5.102 1 96.38 189 SER B CA 1
ATOM 5216 C C . SER B 1 189 ? 19.875 10.508 4.961 1 96.38 189 SER B C 1
ATOM 5218 O O . SER B 1 189 ? 18.844 10.695 4.328 1 96.38 189 SER B O 1
ATOM 5220 N N . SER B 1 190 ? 20.156 9.438 5.555 1 95.06 190 SER B N 1
ATOM 5221 C CA . SER B 1 190 ? 19.219 8.312 5.496 1 95.06 190 SER B CA 1
ATOM 5222 C C . SER B 1 190 ? 17.906 8.648 6.191 1 95.06 190 SER B C 1
ATOM 5224 O O . SER B 1 190 ? 16.828 8.273 5.715 1 95.06 190 SER B O 1
ATOM 5226 N N . ILE B 1 191 ? 18 9.281 7.277 1 95.81 191 ILE B N 1
ATOM 5227 C CA . ILE B 1 191 ? 16.812 9.711 8.008 1 95.81 191 ILE B CA 1
ATOM 5228 C C . ILE B 1 191 ? 15.992 10.664 7.141 1 95.81 191 ILE B C 1
ATOM 5230 O O . ILE B 1 191 ? 14.766 10.531 7.062 1 95.81 191 ILE B O 1
ATOM 5234 N N . LEU B 1 192 ? 16.656 11.539 6.496 1 97.38 192 LEU B N 1
ATOM 5235 C CA . LEU B 1 192 ? 15.969 12.492 5.633 1 97.38 192 LEU B CA 1
ATOM 5236 C C . LEU B 1 192 ? 15.312 11.781 4.453 1 97.38 192 LEU B C 1
ATOM 5238 O O . LEU B 1 192 ? 14.18 12.102 4.082 1 97.38 192 LEU B O 1
ATOM 5242 N N . TYR B 1 193 ? 16.016 10.805 3.863 1 96.38 193 TYR B N 1
ATOM 5243 C CA . TYR B 1 193 ? 15.43 10.023 2.787 1 96.38 193 TYR B CA 1
ATOM 5244 C C . TYR B 1 193 ? 14.18 9.289 3.266 1 96.38 193 TYR B C 1
ATOM 5246 O O . TYR B 1 193 ? 13.18 9.219 2.547 1 96.38 193 TYR B O 1
ATOM 5254 N N . SER B 1 194 ? 14.266 8.773 4.43 1 94.19 194 SER B N 1
ATOM 5255 C CA . SER B 1 194 ? 13.133 8.047 4.992 1 94.19 194 SER B CA 1
ATOM 5256 C C . SER B 1 194 ? 11.938 8.969 5.227 1 94.19 194 SER B C 1
ATOM 5258 O O . SER B 1 194 ? 10.805 8.617 4.898 1 94.19 194 SER B O 1
ATOM 5260 N N . ALA B 1 195 ? 12.234 10.055 5.824 1 94.88 195 ALA B N 1
ATOM 5261 C CA . ALA B 1 195 ? 11.18 11.047 6.023 1 94.88 195 ALA B CA 1
ATOM 5262 C C . ALA B 1 195 ? 10.539 11.438 4.695 1 94.88 195 ALA B C 1
ATOM 5264 O O . ALA B 1 195 ? 9.312 11.492 4.582 1 94.88 195 ALA B O 1
ATOM 5265 N N . SER B 1 196 ? 11.367 11.688 3.738 1 96.44 196 SER B N 1
ATOM 5266 C CA . SER B 1 196 ? 10.891 12.039 2.406 1 96.44 196 SER B CA 1
ATOM 5267 C C . SER B 1 196 ? 10.039 10.914 1.812 1 96.44 196 SER B C 1
ATOM 5269 O O . SER B 1 196 ? 9.008 11.172 1.193 1 96.44 196 SER B O 1
ATOM 5271 N N . GLY B 1 197 ? 10.484 9.75 2.008 1 94 197 GLY B N 1
ATOM 5272 C CA . GLY B 1 197 ? 9.742 8.602 1.506 1 94 197 GLY B CA 1
ATOM 5273 C C . GLY B 1 197 ? 8.344 8.5 2.1 1 94 197 GLY B C 1
ATOM 5274 O O . GLY B 1 197 ? 7.375 8.266 1.378 1 94 197 GLY B O 1
ATOM 5275 N N . VAL B 1 198 ? 8.242 8.688 3.34 1 90.88 198 VAL B N 1
ATOM 5276 C CA . VAL B 1 198 ? 6.961 8.617 4.035 1 90.88 198 VAL B CA 1
ATOM 5277 C C . VAL B 1 198 ? 6.039 9.727 3.537 1 90.88 198 VAL B C 1
ATOM 5279 O O . VAL B 1 198 ? 4.906 9.469 3.127 1 90.88 198 VAL B O 1
ATOM 5282 N N . VAL B 1 199 ? 6.586 10.875 3.557 1 94.19 199 VAL B N 1
ATOM 5283 C CA . VAL B 1 199 ? 5.816 12.055 3.156 1 94.19 199 VAL B CA 1
ATOM 5284 C C . VAL B 1 199 ? 5.434 11.938 1.681 1 94.19 199 VAL B C 1
ATOM 5286 O O . VAL B 1 199 ? 4.305 12.25 1.301 1 94.19 199 VAL B O 1
ATOM 5289 N N . GLY B 1 200 ? 6.332 11.508 0.918 1 94.81 200 GLY B N 1
ATOM 5290 C CA . GLY B 1 200 ? 6.102 11.375 -0.512 1 94.81 200 GLY B CA 1
ATOM 5291 C C . GLY B 1 200 ? 5.039 10.352 -0.853 1 94.81 200 GLY B C 1
ATOM 5292 O O . GLY B 1 200 ? 4.137 10.625 -1.65 1 94.81 200 GLY B O 1
ATOM 5293 N N . ASN B 1 201 ? 5.137 9.227 -0.281 1 90.19 201 ASN B N 1
ATOM 5294 C CA . ASN B 1 201 ? 4.16 8.172 -0.539 1 90.19 201 ASN B CA 1
ATOM 5295 C C . ASN B 1 201 ? 2.764 8.57 -0.07 1 90.19 201 ASN B C 1
ATOM 5297 O O . ASN B 1 201 ? 1.779 8.336 -0.774 1 90.19 201 ASN B O 1
ATOM 5301 N N . ALA B 1 202 ? 2.721 9.094 1.084 1 90.81 202 ALA B N 1
ATOM 5302 C CA . ALA B 1 202 ? 1.427 9.5 1.627 1 90.81 202 ALA B CA 1
ATOM 5303 C C . ALA B 1 202 ? 0.797 10.602 0.779 1 90.81 202 ALA B C 1
ATOM 5305 O O . ALA B 1 202 ? -0.4 10.562 0.485 1 90.81 202 ALA B O 1
ATOM 5306 N N . SER B 1 203 ? 1.549 11.617 0.441 1 94.38 203 SER B N 1
ATOM 5307 C CA . SER B 1 203 ? 1.018 12.695 -0.386 1 94.38 203 SER B CA 1
ATOM 5308 C C . SER B 1 203 ? 0.627 12.188 -1.771 1 94.38 203 SER B C 1
ATOM 5310 O O . SER B 1 203 ? -0.375 12.625 -2.338 1 94.38 203 SER B O 1
ATOM 5312 N N . LYS B 1 204 ? 1.451 11.312 -2.297 1 93.5 204 LYS B N 1
ATOM 5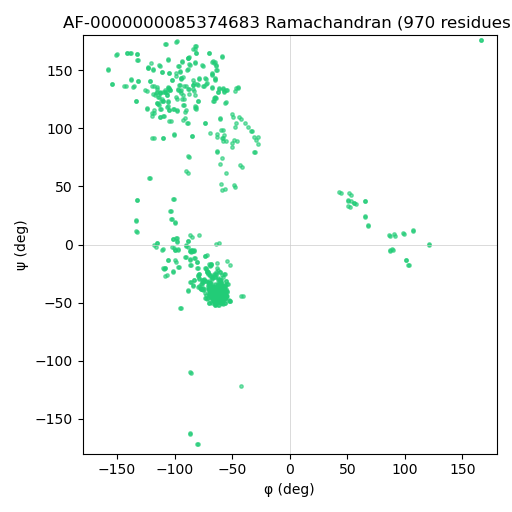313 C CA . LYS B 1 204 ? 1.117 10.711 -3.586 1 93.5 204 LYS B CA 1
ATOM 5314 C C . LYS B 1 204 ? -0.214 9.961 -3.518 1 93.5 204 LYS B C 1
ATOM 5316 O O . LYS B 1 204 ? -1.016 10.031 -4.449 1 93.5 204 LYS B O 1
ATOM 5321 N N . SER B 1 205 ? -0.415 9.211 -2.551 1 89.5 205 SER B N 1
ATOM 5322 C CA . SER B 1 205 ? -1.674 8.5 -2.357 1 89.5 205 SER B CA 1
ATOM 5323 C C . SER B 1 205 ? -2.854 9.461 -2.303 1 89.5 205 SER B C 1
ATOM 5325 O O . SER B 1 205 ? -3.895 9.219 -2.916 1 89.5 205 SER B O 1
ATOM 5327 N N . SER B 1 206 ? -2.684 10.539 -1.573 1 91.44 206 SER B N 1
ATOM 5328 C CA . SER B 1 206 ? -3.725 11.562 -1.479 1 91.44 206 SER B CA 1
ATOM 5329 C C . SER B 1 206 ? -4.02 12.18 -2.842 1 91.44 206 SER B C 1
ATOM 5331 O O . SER B 1 206 ? -5.18 12.352 -3.213 1 91.44 206 SER B O 1
ATOM 5333 N N . LEU B 1 207 ? -3.041 12.469 -3.586 1 94.56 207 LEU B N 1
ATOM 5334 C CA . LEU B 1 207 ? -3.205 13.062 -4.91 1 94.56 207 LEU B CA 1
ATOM 5335 C C . LEU B 1 207 ? -3.871 12.078 -5.867 1 94.56 207 LEU B C 1
ATOM 5337 O O . LEU B 1 207 ? -4.711 12.469 -6.68 1 94.56 207 LEU B O 1
ATOM 5341 N N . SER B 1 208 ? -3.447 10.812 -5.781 1 93.38 208 SER B N 1
ATOM 5342 C CA . SER B 1 208 ? -4.09 9.797 -6.605 1 93.38 208 SER B CA 1
ATOM 5343 C C . SER B 1 208 ? -5.59 9.742 -6.344 1 93.38 208 SER B C 1
ATOM 5345 O O . SER B 1 208 ? -6.383 9.57 -7.273 1 93.38 208 SER B O 1
ATOM 5347 N N . GLY B 1 209 ? -5.961 9.859 -5.082 1 91.12 209 GLY B N 1
ATOM 5348 C CA . GLY B 1 209 ? -7.371 9.93 -4.734 1 91.12 209 GLY B CA 1
ATOM 5349 C C . GLY B 1 209 ? -8.078 11.117 -5.355 1 91.12 209 GLY B C 1
ATOM 5350 O O . GLY B 1 209 ? -9.227 11.008 -5.793 1 91.12 209 GLY B O 1
ATOM 5351 N N . HIS B 1 210 ? -7.422 12.148 -5.402 1 92.88 210 HIS B N 1
ATOM 5352 C CA . HIS B 1 210 ? -7.957 13.359 -6.02 1 92.88 210 HIS B CA 1
ATOM 5353 C C . HIS B 1 210 ? -8.133 13.18 -7.523 1 92.88 210 HIS B C 1
ATOM 5355 O O . HIS B 1 210 ? -9.148 13.594 -8.086 1 92.88 210 HIS B O 1
ATOM 5361 N N . PHE B 1 211 ? -7.254 12.539 -8.18 1 94.75 211 PHE B N 1
ATOM 5362 C CA . PHE B 1 211 ? -7.242 12.422 -9.633 1 94.75 211 PHE B CA 1
ATOM 5363 C C . PHE B 1 211 ? -8.25 11.375 -10.094 1 94.75 211 PHE B C 1
ATOM 5365 O O . PHE B 1 211 ? -8.758 11.453 -11.219 1 94.75 211 PHE B O 1
ATOM 5372 N N . ALA B 1 212 ? -8.484 10.406 -9.273 1 91.31 212 ALA B N 1
ATOM 5373 C CA . ALA B 1 212 ? -9.328 9.273 -9.656 1 91.31 212 ALA B CA 1
ATOM 5374 C C . ALA B 1 212 ? -10.797 9.672 -9.695 1 91.31 212 ALA B C 1
ATOM 5376 O O . ALA B 1 212 ? -11.461 9.734 -8.664 1 91.31 212 ALA B O 1
ATOM 5377 N N . LYS B 1 213 ? -11.312 9.844 -10.852 1 87.94 213 LYS B N 1
ATOM 5378 C CA . LYS B 1 213 ? -12.711 10.219 -10.992 1 87.94 213 LYS B CA 1
ATOM 5379 C C . LYS B 1 213 ? -13.617 8.992 -10.984 1 87.94 213 LYS B C 1
ATOM 5381 O O . LYS B 1 213 ? -14.758 9.055 -10.508 1 87.94 213 LYS B O 1
ATOM 5386 N N . TRP B 1 214 ? -13.039 7.91 -11.523 1 79.06 214 TRP B N 1
ATOM 5387 C CA . TRP B 1 214 ? -13.859 6.711 -11.703 1 79.06 214 TRP B CA 1
ATOM 5388 C C . TRP B 1 214 ? -13.531 5.672 -10.633 1 79.06 214 TRP B C 1
ATOM 5390 O O . TRP B 1 214 ? -13.539 4.469 -10.906 1 79.06 214 TRP B O 1
ATOM 5400 N N . ASN B 1 215 ? -13.133 6.023 -9.547 1 79.56 215 ASN B N 1
ATOM 5401 C CA . ASN B 1 215 ? -12.719 5.098 -8.5 1 79.56 215 ASN B CA 1
ATOM 5402 C C . ASN B 1 215 ? -11.719 4.066 -9.023 1 79.56 215 ASN B C 1
ATOM 5404 O O . ASN B 1 215 ? -11.844 2.875 -8.734 1 79.56 215 ASN B O 1
ATOM 5408 N N . ASN B 1 216 ? -10.906 4.477 -9.836 1 81.38 216 ASN B N 1
ATOM 5409 C CA . ASN B 1 216 ? -9.883 3.662 -10.477 1 81.38 216 ASN B CA 1
ATOM 5410 C C . ASN B 1 216 ? -8.516 3.865 -9.82 1 81.38 216 ASN B C 1
ATOM 5412 O O . ASN B 1 216 ? -7.5 3.973 -10.516 1 81.38 216 ASN B O 1
ATOM 5416 N N . LEU B 1 217 ? -8.531 3.98 -8.516 1 84.12 217 LEU B N 1
ATOM 5417 C CA . LEU B 1 217 ? -7.328 4.289 -7.75 1 84.12 217 LEU B CA 1
ATOM 5418 C C . LEU B 1 217 ? -6.227 3.271 -8.023 1 84.12 217 LEU B C 1
ATOM 5420 O O . LEU B 1 217 ? -5.07 3.641 -8.234 1 84.12 217 LEU B O 1
ATOM 5424 N N . GLY B 1 218 ? -6.555 1.977 -8.062 1 79.94 218 GLY B N 1
ATOM 5425 C CA . GLY B 1 218 ? -5.57 0.933 -8.305 1 79.94 218 GLY B CA 1
ATOM 5426 C C . GLY B 1 218 ? -4.93 1.014 -9.672 1 79.94 218 GLY B C 1
ATOM 5427 O O . GLY B 1 218 ? -3.709 0.915 -9.805 1 79.94 218 GLY B O 1
ATOM 5428 N N . GLU B 1 219 ? -5.758 1.19 -10.617 1 79.69 219 GLU B N 1
ATOM 5429 C CA . GLU B 1 219 ? -5.281 1.304 -11.992 1 79.69 219 GLU B CA 1
ATOM 5430 C C . GLU B 1 219 ? -4.426 2.555 -12.18 1 79.69 219 GLU B C 1
ATOM 5432 O O . GLU B 1 219 ? -3.391 2.512 -12.852 1 79.69 219 GLU B O 1
ATOM 5437 N N . LEU B 1 220 ? -4.84 3.596 -11.578 1 86.88 220 LEU B N 1
ATOM 5438 C CA . LEU B 1 220 ? -4.098 4.848 -11.656 1 86.88 220 LEU B CA 1
ATOM 5439 C C . LEU B 1 220 ? -2.725 4.715 -11.008 1 86.88 220 LEU B C 1
ATOM 5441 O O . LEU B 1 220 ? -1.724 5.176 -11.555 1 86.88 220 LEU B O 1
ATOM 5445 N N . ASN B 1 221 ? -2.646 4.078 -9.93 1 85.75 221 ASN B N 1
ATOM 5446 C CA . ASN B 1 221 ? -1.384 3.869 -9.234 1 85.75 221 ASN B CA 1
ATOM 5447 C C . ASN B 1 221 ? -0.438 2.98 -10.031 1 85.75 221 ASN B C 1
ATOM 5449 O O . ASN B 1 221 ? 0.774 3.201 -10.039 1 85.75 221 ASN B O 1
ATOM 5453 N N . ALA B 1 222 ? -0.983 2.035 -10.664 1 79.19 222 ALA B N 1
ATOM 5454 C CA . ALA B 1 222 ? -0.167 1.152 -11.492 1 79.19 222 ALA B CA 1
ATOM 5455 C C . ALA B 1 222 ? 0.446 1.914 -12.664 1 79.19 222 ALA B C 1
ATOM 5457 O O . ALA B 1 222 ? 1.624 1.735 -12.977 1 79.19 222 ALA B O 1
ATOM 5458 N N . LYS B 1 223 ? -0.319 2.709 -13.281 1 83.56 223 LYS B N 1
ATOM 5459 C CA . LYS B 1 223 ? 0.166 3.51 -14.398 1 83.56 223 LYS B CA 1
ATOM 5460 C C . LYS B 1 223 ? 1.218 4.516 -13.945 1 83.56 223 LYS B C 1
ATOM 5462 O O . LYS B 1 223 ? 2.223 4.727 -14.625 1 83.56 223 LYS B O 1
ATOM 5467 N N . ASP B 1 224 ? 0.95 5.094 -12.781 1 88.5 224 ASP B N 1
ATOM 5468 C CA . ASP B 1 224 ? 1.912 6.031 -12.211 1 88.5 224 ASP B CA 1
ATOM 5469 C C . ASP B 1 224 ? 3.246 5.344 -11.93 1 88.5 224 ASP B C 1
ATOM 5471 O O . ASP B 1 224 ? 4.309 5.906 -12.195 1 88.5 224 ASP B O 1
ATOM 5475 N N . ALA B 1 225 ? 3.229 4.168 -11.445 1 83.31 225 ALA B N 1
ATOM 5476 C CA . ALA B 1 225 ? 4.441 3.404 -11.164 1 83.31 225 ALA B CA 1
ATOM 5477 C C . ALA B 1 225 ? 5.215 3.113 -12.445 1 83.31 225 ALA B C 1
ATOM 5479 O O . ALA B 1 225 ? 6.445 3.197 -12.469 1 83.31 225 ALA B O 1
ATOM 5480 N N . SER B 1 226 ? 4.48 2.768 -13.461 1 81.31 226 SER B N 1
ATOM 5481 C CA . SER B 1 226 ? 5.105 2.51 -14.758 1 81.31 226 SER B CA 1
ATOM 5482 C C . SER B 1 226 ? 5.77 3.768 -15.305 1 81.31 226 SER B C 1
ATOM 5484 O O . SER B 1 226 ? 6.875 3.703 -15.852 1 81.31 226 SER B O 1
ATOM 5486 N N . GLN B 1 227 ? 5.098 4.844 -15.156 1 87.38 227 GLN B N 1
ATOM 5487 C CA . GLN B 1 227 ? 5.664 6.113 -15.602 1 87.38 227 GLN B CA 1
ATOM 5488 C C . GLN B 1 227 ? 6.93 6.453 -14.828 1 87.38 227 GLN B C 1
ATOM 5490 O O . GLN B 1 227 ? 7.949 6.82 -15.414 1 87.38 227 GLN B O 1
ATOM 5495 N N . GLU B 1 228 ? 6.859 6.336 -13.539 1 87.25 228 GLU B N 1
ATOM 5496 C CA . GLU B 1 228 ? 8 6.629 -12.68 1 87.25 228 GLU B CA 1
ATOM 5497 C C . GLU B 1 228 ? 9.195 5.75 -13.039 1 87.25 228 GLU B C 1
ATOM 5499 O O . GLU B 1 228 ? 10.336 6.223 -13.07 1 87.25 228 GLU B O 1
ATOM 5504 N N . THR B 1 229 ? 8.945 4.57 -13.32 1 83.25 229 THR B N 1
ATOM 5505 C CA . THR B 1 229 ? 10.016 3.639 -13.68 1 83.25 229 THR B CA 1
ATOM 5506 C C . THR B 1 229 ? 10.633 4.008 -15.023 1 83.25 229 THR B C 1
ATOM 5508 O O . THR B 1 229 ? 11.852 4.051 -15.156 1 83.25 229 THR B O 1
ATOM 5511 N N . ALA B 1 230 ? 9.773 4.215 -15.984 1 84.62 230 ALA B N 1
ATOM 5512 C CA . ALA B 1 230 ? 10.266 4.574 -17.312 1 84.62 230 ALA B CA 1
ATOM 5513 C C . ALA B 1 230 ? 11.125 5.832 -17.25 1 84.62 230 ALA B C 1
ATOM 5515 O O . ALA B 1 230 ? 12.211 5.875 -17.844 1 84.62 230 ALA B O 1
ATOM 5516 N N . ILE B 1 231 ? 10.664 6.797 -16.562 1 91.25 231 ILE B N 1
ATOM 5517 C CA . ILE B 1 231 ? 11.375 8.062 -16.453 1 91.25 231 ILE B CA 1
ATOM 5518 C C . ILE B 1 231 ? 12.688 7.859 -15.695 1 91.25 231 ILE B C 1
ATOM 5520 O O . ILE B 1 231 ? 13.719 8.438 -16.062 1 91.25 231 ILE B O 1
ATOM 5524 N N . SER B 1 232 ? 12.625 7.109 -14.664 1 89 232 SER B N 1
ATOM 5525 C CA . SER B 1 232 ? 13.844 6.82 -13.898 1 89 232 SER B CA 1
ATOM 5526 C C . SER B 1 232 ? 14.883 6.117 -14.766 1 89 232 SER B C 1
ATOM 5528 O O . SER B 1 232 ? 16.078 6.398 -14.656 1 89 232 SER B O 1
ATOM 5530 N N . LEU B 1 233 ? 14.461 5.223 -15.625 1 86.12 233 LEU B N 1
ATOM 5531 C CA . LEU B 1 233 ? 15.375 4.516 -16.516 1 86.12 233 LEU B CA 1
ATOM 5532 C C . LEU B 1 233 ? 16.016 5.477 -17.5 1 86.12 233 LEU B C 1
ATOM 5534 O O . LEU B 1 233 ? 17.234 5.422 -17.734 1 86.12 233 LEU B O 1
ATOM 5538 N N . ILE B 1 234 ? 15.211 6.273 -18.062 1 91.19 234 ILE B N 1
ATOM 5539 C CA . ILE B 1 234 ? 15.742 7.273 -18.984 1 91.19 234 ILE B CA 1
ATOM 5540 C C . ILE B 1 234 ? 16.688 8.211 -18.234 1 91.19 234 ILE B C 1
ATOM 5542 O O . ILE B 1 234 ? 17.75 8.578 -18.75 1 91.19 234 ILE B O 1
ATOM 5546 N N . GLY B 1 235 ? 16.25 8.617 -17.047 1 93.06 235 GLY B N 1
ATOM 5547 C CA . GLY B 1 235 ? 17.125 9.445 -16.219 1 93.06 235 GLY B CA 1
ATOM 5548 C C . GLY B 1 235 ? 18.453 8.781 -15.906 1 93.06 235 GLY B C 1
ATOM 5549 O O . GLY B 1 235 ? 19.5 9.422 -15.953 1 93.06 235 GLY B O 1
ATOM 5550 N N . MET B 1 236 ? 18.422 7.562 -15.625 1 88.69 236 MET B N 1
ATOM 5551 C CA . MET B 1 236 ? 19.641 6.82 -15.32 1 88.69 236 MET B CA 1
ATOM 5552 C C . MET B 1 236 ? 20.547 6.75 -16.547 1 88.69 236 MET B C 1
ATOM 5554 O O . MET B 1 236 ? 21.766 6.902 -16.422 1 88.69 236 MET B O 1
ATOM 5558 N N . LEU B 1 237 ? 20 6.461 -17.688 1 88.5 237 LEU B N 1
ATOM 5559 C CA . LEU B 1 237 ? 20.781 6.434 -18.922 1 88.5 237 LEU B CA 1
ATOM 5560 C C . LEU B 1 237 ? 21.422 7.789 -19.188 1 88.5 237 LEU B C 1
ATOM 5562 O O . LEU B 1 237 ? 22.625 7.863 -19.469 1 88.5 237 LEU B O 1
ATOM 5566 N N . THR B 1 238 ? 20.625 8.75 -19.047 1 94 238 THR B N 1
ATOM 5567 C CA . THR B 1 238 ? 21.141 10.109 -19.25 1 94 238 THR B CA 1
ATOM 5568 C C . THR B 1 238 ? 22.188 10.453 -18.203 1 94 238 THR B C 1
ATOM 5570 O O . THR B 1 238 ? 23.203 11.062 -18.5 1 94 238 THR B O 1
ATOM 5573 N N . GLY B 1 239 ? 21.844 10.125 -16.953 1 93.12 239 GLY B N 1
ATOM 5574 C CA . GLY B 1 239 ? 22.781 10.367 -15.875 1 93.12 239 GLY B CA 1
ATOM 5575 C C . GLY B 1 239 ? 24.125 9.672 -16.078 1 93.12 239 GLY B C 1
ATOM 5576 O O . GLY B 1 239 ? 25.172 10.242 -15.789 1 93.12 239 GLY B O 1
ATOM 5577 N N . THR B 1 240 ? 24.141 8.484 -16.578 1 88.31 240 THR B N 1
ATOM 5578 C CA . THR B 1 240 ? 25.359 7.742 -16.859 1 88.31 240 THR B CA 1
ATOM 5579 C C . THR B 1 240 ? 26.219 8.477 -17.891 1 88.31 240 THR B C 1
ATOM 5581 O O . THR B 1 240 ? 27.438 8.617 -17.703 1 88.31 240 THR B O 1
ATOM 5584 N N . CYS B 1 241 ? 25.594 8.938 -18.875 1 90.75 241 CYS B N 1
ATOM 5585 C CA . CYS B 1 241 ? 26.312 9.695 -19.906 1 90.75 241 CYS B CA 1
ATOM 5586 C C . CYS B 1 241 ? 26.875 10.984 -19.312 1 90.75 241 CYS B C 1
ATOM 5588 O O . CYS B 1 241 ? 28.031 11.336 -19.578 1 90.75 241 CYS B O 1
ATOM 5590 N N . LEU B 1 242 ? 26.125 11.625 -18.516 1 92.69 242 LEU B N 1
ATOM 5591 C CA . LEU B 1 242 ? 26.547 12.891 -17.922 1 92.69 242 LEU B CA 1
ATOM 5592 C C . LEU B 1 242 ? 27.719 12.688 -16.984 1 92.69 242 LEU B C 1
ATOM 5594 O O . LEU B 1 242 ? 28.656 13.5 -16.953 1 92.69 242 LEU B O 1
ATOM 5598 N N . LEU B 1 243 ? 27.688 11.719 -16.234 1 89.69 243 LEU B N 1
ATOM 5599 C CA . LEU B 1 243 ? 28.719 11.461 -15.234 1 89.69 243 LEU B CA 1
ATOM 5600 C C . LEU B 1 243 ? 30.062 11.172 -15.891 1 89.69 243 LEU B C 1
ATOM 5602 O O . LEU B 1 243 ? 31.109 11.367 -15.273 1 89.69 243 LEU B O 1
ATOM 5606 N N . TYR B 1 244 ? 30.031 10.641 -17.094 1 86.31 244 TYR B N 1
ATOM 5607 C CA . TYR B 1 244 ? 31.25 10.422 -17.844 1 86.31 244 TYR B CA 1
ATOM 5608 C C . TYR B 1 244 ? 32 11.727 -18.062 1 86.31 244 TYR B C 1
ATOM 5610 O O . TYR B 1 244 ? 33.25 11.734 -18.109 1 86.31 244 TYR B O 1
ATOM 5618 N N . PHE B 1 245 ? 31.281 12.727 -18.062 1 88.19 245 PHE B N 1
ATOM 5619 C CA . PHE B 1 245 ? 31.906 14.016 -18.328 1 88.19 245 PHE B CA 1
ATOM 5620 C C . PHE B 1 245 ? 32.156 14.781 -17.031 1 88.19 245 PHE B C 1
ATOM 5622 O O . PHE B 1 245 ? 32.844 15.805 -17.031 1 88.19 245 PHE B O 1
ATOM 5629 N N . LEU B 1 246 ? 31.562 14.344 -15.945 1 89.81 246 LEU B N 1
ATOM 5630 C CA . LEU B 1 246 ? 31.688 15.047 -14.672 1 89.81 246 LEU B CA 1
ATOM 5631 C C . LEU B 1 246 ? 32.906 14.555 -13.891 1 89.81 246 LEU B C 1
ATOM 5633 O O . LEU B 1 246 ? 32.75 13.859 -12.883 1 89.81 246 LEU B O 1
ATOM 5637 N N . THR B 1 247 ? 34.062 14.992 -14.32 1 85.12 247 THR B N 1
ATOM 5638 C CA . THR B 1 247 ? 35.312 14.523 -13.695 1 85.12 247 THR B CA 1
ATOM 5639 C C . THR B 1 247 ? 35.781 15.531 -12.656 1 85.12 247 THR B C 1
ATOM 5641 O O . THR B 1 247 ? 36.531 15.18 -11.727 1 85.12 247 THR B O 1
ATOM 5644 N N . ASP B 1 248 ? 35.312 16.688 -12.766 1 90.94 248 ASP B N 1
ATOM 5645 C CA . ASP B 1 248 ? 35.719 17.766 -11.859 1 90.94 248 ASP B CA 1
ATOM 5646 C C . ASP B 1 248 ? 34.719 17.906 -10.711 1 90.94 248 ASP B C 1
ATOM 5648 O O . ASP B 1 248 ? 33.5 17.875 -10.922 1 90.94 248 ASP B O 1
ATOM 5652 N N . GLU B 1 249 ? 35.25 18.078 -9.508 1 91.06 249 GLU B N 1
ATOM 5653 C CA . GLU B 1 249 ? 34.406 18.188 -8.312 1 91.06 249 GLU B CA 1
ATOM 5654 C C . GLU B 1 249 ? 33.562 19.453 -8.328 1 91.06 249 GLU B C 1
ATOM 5656 O O . GLU B 1 249 ? 32.375 19.422 -7.992 1 91.06 249 GLU B O 1
ATOM 5661 N N . THR B 1 250 ? 34.188 20.531 -8.688 1 94.44 250 THR B N 1
ATOM 5662 C CA . THR B 1 250 ? 33.469 21.797 -8.734 1 94.44 250 THR B CA 1
ATOM 5663 C C . THR B 1 250 ? 32.344 21.734 -9.75 1 94.44 250 THR B C 1
ATOM 5665 O O . THR B 1 250 ? 31.234 22.203 -9.477 1 94.44 250 THR B O 1
ATOM 5668 N N . LEU B 1 251 ? 32.656 21.172 -10.844 1 94.56 251 LEU B N 1
ATOM 5669 C CA . LEU B 1 251 ? 31.609 21.031 -11.867 1 94.56 251 LEU B CA 1
ATOM 5670 C C . LEU B 1 251 ? 30.484 20.125 -11.375 1 94.56 251 LEU B C 1
ATOM 5672 O O . LEU B 1 251 ? 29.312 20.391 -11.672 1 94.56 251 LEU B O 1
ATOM 5676 N N . SER B 1 252 ? 30.812 19.109 -10.648 1 94.56 252 SER B N 1
ATOM 5677 C CA . SER B 1 252 ? 29.797 18.203 -10.094 1 94.56 252 SER B CA 1
ATOM 5678 C C . SER B 1 252 ? 28.844 18.953 -9.172 1 94.56 252 SER B C 1
ATOM 5680 O O . SER B 1 252 ? 27.641 18.75 -9.227 1 94.56 252 SER B O 1
ATOM 5682 N N . TRP B 1 253 ? 29.391 19.875 -8.352 1 96.62 253 TRP B N 1
ATOM 5683 C CA . TRP B 1 253 ? 28.562 20.641 -7.434 1 96.62 253 TRP B CA 1
ATOM 5684 C C . TRP B 1 253 ? 27.672 21.609 -8.195 1 96.62 253 TRP B C 1
ATOM 5686 O O . TRP B 1 253 ? 26.484 21.781 -7.863 1 96.62 253 TRP B O 1
ATOM 5696 N N . ILE B 1 254 ? 28.219 22.188 -9.211 1 97.31 254 ILE B N 1
ATOM 5697 C CA . ILE B 1 254 ? 27.453 23.141 -10.008 1 97.31 254 ILE B CA 1
ATOM 5698 C C . ILE B 1 254 ? 26.281 22.422 -10.688 1 97.31 254 ILE B C 1
ATOM 5700 O O . ILE B 1 254 ? 25.141 22.891 -10.617 1 97.31 254 ILE B O 1
ATOM 5704 N N . VAL B 1 255 ? 26.594 21.312 -11.289 1 97.25 255 VAL B N 1
ATOM 5705 C CA . VAL B 1 255 ? 25.547 20.547 -11.984 1 97.25 255 VAL B CA 1
ATOM 5706 C C . VAL B 1 255 ? 24.516 20.047 -10.984 1 97.25 255 VAL B C 1
ATOM 5708 O O . VAL B 1 255 ? 23.312 20.094 -11.25 1 97.25 255 VAL B O 1
ATOM 5711 N N . LEU B 1 256 ? 24.953 19.609 -9.82 1 97.62 256 LEU B N 1
ATOM 5712 C CA . LEU B 1 256 ? 24.047 19.141 -8.789 1 97.62 256 LEU B CA 1
ATOM 5713 C C . LEU B 1 256 ? 23.062 20.25 -8.391 1 97.62 256 LEU B C 1
ATOM 5715 O O . LEU B 1 256 ? 21.844 20.031 -8.359 1 97.62 256 LEU B O 1
ATOM 5719 N N . PHE B 1 257 ? 23.594 21.422 -8.156 1 98.19 257 PHE B N 1
ATOM 5720 C CA . PHE B 1 257 ? 22.75 22.516 -7.684 1 98.19 257 PHE B CA 1
ATOM 5721 C C . PHE B 1 257 ? 21.781 22.969 -8.781 1 98.19 257 PHE B C 1
ATOM 5723 O O . PHE B 1 257 ? 20.656 23.359 -8.5 1 98.19 257 PHE B O 1
ATOM 5730 N N . ILE B 1 258 ? 22.188 22.891 -9.992 1 98.31 258 ILE B N 1
ATOM 5731 C CA . ILE B 1 258 ? 21.297 23.219 -11.102 1 98.31 258 ILE B CA 1
ATOM 5732 C C . ILE B 1 258 ? 20.172 22.188 -11.172 1 98.31 258 ILE B C 1
ATOM 5734 O O . ILE B 1 258 ? 19 22.547 -11.281 1 98.31 258 ILE B O 1
ATOM 5738 N N . LEU B 1 259 ? 20.531 20.938 -11.109 1 98.31 259 LEU B N 1
ATOM 5739 C CA . LEU B 1 259 ? 19.547 19.859 -11.172 1 98.31 259 LEU B CA 1
ATOM 5740 C C . LEU B 1 259 ? 18.562 19.969 -10.008 1 98.31 259 LEU B C 1
ATOM 5742 O O . LEU B 1 259 ? 17.359 19.797 -10.195 1 98.31 259 LEU B O 1
ATOM 5746 N N . LEU B 1 260 ? 19.062 20.281 -8.797 1 98.44 260 LEU B N 1
ATOM 5747 C CA . LEU B 1 260 ? 18.188 20.406 -7.629 1 98.44 260 LEU B CA 1
ATOM 5748 C C . LEU B 1 260 ? 17.266 21.609 -7.766 1 98.44 260 LEU B C 1
ATOM 5750 O O . LEU B 1 260 ? 16.094 21.547 -7.375 1 98.44 260 LEU B O 1
ATOM 5754 N N . GLY B 1 261 ? 17.797 22.703 -8.281 1 98.38 261 GLY B N 1
ATOM 5755 C CA . GLY B 1 261 ? 16.969 23.859 -8.555 1 98.38 261 GLY B CA 1
ATOM 5756 C C . GLY B 1 261 ? 15.828 23.547 -9.523 1 98.38 261 GLY B C 1
ATOM 5757 O O . GLY B 1 261 ? 14.68 23.922 -9.273 1 98.38 261 GLY B O 1
ATOM 5758 N N . VAL B 1 262 ? 16.188 22.844 -10.562 1 98.38 262 VAL B N 1
ATOM 5759 C CA . VAL B 1 262 ? 15.188 22.438 -11.547 1 98.38 262 VAL B CA 1
ATOM 5760 C C . VAL B 1 262 ? 14.188 21.484 -10.898 1 98.38 262 VAL B C 1
ATOM 5762 O O . VAL B 1 262 ? 12.977 21.594 -11.109 1 98.38 262 VAL B O 1
ATOM 5765 N N . HIS B 1 263 ? 14.688 20.547 -10.125 1 98.12 263 HIS B N 1
ATOM 5766 C CA . HIS B 1 263 ? 13.875 19.562 -9.414 1 98.12 263 HIS B CA 1
ATOM 5767 C C . HIS B 1 263 ? 12.836 20.25 -8.539 1 98.12 263 HIS B C 1
ATOM 5769 O O . HIS B 1 263 ? 11.648 19.922 -8.602 1 98.12 263 HIS B O 1
ATOM 5775 N N . LEU B 1 264 ? 13.234 21.281 -7.805 1 98.12 264 LEU B N 1
ATOM 5776 C CA . LEU B 1 264 ? 12.336 21.984 -6.891 1 98.12 264 LEU B CA 1
ATOM 5777 C C . LEU B 1 264 ? 11.367 22.891 -7.652 1 98.12 264 LEU B C 1
ATOM 5779 O O . LEU B 1 264 ? 10.195 22.984 -7.293 1 98.12 264 LEU B O 1
ATOM 5783 N N . LEU B 1 265 ? 11.867 23.531 -8.688 1 98.19 265 LEU B N 1
ATOM 5784 C CA . LEU B 1 265 ? 11.023 24.406 -9.492 1 98.19 265 LEU B CA 1
ATOM 5785 C C . LEU B 1 265 ? 9.906 23.609 -10.164 1 98.19 265 LEU B C 1
ATOM 5787 O O . LEU B 1 265 ? 8.75 24.047 -10.164 1 98.19 265 LEU B O 1
ATOM 5791 N N . LEU B 1 266 ? 10.234 22.516 -10.695 1 98.12 266 LEU B N 1
ATOM 5792 C CA . LEU B 1 266 ? 9.242 21.688 -11.375 1 98.12 266 LEU B CA 1
ATOM 5793 C C . LEU B 1 266 ? 8.242 21.109 -10.383 1 98.12 266 LEU B C 1
ATOM 5795 O O . LEU B 1 266 ? 7.055 20.984 -10.703 1 98.12 266 LEU B O 1
ATOM 5799 N N . ASN B 1 267 ? 8.703 20.703 -9.203 1 97.38 267 ASN B N 1
ATOM 5800 C CA . ASN B 1 267 ? 7.777 20.266 -8.164 1 97.38 267 ASN B CA 1
ATOM 5801 C C . ASN B 1 267 ? 6.809 21.375 -7.785 1 97.38 267 ASN B C 1
ATOM 5803 O O . ASN B 1 267 ? 5.609 21.141 -7.625 1 97.38 267 ASN B O 1
ATOM 5807 N N . TRP B 1 268 ? 7.336 22.578 -7.652 1 97.12 268 TRP B N 1
ATOM 5808 C CA . TRP B 1 268 ? 6.516 23.75 -7.332 1 97.12 268 TRP B CA 1
ATOM 5809 C C . TRP B 1 268 ? 5.434 23.953 -8.383 1 97.12 268 TRP B C 1
ATOM 5811 O O . TRP B 1 268 ? 4.262 24.156 -8.055 1 97.12 268 TRP B O 1
ATOM 5821 N N . ARG B 1 269 ? 5.797 23.859 -9.602 1 97.44 269 ARG B N 1
ATOM 5822 C CA . ARG B 1 269 ? 4.84 24.031 -10.688 1 97.44 269 ARG B CA 1
ATOM 5823 C C . ARG B 1 269 ? 3.811 22.906 -10.688 1 97.44 269 ARG B C 1
ATOM 5825 O O . ARG B 1 269 ? 2.629 23.141 -10.945 1 97.44 269 ARG B O 1
ATOM 5832 N N . GLY B 1 270 ? 4.297 21.703 -10.43 1 96.94 270 GLY B N 1
ATOM 5833 C CA . GLY B 1 270 ? 3.387 20.562 -10.383 1 96.94 270 GLY B CA 1
ATOM 5834 C C . GLY B 1 270 ? 2.355 20.688 -9.273 1 96.94 270 GLY B C 1
ATOM 5835 O O . GLY B 1 270 ? 1.16 20.484 -9.508 1 96.94 270 GLY B O 1
ATOM 5836 N N . VAL B 1 271 ? 2.779 21.016 -8.094 1 96.56 271 VAL B N 1
ATOM 5837 C CA . VAL B 1 271 ? 1.899 21.125 -6.938 1 96.56 271 VAL B CA 1
ATOM 5838 C C . VAL B 1 271 ? 0.903 22.266 -7.148 1 96.56 271 VAL B C 1
ATOM 5840 O O . VAL B 1 271 ? -0.269 22.141 -6.781 1 96.56 271 VAL B O 1
ATOM 5843 N N . ARG B 1 272 ? 1.346 23.297 -7.758 1 96.38 272 ARG B N 1
ATOM 5844 C CA . ARG B 1 272 ? 0.484 24.438 -8.008 1 96.38 272 ARG B CA 1
ATOM 5845 C C . ARG B 1 272 ? -0.565 24.125 -9.07 1 96.38 272 ARG B C 1
ATOM 5847 O O . ARG B 1 272 ? -1.621 24.766 -9.117 1 96.38 272 ARG B O 1
ATOM 5854 N N . ALA B 1 273 ? -0.268 23.203 -9.867 1 96.5 273 ALA B N 1
ATOM 5855 C CA . ALA B 1 273 ? -1.196 22.812 -10.922 1 96.5 273 ALA B CA 1
ATOM 5856 C C . ALA B 1 273 ? -2.387 22.047 -10.359 1 96.5 273 ALA B C 1
ATOM 5858 O O . ALA B 1 273 ? -3.441 21.969 -10.992 1 96.5 273 ALA B O 1
ATOM 5859 N N . VAL B 1 274 ? -2.295 21.5 -9.219 1 97.06 274 VAL B N 1
ATOM 5860 C CA . VAL B 1 274 ? -3.344 20.688 -8.609 1 97.06 274 VAL B CA 1
ATOM 5861 C C . VAL B 1 274 ? -4.406 21.594 -7.992 1 97.06 274 VAL B C 1
ATOM 5863 O O . VAL B 1 274 ? -4.082 22.516 -7.25 1 97.06 274 VAL B O 1
ATOM 5866 N N . HIS B 1 275 ? -5.574 21.438 -8.375 1 96.19 275 HIS B N 1
ATOM 5867 C CA . HIS B 1 275 ? -6.672 22.156 -7.73 1 96.19 275 HIS B CA 1
ATOM 5868 C C . HIS B 1 275 ? -7.547 21.203 -6.922 1 96.19 275 HIS B C 1
ATOM 5870 O O . HIS B 1 275 ? -8.555 20.703 -7.426 1 96.19 275 HIS B O 1
ATOM 5876 N N . SER B 1 276 ? -7.227 21.062 -5.707 1 95.19 276 SER B N 1
ATOM 5877 C CA . SER B 1 276 ? -7.91 20.156 -4.785 1 95.19 276 SER B CA 1
ATOM 5878 C C . SER B 1 276 ? -9.336 20.625 -4.512 1 95.19 276 SER B C 1
ATOM 5880 O O . SER B 1 276 ? -9.594 21.828 -4.402 1 95.19 276 SER B O 1
ATOM 5882 N N . ARG B 1 277 ? -10.195 19.703 -4.328 1 96 277 ARG B N 1
ATOM 5883 C CA . ARG B 1 277 ? -11.609 20.016 -4.125 1 96 277 ARG B CA 1
ATOM 5884 C C . ARG B 1 277 ? -11.969 19.969 -2.643 1 96 277 ARG B C 1
ATOM 5886 O O . ARG B 1 277 ? -13.102 20.281 -2.264 1 96 277 ARG B O 1
ATOM 5893 N N . GLN B 1 278 ? -11.07 19.594 -1.887 1 95.38 278 GLN B N 1
ATOM 5894 C CA . GLN B 1 278 ? -11.305 19.578 -0.446 1 95.38 278 GLN B CA 1
ATOM 5895 C C . GLN B 1 278 ? -10.945 20.922 0.19 1 95.38 278 GLN B C 1
ATOM 5897 O O . GLN B 1 278 ? -10.07 21.625 -0.299 1 95.38 278 GLN B O 1
ATOM 5902 N N . LEU B 1 279 ? -11.633 21.203 1.241 1 96.75 279 LEU B N 1
ATOM 5903 C CA . LEU B 1 279 ? -11.391 22.469 1.923 1 96.75 279 LEU B CA 1
ATOM 5904 C C . LEU B 1 279 ? -10.508 22.266 3.154 1 96.75 279 LEU B C 1
ATOM 5906 O O . LEU B 1 279 ? -11.008 21.922 4.227 1 96.75 279 LEU B O 1
ATOM 5910 N N . ASN B 1 280 ? -9.227 22.484 2.896 1 95.94 280 ASN B N 1
ATOM 5911 C CA . ASN B 1 280 ? -8.375 22.547 4.082 1 95.94 280 ASN B CA 1
ATOM 5912 C C . ASN B 1 280 ? -8.461 23.922 4.75 1 95.94 280 ASN B C 1
ATOM 5914 O O . ASN B 1 280 ? -9.312 24.734 4.391 1 95.94 280 ASN B O 1
ATOM 5918 N N . ARG B 1 281 ? -7.684 24.219 5.688 1 97.12 281 ARG B N 1
ATOM 5919 C CA . ARG B 1 281 ? -7.777 25.438 6.477 1 97.12 281 ARG B CA 1
ATOM 5920 C C . ARG B 1 281 ? -7.57 26.672 5.605 1 97.12 281 ARG B C 1
ATOM 5922 O O . ARG B 1 281 ? -8.375 27.609 5.637 1 97.12 281 ARG B O 1
ATOM 5929 N N . GLN B 1 282 ? -6.578 26.656 4.797 1 96.88 282 GLN B N 1
ATOM 5930 C CA . GLN B 1 282 ? -6.27 27.797 3.936 1 96.88 282 GLN B CA 1
ATOM 5931 C C . GLN B 1 282 ? -7.371 28.016 2.9 1 96.88 282 GLN B C 1
ATOM 5933 O O . GLN B 1 282 ? -7.816 29.141 2.693 1 96.88 282 GLN B O 1
ATOM 5938 N N . ARG B 1 283 ? -7.789 26.984 2.277 1 97.31 283 ARG B N 1
ATOM 5939 C CA . ARG B 1 283 ? -8.828 27.078 1.262 1 97.31 283 ARG B CA 1
ATOM 5940 C C . ARG B 1 283 ? -10.156 27.516 1.88 1 97.31 283 ARG B C 1
ATOM 5942 O O . ARG B 1 283 ? -10.914 28.281 1.27 1 97.31 283 ARG B O 1
ATOM 5949 N N . ALA B 1 284 ? -10.414 27 3.025 1 97.94 284 ALA B N 1
ATOM 5950 C CA . ALA B 1 284 ? -11.625 27.422 3.736 1 97.94 284 ALA B CA 1
ATOM 5951 C C . ALA B 1 284 ? -11.586 28.922 4.035 1 97.94 284 ALA B C 1
ATOM 5953 O O . ALA B 1 284 ? -12.602 29.609 3.883 1 97.94 284 ALA B O 1
ATOM 5954 N N . ASN B 1 285 ? -10.445 29.406 4.484 1 98.12 285 ASN B N 1
ATOM 5955 C CA . ASN B 1 285 ? -10.281 30.844 4.691 1 98.12 285 ASN B CA 1
ATOM 5956 C C . ASN B 1 285 ? -10.664 31.641 3.447 1 98.12 285 ASN B C 1
ATOM 5958 O O . ASN B 1 285 ? -11.438 32.594 3.529 1 98.12 285 ASN B O 1
ATOM 5962 N N . ILE B 1 286 ? -10.141 31.219 2.334 1 98 286 ILE B N 1
ATOM 5963 C CA . ILE B 1 286 ? -10.297 31.953 1.083 1 98 286 ILE B CA 1
ATOM 5964 C C . ILE B 1 286 ? -11.75 31.859 0.613 1 98 286 ILE B C 1
ATOM 5966 O O . ILE B 1 286 ? -12.383 32.875 0.341 1 98 286 ILE B O 1
ATOM 5970 N N . ALA B 1 287 ? -12.312 30.688 0.557 1 98.12 287 ALA B N 1
ATOM 5971 C CA . ALA B 1 287 ? -13.648 30.453 0.001 1 98.12 287 ALA B CA 1
ATOM 5972 C C . ALA B 1 287 ? -14.727 31.078 0.88 1 98.12 287 ALA B C 1
ATOM 5974 O O . ALA B 1 287 ? -15.609 31.781 0.385 1 98.12 287 ALA B O 1
ATOM 5975 N N . LEU B 1 288 ? -14.633 30.891 2.17 1 98.19 288 LEU B N 1
ATOM 5976 C CA . LEU B 1 288 ? -15.695 31.328 3.07 1 98.19 288 LEU B CA 1
ATOM 5977 C C . LEU B 1 288 ? -15.641 32.844 3.287 1 98.19 288 LEU B C 1
ATOM 5979 O O . LEU B 1 288 ? -16.672 33.5 3.402 1 98.19 288 LEU B O 1
ATOM 5983 N N . SER B 1 289 ? -14.453 33.375 3.381 1 98 289 SER B N 1
ATOM 5984 C CA . SER B 1 289 ? -14.359 34.844 3.529 1 98 289 SER B CA 1
ATOM 5985 C C . SER B 1 289 ? -14.867 35.562 2.283 1 98 289 SER B C 1
ATOM 5987 O O . SER B 1 289 ? -15.523 36.594 2.383 1 98 289 SER B O 1
ATOM 5989 N N . ALA B 1 290 ? -14.547 35 1.113 1 97.75 290 ALA B N 1
ATOM 5990 C CA . ALA B 1 290 ? -15.039 35.594 -0.132 1 97.75 290 ALA B CA 1
ATOM 5991 C C . ALA B 1 290 ? -16.562 35.531 -0.204 1 97.75 290 ALA B C 1
ATOM 5993 O O . ALA B 1 290 ? -17.203 36.469 -0.645 1 97.75 290 ALA B O 1
ATOM 5994 N N . LEU B 1 291 ? -17.094 34.438 0.179 1 97.31 291 LEU B N 1
ATOM 5995 C CA . LEU B 1 291 ? -18.547 34.281 0.185 1 97.31 291 LEU B CA 1
ATOM 5996 C C . LEU B 1 291 ? -19.203 35.25 1.166 1 97.31 291 LEU B C 1
ATOM 5998 O O . LEU B 1 291 ? -20.203 35.875 0.844 1 97.31 291 LEU B O 1
ATOM 6002 N N . PHE B 1 292 ? -18.656 35.312 2.312 1 97.31 292 PHE B N 1
ATOM 6003 C CA . PHE B 1 292 ? -19.219 36.125 3.381 1 97.31 292 PHE B CA 1
ATOM 6004 C C . PHE B 1 292 ? -19.078 37.625 3.064 1 97.31 292 PHE B C 1
ATOM 6006 O O . PHE B 1 292 ? -20.031 38.406 3.252 1 97.31 292 PHE B O 1
ATOM 6013 N N . SER B 1 293 ? -17.969 38.062 2.588 1 96.56 293 SER B N 1
ATOM 6014 C CA . SER B 1 293 ? -17.672 39.5 2.43 1 96.56 293 SER B CA 1
ATOM 6015 C C . SER B 1 293 ? -18.156 40 1.073 1 96.56 293 SER B C 1
ATOM 6017 O O . SER B 1 293 ? -18.625 41.125 0.964 1 96.56 293 SER B O 1
ATOM 6019 N N . LYS B 1 294 ? -17.953 39.156 0.03 1 96.62 294 LYS B N 1
ATOM 6020 C CA . LYS B 1 294 ? -18.219 39.625 -1.323 1 96.62 294 LYS B CA 1
ATOM 6021 C C . LYS B 1 294 ? -19.344 38.844 -1.982 1 96.62 294 LYS B C 1
ATOM 6023 O O . LYS B 1 294 ? -19.719 39.125 -3.123 1 96.62 294 LYS B O 1
ATOM 6028 N N . ASP B 1 295 ? -19.891 37.875 -1.326 1 97.06 295 ASP B N 1
ATOM 6029 C CA . ASP B 1 295 ? -20.922 37 -1.877 1 97.06 295 ASP B CA 1
ATOM 6030 C C . ASP B 1 295 ? -20.438 36.344 -3.164 1 97.06 295 ASP B C 1
ATOM 6032 O O . ASP B 1 295 ? -21.188 36.188 -4.125 1 97.06 295 ASP B O 1
ATOM 6036 N N . GLU B 1 296 ? -19.188 36.062 -3.133 1 97.06 296 GLU B N 1
ATOM 6037 C CA . GLU B 1 296 ? -18.562 35.438 -4.285 1 97.06 296 GLU B CA 1
ATOM 6038 C C . GLU B 1 296 ? -18.281 33.969 -4.012 1 97.06 296 GLU B C 1
ATOM 6040 O O . GLU B 1 296 ? -17.625 33.625 -3.029 1 97.06 296 GLU B O 1
ATOM 6045 N N . VAL B 1 297 ? -18.828 33.125 -4.871 1 97.69 297 VAL B N 1
ATOM 6046 C CA . VAL B 1 297 ? -18.578 31.703 -4.762 1 97.69 297 VAL B CA 1
ATOM 6047 C C . VAL B 1 297 ? -17.359 31.328 -5.617 1 97.69 297 VAL B C 1
ATOM 6049 O O . VAL B 1 297 ? -17.438 31.359 -6.848 1 97.69 297 VAL B O 1
ATOM 6052 N N . LEU B 1 298 ? -16.297 31.016 -5.039 1 97.69 298 LEU B N 1
ATOM 6053 C CA . LEU B 1 298 ? -15.062 30.688 -5.746 1 97.69 298 LEU B CA 1
ATOM 6054 C C . LEU B 1 298 ? -14.977 29.188 -6.004 1 97.69 298 LEU B C 1
ATOM 6056 O O . LEU B 1 298 ? -15.266 28.375 -5.121 1 97.69 298 LEU B O 1
ATOM 6060 N N . THR B 1 299 ? -14.578 28.844 -7.172 1 97.31 299 THR B N 1
ATOM 6061 C CA . THR B 1 299 ? -14.367 27.453 -7.539 1 97.31 299 THR B CA 1
ATOM 6062 C C . THR B 1 299 ? -13.008 26.969 -7.051 1 97.31 299 THR B C 1
ATOM 6064 O O . THR B 1 299 ? -12.141 27.766 -6.703 1 97.31 299 THR B O 1
ATOM 6067 N N . PRO B 1 300 ? -12.836 25.641 -7.047 1 97 300 PRO B N 1
ATOM 6068 C CA . PRO B 1 300 ? -11.531 25.109 -6.656 1 97 300 PRO B CA 1
ATOM 6069 C C . PRO B 1 300 ? -10.391 25.656 -7.516 1 97 300 PRO B C 1
ATOM 6071 O O . PRO B 1 300 ? -9.305 25.938 -7 1 97 300 PRO B O 1
ATOM 6074 N N . LEU B 1 301 ? -10.617 25.828 -8.727 1 96.38 301 LEU B N 1
ATOM 6075 C CA . LEU B 1 301 ? -9.594 26.359 -9.633 1 96.38 301 LEU B CA 1
ATOM 6076 C C . LEU B 1 301 ? -9.195 27.766 -9.242 1 96.38 301 LEU B C 1
ATOM 6078 O O . LEU B 1 301 ? -8.008 28.078 -9.164 1 96.38 301 LEU B O 1
ATOM 6082 N N . LYS B 1 302 ? -10.18 28.609 -8.945 1 96.62 302 LYS B N 1
ATOM 6083 C CA . LYS B 1 302 ? -9.906 30 -8.578 1 96.62 302 LYS B CA 1
ATOM 6084 C C . LYS B 1 302 ? -9.172 30.078 -7.246 1 96.62 302 LYS B C 1
ATOM 6086 O O . LYS B 1 302 ? -8.266 30.891 -7.086 1 96.62 302 LYS B O 1
ATOM 6091 N N . VAL B 1 303 ? -9.547 29.25 -6.328 1 97.25 303 VAL B N 1
ATOM 6092 C CA . VAL B 1 303 ? -8.906 29.266 -5.02 1 97.25 303 VAL B CA 1
ATOM 6093 C C . VAL B 1 303 ? -7.473 28.75 -5.145 1 97.25 303 VAL B C 1
ATOM 6095 O O . VAL B 1 303 ? -6.566 29.25 -4.48 1 97.25 303 VAL B O 1
ATOM 6098 N N . SER B 1 304 ? -7.219 27.719 -6 1 96.12 304 SER B N 1
ATOM 6099 C CA . SER B 1 304 ? -5.895 27.141 -6.176 1 96.12 304 SER B CA 1
ATOM 6100 C C . SER B 1 304 ? -4.895 28.172 -6.68 1 96.12 304 SER B C 1
ATOM 6102 O O . SER B 1 304 ? -3.697 28.078 -6.391 1 96.12 304 SER B O 1
ATOM 6104 N N . GLN B 1 305 ? -5.379 29.203 -7.32 1 95.44 305 GLN B N 1
ATOM 6105 C CA . GLN B 1 305 ? -4.516 30.25 -7.852 1 95.44 305 GLN B CA 1
ATOM 6106 C C . GLN B 1 305 ? -4.102 31.234 -6.758 1 95.44 305 GLN B C 1
ATOM 6108 O O . GLN B 1 305 ? -3.115 31.953 -6.906 1 95.44 305 GLN B O 1
ATOM 6113 N N . ARG B 1 306 ? -4.824 31.156 -5.664 1 95.12 306 ARG B N 1
ATOM 6114 C CA . ARG B 1 306 ? -4.559 32.094 -4.578 1 95.12 306 ARG B CA 1
ATOM 6115 C C . ARG B 1 306 ? -3.842 31.406 -3.424 1 95.12 306 ARG B C 1
ATOM 6117 O O . ARG B 1 306 ? -3.291 32.062 -2.543 1 95.12 306 ARG B O 1
ATOM 6124 N N . GLU B 1 307 ? -3.842 30.156 -3.488 1 93.81 307 GLU B N 1
ATOM 6125 C CA . GLU B 1 307 ? -3.312 29.359 -2.383 1 93.81 307 GLU B CA 1
ATOM 6126 C C . GLU B 1 307 ? -1.789 29.438 -2.326 1 93.81 307 GLU B C 1
ATOM 6128 O O . GLU B 1 307 ? -1.126 29.5 -3.363 1 93.81 307 GLU B O 1
ATOM 6133 N N . LEU B 1 308 ? -1.303 29.469 -1.137 1 94.75 308 LEU B N 1
ATOM 6134 C CA . LEU B 1 308 ? 0.124 29.297 -0.88 1 94.75 308 LEU B CA 1
ATOM 6135 C C . LEU B 1 308 ? 0.46 27.844 -0.597 1 94.75 308 LEU B C 1
ATOM 6137 O O . LEU B 1 308 ? -0.331 27.125 0.024 1 94.75 308 LEU B O 1
ATOM 6141 N N . ILE B 1 309 ? 1.59 27.438 -1.051 1 94.69 309 ILE B N 1
ATOM 6142 C CA . ILE B 1 309 ? 1.991 26.062 -0.778 1 94.69 309 ILE B CA 1
ATOM 6143 C C . ILE B 1 309 ? 2.367 25.922 0.695 1 94.69 309 ILE B C 1
ATOM 6145 O O . ILE B 1 309 ? 1.884 25.016 1.379 1 94.69 309 ILE B O 1
ATOM 6149 N N . PHE B 1 310 ? 3.17 26.875 1.123 1 93.69 310 PHE B N 1
ATOM 6150 C CA . PHE B 1 310 ? 3.533 26.891 2.535 1 93.69 310 PHE B CA 1
ATOM 6151 C C . PHE B 1 310 ? 2.859 28.062 3.246 1 93.69 310 PHE B C 1
ATOM 6153 O O . PHE B 1 310 ? 3.148 29.219 2.955 1 93.69 310 PHE B O 1
ATOM 6160 N N . GLU B 1 311 ? 1.933 27.672 4.09 1 93.56 311 GLU B N 1
ATOM 6161 C CA . GLU B 1 311 ? 1.271 28.688 4.91 1 93.56 311 GLU B CA 1
ATOM 6162 C C . GLU B 1 311 ? 1.963 28.844 6.262 1 93.56 311 GLU B C 1
ATOM 6164 O O . GLU B 1 311 ? 2.668 27.938 6.711 1 93.56 311 GLU B O 1
ATOM 6169 N N . ARG B 1 312 ? 1.733 30 6.816 1 91.88 312 ARG B N 1
ATOM 6170 C CA . ARG B 1 312 ? 2.334 30.266 8.117 1 91.88 312 ARG B CA 1
ATOM 6171 C C . ARG B 1 312 ? 1.766 29.328 9.188 1 91.88 312 ARG B C 1
ATOM 6173 O O . ARG B 1 312 ? 0.588 28.969 9.133 1 91.88 312 ARG B O 1
ATOM 6180 N N . ARG B 1 313 ? 2.645 28.922 10.078 1 91.56 313 ARG B N 1
ATOM 6181 C CA . ARG B 1 313 ? 2.271 28.094 11.227 1 91.56 313 ARG B CA 1
ATOM 6182 C C . ARG B 1 313 ? 1.568 26.828 10.789 1 91.56 313 ARG B C 1
ATOM 6184 O O . ARG B 1 313 ? 0.551 26.438 11.367 1 91.56 313 ARG B O 1
ATOM 6191 N N . GLY B 1 314 ? 2.006 26.312 9.664 1 88.19 314 GLY B N 1
ATOM 6192 C CA . GLY B 1 314 ? 1.453 25.047 9.211 1 88.19 314 GLY B CA 1
ATOM 6193 C C . GLY B 1 314 ? -0.003 25.141 8.797 1 88.19 314 GLY B C 1
ATOM 6194 O O . GLY B 1 314 ? -0.729 24.141 8.812 1 88.19 314 GLY B O 1
ATOM 6195 N N . GLY B 1 315 ? -0.459 26.297 8.594 1 90.06 315 GLY B N 1
ATOM 6196 C CA . GLY B 1 315 ? -1.817 26.469 8.102 1 90.06 315 GLY B CA 1
ATOM 6197 C C . GLY B 1 315 ? -2.811 26.797 9.203 1 90.06 315 GLY B C 1
ATOM 6198 O O . GLY B 1 315 ? -4.012 26.922 8.945 1 90.06 315 GLY B O 1
ATOM 6199 N N . GLU B 1 316 ? -2.338 27.047 10.352 1 94.25 316 GLU B N 1
ATOM 6200 C CA . GLU B 1 316 ? -3.244 27.266 11.477 1 94.25 316 GLU B CA 1
ATOM 6201 C C . GLU B 1 316 ? -3.719 28.703 11.539 1 94.25 316 GLU B C 1
ATOM 6203 O O . GLU B 1 316 ? -4.508 29.078 12.414 1 94.25 316 GLU B O 1
ATOM 6208 N N . VAL B 1 317 ? -3.406 29.5 10.594 1 96.56 317 VAL B N 1
ATOM 6209 C CA . VAL B 1 317 ? -3.654 30.938 10.695 1 96.56 317 VAL B CA 1
ATOM 6210 C C . VAL B 1 317 ? -4.977 31.281 10.016 1 96.56 317 VAL B C 1
ATOM 6212 O O . VAL B 1 317 ? -5.441 30.547 9.133 1 96.56 317 VAL B O 1
ATOM 6215 N N . PHE B 1 318 ? -5.582 32.312 10.43 1 97.5 318 PHE B N 1
ATOM 6216 C CA . PHE B 1 318 ? -6.754 32.906 9.781 1 97.5 318 PHE B CA 1
ATOM 6217 C C . PHE B 1 318 ? -6.348 34.031 8.836 1 97.5 318 PHE B C 1
ATOM 6219 O O . PHE B 1 318 ? -5.516 34.875 9.18 1 97.5 318 PHE B O 1
ATOM 6226 N N . ARG B 1 319 ? -6.887 33.969 7.695 1 96.56 319 ARG B N 1
ATOM 6227 C CA . ARG B 1 319 ? -6.77 35.031 6.711 1 96.56 319 ARG B CA 1
ATOM 6228 C C . ARG B 1 319 ? -8.125 35.406 6.117 1 96.56 319 ARG B C 1
ATOM 6230 O O . ARG B 1 319 ? -8.977 34.531 5.93 1 96.56 319 ARG B O 1
ATOM 6237 N N . TRP B 1 320 ? -8.289 36.625 5.938 1 96 320 TRP B N 1
ATOM 6238 C CA . TRP B 1 320 ? -9.5 37.094 5.293 1 96 320 TRP B CA 1
ATOM 6239 C C . TRP B 1 320 ? -9.227 37.531 3.854 1 96 320 TRP B C 1
ATOM 6241 O O . TRP B 1 320 ? -8.422 38.438 3.609 1 96 320 TRP B O 1
ATOM 6251 N N . ASN B 1 321 ? -9.844 36.812 2.904 1 94.69 321 ASN B N 1
ATOM 6252 C CA . ASN B 1 321 ? -9.68 37.094 1.479 1 94.69 321 ASN B CA 1
ATOM 6253 C C . ASN B 1 321 ? -8.211 37.125 1.082 1 94.69 321 ASN B C 1
ATOM 6255 O O . ASN B 1 321 ? -7.758 38.062 0.429 1 94.69 321 ASN B O 1
ATOM 6259 N N . SER B 1 322 ? -7.465 36.25 1.54 1 93.25 322 SER B N 1
ATOM 6260 C CA . SER B 1 322 ? -6.051 36.062 1.223 1 93.25 322 SER B CA 1
ATOM 6261 C C . SER B 1 322 ? -5.227 37.25 1.718 1 93.25 322 SER B C 1
ATOM 6263 O O . SER B 1 322 ? -4.176 37.562 1.153 1 93.25 322 SER B O 1
ATOM 6265 N N . GLY B 1 323 ? -5.73 37.906 2.67 1 94.44 323 GLY B N 1
ATOM 6266 C CA . GLY B 1 323 ? -5.043 39.062 3.24 1 94.44 323 GLY B CA 1
ATOM 6267 C C . GLY B 1 323 ? -4.062 38.688 4.336 1 94.44 323 GLY B C 1
ATOM 6268 O O . GLY B 1 323 ? -3.605 37.562 4.402 1 94.44 323 GLY B O 1
ATOM 6269 N N . PRO B 1 324 ? -3.68 39.688 5.137 1 95.12 324 PRO B N 1
ATOM 6270 C CA . PRO B 1 324 ? -2.725 39.406 6.219 1 95.12 324 PRO B CA 1
ATOM 6271 C C . PRO B 1 324 ? -3.299 38.5 7.305 1 95.12 324 PRO B C 1
ATOM 6273 O O . PRO B 1 324 ? -4.52 38.438 7.465 1 95.12 324 PRO B O 1
ATOM 6276 N N . VAL B 1 325 ? -2.418 37.875 8.008 1 96.38 325 VAL B N 1
ATOM 6277 C CA . VAL B 1 325 ? -2.799 37.031 9.125 1 96.38 325 VAL B CA 1
ATOM 6278 C C . VAL B 1 325 ? -3.379 37.875 10.258 1 96.38 325 VAL B C 1
ATOM 6280 O O . VAL B 1 325 ? -2.865 38.938 10.562 1 96.38 325 VAL B O 1
ATOM 6283 N N . PHE B 1 326 ? -4.492 37.438 10.852 1 94.94 326 PHE B N 1
ATOM 6284 C CA . PHE B 1 326 ? -5.09 38.219 11.914 1 94.94 326 PHE B CA 1
ATOM 6285 C C . PHE B 1 326 ? -5.441 37.344 13.109 1 94.94 326 PHE B C 1
ATOM 6287 O O . PHE B 1 326 ? -6.105 37.812 14.047 1 94.94 326 PHE B O 1
ATOM 6294 N N . GLY B 1 327 ? -4.984 36.125 13.125 1 96.12 327 GLY B N 1
ATOM 6295 C CA . GLY B 1 327 ? -5.191 35.188 14.211 1 96.12 327 GLY B CA 1
ATOM 6296 C C . GLY B 1 327 ? -4.84 33.75 13.836 1 96.12 327 GLY B C 1
ATOM 6297 O O . GLY B 1 327 ? -4.43 33.5 12.703 1 96.12 327 GLY B O 1
ATOM 6298 N N . HIS B 1 328 ? -4.926 32.875 14.812 1 96.94 328 HIS B N 1
ATOM 6299 C CA . HIS B 1 328 ? -4.684 31.453 14.531 1 96.94 328 HIS B CA 1
ATOM 6300 C C . HIS B 1 328 ? -5.645 30.562 15.312 1 96.94 328 HIS B C 1
ATOM 6302 O O . HIS B 1 328 ? -6.371 31.047 16.188 1 96.94 328 HIS B O 1
ATOM 6308 N N . CYS B 1 329 ? -5.691 29.359 14.875 1 97.19 329 CYS B N 1
ATOM 6309 C CA . CYS B 1 329 ? -6.66 28.438 15.461 1 97.19 329 CYS B CA 1
ATOM 6310 C C . CYS B 1 329 ? -6.008 27.109 15.789 1 97.19 329 CYS B C 1
ATOM 6312 O O . CYS B 1 329 ? -5.328 26.516 14.953 1 97.19 329 CYS B O 1
ATOM 6314 N N . LYS B 1 330 ? -6.125 26.734 17.062 1 96.25 330 LYS B N 1
ATOM 6315 C CA . LYS B 1 330 ? -5.848 25.344 17.422 1 96.25 330 LYS B CA 1
ATOM 6316 C C . LYS B 1 330 ? -7.074 24.469 17.219 1 96.25 330 LYS B C 1
ATOM 6318 O O . LYS B 1 330 ? -7.91 24.328 18.109 1 96.25 330 LYS B O 1
ATOM 6323 N N . TYR B 1 331 ? -7.117 23.875 16.016 1 96.19 331 TYR B N 1
ATOM 6324 C CA . TYR B 1 331 ? -8.297 23.141 15.562 1 96.19 331 TYR B CA 1
ATOM 6325 C C . TYR B 1 331 ? -8.234 21.688 16.016 1 96.19 331 TYR B C 1
ATOM 6327 O O . TYR B 1 331 ? -7.219 21.016 15.828 1 96.19 331 TYR B O 1
ATOM 6335 N N . GLY B 1 332 ? -9.305 21.188 16.531 1 94.31 332 GLY B N 1
ATOM 6336 C CA . GLY B 1 332 ? -9.344 19.812 17.031 1 94.31 332 GLY B CA 1
ATOM 6337 C C . GLY B 1 332 ? -8.43 19.594 18.234 1 94.31 332 GLY B C 1
ATOM 6338 O O . GLY B 1 332 ? -7.758 18.562 18.312 1 94.31 332 GLY B O 1
ATOM 6339 N N . ALA B 1 333 ? -8.344 20.516 19.078 1 94.44 333 ALA B N 1
ATOM 6340 C CA . ALA B 1 333 ? -7.457 20.469 20.234 1 94.44 333 ALA B CA 1
ATOM 6341 C C . ALA B 1 333 ? -8.086 19.672 21.375 1 94.44 333 ALA B C 1
ATOM 6343 O O . ALA B 1 333 ? -9.305 19.5 21.422 1 94.44 333 ALA B O 1
ATOM 6344 N N . PRO B 1 334 ? -7.203 19.188 22.219 1 93.88 334 PRO B N 1
ATOM 6345 C CA . PRO B 1 334 ? -7.75 18.578 23.422 1 93.88 334 PRO B CA 1
ATOM 6346 C C . PRO B 1 334 ? -8.484 19.578 24.312 1 93.88 334 PRO B C 1
ATOM 6348 O O . PRO B 1 334 ? -8.164 20.766 24.297 1 93.88 334 PRO B O 1
ATOM 6351 N N . LEU B 1 335 ? -9.398 19.016 25.062 1 95.31 335 LEU B N 1
ATOM 6352 C CA . LEU B 1 335 ? -10.195 19.875 25.938 1 95.31 335 LEU B CA 1
ATOM 6353 C C . LEU B 1 335 ? -9.297 20.594 26.938 1 95.31 335 LEU B C 1
ATOM 6355 O O . LEU B 1 335 ? -9.594 21.719 27.344 1 95.31 335 LEU B O 1
ATOM 6359 N N . LYS B 1 336 ? -8.234 19.984 27.297 1 93.69 336 LYS B N 1
ATOM 6360 C CA . LYS B 1 336 ? -7.273 20.578 28.219 1 93.69 336 LYS B CA 1
ATOM 6361 C C . LYS B 1 336 ? -6.812 21.953 27.719 1 93.69 336 LYS B C 1
ATOM 6363 O O . LYS B 1 336 ? -6.652 22.891 28.516 1 93.69 336 LYS B O 1
ATOM 6368 N N . THR B 1 337 ? -6.582 22.062 26.453 1 93.62 337 THR B N 1
ATOM 6369 C CA . THR B 1 337 ? -6.137 23.328 25.859 1 93.62 337 THR B CA 1
ATOM 6370 C C . THR B 1 337 ? -7.195 24.406 26.016 1 93.62 337 THR B C 1
ATOM 6372 O O . THR B 1 337 ? -6.871 25.562 26.281 1 93.62 337 THR B O 1
ATOM 6375 N N . LEU B 1 338 ? -8.391 24.016 25.797 1 94.88 338 LEU B N 1
ATOM 6376 C CA . LEU B 1 338 ? -9.492 24.953 25.953 1 94.88 338 LEU B CA 1
ATOM 6377 C C . LEU B 1 338 ? -9.625 25.391 27.422 1 94.88 338 LEU B C 1
ATOM 6379 O O . LEU B 1 338 ? -9.844 26.562 27.703 1 94.88 338 LEU B O 1
ATOM 6383 N N . LEU B 1 339 ? -9.484 24.484 28.344 1 93.88 339 LEU B N 1
ATOM 6384 C CA . LEU B 1 339 ? -9.578 24.766 29.766 1 93.88 339 LEU B CA 1
ATOM 6385 C C . LEU B 1 339 ? -8.445 25.688 30.219 1 93.88 339 LEU B C 1
ATOM 6387 O O . LEU B 1 339 ? -8.641 26.531 31.094 1 93.88 339 LEU B O 1
ATOM 6391 N N . GLU B 1 340 ? -7.324 25.453 29.672 1 92.69 340 GLU B N 1
ATOM 6392 C CA . GLU B 1 340 ? -6.203 26.344 29.969 1 92.69 340 GLU B CA 1
ATOM 6393 C C . GLU B 1 340 ? -6.512 27.781 29.562 1 92.69 340 GLU B C 1
ATOM 6395 O O . GLU B 1 340 ? -6.141 28.719 30.25 1 92.69 340 GLU B O 1
ATOM 6400 N N . ALA B 1 341 ? -7.145 27.906 28.438 1 90.69 341 ALA B N 1
ATOM 6401 C CA . ALA B 1 341 ? -7.52 29.234 27.938 1 90.69 341 ALA B CA 1
ATOM 6402 C C . ALA B 1 341 ? -8.57 29.875 28.844 1 90.69 341 ALA B C 1
ATOM 6404 O O . ALA B 1 341 ? -8.547 31.094 29.062 1 90.69 341 ALA B O 1
ATOM 6405 N N . LEU B 1 342 ? -9.492 29.094 29.359 1 90.69 342 LEU B N 1
ATOM 6406 C CA . LEU B 1 342 ? -10.562 29.594 30.234 1 90.69 342 LEU B CA 1
ATOM 6407 C C . LEU B 1 342 ? -10.031 29.922 31.625 1 90.69 342 LEU B C 1
ATOM 6409 O O . LEU B 1 342 ? -10.531 30.828 32.281 1 90.69 342 LEU B O 1
ATOM 6413 N N . ALA B 1 343 ? -9.117 29.094 32.094 1 88.44 343 ALA B N 1
ATOM 6414 C CA . ALA B 1 343 ? -8.594 29.25 33.438 1 88.44 343 ALA B CA 1
ATOM 6415 C C . ALA B 1 343 ? -7.656 30.438 33.531 1 88.44 343 ALA B C 1
ATOM 6417 O O . ALA B 1 343 ? -7.387 30.953 34.625 1 88.44 343 ALA B O 1
ATOM 6418 N N . SER B 1 344 ? -7.289 31.016 32.469 1 76.19 344 SER B N 1
ATOM 6419 C CA . SER B 1 344 ? -6.438 32.188 32.406 1 76.19 344 SER B CA 1
ATOM 6420 C C . SER B 1 344 ? -5.27 32.094 33.375 1 76.19 344 SER B C 1
ATOM 6422 O O . SER B 1 344 ? -5.043 33 34.188 1 76.19 344 SER B O 1
ATOM 6424 N N . GLY B 1 345 ? -4.609 30.969 33.438 1 72.62 345 GLY B N 1
ATOM 6425 C CA . GLY B 1 345 ? -3.379 30.812 34.188 1 72.62 345 GLY B CA 1
ATOM 6426 C C . GLY B 1 345 ? -3.584 30.125 35.531 1 72.62 345 GLY B C 1
ATOM 6427 O O . GLY B 1 345 ? -2.615 29.766 36.188 1 72.62 345 GLY B O 1
ATOM 6428 N N . LYS B 1 346 ? -4.809 29.969 36.031 1 78.25 346 LYS B N 1
ATOM 6429 C CA . LYS B 1 346 ? -5.059 29.297 37.281 1 78.25 346 LYS B CA 1
ATOM 6430 C C . LYS B 1 346 ? -5.25 27.797 37.094 1 78.25 346 LYS B C 1
ATOM 6432 O O . LYS B 1 346 ? -6.363 27.281 37.219 1 78.25 346 LYS B O 1
ATOM 6437 N N . SER B 1 347 ? -4.176 27.25 36.594 1 81.31 347 SER B N 1
ATOM 6438 C CA . SER B 1 347 ? -4.23 25.812 36.312 1 81.31 347 SER B CA 1
ATOM 6439 C C . SER B 1 347 ? -3.193 25.047 37.156 1 81.31 347 SER B C 1
ATOM 6441 O O . SER B 1 347 ? -2.121 25.578 37.438 1 81.31 347 SER B O 1
ATOM 6443 N N . HIS B 1 348 ? -3.6 23.969 37.688 1 81.12 348 HIS B N 1
ATOM 6444 C CA . HIS B 1 348 ? -2.713 22.984 38.312 1 81.12 348 HIS B CA 1
ATOM 6445 C C . HIS B 1 348 ? -2.596 21.734 37.438 1 81.12 348 HIS B C 1
ATOM 6447 O O . HIS B 1 348 ? -3.207 21.656 36.375 1 81.12 348 HIS B O 1
ATOM 6453 N N . GLU B 1 349 ? -1.73 20.906 37.844 1 76.81 349 GLU B N 1
ATOM 6454 C CA . GLU B 1 349 ? -1.415 19.734 37.062 1 76.81 349 GLU B CA 1
ATOM 6455 C C . GLU B 1 349 ? -2.67 18.922 36.75 1 76.81 349 GLU B C 1
ATOM 6457 O O . GLU B 1 349 ? -2.844 18.438 35.625 1 76.81 349 GLU B O 1
ATOM 6462 N N . MET B 1 350 ? -3.617 18.906 37.656 1 84.25 350 MET B N 1
ATOM 6463 C CA . MET B 1 350 ? -4.766 18.031 37.438 1 84.25 350 MET B CA 1
ATOM 6464 C C . MET B 1 350 ? -6.07 18.766 37.719 1 84.25 350 MET B C 1
ATOM 6466 O O . MET B 1 350 ? -7.102 18.141 37.969 1 84.25 350 MET B O 1
ATOM 6470 N N . SER B 1 351 ? -5.961 20.094 37.656 1 88.75 351 SER B N 1
ATOM 6471 C CA . SER B 1 351 ? -7.191 20.844 37.906 1 88.75 351 SER B CA 1
ATOM 6472 C C . SER B 1 351 ? -7.109 22.25 37.281 1 88.75 351 SER B C 1
ATOM 6474 O O . SER B 1 351 ? -6.016 22.797 37.156 1 88.75 351 SER B O 1
ATOM 6476 N N . PHE B 1 352 ? -8.227 22.719 36.938 1 90.88 352 PHE B N 1
ATOM 6477 C CA . PHE B 1 352 ? -8.367 24.078 36.406 1 90.88 352 PHE B CA 1
ATOM 6478 C C . PHE B 1 352 ? -9.398 24.859 37.219 1 90.88 352 PHE B C 1
ATOM 6480 O O . PHE B 1 352 ? -10.453 24.328 37.562 1 90.88 352 PHE B O 1
ATOM 6487 N N . GLN B 1 353 ? -9.023 26.047 37.562 1 88.69 353 GLN B N 1
ATOM 6488 C CA . GLN B 1 353 ? -9.984 26.969 38.156 1 88.69 353 GLN B CA 1
ATOM 6489 C C . GLN B 1 353 ? -10.539 27.938 37.125 1 88.69 353 GLN B C 1
ATOM 6491 O O . GLN B 1 353 ? -9.789 28.75 36.562 1 88.69 353 GLN B O 1
ATOM 6496 N N . LEU B 1 354 ? -11.766 27.797 36.906 1 88.38 354 LEU B N 1
ATOM 6497 C CA . LEU B 1 354 ? -12.375 28.625 35.875 1 88.38 354 LEU B CA 1
ATOM 6498 C C . LEU B 1 354 ? -12.984 29.891 36.5 1 88.38 354 LEU B C 1
ATOM 6500 O O . LEU B 1 354 ? -13.445 29.859 37.625 1 88.38 354 LEU B O 1
ATOM 6504 N N . SER B 1 355 ? -12.867 30.922 35.812 1 79.5 355 SER B N 1
ATOM 6505 C CA . SER B 1 355 ? -13.273 32.219 36.344 1 79.5 355 SER B CA 1
ATOM 6506 C C . SER B 1 355 ? -14.758 32.469 36.094 1 79.5 355 SER B C 1
ATOM 6508 O O . SER B 1 355 ? -15.602 31.734 36.625 1 79.5 355 SER B O 1
ATOM 6510 N N . SER B 1 356 ? -15.102 33.375 35.219 1 81.88 356 SER B N 1
ATOM 6511 C CA . SER B 1 356 ? -16.469 33.875 35.062 1 81.88 356 SER B CA 1
ATOM 6512 C C . SER B 1 356 ? -17.281 32.938 34.156 1 81.88 356 SER B C 1
ATOM 6514 O O . SER B 1 356 ? -18.5 32.812 34.344 1 81.88 356 SER B O 1
ATOM 6516 N N . VAL B 1 357 ? -16.641 32.375 33.188 1 89.44 357 VAL B N 1
ATOM 6517 C CA . VAL B 1 357 ? -17.328 31.438 32.281 1 89.44 357 VAL B CA 1
ATOM 6518 C C . VAL B 1 357 ? -16.875 30.016 32.594 1 89.44 357 VAL B C 1
ATOM 6520 O O . VAL B 1 357 ? -15.688 29.688 32.469 1 89.44 357 VAL B O 1
ATOM 6523 N N . ASP B 1 358 ? -17.766 29.219 32.969 1 89.12 358 ASP B N 1
ATOM 6524 C CA . ASP B 1 358 ? -17.391 27.844 33.281 1 89.12 358 ASP B CA 1
ATOM 6525 C C . ASP B 1 358 ? -17.688 26.922 32.094 1 89.12 358 ASP B C 1
ATOM 6527 O O . ASP B 1 358 ? -18.188 27.359 31.062 1 89.12 358 ASP B O 1
ATOM 6531 N N . LEU B 1 359 ? -17.281 25.719 32.25 1 92.12 359 LEU B N 1
ATOM 6532 C CA . LEU B 1 359 ? -17.391 24.719 31.203 1 92.12 359 LEU B CA 1
ATOM 6533 C C . LEU B 1 359 ? -18.844 24.375 30.922 1 92.12 359 LEU B C 1
ATOM 6535 O O . LEU B 1 359 ? -19.219 24.125 29.781 1 92.12 359 LEU B O 1
ATOM 6539 N N . TYR B 1 360 ? -19.625 24.328 31.922 1 90.69 360 TYR B N 1
ATOM 6540 C CA . TYR B 1 360 ? -21.062 24.047 31.781 1 90.69 360 TYR B CA 1
ATOM 6541 C C . TYR B 1 360 ? -21.734 25.078 30.891 1 90.69 360 TYR B C 1
ATOM 6543 O O . TYR B 1 360 ? -22.531 24.719 30.016 1 90.69 360 TYR B O 1
ATOM 6551 N N . THR B 1 361 ? -21.484 26.344 31.188 1 91.62 361 THR B N 1
ATOM 6552 C CA . THR B 1 361 ? -22.062 27.438 30.375 1 91.62 361 THR B CA 1
ATOM 6553 C C . THR B 1 361 ? -21.656 27.281 28.922 1 91.62 361 THR B C 1
ATOM 6555 O O . THR B 1 361 ? -22.484 27.453 28.016 1 91.62 361 THR B O 1
ATOM 6558 N N . LEU B 1 362 ? -20.438 27.016 28.703 1 94.31 362 LEU B N 1
ATOM 6559 C CA . LEU B 1 362 ? -19.953 26.859 27.344 1 94.31 362 LEU B CA 1
ATOM 6560 C C . LEU B 1 362 ? -20.641 25.672 26.656 1 94.31 362 LEU B C 1
ATOM 6562 O O . LEU B 1 362 ? -21.031 25.766 25.5 1 94.31 362 LEU B O 1
ATOM 6566 N N . MET B 1 363 ? -20.719 24.531 27.375 1 94.75 363 MET B N 1
ATOM 6567 C CA . MET B 1 363 ? -21.375 23.344 26.828 1 94.75 363 MET B CA 1
ATOM 6568 C C . MET B 1 363 ? -22.844 23.625 26.516 1 94.75 363 MET B C 1
ATOM 6570 O O . MET B 1 363 ? -23.391 23.078 25.562 1 94.75 363 MET B O 1
ATOM 6574 N N . ASP B 1 364 ? -23.391 24.469 27.25 1 93.75 364 ASP B N 1
ATOM 6575 C CA . ASP B 1 364 ? -24.781 24.844 27.031 1 93.75 364 ASP B CA 1
ATOM 6576 C C . ASP B 1 364 ? -24.938 25.703 25.781 1 93.75 364 ASP B C 1
ATOM 6578 O O . ASP B 1 364 ? -25.875 25.516 25 1 93.75 364 ASP B O 1
ATOM 6582 N N . VAL B 1 365 ? -24.094 26.656 25.656 1 96.25 365 VAL B N 1
ATOM 6583 C CA . VAL B 1 365 ? -24.125 27.516 24.484 1 96.25 365 VAL B CA 1
ATOM 6584 C C . VAL B 1 365 ? -23.969 26.688 23.219 1 96.25 365 VAL B C 1
ATOM 6586 O O . VAL B 1 365 ? -24.625 26.953 22.203 1 96.25 365 VAL B O 1
ATOM 6589 N N . PHE B 1 366 ? -23.156 25.656 23.25 1 97.75 366 PHE B N 1
ATOM 6590 C CA . PHE B 1 366 ? -22.859 24.844 22.078 1 97.75 366 PHE B CA 1
ATOM 6591 C C . PHE B 1 366 ? -23.641 23.531 22.109 1 97.75 366 PHE B C 1
ATOM 6593 O O . PHE B 1 366 ? -23.234 22.547 21.5 1 97.75 366 PHE B O 1
ATOM 6600 N N . ASP B 1 367 ? -24.672 23.438 22.781 1 95.44 367 ASP B N 1
ATOM 6601 C CA . ASP B 1 367 ? -25.453 22.219 22.938 1 95.44 367 ASP B CA 1
ATOM 6602 C C . ASP B 1 367 ? -25.938 21.703 21.578 1 95.44 367 ASP B C 1
ATOM 6604 O O . ASP B 1 367 ? -25.953 20.484 21.344 1 95.44 367 ASP B O 1
ATOM 6608 N N . GLY B 1 368 ? -26.266 22.562 20.672 1 95.56 368 GLY B N 1
ATOM 6609 C CA . GLY B 1 368 ? -26.766 22.156 19.359 1 95.56 368 GLY B CA 1
ATOM 6610 C C . GLY B 1 368 ? -25.672 21.969 18.328 1 95.56 368 GLY B C 1
ATOM 6611 O O . GLY B 1 368 ? -25.953 21.641 17.172 1 95.56 368 GLY B O 1
ATOM 6612 N N . GLU B 1 369 ? -24.5 22.234 18.812 1 97.5 369 GLU B N 1
ATOM 6613 C CA . GLU B 1 369 ? -23.375 22.125 17.906 1 97.5 369 GLU B CA 1
ATOM 6614 C C . GLU B 1 369 ? -22.547 20.875 18.172 1 97.5 369 GLU B C 1
ATOM 6616 O O . GLU B 1 369 ? -22.609 20.312 19.266 1 97.5 369 GLU B O 1
ATOM 6621 N N . GLN B 1 370 ? -21.781 20.453 17.219 1 98 370 GLN B N 1
ATOM 6622 C CA . GLN B 1 370 ? -20.953 19.266 17.359 1 98 370 GLN B CA 1
ATOM 6623 C C . GLN B 1 370 ? -19.5 19.641 17.688 1 98 370 GLN B C 1
ATOM 6625 O O . GLN B 1 370 ? -18.578 18.891 17.391 1 98 370 GLN B O 1
ATOM 6630 N N . TYR B 1 371 ? -19.344 20.812 18.141 1 98.12 371 TYR B N 1
ATOM 6631 C CA . TYR B 1 371 ? -18.047 21.328 18.562 1 98.12 371 TYR B CA 1
ATOM 6632 C C . TYR B 1 371 ? -18.219 22.375 19.672 1 98.12 371 TYR B C 1
ATOM 6634 O O . TYR B 1 371 ? -19.344 22.812 19.953 1 98.12 371 TYR B O 1
ATOM 6642 N N . ILE B 1 372 ? -17.188 22.672 20.375 1 98 372 ILE B N 1
ATOM 6643 C CA . ILE B 1 372 ? -17.125 23.828 21.266 1 98 372 ILE B CA 1
ATOM 6644 C C . ILE B 1 372 ? -15.945 24.719 20.891 1 98 372 ILE B C 1
ATOM 6646 O O . ILE B 1 372 ? -14.977 24.25 20.281 1 98 372 ILE B O 1
ATOM 6650 N N . LEU B 1 373 ? -16.078 25.938 21.156 1 97.81 373 LEU B N 1
ATOM 6651 C CA . LEU B 1 373 ? -15.102 26.922 20.703 1 97.81 373 LEU B CA 1
ATOM 6652 C C . LEU B 1 373 ? -14.883 28 21.75 1 97.81 373 LEU B C 1
ATOM 6654 O O . LEU B 1 373 ? -15.828 28.406 22.438 1 97.81 373 LEU B O 1
ATOM 6658 N N . TRP B 1 374 ? -13.68 28.344 21.969 1 96.81 374 TRP B N 1
ATOM 6659 C CA . TRP B 1 374 ? -13.328 29.484 22.812 1 96.81 374 TRP B CA 1
ATOM 6660 C C . TRP B 1 374 ? -12.188 30.281 22.203 1 96.81 374 TRP B C 1
ATOM 6662 O O . TRP B 1 374 ? -11.602 29.875 21.188 1 96.81 374 TRP B O 1
ATOM 6672 N N . CYS B 1 375 ? -11.992 31.453 22.688 1 95.94 375 CYS B N 1
ATOM 6673 C CA . CYS B 1 375 ? -10.977 32.312 22.125 1 95.94 375 CYS B CA 1
ATOM 6674 C C . CYS B 1 375 ? -10.188 33.031 23.203 1 95.94 375 CYS B C 1
ATOM 6676 O O . CYS B 1 375 ? -10.742 33.375 24.266 1 95.94 375 CYS B O 1
ATOM 6678 N N . GLN B 1 376 ? -8.938 33.188 23 1 93.31 376 GLN B N 1
ATOM 6679 C CA . GLN B 1 376 ? -8.047 33.969 23.844 1 93.31 376 GLN B CA 1
ATOM 6680 C C . GLN B 1 376 ? -7.422 35.125 23.062 1 93.31 376 GLN B C 1
ATOM 6682 O O . GLN B 1 376 ? -6.934 34.906 21.938 1 93.31 376 GLN B O 1
ATOM 6687 N N . VAL B 1 377 ? -7.531 36.25 23.641 1 93.94 377 VAL B N 1
ATOM 6688 C CA . VAL B 1 377 ? -6.98 37.438 23 1 93.94 377 VAL B CA 1
ATOM 6689 C C . VAL B 1 377 ? -5.738 37.906 23.75 1 93.94 377 VAL B C 1
ATOM 6691 O O . VAL B 1 377 ? -5.711 37.875 24.984 1 93.94 377 VAL B O 1
ATOM 6694 N N . SER B 1 378 ? -4.715 38.188 23.016 1 91.38 378 SER B N 1
ATOM 6695 C CA . SER B 1 378 ? -3.518 38.844 23.531 1 91.38 378 SER B CA 1
ATOM 6696 C C . SER B 1 378 ? -3.273 40.156 22.828 1 91.38 378 SER B C 1
ATOM 6698 O O . SER B 1 378 ? -2.492 40.25 21.891 1 91.38 378 SER B O 1
ATOM 6700 N N . ALA B 1 379 ? -3.811 41.156 23.406 1 86.25 379 ALA B N 1
ATOM 6701 C CA . ALA B 1 379 ? -3.787 42.469 22.781 1 86.25 379 ALA B CA 1
ATOM 6702 C C . ALA B 1 379 ? -2.363 43 22.688 1 86.25 379 ALA B C 1
ATOM 6704 O O . ALA B 1 379 ? -2.037 43.75 21.766 1 86.25 379 ALA B O 1
ATOM 6705 N N . ALA B 1 380 ? -1.503 42.562 23.562 1 85.25 380 ALA B N 1
ATOM 6706 C CA . ALA B 1 380 ? -0.15 43.094 23.656 1 85.25 380 ALA B CA 1
ATOM 6707 C C . ALA B 1 380 ? 0.797 42.375 22.703 1 85.25 380 ALA B C 1
ATOM 6709 O O . ALA B 1 380 ? 1.93 42.812 22.484 1 85.25 380 ALA B O 1
ATOM 6710 N N . SER B 1 381 ? 0.309 41.375 22.062 1 88.62 381 SER B N 1
ATOM 6711 C CA . SER B 1 381 ? 1.192 40.594 21.188 1 88.62 381 SER B CA 1
ATOM 6712 C C . SER B 1 381 ? 1.564 41.375 19.938 1 88.62 381 SER B C 1
ATOM 6714 O O . SER B 1 381 ? 0.715 42.031 19.328 1 88.62 381 SER B O 1
ATOM 6716 N N . ASN B 1 382 ? 2.818 41.281 19.547 1 87.19 382 ASN B N 1
ATOM 6717 C CA . ASN B 1 382 ? 3.307 41.969 18.344 1 87.19 382 ASN B CA 1
ATOM 6718 C C . ASN B 1 382 ? 3.08 41.125 17.094 1 87.19 382 ASN B C 1
ATOM 6720 O O . ASN B 1 382 ? 3.133 41.625 15.977 1 87.19 382 ASN B O 1
ATOM 6724 N N . ASP B 1 383 ? 2.854 39.906 17.297 1 89 383 ASP B N 1
ATOM 6725 C CA . ASP B 1 383 ? 2.561 39 16.188 1 89 383 ASP B CA 1
ATOM 6726 C C . ASP B 1 383 ? 1.06 38.938 15.922 1 89 383 ASP B C 1
ATOM 6728 O O . ASP B 1 383 ? 0.294 38.469 16.781 1 89 383 ASP B O 1
ATOM 6732 N N . ALA B 1 384 ? 0.654 39.406 14.719 1 86.56 384 ALA B N 1
ATOM 6733 C CA . ALA B 1 384 ? -0.757 39.469 14.344 1 86.56 384 ALA B CA 1
ATOM 6734 C C . ALA B 1 384 ? -1.413 38.094 14.484 1 86.56 384 ALA B C 1
ATOM 6736 O O . ALA B 1 384 ? -2.584 38 14.859 1 86.56 384 ALA B O 1
ATOM 6737 N N . ALA B 1 385 ? -0.632 37.125 14.273 1 88.69 385 ALA B N 1
ATOM 6738 C CA . ALA B 1 385 ? -1.157 35.75 14.336 1 88.69 385 ALA B CA 1
ATOM 6739 C C . ALA B 1 385 ? -1.441 35.344 15.773 1 88.69 385 ALA B C 1
ATOM 6741 O O . ALA B 1 385 ? -2.266 34.469 16.016 1 88.69 385 ALA B O 1
ATOM 6742 N N . SER B 1 386 ? -0.801 36.031 16.688 1 90.75 386 SER B N 1
ATOM 6743 C CA . SER B 1 386 ? -0.893 35.594 18.078 1 90.75 386 SER B CA 1
ATOM 6744 C C . SER B 1 386 ? -1.876 36.469 18.859 1 90.75 386 SER B C 1
ATOM 6746 O O . SER B 1 386 ? -2.186 36.188 20.016 1 90.75 386 SER B O 1
ATOM 6748 N N . ARG B 1 387 ? -2.422 37.438 18.234 1 91.69 387 ARG B N 1
ATOM 6749 C CA . ARG B 1 387 ? -3.322 38.375 18.922 1 91.69 387 ARG B CA 1
ATOM 6750 C C . ARG B 1 387 ? -4.641 37.688 19.266 1 91.69 387 ARG B C 1
ATOM 6752 O O . ARG B 1 387 ? -5.238 38 20.312 1 91.69 387 ARG B O 1
ATOM 6759 N N . VAL B 1 388 ? -5.047 36.875 18.328 1 95.25 388 VAL B N 1
ATOM 6760 C CA . VAL B 1 388 ? -6.285 36.125 18.547 1 95.25 388 VAL B CA 1
ATOM 6761 C C . VAL B 1 388 ? -6.027 34.625 18.406 1 95.25 388 VAL B C 1
ATOM 6763 O O . VAL B 1 388 ? -5.559 34.156 17.359 1 95.25 388 VAL B O 1
ATOM 6766 N N . LYS B 1 389 ? -6.227 33.906 19.469 1 96.56 389 LYS B N 1
ATOM 6767 C CA . LYS B 1 389 ? -6.082 32.469 19.484 1 96.56 389 LYS B CA 1
ATOM 6768 C C . LYS B 1 389 ? -7.43 31.781 19.688 1 96.56 389 LYS B C 1
ATOM 6770 O O . LYS B 1 389 ? -8 31.844 20.781 1 96.56 389 LYS B O 1
ATOM 6775 N N . VAL B 1 390 ? -7.906 31.141 18.641 1 97.88 390 VAL B N 1
ATOM 6776 C CA . VAL B 1 390 ? -9.156 30.406 18.734 1 97.88 390 VAL B CA 1
ATOM 6777 C C . VAL B 1 390 ? -8.867 28.922 18.984 1 97.88 390 VAL B C 1
ATOM 6779 O O . VAL B 1 390 ? -7.941 28.359 18.406 1 97.88 390 VAL B O 1
ATOM 6782 N N . VAL B 1 391 ? -9.547 28.312 19.922 1 97.62 391 VAL B N 1
ATOM 6783 C CA . VAL B 1 391 ? -9.406 26.891 20.25 1 97.62 391 VAL B CA 1
ATOM 6784 C C . VAL B 1 391 ? -10.711 26.172 19.938 1 97.62 391 VAL B C 1
ATOM 6786 O O . VAL B 1 391 ? -11.781 26.547 20.422 1 97.62 391 VAL B O 1
ATOM 6789 N N . VAL B 1 392 ? -10.641 25.219 19.109 1 98 392 VAL B N 1
ATOM 6790 C CA . VAL B 1 392 ? -11.82 24.438 18.734 1 98 392 VAL B CA 1
ATOM 6791 C C . VAL B 1 392 ? -11.672 23 19.234 1 98 392 VAL B C 1
ATOM 6793 O O . VAL B 1 392 ? -10.664 22.344 18.938 1 98 392 VAL B O 1
ATOM 6796 N N . VAL B 1 393 ? -12.617 22.5 19.938 1 97.75 393 VAL B N 1
ATOM 6797 C CA . VAL B 1 393 ? -12.688 21.125 20.406 1 97.75 393 VAL B CA 1
ATOM 6798 C C . VAL B 1 393 ? -13.883 20.422 19.766 1 97.75 393 VAL B C 1
ATOM 6800 O O . VAL B 1 393 ? -14.977 20.984 19.703 1 97.75 393 VAL B O 1
ATOM 6803 N N . LEU B 1 394 ? -13.672 19.281 19.328 1 97.5 394 LEU B N 1
ATOM 6804 C CA . LEU B 1 394 ? -14.703 18.562 18.578 1 97.5 394 LEU B CA 1
ATOM 6805 C C . LEU B 1 394 ? -15.375 17.516 19.438 1 97.5 394 LEU B C 1
ATOM 6807 O O . LEU B 1 394 ? -14.719 16.844 20.234 1 97.5 394 LEU B O 1
ATOM 6811 N N . LYS B 1 395 ? -16.688 17.391 19.234 1 97.06 395 LYS B N 1
ATOM 6812 C CA . LYS B 1 395 ? -17.469 16.391 19.953 1 97.06 395 LYS B CA 1
ATOM 6813 C C . LYS B 1 395 ? -17.484 15.055 19.219 1 97.06 395 LYS B C 1
ATOM 6815 O O . LYS B 1 395 ? -17.141 14.992 18.031 1 97.06 395 LYS B O 1
ATOM 6820 N N . GLU B 1 396 ? -17.797 14.023 19.953 1 94.38 396 GLU B N 1
ATOM 6821 C CA . GLU B 1 396 ? -17.938 12.711 19.328 1 94.38 396 GLU B CA 1
ATOM 6822 C C . GLU B 1 396 ? -19.047 12.711 18.281 1 94.38 396 GLU B C 1
ATOM 6824 O O . GLU B 1 396 ? -20.125 13.258 18.516 1 94.38 396 GLU B O 1
ATOM 6829 N N . GLY B 1 397 ? -18.781 12.133 17.141 1 91.44 397 GLY B N 1
ATOM 6830 C CA . GLY B 1 397 ? -19.766 12.039 16.078 1 91.44 397 GLY B CA 1
ATOM 6831 C C . GLY B 1 397 ? -19.797 13.266 15.172 1 91.44 397 GLY B C 1
ATOM 6832 O O . GLY B 1 397 ? -20.688 13.398 14.336 1 91.44 397 GLY B O 1
ATOM 6833 N N . VAL B 1 398 ? -18.906 14.109 15.328 1 95.25 398 VAL B N 1
ATOM 6834 C CA . VAL B 1 398 ? -18.859 15.328 14.531 1 95.25 398 VAL B CA 1
ATOM 6835 C C . VAL B 1 398 ? -18.812 14.961 13.047 1 95.25 398 VAL B C 1
ATOM 6837 O O . VAL B 1 398 ? -18.078 14.055 12.648 1 95.25 398 VAL B O 1
ATOM 6840 N N . THR B 1 399 ? -19.609 15.555 12.242 1 95.56 399 THR B N 1
ATOM 6841 C CA . THR B 1 399 ? -19.656 15.352 10.797 1 95.56 399 THR B CA 1
ATOM 6842 C C . THR B 1 399 ? -18.688 16.281 10.086 1 95.56 399 THR B C 1
ATOM 6844 O O . THR B 1 399 ? -18.266 17.297 10.648 1 95.56 399 THR B O 1
ATOM 6847 N N . PRO B 1 400 ? -18.359 15.938 8.875 1 95.06 400 PRO B N 1
ATOM 6848 C CA . PRO B 1 400 ? -17.5 16.812 8.094 1 95.06 400 PRO B CA 1
ATOM 6849 C C . PRO B 1 400 ? -18.078 18.219 7.906 1 95.06 400 PRO B C 1
ATOM 6851 O O . PRO B 1 400 ? -17.359 19.203 7.98 1 95.06 400 PRO B O 1
ATOM 6854 N N . ARG B 1 401 ? -19.312 18.25 7.762 1 95.88 401 ARG B N 1
ATOM 6855 C CA . ARG B 1 401 ? -19.984 19.547 7.586 1 95.88 401 ARG B CA 1
ATOM 6856 C C . ARG B 1 401 ? -19.875 20.391 8.844 1 95.88 401 ARG B C 1
ATOM 6858 O O . ARG B 1 401 ? -19.641 21.594 8.766 1 95.88 401 ARG B O 1
ATOM 6865 N N . SER B 1 402 ? -20.047 19.734 9.93 1 96.94 402 SER B N 1
ATOM 6866 C CA . SER B 1 402 ? -19.969 20.453 11.195 1 96.94 402 SER B CA 1
ATOM 6867 C C . SER B 1 402 ? -18.531 20.891 11.484 1 96.94 402 SER B C 1
ATOM 6869 O O . SER B 1 402 ? -18.312 21.922 12.117 1 96.94 402 SER B O 1
ATOM 6871 N N . GLN B 1 403 ? -17.609 20.125 11.078 1 97.31 403 GLN B N 1
ATOM 6872 C CA . GLN B 1 403 ? -16.219 20.5 11.234 1 97.31 403 GLN B CA 1
ATOM 6873 C C . GLN B 1 403 ? -15.898 21.781 10.461 1 97.31 403 GLN B C 1
ATOM 6875 O O . GLN B 1 403 ? -15.203 22.672 10.961 1 97.31 403 GLN B O 1
ATOM 6880 N N . LEU B 1 404 ? -16.359 21.844 9.266 1 97.88 404 LEU B N 1
ATOM 6881 C CA . LEU B 1 404 ? -16.156 23.031 8.461 1 97.88 404 LEU B CA 1
ATOM 6882 C C . LEU B 1 404 ? -16.859 24.234 9.086 1 97.88 404 LEU B C 1
ATOM 6884 O O . LEU B 1 404 ? -16.344 25.359 9.039 1 97.88 404 LEU B O 1
ATOM 6888 N N . LYS B 1 405 ? -18.031 23.984 9.633 1 98.31 405 LYS B N 1
ATOM 6889 C CA . LYS B 1 405 ? -18.75 25.047 10.32 1 98.31 405 LYS B CA 1
ATOM 6890 C C . LYS B 1 405 ? -17.938 25.609 11.492 1 98.31 405 LYS B C 1
ATOM 6892 O O . LYS B 1 405 ? -17.938 26.812 11.734 1 98.31 405 LYS B O 1
ATOM 6897 N N . ALA B 1 406 ? -17.344 24.703 12.211 1 98.5 406 ALA B N 1
ATOM 6898 C CA . ALA B 1 406 ? -16.516 25.125 13.344 1 98.5 406 ALA B CA 1
ATOM 6899 C C . ALA B 1 406 ? -15.398 26.062 12.891 1 98.5 406 ALA B C 1
ATOM 6901 O O . ALA B 1 406 ? -15.117 27.062 13.555 1 98.5 406 ALA B O 1
ATOM 6902 N N . TRP B 1 407 ? -14.758 25.719 11.805 1 98.25 407 TRP B N 1
ATOM 6903 C CA . TRP B 1 407 ? -13.711 26.578 11.273 1 98.25 407 TRP B CA 1
ATOM 6904 C C . TRP B 1 407 ? -14.281 27.922 10.836 1 98.25 407 TRP B C 1
ATOM 6906 O O . TRP B 1 407 ? -13.688 28.969 11.109 1 98.25 407 TRP B O 1
ATOM 6916 N N . PHE B 1 408 ? -15.406 27.906 10.188 1 98.31 408 PHE B N 1
ATOM 6917 C CA . PHE B 1 408 ? -16.078 29.125 9.742 1 98.31 408 PHE B CA 1
ATOM 6918 C C . PHE B 1 408 ? -16.391 30.031 10.922 1 98.31 408 PHE B C 1
ATOM 6920 O O . PHE B 1 408 ? -16.156 31.25 10.867 1 98.31 408 PHE B O 1
ATOM 6927 N N . HIS B 1 409 ? -16.953 29.406 11.906 1 98.62 409 HIS B N 1
ATOM 6928 C CA . HIS B 1 409 ? -17.266 30.125 13.133 1 98.62 409 HIS B CA 1
ATOM 6929 C C . HIS B 1 409 ? -16.016 30.781 13.711 1 98.62 409 HIS B C 1
ATOM 6931 O O . HIS B 1 409 ? -16.047 31.953 14.086 1 98.62 409 HIS B O 1
ATOM 6937 N N . GLY B 1 410 ? -14.953 30 13.844 1 98.5 410 GLY B N 1
ATOM 6938 C CA . GLY B 1 410 ? -13.695 30.562 14.312 1 98.5 410 GLY B CA 1
ATOM 6939 C C . GLY B 1 410 ? -13.211 31.719 13.461 1 98.5 410 GLY B C 1
ATOM 6940 O O . GLY B 1 410 ? -12.711 32.719 13.992 1 98.5 410 GLY B O 1
ATOM 6941 N N . LEU B 1 411 ? -13.305 31.609 12.188 1 98.25 411 LEU B N 1
ATOM 6942 C CA . LEU B 1 411 ? -12.914 32.656 11.242 1 98.25 411 LEU B CA 1
ATOM 6943 C C . LEU B 1 411 ? -13.703 33.938 11.477 1 98.25 411 LEU B C 1
ATOM 6945 O O . LEU B 1 411 ? -13.133 35.031 11.5 1 98.25 411 LEU B O 1
ATOM 6949 N N . LEU B 1 412 ? -15.031 33.75 11.633 1 98.12 412 LEU B N 1
ATOM 6950 C CA . LEU B 1 412 ? -15.906 34.906 11.883 1 98.12 412 LEU B CA 1
ATOM 6951 C C . LEU B 1 412 ? -15.547 35.562 13.203 1 98.12 412 LEU B C 1
ATOM 6953 O O . LEU B 1 412 ? -15.492 36.812 13.273 1 98.12 412 LEU B O 1
ATOM 6957 N N . LEU B 1 413 ? -15.344 34.781 14.188 1 98.12 413 LEU B N 1
ATOM 6958 C CA . LEU B 1 413 ? -15.008 35.281 15.508 1 98.12 413 LEU B CA 1
ATOM 6959 C C . LEU B 1 413 ? -13.703 36.094 15.461 1 98.12 413 LEU B C 1
ATOM 6961 O O . LEU B 1 413 ? -13.625 37.188 15.992 1 98.12 413 LEU B O 1
ATOM 6965 N N . ALA B 1 414 ? -12.711 35.5 14.875 1 97.31 414 ALA B N 1
ATOM 6966 C CA . ALA B 1 414 ? -11.414 36.156 14.758 1 97.31 414 ALA B CA 1
ATOM 6967 C C . ALA B 1 414 ? -11.539 37.469 13.992 1 97.31 414 ALA B C 1
ATOM 6969 O O . ALA B 1 414 ? -10.906 38.469 14.352 1 97.31 414 ALA B O 1
ATOM 6970 N N . ARG B 1 415 ? -12.273 37.438 12.93 1 95.88 415 ARG B N 1
ATOM 6971 C CA . ARG B 1 415 ? -12.477 38.656 12.133 1 95.88 415 ARG B CA 1
ATOM 6972 C C . ARG B 1 415 ? -13.164 39.75 12.953 1 95.88 415 ARG B C 1
ATOM 6974 O O . ARG B 1 415 ? -12.789 40.906 12.875 1 95.88 415 ARG B O 1
ATOM 6981 N N . ARG B 1 416 ? -14.195 39.344 13.695 1 94.81 416 ARG B N 1
ATOM 6982 C CA . ARG B 1 416 ? -14.938 40.281 14.555 1 94.81 416 ARG B CA 1
ATOM 6983 C C . ARG B 1 416 ? -14.016 40.906 15.594 1 94.81 416 ARG B C 1
ATOM 6985 O O . ARG B 1 416 ? -14.039 42.125 15.789 1 94.81 416 ARG B O 1
ATOM 6992 N N . LEU B 1 417 ? -13.203 40.125 16.156 1 95 417 LEU B N 1
ATOM 6993 C CA . LEU B 1 417 ? -12.312 40.594 17.219 1 95 417 LEU B CA 1
ATOM 6994 C C . LEU B 1 417 ? -11.195 41.469 16.641 1 95 417 LEU B C 1
ATOM 6996 O O . LEU B 1 417 ? -10.805 42.469 17.25 1 95 417 LEU B O 1
ATOM 7000 N N . SER B 1 418 ? -10.641 41.031 15.539 1 90.38 418 SER B N 1
ATOM 7001 C CA . SER B 1 418 ? -9.539 41.75 14.922 1 90.38 418 SER B CA 1
ATOM 7002 C C . SER B 1 418 ? -9.977 43.125 14.453 1 90.38 418 SER B C 1
ATOM 7004 O O . SER B 1 418 ? -9.164 44.031 14.336 1 90.38 418 SER B O 1
ATOM 7006 N N . GLY B 1 419 ? -11.234 43.312 14.172 1 86.56 419 GLY B N 1
ATOM 7007 C CA . GLY B 1 419 ? -11.758 44.594 13.711 1 86.56 419 GLY B CA 1
ATOM 7008 C C . GLY B 1 419 ? -12.141 45.531 14.852 1 86.56 419 GLY B C 1
ATOM 7009 O O . GLY B 1 419 ? -12.453 46.688 14.617 1 86.56 419 GLY B O 1
ATOM 7010 N N . GLN B 1 420 ? -12.055 45.031 16.047 1 86.69 420 GLN B N 1
ATOM 7011 C CA . GLN B 1 420 ? -12.43 45.844 17.203 1 86.69 420 GLN B CA 1
ATOM 7012 C C . GLN B 1 420 ? -11.344 46.875 17.531 1 86.69 420 GLN B C 1
ATOM 7014 O O . GLN B 1 420 ? -10.172 46.656 17.219 1 86.69 420 GLN B O 1
ATOM 7019 N N . GLU B 1 421 ? -11.812 47.938 18.156 1 87.19 421 GLU B N 1
ATOM 7020 C CA . GLU B 1 421 ? -10.859 48.906 18.688 1 87.19 421 GLU B CA 1
ATOM 7021 C C . GLU B 1 421 ? -10.031 48.312 19.812 1 87.19 421 GLU B C 1
ATOM 7023 O O . GLU B 1 421 ? -10.438 47.312 20.422 1 87.19 421 GLU B O 1
ATOM 7028 N N . GLU B 1 422 ? -8.914 48.875 20 1 86.75 422 GLU B N 1
ATOM 7029 C CA . GLU B 1 422 ? -7.965 48.344 20.984 1 86.75 422 GLU B CA 1
ATOM 7030 C C . GLU B 1 422 ? -8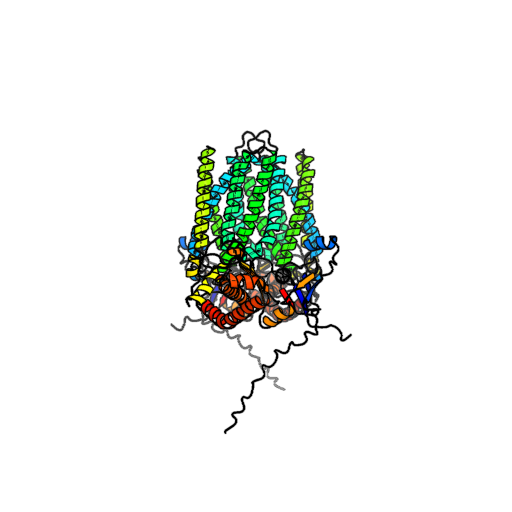.602 48.25 22.359 1 86.75 422 GLU B C 1
ATOM 7032 O O . GLU B 1 422 ? -8.383 47.25 23.078 1 86.75 422 GLU B O 1
ATOM 7037 N N . ALA B 1 423 ? -9.422 49.156 22.703 1 86.81 423 ALA B N 1
ATOM 7038 C CA . ALA B 1 423 ? -10.062 49.156 24 1 86.81 423 ALA B CA 1
ATOM 7039 C C . ALA B 1 423 ? -11.008 47.969 24.156 1 86.81 423 ALA B C 1
ATOM 7041 O O . ALA B 1 423 ? -11.078 47.344 25.219 1 86.81 423 ALA B O 1
ATOM 7042 N N . ASN B 1 424 ? -11.695 47.719 23.109 1 86.62 424 ASN B N 1
ATOM 7043 C CA . ASN B 1 424 ? -12.641 46.625 23.125 1 86.62 424 ASN B CA 1
ATOM 7044 C C . ASN B 1 424 ? -11.914 45.281 23.094 1 86.62 424 ASN B C 1
ATOM 7046 O O . ASN B 1 424 ? -12.391 44.281 23.672 1 86.62 424 ASN B O 1
ATOM 7050 N N . LEU B 1 425 ? -10.82 45.281 22.469 1 88.81 425 LEU B N 1
ATOM 7051 C CA . LEU B 1 425 ? -10.031 44.031 22.438 1 88.81 425 LEU B CA 1
ATOM 7052 C C . LEU B 1 425 ? -9.461 43.719 23.812 1 88.81 425 LEU B C 1
ATOM 7054 O O . LEU B 1 425 ? -9.406 42.562 24.219 1 88.81 425 LEU B O 1
ATOM 7058 N N . VAL B 1 426 ? -9 44.781 24.453 1 88.88 426 VAL B N 1
ATOM 7059 C CA . VAL B 1 426 ? -8.484 44.625 25.812 1 88.88 426 VAL B CA 1
ATOM 7060 C C . VAL B 1 426 ? -9.594 44.125 26.734 1 88.88 426 VAL B C 1
ATOM 7062 O O . VAL B 1 426 ? -9.367 43.281 27.609 1 88.88 426 VAL B O 1
ATOM 7065 N N . ARG B 1 427 ? -10.734 44.625 26.547 1 88.25 427 ARG B N 1
ATOM 7066 C CA . ARG B 1 427 ? -11.883 44.188 27.328 1 88.25 427 ARG B CA 1
ATOM 7067 C C . ARG B 1 427 ? -12.148 42.688 27.109 1 88.25 427 ARG B C 1
ATOM 7069 O O . ARG B 1 427 ? -12.43 41.969 28.047 1 88.25 427 ARG B O 1
ATOM 7076 N N . ALA B 1 428 ? -12.125 42.344 25.875 1 88.25 428 ALA B N 1
ATOM 7077 C CA . ALA B 1 428 ? -12.367 40.938 25.531 1 88.25 428 ALA B CA 1
ATOM 7078 C C . ALA B 1 428 ? -11.289 40.031 26.125 1 88.25 428 ALA B C 1
ATOM 7080 O O . ALA B 1 428 ? -11.539 38.844 26.391 1 88.25 428 ALA B O 1
ATOM 7081 N N . GLU B 1 429 ? -10.117 40.531 26.297 1 89.06 429 GLU B N 1
ATOM 7082 C CA . GLU B 1 429 ? -9.008 39.781 26.844 1 89.06 429 GLU B CA 1
ATOM 7083 C C . GLU B 1 429 ? -9.234 39.469 28.328 1 89.06 429 GLU B C 1
ATOM 7085 O O . GLU B 1 429 ? -8.945 38.375 28.797 1 89.06 429 GLU B O 1
ATOM 7090 N N . PHE B 1 430 ? -9.852 40.438 29.062 1 87.75 430 PHE B N 1
ATOM 7091 C CA . PHE B 1 430 ? -9.898 40.312 30.5 1 87.75 430 PHE B CA 1
ATOM 7092 C C . PHE B 1 430 ? -11.312 40 30.984 1 87.75 430 PHE B C 1
ATOM 7094 O O . PHE B 1 430 ? -11.508 39.5 32.094 1 87.75 430 PHE B O 1
ATOM 7101 N N . ASP B 1 431 ? -12.258 40.312 30.156 1 91.06 431 ASP B N 1
ATOM 7102 C CA . ASP B 1 431 ? -13.656 40.062 30.5 1 91.06 431 ASP B CA 1
ATOM 7103 C C . ASP B 1 431 ? -14.188 38.844 29.734 1 91.06 431 ASP B C 1
ATOM 7105 O O . ASP B 1 431 ? -14.609 38.969 28.594 1 91.06 431 ASP B O 1
ATOM 7109 N N . GLN B 1 432 ? -14.367 37.75 30.406 1 91.88 432 GLN B N 1
ATOM 7110 C CA . GLN B 1 432 ? -14.797 36.5 29.781 1 91.88 432 GLN B CA 1
ATOM 7111 C C . GLN B 1 432 ? -16.25 36.594 29.344 1 91.88 432 GLN B C 1
ATOM 7113 O O . GLN B 1 432 ? -16.656 35.938 28.359 1 91.88 432 GLN B O 1
ATOM 7118 N N . GLN B 1 433 ? -16.984 37.281 30.094 1 92 433 GLN B N 1
ATOM 7119 C CA . GLN B 1 433 ? -18.375 37.438 29.719 1 92 433 GLN B CA 1
ATOM 7120 C C . GLN B 1 433 ? -18.516 38.219 28.406 1 92 433 GLN B C 1
ATOM 7122 O O . GLN B 1 433 ? -19.391 37.906 27.594 1 92 433 GLN B O 1
ATOM 7127 N N . ALA B 1 434 ? -17.688 39.219 28.281 1 93.19 434 ALA B N 1
ATOM 7128 C CA . ALA B 1 434 ? -17.672 39.938 27.016 1 93.19 434 ALA B CA 1
ATOM 7129 C C . ALA B 1 434 ? -17.266 39.031 25.875 1 93.19 434 ALA B C 1
ATOM 7131 O O . ALA B 1 434 ? -17.844 39.094 24.781 1 93.19 434 ALA B O 1
ATOM 7132 N N . MET B 1 435 ? -16.266 38.219 26.141 1 94.75 435 MET B N 1
ATOM 7133 C CA . MET B 1 435 ? -15.828 37.281 25.125 1 94.75 435 MET B CA 1
ATOM 7134 C C . MET B 1 435 ? -16.938 36.281 24.781 1 94.75 435 MET B C 1
ATOM 7136 O O . MET B 1 435 ? -17.141 35.969 23.609 1 94.75 435 MET B O 1
ATOM 7140 N N . LEU B 1 436 ? -17.609 35.781 25.812 1 95.94 436 LEU B N 1
ATOM 7141 C CA . LEU B 1 436 ? -18.734 34.875 25.578 1 95.94 436 LEU B CA 1
ATOM 7142 C C . LEU B 1 436 ? -19.781 35.5 24.672 1 95.94 436 LEU B C 1
ATOM 7144 O O . LEU B 1 436 ? -20.359 34.844 23.812 1 95.94 436 LEU B O 1
ATOM 7148 N N . GLY B 1 437 ? -20 36.75 24.891 1 95.62 437 GLY B N 1
ATOM 7149 C CA . GLY B 1 437 ? -20.906 37.5 24.016 1 95.62 437 GLY B CA 1
ATOM 7150 C C . GLY B 1 437 ? -20.469 37.469 22.562 1 95.62 437 GLY B C 1
ATOM 7151 O O . GLY B 1 437 ? -21.281 37.281 21.656 1 95.62 437 GLY B O 1
ATOM 7152 N N . HIS B 1 438 ? -19.203 37.75 22.344 1 96.69 438 HIS B N 1
ATOM 7153 C CA . HIS B 1 438 ? -18.672 37.688 20.984 1 96.69 438 HIS B CA 1
ATOM 7154 C C . HIS B 1 438 ? -18.812 36.281 20.391 1 96.69 438 HIS B C 1
ATOM 7156 O O . HIS B 1 438 ? -19.125 36.156 19.219 1 96.69 438 HIS B O 1
ATOM 7162 N N . VAL B 1 439 ? -18.516 35.25 21.188 1 97.88 439 VAL B N 1
ATOM 7163 C CA . VAL B 1 439 ? -18.625 33.875 20.766 1 97.88 439 VAL B CA 1
ATOM 7164 C C . VAL B 1 439 ? -20.062 33.562 20.375 1 97.88 439 VAL B C 1
ATOM 7166 O O . VAL B 1 439 ? -20.312 32.969 19.312 1 97.88 439 VAL B O 1
ATOM 7169 N N . GLU B 1 440 ? -20.984 33.969 21.172 1 97.69 440 GLU B N 1
ATOM 7170 C CA . GLU B 1 440 ? -22.406 33.688 20.922 1 97.69 440 GLU B CA 1
ATOM 7171 C C . GLU B 1 440 ? -22.891 34.438 19.672 1 97.69 440 GLU B C 1
ATOM 7173 O O . GLU B 1 440 ? -23.641 33.875 18.875 1 97.69 440 GLU B O 1
ATOM 7178 N N . GLU B 1 441 ? -22.484 35.656 19.547 1 97.12 441 GLU B N 1
ATOM 7179 C CA . GLU B 1 441 ? -22.891 36.438 18.391 1 97.12 441 GLU B CA 1
ATOM 7180 C C . GLU B 1 441 ? -22.344 35.812 17.094 1 97.12 441 GLU B C 1
ATOM 7182 O O . GLU B 1 441 ? -23.062 35.75 16.094 1 97.12 441 GLU B O 1
ATOM 7187 N N . SER B 1 442 ? -21.094 35.5 17.094 1 97.81 442 SER B N 1
ATOM 7188 C CA . SER B 1 442 ? -20.5 34.875 15.922 1 97.81 442 SER B CA 1
ATOM 7189 C C . SER B 1 442 ? -21.156 33.531 15.641 1 97.81 442 SER B C 1
ATOM 7191 O O . SER B 1 442 ? -21.297 33.125 14.484 1 97.81 442 SER B O 1
ATOM 7193 N N . LEU B 1 443 ? -21.484 32.75 16.672 1 98.44 443 LEU B N 1
ATOM 7194 C CA . LEU B 1 443 ? -22.188 31.484 16.516 1 98.44 443 LEU B CA 1
ATOM 7195 C C . LEU B 1 443 ? -23.531 31.688 15.844 1 98.44 443 LEU B C 1
ATOM 7197 O O . LEU B 1 443 ? -23.922 30.891 14.977 1 98.44 443 LEU B O 1
ATOM 7201 N N . GLN B 1 444 ? -24.219 32.688 16.25 1 98.06 444 GLN B N 1
ATOM 7202 C CA . GLN B 1 444 ? -25.516 33 15.648 1 98.06 444 GLN B CA 1
ATOM 7203 C C . GLN B 1 444 ? -25.359 33.281 14.148 1 98.06 444 GLN B C 1
ATOM 7205 O O . GLN B 1 444 ? -26.156 32.781 13.344 1 98.06 444 GLN B O 1
ATOM 7210 N N . ILE B 1 445 ? -24.422 34.031 13.836 1 97.94 445 ILE B N 1
ATOM 7211 C CA . ILE B 1 445 ? -24.188 34.344 12.43 1 97.94 445 ILE B CA 1
ATOM 7212 C C . ILE B 1 445 ? -23.828 33.062 11.68 1 97.94 445 ILE B C 1
ATOM 7214 O O . ILE B 1 445 ? -24.312 32.844 10.57 1 97.94 445 ILE B O 1
ATOM 7218 N N . ALA B 1 446 ? -22.922 32.281 12.211 1 98.12 446 ALA B N 1
ATOM 7219 C CA . ALA B 1 446 ? -22.531 31 11.594 1 98.12 446 ALA B CA 1
ATOM 7220 C C . ALA B 1 446 ? -23.734 30.094 11.383 1 98.12 446 ALA B C 1
ATOM 7222 O O . ALA B 1 446 ? -23.875 29.469 10.336 1 98.12 446 ALA B O 1
ATOM 7223 N N . ASN B 1 447 ? -24.594 30.016 12.383 1 97.81 447 ASN B N 1
ATOM 7224 C CA . ASN B 1 447 ? -25.797 29.188 12.297 1 97.81 447 ASN B CA 1
ATOM 7225 C C . ASN B 1 447 ? -26.719 29.672 11.18 1 97.81 447 ASN B C 1
ATOM 7227 O O . ASN B 1 447 ? -27.375 28.875 10.523 1 97.81 447 ASN B O 1
ATOM 7231 N N . GLU B 1 448 ? -26.703 30.875 11.008 1 97.62 448 GLU B N 1
ATOM 7232 C CA . GLU B 1 448 ? -27.625 31.469 10.031 1 97.62 448 GLU B CA 1
ATOM 7233 C C . GLU B 1 448 ? -27.094 31.297 8.609 1 97.62 448 GLU B C 1
ATOM 7235 O O . GLU B 1 448 ? -27.875 31.047 7.684 1 97.62 448 GLU B O 1
ATOM 7240 N N . LYS B 1 449 ? -25.859 31.391 8.453 1 97.56 449 LYS B N 1
ATOM 7241 C CA . LYS B 1 449 ? -25.312 31.547 7.105 1 97.56 449 LYS B CA 1
ATOM 7242 C C . LYS B 1 449 ? -24.641 30.266 6.625 1 97.56 449 LYS B C 1
ATOM 7244 O O . LYS B 1 449 ? -24.609 29.984 5.422 1 97.56 449 L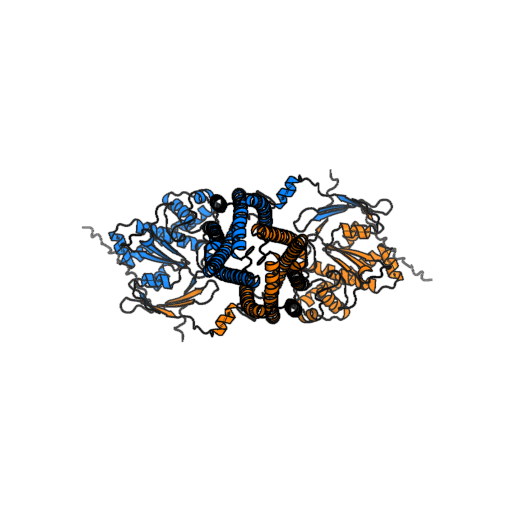YS B O 1
ATOM 7249 N N . TYR B 1 450 ? -24.156 29.438 7.426 1 97.5 450 TYR B N 1
ATOM 7250 C CA . TYR B 1 450 ? -23.234 28.359 7.074 1 97.5 450 TYR B CA 1
ATOM 7251 C C . TYR B 1 450 ? -23.891 27.375 6.125 1 97.5 450 TYR B C 1
ATOM 7253 O O . TYR B 1 450 ? -23.281 26.953 5.141 1 97.5 450 TYR B O 1
ATOM 7261 N N . GLU B 1 451 ? -25.109 26.953 6.434 1 97.12 451 GLU B N 1
ATOM 7262 C CA . GLU B 1 451 ? -25.766 25.938 5.617 1 97.12 451 GLU B CA 1
ATOM 7263 C C . GLU B 1 451 ? -25.906 26.391 4.168 1 97.12 451 GLU B C 1
ATOM 7265 O O . GLU B 1 451 ? -25.688 25.609 3.242 1 97.12 451 GLU B O 1
ATOM 7270 N N . LEU B 1 452 ? -26.281 27.594 4.039 1 97.25 452 LEU B N 1
ATOM 7271 C CA . LEU B 1 452 ? -26.391 28.141 2.695 1 97.25 452 LEU B CA 1
ATOM 7272 C C . LEU B 1 452 ? -25.016 28.172 2.018 1 97.25 452 LEU B C 1
ATOM 7274 O O . LEU B 1 452 ? -24.891 27.812 0.846 1 97.25 452 LEU B O 1
ATOM 7278 N N . TYR B 1 453 ? -24.078 28.641 2.711 1 97.75 453 TYR B N 1
ATOM 7279 C CA . TYR B 1 453 ? -22.719 28.734 2.166 1 97.75 453 TYR B CA 1
ATOM 7280 C C . TYR B 1 453 ? -22.188 27.359 1.787 1 97.75 453 TYR B C 1
ATOM 7282 O O . TYR B 1 453 ? -21.578 27.188 0.729 1 97.75 453 TYR B O 1
ATOM 7290 N N . ALA B 1 454 ? -22.375 26.375 2.641 1 97.38 454 ALA B N 1
ATOM 7291 C CA . ALA B 1 454 ? -21.938 25.016 2.371 1 97.38 454 ALA B CA 1
ATOM 7292 C C . ALA B 1 454 ? -22.578 24.469 1.098 1 97.38 454 ALA B C 1
ATOM 7294 O O . ALA B 1 454 ? -21.922 23.828 0.284 1 97.38 454 ALA B O 1
ATOM 7295 N N . ARG B 1 455 ? -23.812 24.719 0.89 1 96.81 455 ARG B N 1
ATOM 7296 C CA . ARG B 1 455 ? -24.531 24.25 -0.297 1 96.81 455 ARG B CA 1
ATOM 7297 C C . ARG B 1 455 ? -24.016 24.938 -1.553 1 96.81 455 ARG B C 1
ATOM 7299 O O . ARG B 1 455 ? -23.859 24.312 -2.598 1 96.81 455 ARG B O 1
ATOM 7306 N N . ARG B 1 456 ? -23.812 26.188 -1.401 1 97.5 456 ARG B N 1
ATOM 7307 C CA . ARG B 1 456 ? -23.312 26.938 -2.539 1 97.5 456 ARG B CA 1
ATOM 7308 C C . ARG B 1 456 ? -21.906 26.469 -2.936 1 97.5 456 ARG B C 1
ATOM 7310 O O . ARG B 1 456 ? -21.594 26.359 -4.125 1 97.5 456 ARG B O 1
ATOM 7317 N N . LEU B 1 457 ? -21.109 26.219 -1.996 1 97.81 457 LEU B N 1
ATOM 7318 C CA . LEU B 1 457 ? -19.781 25.703 -2.277 1 97.81 457 LEU B CA 1
ATOM 7319 C C . LEU B 1 457 ? -19.859 24.328 -2.928 1 97.81 457 LEU B C 1
ATOM 7321 O O . LEU B 1 457 ? -19.125 24.047 -3.889 1 97.81 457 LEU B O 1
ATOM 7325 N N . ALA B 1 458 ? -20.703 23.5 -2.379 1 97.06 458 ALA B N 1
ATOM 7326 C CA . ALA B 1 458 ? -20.875 22.156 -2.941 1 97.06 458 ALA B CA 1
ATOM 7327 C C . ALA B 1 458 ? -21.344 22.234 -4.395 1 97.06 458 ALA B C 1
ATOM 7329 O O . ALA B 1 458 ? -20.953 21.406 -5.219 1 97.06 458 ALA B O 1
ATOM 7330 N N . SER B 1 459 ? -22.078 23.172 -4.742 1 96.5 459 SER B N 1
ATOM 7331 C CA . SER B 1 459 ? -22.672 23.297 -6.07 1 96.5 459 SER B CA 1
ATOM 7332 C C . SER B 1 459 ? -21.609 23.656 -7.109 1 96.5 459 SER B C 1
ATOM 7334 O O . SER B 1 459 ? -21.797 23.406 -8.305 1 96.5 459 SER B O 1
ATOM 7336 N N . VAL B 1 460 ? -20.562 24.234 -6.633 1 96.5 460 VAL B N 1
ATOM 7337 C CA . VAL B 1 460 ? -19.562 24.656 -7.602 1 96.5 460 VAL B CA 1
ATOM 7338 C C . VAL B 1 460 ? -18.406 23.656 -7.625 1 96.5 460 VAL B C 1
ATOM 7340 O O . VAL B 1 460 ? -17.344 23.938 -8.18 1 96.5 460 VAL B O 1
ATOM 7343 N N . GLY B 1 461 ? -18.469 22.578 -6.914 1 94.81 461 GLY B N 1
ATOM 7344 C CA . GLY B 1 461 ? -17.516 21.5 -7.113 1 94.81 461 GLY B CA 1
ATOM 7345 C C . GLY B 1 461 ? -16.719 21.172 -5.867 1 94.81 461 GLY B C 1
ATOM 7346 O O . GLY B 1 461 ? -15.93 20.234 -5.863 1 94.81 461 GLY B O 1
ATOM 7347 N N . TRP B 1 462 ? -16.969 21.875 -4.766 1 96.88 462 TRP B N 1
ATOM 7348 C CA . TRP B 1 462 ? -16.25 21.562 -3.531 1 96.88 462 TRP B CA 1
ATOM 7349 C C . TRP B 1 462 ? -16.797 20.297 -2.896 1 96.88 462 TRP B C 1
ATOM 7351 O O . TRP B 1 462 ? -18 20.062 -2.893 1 96.88 462 TRP B O 1
ATOM 7361 N N . ASN B 1 463 ? -15.875 19.484 -2.463 1 95.06 463 ASN B N 1
ATOM 7362 C CA . ASN B 1 463 ? -16.25 18.312 -1.679 1 95.06 463 ASN B CA 1
ATOM 7363 C C . ASN B 1 463 ? -16.312 18.641 -0.187 1 95.06 463 ASN B C 1
ATOM 7365 O O . ASN B 1 463 ? -15.273 18.641 0.488 1 95.06 463 ASN B O 1
ATOM 7369 N N . ILE B 1 464 ? -17.406 18.766 0.357 1 94.5 464 ILE B N 1
ATOM 7370 C CA . ILE B 1 464 ? -17.547 19.188 1.745 1 94.5 464 ILE B CA 1
ATOM 7371 C C . ILE B 1 464 ? -17.75 17.969 2.637 1 94.5 464 ILE B C 1
ATOM 7373 O O . ILE B 1 464 ? -17.906 18.109 3.854 1 94.5 464 ILE B O 1
ATOM 7377 N N . GLU B 1 465 ? -17.656 16.797 2.078 1 92.38 465 GLU B N 1
ATOM 7378 C CA . GLU B 1 465 ? -17.906 15.578 2.826 1 92.38 465 GLU B CA 1
ATOM 7379 C C . GLU B 1 465 ? -16.609 14.953 3.316 1 92.38 465 GLU B C 1
ATOM 7381 O O . GLU B 1 465 ? -16.625 13.953 4.039 1 92.38 465 GLU B O 1
ATOM 7386 N N . VAL B 1 466 ? -15.57 15.516 2.953 1 88.5 466 VAL B N 1
ATOM 7387 C CA . VAL B 1 466 ? -14.273 15 3.391 1 88.5 466 VAL B CA 1
ATOM 7388 C C . VAL B 1 466 ? -13.609 16 4.336 1 88.5 466 VAL B C 1
ATOM 7390 O O . VAL B 1 466 ? -13.281 17.125 3.93 1 88.5 466 VAL B O 1
ATOM 7393 N N . PRO B 1 467 ? -13.43 15.547 5.574 1 89.56 467 PRO B N 1
ATOM 7394 C CA . PRO B 1 467 ? -12.844 16.469 6.551 1 89.56 467 PRO B CA 1
ATOM 7395 C C . PRO B 1 467 ? -11.32 16.531 6.457 1 89.56 467 PRO B C 1
ATOM 7397 O O . PRO B 1 467 ? -10.648 15.5 6.574 1 89.56 467 PRO B O 1
ATOM 7400 N N . VAL B 1 468 ? -10.734 17.734 6.168 1 92.56 468 VAL B N 1
ATOM 7401 C CA . VAL B 1 468 ? -9.289 17.859 6.078 1 92.56 468 VAL B CA 1
ATOM 7402 C C . VAL B 1 468 ? -8.82 19.078 6.867 1 92.56 468 VAL B C 1
ATOM 7404 O O . VAL B 1 468 ? -7.906 19.781 6.441 1 92.56 468 VAL B O 1
ATOM 7407 N N . LEU B 1 469 ? -9.453 19.312 8.008 1 95.12 469 LEU B N 1
ATOM 7408 C CA . LEU B 1 469 ? -9.102 20.484 8.781 1 95.12 469 LEU B CA 1
ATOM 7409 C C . LEU B 1 469 ? -8.203 20.125 9.961 1 95.12 469 LEU B C 1
ATOM 7411 O O . LEU B 1 469 ? -7.496 20.984 10.5 1 95.12 469 LEU B O 1
ATOM 7415 N N . GLU B 1 470 ? -8.25 18.938 10.367 1 92.62 470 GLU B N 1
ATOM 7416 C CA . GLU B 1 470 ? -7.402 18.484 11.461 1 92.62 470 GLU B CA 1
ATOM 7417 C C . GLU B 1 470 ? -6.012 18.094 10.961 1 92.62 470 GLU B C 1
ATOM 7419 O O . GLU B 1 470 ? -5.883 17.406 9.945 1 92.62 470 GLU B O 1
ATOM 7424 N N . THR B 1 471 ? -4.969 18.531 11.617 1 89.5 471 THR B N 1
ATOM 7425 C CA . THR B 1 471 ? -3.602 18.219 11.219 1 89.5 471 THR B CA 1
ATOM 7426 C C . THR B 1 471 ? -2.945 17.281 12.234 1 89.5 471 THR B C 1
ATOM 7428 O O . THR B 1 471 ? -1.776 16.922 12.078 1 89.5 471 THR B O 1
ATOM 7431 N N . ARG B 1 472 ? -3.592 17.016 13.227 1 83.19 472 ARG B N 1
ATOM 7432 C CA . ARG B 1 472 ? -3.139 16.047 14.219 1 83.19 472 ARG B CA 1
ATOM 7433 C C . ARG B 1 472 ? -4.254 15.07 14.578 1 83.19 472 ARG B C 1
ATOM 7435 O O . ARG B 1 472 ? -5.426 15.328 14.297 1 83.19 472 ARG B O 1
ATOM 7442 N N . ALA B 1 473 ? -3.76 13.945 15.109 1 77.94 473 ALA B N 1
ATOM 7443 C CA . ALA B 1 473 ? -4.77 13.008 15.586 1 77.94 473 ALA B CA 1
ATOM 7444 C C . ALA B 1 473 ? -5.629 13.633 16.688 1 77.94 473 ALA B C 1
ATOM 7446 O O . ALA B 1 473 ? -5.109 14.062 17.719 1 77.94 473 ALA B O 1
ATOM 7447 N N . GLY B 1 474 ? -6.805 13.922 16.359 1 76.19 474 GLY B N 1
ATOM 7448 C CA . GLY B 1 474 ? -7.645 14.695 17.25 1 76.19 474 GLY B CA 1
ATOM 7449 C C . GLY B 1 474 ? -8.312 13.852 18.328 1 76.19 474 GLY B C 1
ATOM 7450 O O . GLY B 1 474 ? -8.078 12.641 18.406 1 76.19 474 GLY B O 1
ATOM 7451 N N . SER B 1 475 ? -8.875 14.547 19.266 1 88.06 475 SER B N 1
ATOM 7452 C CA . SER B 1 475 ? -9.672 13.945 20.328 1 88.06 475 SER B CA 1
ATOM 7453 C C . SER B 1 475 ? -11.133 14.352 20.219 1 88.06 475 SER B C 1
ATOM 7455 O O . SER B 1 475 ? -11.469 15.32 19.531 1 88.06 475 SER B O 1
ATOM 7457 N N . ARG B 1 476 ? -11.953 13.516 20.75 1 94.62 476 ARG B N 1
ATOM 7458 C CA . ARG B 1 476 ? -13.391 13.75 20.766 1 94.62 476 ARG B CA 1
ATOM 7459 C C . ARG B 1 476 ? -13.93 13.773 22.188 1 94.62 476 ARG B C 1
ATOM 7461 O O . ARG B 1 476 ? -13.523 12.961 23.016 1 94.62 476 ARG B O 1
ATOM 7468 N N . ILE B 1 477 ? -14.828 14.664 22.391 1 95.5 477 ILE B N 1
ATOM 7469 C CA . ILE B 1 477 ? -15.398 14.75 23.734 1 95.5 477 ILE B CA 1
ATOM 7470 C C . ILE B 1 477 ? -16.859 14.289 23.703 1 95.5 477 ILE B C 1
ATOM 7472 O O . ILE B 1 477 ? -17.547 14.461 22.703 1 95.5 477 ILE B O 1
ATOM 7476 N N . ILE B 1 478 ? -17.234 13.719 24.828 1 94.62 478 ILE B N 1
ATOM 7477 C CA . ILE B 1 478 ? -18.594 13.258 25.016 1 94.62 478 ILE B CA 1
ATOM 7478 C C . ILE B 1 478 ? -19.078 13.664 26.406 1 94.62 478 ILE B C 1
ATOM 7480 O O . ILE B 1 478 ? -18.344 13.57 27.391 1 94.62 478 ILE B O 1
ATOM 7484 N N . ARG B 1 479 ? -20.297 14.164 26.438 1 92.62 479 ARG B N 1
ATOM 7485 C CA . ARG B 1 479 ? -20.938 14.461 27.719 1 92.62 479 ARG B CA 1
ATOM 7486 C C . ARG B 1 479 ? -21.531 13.211 28.344 1 92.62 479 ARG B C 1
ATOM 7488 O O . ARG B 1 479 ? -22.359 12.531 27.703 1 92.62 479 ARG B O 1
ATOM 7495 N N . GLU B 1 480 ? -21.047 12.844 29.438 1 88.88 480 GLU B N 1
ATOM 7496 C CA . GLU B 1 480 ? -21.609 11.688 30.141 1 88.88 480 GLU B CA 1
ATOM 7497 C C . GLU B 1 480 ? -22.828 12.07 30.953 1 88.88 480 GLU B C 1
ATOM 7499 O O . GLU B 1 480 ? -22.875 13.148 31.562 1 88.88 480 GLU B O 1
ATOM 7504 N N . PRO B 1 481 ? -23.859 11.125 30.875 1 78.38 481 PRO B N 1
ATOM 7505 C CA . PRO B 1 481 ? -25.078 11.422 31.656 1 78.38 481 PRO B CA 1
ATOM 7506 C C . PRO B 1 481 ? -24.828 11.43 33.156 1 78.38 481 PRO B C 1
ATOM 7508 O O . PRO B 1 481 ? -23.906 10.75 33.625 1 78.38 481 PRO B O 1
ATOM 7511 N N . ASP B 1 482 ? -25.438 12.266 33.906 1 61.28 482 ASP B N 1
ATOM 7512 C CA . ASP B 1 482 ? -25.375 12.406 35.344 1 61.28 482 ASP B CA 1
ATOM 7513 C C . ASP B 1 482 ? -25.719 11.094 36.062 1 61.28 482 ASP B C 1
ATOM 7515 O O . ASP B 1 482 ? -26.844 10.602 35.938 1 61.28 482 ASP B O 1
ATOM 7519 N N . GLU B 1 483 ? -25.047 10.016 35.938 1 51.38 483 GLU B N 1
ATOM 7520 C CA . GLU B 1 483 ? -25.438 8.898 36.781 1 51.38 483 GLU B CA 1
ATOM 7521 C C . GLU B 1 483 ? -25.281 9.25 38.281 1 51.38 483 GLU B C 1
ATOM 7523 O O . GLU B 1 483 ? -25.297 8.367 39.125 1 51.38 483 GLU B O 1
ATOM 7528 N N . MET B 1 484 ? -24.922 10.273 38.812 1 41.28 484 MET B N 1
ATOM 7529 C CA . MET B 1 484 ? -24.656 10.164 40.25 1 41.28 484 MET B CA 1
ATOM 7530 C C . MET B 1 484 ? -25.734 9.328 40.938 1 41.28 484 MET B C 1
ATOM 7532 O O . MET B 1 484 ? -25.406 8.383 41.656 1 41.28 484 MET B O 1
ATOM 7536 N N . ARG B 1 485 ? -26.5 10.023 42.062 1 38.72 485 ARG B N 1
ATOM 7537 C CA . ARG B 1 485 ? -26.828 9.547 43.406 1 38.72 485 ARG B CA 1
ATOM 7538 C C . ARG B 1 485 ? -28.016 8.602 43.375 1 38.72 485 ARG B C 1
ATOM 7540 O O . ARG B 1 485 ? -28.75 8.5 44.344 1 38.72 485 ARG B O 1
ATOM 7547 N N . SER B 1 486 ? -28.562 8.148 42.25 1 34.97 486 SER B N 1
ATOM 7548 C CA . SER B 1 486 ? -29.594 7.379 42.938 1 34.97 486 SER B CA 1
ATOM 7549 C C . SER B 1 486 ? -28.984 6.27 43.781 1 34.97 486 SER B C 1
ATOM 7551 O O . SER B 1 486 ? -29.703 5.453 44.344 1 34.97 486 SER B O 1
ATOM 7553 N N . HIS B 1 487 ? -27.625 6.055 43.875 1 30.17 487 HIS B N 1
ATOM 7554 C CA . HIS B 1 487 ? -27.422 5.227 45.062 1 30.17 487 HIS B CA 1
ATOM 7555 C C . HIS B 1 487 ? -27.25 6.086 46.312 1 30.17 487 HIS B C 1
ATOM 7557 O O . HIS B 1 487 ? -26.656 7.16 46.25 1 30.17 487 HIS B O 1
#

Nearest PDB structures (foldseek):
  6btx-assembly1_A  TM=5.356E-01  e=1.720E-01  Bdellovibrio bacteriovorus HD100
  7pmx-assembly1_A  TM=5.216E-01  e=2.139E-01  Homo sapiens
  4zow-assembly1_A  TM=3.591E-01  e=3.772E-01  Escherichia coli K-12
  7q0l-assembly1_A  TM=5.623E-01  e=2.069E+00  Yersinia enterocolitica subsp. palearctica YE-P4
  6btx-assembly1_A  TM=5.355E-01  e=2.476E-01  Bdellovibrio bacteriovorus HD100

Solvent-accessible surface area (backbone atoms only — not comparable to full-atom values): 49578 Å² total; per-residue (Å²): 137,85,81,80,81,80,79,76,82,75,77,76,72,77,74,73,70,77,69,82,60,67,48,39,35,41,29,21,38,82,87,64,46,76,56,37,34,38,39,32,49,60,62,59,96,71,33,26,40,35,36,54,44,66,59,77,76,72,69,53,70,68,51,52,56,45,53,55,49,43,50,78,62,61,69,74,31,37,41,87,41,46,62,61,23,50,51,26,49,46,53,18,44,26,34,44,36,28,40,47,49,58,18,47,27,29,41,37,42,53,52,16,30,33,28,61,85,30,45,27,63,56,33,37,51,50,49,49,50,24,50,49,45,15,52,54,31,30,56,53,44,47,69,70,39,52,45,28,31,67,30,40,31,58,34,34,45,51,46,17,52,51,32,37,50,52,19,36,52,39,30,51,49,28,62,79,40,57,73,76,54,22,55,52,41,47,33,51,23,29,29,29,41,20,41,17,49,44,38,34,52,54,25,47,53,53,49,44,57,66,29,32,64,63,76,41,49,68,58,42,51,51,16,49,50,49,43,53,48,53,36,37,51,53,14,46,54,52,31,55,59,50,52,73,69,51,79,46,68,68,58,44,53,53,51,39,53,49,31,49,51,50,24,53,50,28,44,52,54,19,50,56,45,47,49,64,43,56,50,21,50,61,52,39,28,37,42,51,36,30,33,72,76,67,67,37,85,63,36,39,64,62,48,38,73,69,57,66,61,77,49,64,80,83,36,34,48,37,36,58,60,76,47,69,57,47,10,26,43,47,56,39,32,53,64,64,60,50,47,50,60,52,18,70,76,47,61,55,97,51,34,32,39,22,46,85,56,40,69,65,60,51,50,56,73,29,60,92,46,52,42,47,76,51,74,43,51,33,75,84,48,86,45,47,42,57,25,27,38,32,35,29,29,33,28,64,85,53,46,36,58,52,52,52,46,52,51,49,29,48,50,49,36,40,51,56,52,63,68,42,54,70,70,57,38,48,42,39,47,74,32,53,65,56,35,48,49,49,52,52,52,29,44,50,51,37,68,68,44,41,66,58,50,52,50,55,42,43,73,56,60,38,41,60,76,51,74,25,62,45,52,51,91,36,38,26,35,42,80,54,79,79,61,71,72,81,112,137,83,83,80,82,78,80,77,80,75,76,75,73,78,74,74,72,78,69,83,61,64,47,40,36,39,29,21,36,84,86,64,45,76,56,39,34,38,38,32,49,62,62,59,100,67,34,24,42,35,37,55,44,64,60,78,75,71,70,52,69,68,51,52,56,44,52,54,48,43,51,78,63,61,68,74,32,36,42,85,41,44,62,62,22,50,51,26,50,46,53,19,43,26,34,43,36,28,40,48,50,57,19,46,27,31,41,37,42,53,51,16,30,33,29,62,86,31,46,28,63,57,35,36,52,51,50,50,51,23,50,49,45,15,52,52,32,31,57,54,44,47,69,70,39,52,46,28,32,69,29,40,30,57,35,35,46,51,47,16,53,54,33,38,49,51,20,37,50,40,29,52,48,28,62,78,41,58,72,76,54,24,54,54,41,48,33,51,23,28,29,29,40,21,40,16,48,44,38,34,51,54,24,48,53,53,49,43,57,65,30,31,64,63,78,41,50,68,59,41,51,52,17,50,50,47,42,52,47,54,38,37,52,54,15,45,56,51,32,54,58,50,51,73,69,50,79,45,68,68,58,43,52,54,52,41,52,49,30,49,51,50,23,51,51,29,44,51,54,18,50,56,46,46,50,63,42,56,51,21,50,60,51,41,28,38,41,51,36,29,32,72,75,66,67,38,88,64,38,39,63,62,48,38,74,69,57,65,62,77,47,65,80,83,35,35,48,38,34,58,61,77,46,70,58,47,11,26,43,46,56,41,32,52,64,66,60,50,46,51,59,52,17,70,76,46,60,55,97,51,34,32,40,22,44,86,55,41,68,67,60,52,51,55,75,28,61,92,46,53,40,47,75,52,74,43,50,33,77,83,48,88,45,48,42,56,24,27,39,32,35,31,29,33,28,65,84,53,46,36,58,52,51,52,45,52,51,50,28,48,49,49,36,40,52,57,52,64,69,44,54,70,69,56,37,47,43,39,47,75,32,53,64,56,36,48,49,49,52,51,53,30,45,52,52,35,67,68,44,40,66,60,50,52,52,54,42,41,72,57,61,37,41,61,78,52,73,26,63,44,52,53,91,37,38,26,34,43,79,52,78,78,68,70,67,91,111

Radius of gyration: 35.89 Å; Cα contacts (8 Å, |Δi|>4): 1561; chains: 2; bounding box: 101×130×89 Å

Organism: NCBI:txid359342

pLDDT: mean 87.68, std 14.64, range [25.34, 98.62]